Protein 9MMI (pdb70)

Foldseek 3Di:
DCPVVQVLLAVLFVQLLVLLVVCQPPDDPVQWDDDPDDDTDGPSQVVSLVSSVVSVCVVVVQEWEAEDPPGIDHDDALKYKQKRSKFQVVCRNVNNQPIWIKIWIGRNNRTFWIWIARNVVRWIWIAGVPGAIDIPPHGAAAADDQQQLAFEEEEEEDDVHPDPVVLVVQLCVVSCVRHNYYHYSRGQLVRLVCRLRHNGAKYKYFFDALSRPRRSVRSHVRNQKDWDWADDNRGTIIIIIGHPNRSVVSVVSSVVRDPD/DCPVVQVLLQVLQVQLLVLLVVCQPPQDPVFWDDDPDRDTDGPSQVVSLVSSVVSVCVVVVQEWEAEDPPGIDHDDDQKYKFWRSKFQVVCRNVNNQPIWIKIWIGRNNRTFWIWIARNVVRWIWIAGVPGAIDIVPHGAAAADDQQQLAFEEEEEEDPVHPDDVVLVVQLVVVSCVRHNYYHYSRGQLVRLVCRLRHNGFKYKYFFDALNSPRRSVRSNVSNQKDWAWADDNRGGIIIIIGHPNRSVVSVVSSVVRDPRD/DVVVQVLLQVLFVQLLVLLVVCQPPDVPDVSQVVSLVSSVVSVCVVVVQAWEQEDPPGIPLKYKYKRSKFQVVCRNVRNQPIWIWIWIHRNNRTFWIWIARNVVRWIWIAGVPPAIAIVHGGAAAAPDAQQLAFEEEEDEPVVLVVQLVVQSVVRHNYYHYSRGQLVRLVCRLRHNGFKYKYFFDALNSPRRSVRNNVRNQKDKDWADDNHGTTIIIIGHPNRSVVSVVSNVD/DVVVQVLLQVLFVQLLVLLVVCQVPDDPVADVPGVSQVVSLVSSVVSVCVVVVQAWEAEDPPGIDNDPAQKYKYKRSKFQVVCRNVNNQPIWIWIWIARNNRTAWIWIARNVVRWIWIAGVPPAIAIPHGGAAAAPDQQQQAFEEEEEEVVVVVVLCVVSCVRHNYYHYSRGQLVRLVCRLRHNGAKYKYFFDALNSPRRSVRNNVSRQKDWDWADDNNGTTIIIIGHPNRSVVSVVD

Nearest PDB structures (foldseek):
  2pcr-assembly1_B  TM=9.916E-01  e=2.763E-46  Aquifex aeolicus VF5
  2pcr-assembly1_A  TM=9.976E-01  e=6.824E-46  Aquifex aeolicus VF5
  5zhh-assembly1_A  TM=9.074E-01  e=2.806E-27  Nostoc sp. PCC 7120 = FACHB-418
  6ib8-assembly1_B  TM=9.094E-01  e=6.931E-27  Escherichia coli
  6ib8-assembly1_A  TM=8.981E-01  e=2.611E-26  Escherichia coli

Structure (mmCIF, N/CA/C/O backbone):
data_9MMI
#
_entry.id   9MMI
#
_cell.length_a   65.190
_cell.length_b   72.914
_cell.length_c   119.245
_cell.angle_alpha   90.000
_cell.angle_beta   90.030
_cell.angle_gamma   90.000
#
_symmetry.space_group_name_H-M   'P 1 21 1'
#
loop_
_entity.id
_entity.type
_entity.pdbx_description
1 polymer Fructose-1,6-bisphosphatase/inositol-1-monophosphatase
2 non-polymer (4S)-2-METHYL-2,4-PENTANEDIOL
3 non-polymer 'MAGNESIUM ION'
4 non-polymer 'PHOSPHATE ION'
5 water water
#
loop_
_atom_site.group_PDB
_atom_site.id
_atom_site.type_symbol
_atom_site.label_atom_id
_atom_site.label_alt_id
_atom_site.label_comp_id
_atom_site.label_asym_id
_atom_site.label_entity_id
_atom_site.label_seq_id
_atom_site.pdbx_PDB_ins_code
_atom_site.Cartn_x
_atom_site.Cartn_y
_atom_site.Cartn_z
_atom_site.occupancy
_atom_site.B_iso_or_equiv
_atom_site.auth_seq_id
_atom_site.auth_comp_id
_atom_site.auth_asym_id
_atom_site.auth_atom_id
_atom_site.pdbx_PDB_model_num
ATOM 1 N N . ASN A 1 3 ? 23.16100 -26.64500 25.16500 1.000 66.92381 3 ASN A N 1
ATOM 2 C CA . ASN A 1 3 ? 24.53900 -26.57800 24.68100 1.000 66.40796 3 ASN A CA 1
ATOM 3 C C . ASN A 1 3 ? 24.87500 -25.14800 24.22800 1.000 53.33797 3 ASN A C 1
ATOM 4 O O . ASN A 1 3 ? 26.03000 -24.75100 24.21000 1.000 54.63550 3 ASN A O 1
ATOM 14 N N . LEU A 1 4 ? 23.86500 -24.34900 23.91200 1.000 49.29802 4 LEU A N 1
ATOM 15 C CA . LEU A 1 4 ? 24.13300 -23.00200 23.43600 1.000 34.77785 4 LEU A CA 1
ATOM 16 C C . LEU A 1 4 ? 24.16000 -21.95100 24.53700 1.000 32.10911 4 LEU A C 1
ATOM 17 O O . LEU A 1 4 ? 24.56000 -20.80300 24.26300 1.000 28.87188 4 LEU A O 1
ATOM 33 N N . LYS A 1 5 ? 23.71500 -22.28900 25.75900 1.000 29.36405 5 LYS A N 1
ATOM 34 C CA . LYS A 1 5 ? 23.50100 -21.24200 26.74900 1.000 32.09332 5 LYS A CA 1
ATOM 35 C C . LYS A 1 5 ? 24.80100 -20.54500 27.11800 1.000 26.99271 5 LYS A C 1
ATOM 36 O O . LYS A 1 5 ? 24.82100 -19.31700 27.32800 1.000 27.07167 5 LYS A O 1
ATOM 55 N N . LYS A 1 6 ? 25.89400 -21.30600 27.21600 1.000 30.16414 6 LYS A N 1
ATOM 56 C CA . LYS A 1 6 ? 27.15800 -20.67100 27.57600 1.000 28.28760 6 LYS A CA 1
ATOM 57 C C . LYS A 1 6 ? 27.65000 -19.75300 26.46000 1.000 25.86626 6 LYS A C 1
ATOM 58 O O . LYS A 1 6 ? 28.10000 -18.62600 26.73400 1.000 24.87930 6 LYS A O 1
ATOM 77 N N . TYR A 1 7 ? 27.53900 -20.18800 25.20300 1.000 24.69507 7 TYR A N 1
ATOM 78 C CA . TYR A 1 7 ? 27.88800 -19.28800 24.10200 1.000 24.05552 7 TYR A CA 1
ATOM 79 C C . TYR A 1 7 ? 27.05300 -18.00400 24.15100 1.000 22.73430 7 TYR A C 1
ATOM 80 O O . TYR A 1 7 ? 27.56200 -16.90500 23.95200 1.000 21.98948 7 TYR A O 1
ATOM 98 N N . LEU A 1 8 ? 25.76000 -18.13200 24.44900 1.000 24.12395 8 LEU A N 1
ATOM 99 C CA . LEU A 1 8 ? 24.87200 -16.98600 24.44700 1.000 23.00539 8 LEU A CA 1
ATOM 100 C C . LEU A 1 8 ? 25.23100 -15.99300 25.55500 1.000 23.43965 8 LEU A C 1
ATOM 101 O O . LEU A 1 8 ? 25.28400 -14.78500 25.29900 1.000 23.00276 8 LEU A O 1
ATOM 117 N N . GLU A 1 9 ? 25.51300 -16.47900 26.77100 1.000 25.55570 9 GLU A N 1
ATOM 118 C CA . GLU A 1 9 ? 25.82600 -15.55700 27.87300 1.000 25.10827 9 GLU A CA 1
ATOM 119 C C . GLU A 1 9 ? 27.16100 -14.85900 27.62200 1.000 25.21618 9 GLU A C 1
ATOM 120 O O . GLU A 1 9 ? 27.28400 -13.66800 27.92600 1.000 23.35017 9 GLU A O 1
ATOM 132 N N . VAL A 1 10 ? 28.12400 -15.55700 27.00900 1.000 23.35806 10 VAL A N 1
ATOM 133 C CA . VAL A 1 10 ? 29.38900 -14.92000 26.64600 1.000 23.12646 10 VAL A CA 1
ATOM 134 C C . VAL A 1 10 ? 29.19100 -13.88800 25.54300 1.000 22.94486 10 VAL A C 1
ATOM 135 O O . VAL A 1 10 ? 29.77900 -12.80300 25.58800 1.000 23.47387 10 VAL A O 1
ATOM 148 N N . ALA A 1 11 ? 28.36800 -14.20300 24.53700 1.000 21.26571 11 ALA A N 1
ATOM 149 C CA . ALA A 1 11 ? 28.07700 -13.22900 23.50100 1.000 22.21845 11 ALA A CA 1
ATOM 150 C C . ALA A 1 11 ? 27.60200 -11.92200 24.11500 1.000 20.15768 11 ALA A C 1
ATOM 151 O O . ALA A 1 11 ? 27.96300 -10.83000 23.66700 1.000 19.19704 11 ALA A O 1
ATOM 158 N N . LYS A 1 12 ? 26.66400 -12.03800 25.05300 1.000 21.08674 12 LYS A N 1
ATOM 159 C CA . LYS A 1 12 ? 26.08900 -10.85400 25.70000 1.000 19.13914 12 LYS A CA 1
ATOM 160 C C . LYS A 1 12 ? 27.13700 -10.07500 26.48900 1.000 19.46286 12 LYS A C 1
ATOM 161 O O . LYS A 1 12 ? 27.19900 -8.84700 26.38100 1.000 21.48152 12 LYS A O 1
ATOM 180 N N . ILE A 1 13 ? 27.94400 -10.77200 27.30000 1.000 20.68406 13 ILE A N 1
ATOM 181 C CA . ILE A 1 13 ? 29.02000 -10.11800 28.05200 1.000 21.75261 13 ILE A CA 1
ATOM 182 C C . ILE A 1 13 ? 29.97900 -9.41600 27.09700 1.000 22.00527 13 ILE A C 1
ATOM 183 O O . ILE A 1 13 ? 30.37100 -8.26900 27.32600 1.000 22.16845 13 ILE A O 1
ATOM 199 N N . ALA A 1 14 ? 30.33800 -10.08800 25.98000 1.000 21.14464 14 ALA A N 1
ATOM 200 C CA . ALA A 1 14 ? 31.27400 -9.47100 25.02200 1.000 22.33689 14 ALA A CA 1
ATOM 201 C C . ALA A 1 14 ? 30.68600 -8.22800 24.37000 1.000 21.64470 14 ALA A C 1
ATOM 202 O O . ALA A 1 14 ? 31.35500 -7.19200 24.25700 1.000 21.34993 14 ALA A O 1
ATOM 209 N N . ALA A 1 15 ? 29.40600 -8.27900 24.00700 1.000 20.10504 15 ALA A N 1
ATOM 210 C CA . ALA A 1 15 ? 28.74300 -7.11200 23.45200 1.000 20.77354 15 ALA A CA 1
ATOM 211 C C . ALA A 1 15 ? 28.70400 -5.95800 24.45500 1.000 21.38941 15 ALA A C 1
ATOM 212 O O . ALA A 1 15 ? 28.93500 -4.80300 24.08800 1.000 19.86554 15 ALA A O 1
ATOM 219 N N . LEU A 1 16 ? 28.44900 -6.25300 25.72200 1.000 19.68920 16 LEU A N 1
ATOM 220 C CA . LEU A 1 16 ? 28.46800 -5.20600 26.75200 1.000 18.94701 16 LEU A CA 1
ATOM 221 C C . LEU A 1 16 ? 29.87100 -4.60600 26.91700 1.000 20.58405 16 LEU A C 1
ATOM 222 O O . LEU A 1 16 ? 30.01600 -3.39000 27.11600 1.000 22.53165 16 LEU A O 1
ATOM 238 N N . ALA A 1 17 ? 30.90400 -5.45800 26.84900 1.000 20.18663 17 ALA A N 1
ATOM 239 C CA . ALA A 1 17 ? 32.28000 -5.00400 27.02600 1.000 22.22372 17 ALA A CA 1
ATOM 240 C C . ALA A 1 17 ? 32.64500 -3.98500 25.94400 1.000 22.47112 17 ALA A C 1
ATOM 241 O O . ALA A 1 17 ? 33.18100 -2.90700 26.23400 1.000 23.04487 17 ALA A O 1
ATOM 248 N N . GLY A 1 18 ? 32.33500 -4.29100 24.69100 1.000 21.08674 18 GLY A N 1
ATOM 249 C CA . GLY A 1 18 ? 32.55100 -3.31000 23.63300 1.000 20.62879 18 GLY A CA 1
ATOM 250 C C . GLY A 1 18 ? 31.63900 -2.10900 23.78700 1.000 19.74447 18 GLY A C 1
ATOM 251 O O . GLY A 1 18 ? 32.06100 -0.96600 23.60500 1.000 21.06305 18 GLY A O 1
ATOM 255 N N . GLY A 1 19 ? 30.40000 -2.34800 24.18600 1.000 20.19453 19 GLY A N 1
ATOM 256 C CA . GLY A 1 19 ? 29.46300 -1.25200 24.33700 1.000 21.69734 19 GLY A CA 1
ATOM 257 C C . GLY A 1 19 ? 29.93800 -0.21200 25.33800 1.000 21.73418 19 GLY A C 1
ATOM 258 O O . GLY A 1 19 ? 29.67100 0.99000 25.16000 1.000 21.54206 19 GLY A O 1
ATOM 262 N N . GLN A 1 20 ? 30.64900 -0.64200 26.36800 1.000 22.84748 20 GLN A N 1
ATOM 263 C CA . GLN A 1 20 ? 31.13100 0.29100 27.39200 1.000 22.47638 20 GLN A CA 1
ATOM 264 C C . GLN A 1 20 ? 32.16000 1.25800 26.81700 1.000 24.90299 20 GLN A C 1
ATOM 265 O O . GLN A 1 20 ? 32.17200 2.44500 27.17000 1.000 23.72916 20 GLN A O 1
ATOM 279 N N . VAL A 1 21 ? 33.02400 0.77000 25.91300 1.000 22.88169 21 VAL A N 1
ATOM 280 C CA . VAL A 1 21 ? 33.94400 1.65000 25.18700 1.000 23.67126 21 VAL A CA 1
ATOM 281 C C . VAL A 1 21 ? 33.17300 2.70700 24.40700 1.000 21.38677 21 VAL A C 1
ATOM 282 O O . VAL A 1 21 ? 33.54900 3.90100 24.39900 1.000 23.00802 21 VAL A O 1
ATOM 295 N N . LEU A 1 22 ? 32.09100 2.27800 23.73200 1.000 20.79986 22 LEU A N 1
ATOM 296 C CA . LEU A 1 22 ? 31.26600 3.17700 22.94400 1.000 21.14727 22 LEU A CA 1
ATOM 297 C C . LEU A 1 22 ? 30.63100 4.24700 23.84300 1.000 22.89222 22 LEU A C 1
ATOM 298 O O . LEU A 1 22 ? 30.68000 5.44500 23.53700 1.000 20.23400 22 LEU A O 1
ATOM 314 N N . LYS A 1 23 ? 30.12800 3.82000 24.99900 1.000 22.30531 23 LYS A N 1
ATOM 315 C CA . LYS A 1 23 ? 29.52400 4.74600 25.95500 1.000 23.87655 23 LYS A CA 1
ATOM 316 C C . LYS A 1 23 ? 30.51500 5.80400 26.41600 1.000 24.94246 23 LYS A C 1
ATOM 317 O O . LYS A 1 23 ? 30.19500 7.00300 26.44600 1.000 25.96364 23 LYS A O 1
ATOM 336 N N . GLU A 1 24 ? 31.72000 5.38500 26.78800 1.000 22.69219 24 GLU A N 1
ATOM 337 C CA . GLU A 1 24 ? 32.68700 6.30000 27.39000 1.000 25.56359 24 GLU A CA 1
ATOM 338 C C . GLU A 1 24 ? 33.15900 7.34700 26.39700 1.000 29.17718 24 GLU A C 1
ATOM 339 O O . GLU A 1 24 ? 33.61400 8.43100 26.80000 1.000 29.47459 24 GLU A O 1
ATOM 351 N N . ASN A 1 25 ? 33.06100 7.06900 25.10400 1.000 23.29753 25 ASN A N 1
ATOM 352 C CA . ASN A 1 25 ? 33.63900 7.96900 24.12600 1.000 26.04260 25 ASN A CA 1
ATOM 353 C C . ASN A 1 25 ? 32.60900 8.69100 23.28600 1.000 23.34490 25 ASN A C 1
ATOM 354 O O . ASN A 1 25 ? 32.98700 9.50700 22.45100 1.000 26.52423 25 ASN A O 1
ATOM 365 N N . PHE A 1 26 ? 31.32000 8.46300 23.51100 1.000 23.54493 26 PHE A N 1
ATOM 366 C CA . PHE A 1 26 ? 30.29000 9.03500 22.66800 1.000 23.35543 26 PHE A CA 1
ATOM 367 C C . PHE A 1 26 ? 30.29900 10.55300 22.76900 1.000 27.54804 26 PHE A C 1
ATOM 368 O O . PHE A 1 26 ? 30.19800 11.10100 23.87000 1.000 28.16390 26 PHE A O 1
ATOM 385 N N . GLY A 1 27 ? 30.46400 11.21800 21.63600 1.000 26.06628 27 GLY A N 1
ATOM 386 C CA . GLY A 1 27 ? 30.58500 12.66400 21.58700 1.000 28.15864 27 GLY A CA 1
ATOM 387 C C . GLY A 1 27 ? 32.00000 13.18800 21.66700 1.000 34.27779 27 GLY A C 1
ATOM 388 O O . GLY A 1 27 ? 32.19200 14.41000 21.66600 1.000 37.17814 27 GLY A O 1
ATOM 392 N N . LYS A 1 28 ? 33.00200 12.31100 21.74700 1.000 29.98781 28 LYS A N 1
ATOM 393 C CA . LYS A 1 28 ? 34.38500 12.73000 21.90500 1.000 32.55390 28 LYS A CA 1
ATOM 394 C C . LYS A 1 28 ? 35.22400 12.57700 20.64500 1.000 34.88839 28 LYS A C 1
ATOM 395 O O . LYS A 1 28 ? 36.35400 13.06400 20.61500 1.000 37.49397 28 LYS A O 1
ATOM 414 N N . VAL A 1 29 ? 34.70900 11.95300 19.59600 1.000 31.84066 29 VAL A N 1
ATOM 415 C CA . VAL A 1 29 ? 35.53500 11.65200 18.43400 1.000 31.95120 29 VAL A CA 1
ATOM 416 C C . VAL A 1 29 ? 35.56800 12.88600 17.53800 1.000 34.06198 29 VAL A C 1
ATOM 417 O O . VAL A 1 29 ? 34.54900 13.26700 16.95000 1.000 34.40676 29 VAL A O 1
ATOM 430 N N . LYS A 1 30 ? 36.75000 13.46600 17.39200 1.000 34.75680 30 LYS A N 1
ATOM 431 C CA . LYS A 1 30 ? 36.97300 14.64300 16.56600 1.000 39.01784 30 LYS A CA 1
ATOM 432 C C . LYS A 1 30 ? 37.57700 14.24700 15.22300 1.000 37.26236 30 LYS A C 1
ATOM 433 O O . LYS A 1 30 ? 38.09200 13.14500 15.03400 1.000 34.94103 30 LYS A O 1
ATOM 452 N N . LYS A 1 31 ? 37.55300 15.19500 14.28600 1.000 34.26727 31 LYS A N 1
ATOM 453 C CA . LYS A 1 31 ? 38.10700 14.90800 12.97300 1.000 37.87296 31 LYS A CA 1
ATOM 454 C C . LYS A 1 31 ? 39.52500 14.40400 13.06600 1.000 38.05456 31 LYS A C 1
ATOM 455 O O . LYS A 1 31 ? 39.93300 13.57300 12.24800 1.000 37.44133 31 LYS A O 1
ATOM 474 N N . GLU A 1 32 ? 40.29700 14.90200 14.04800 1.000 38.37039 32 GLU A N 1
ATOM 475 C CA . GLU A 1 32 ? 41.68300 14.47800 14.21200 1.000 40.51538 32 GLU A CA 1
ATOM 476 C C . GLU A 1 32 ? 41.80300 12.97600 14.44800 1.000 40.17061 32 GLU A C 1
ATOM 477 O O . GLU A 1 32 ? 42.85800 12.37700 14.16600 1.000 43.27098 32 GLU A O 1
ATOM 489 N N . ASN A 1 33 ? 40.77600 12.36800 15.02100 1.000 38.93625 33 ASN A N 1
ATOM 490 C CA . ASN A 1 33 ? 40.79800 10.95000 15.38100 1.000 39.30998 33 ASN A CA 1
ATOM 491 C C . ASN A 1 33 ? 40.24500 10.02700 14.30100 1.000 38.34407 33 ASN A C 1
ATOM 492 O O . ASN A 1 33 ? 40.24900 8.79800 14.49000 1.000 37.39133 33 ASN A O 1
ATOM 503 N N . ILE A 1 34 ? 39.75600 10.57000 13.19200 1.000 34.80680 34 ILE A N 1
ATOM 504 C CA . ILE A 1 34 ? 39.07200 9.76400 12.17800 1.000 34.95945 34 ILE A CA 1
ATOM 505 C C . ILE A 1 34 ? 40.08600 9.34500 11.12600 1.000 37.34921 34 ILE A C 1
ATOM 506 O O . ILE A 1 34 ? 40.74400 10.20300 10.51800 1.000 40.06796 34 ILE A O 1
ATOM 522 N N . GLU A 1 35 ? 40.20700 8.04000 10.89900 1.000 35.03578 35 GLU A N 1
ATOM 523 C CA . GLU A 1 35 ? 40.94800 7.52200 9.75600 1.000 39.96532 35 GLU A CA 1
ATOM 524 C C . GLU A 1 35 ? 39.97200 7.22100 8.62600 1.000 37.43344 35 GLU A C 1
ATOM 525 O O . GLU A 1 35 ? 38.88200 6.70600 8.87100 1.000 32.87236 35 GLU A O 1
ATOM 537 N N . GLU A 1 36 ? 40.37500 7.51700 7.39500 1.000 39.47315 36 GLU A N 1
ATOM 538 C CA . GLU A 1 36 ? 39.60700 7.11600 6.22800 1.000 42.08136 36 GLU A CA 1
ATOM 539 C C . GLU A 1 36 ? 39.90600 5.66900 5.86200 1.000 39.82056 36 GLU A C 1
ATOM 540 O O . GLU A 1 36 ? 41.06700 5.24600 5.84600 1.000 48.09261 36 GLU A O 1
ATOM 552 N N . LYS A 1 37 ? 38.85600 4.92500 5.55600 1.000 40.91806 37 LYS A N 1
ATOM 553 C CA . LYS A 1 37 ? 38.94700 3.58400 4.99400 1.000 52.35891 37 LYS A CA 1
ATOM 554 C C . LYS A 1 37 ? 38.28400 3.63600 3.62500 1.000 54.36441 37 LYS A C 1
ATOM 555 O O . LYS A 1 37 ? 37.10300 3.99000 3.51900 1.000 53.36956 37 LYS A O 1
ATOM 574 N N . GLY A 1 38 ? 39.02600 3.29200 2.59100 1.000 50.85873 38 GLY A N 1
ATOM 575 C CA . GLY A 1 38 ? 38.35100 3.32400 1.31000 1.000 53.16953 38 GLY A CA 1
ATOM 576 C C . GLY A 1 38 ? 37.85900 4.72900 1.02700 1.000 57.49110 38 GLY A C 1
ATOM 577 O O . GLY A 1 38 ? 38.29300 5.71100 1.63600 1.000 57.53058 38 GLY A O 1
ATOM 581 N N . GLU A 1 39 ? 36.91000 4.82600 0.09900 1.000 63.77607 39 GLU A N 1
ATOM 582 C CA . GLU A 1 39 ? 36.51800 6.15000 -0.36200 1.000 65.31573 39 GLU A CA 1
ATOM 583 C C . GLU A 1 39 ? 35.67400 6.88600 0.67200 1.000 67.37650 39 GLU A C 1
ATOM 584 O O . GLU A 1 39 ? 35.88400 8.08400 0.90300 1.000 73.81938 39 GLU A O 1
ATOM 596 N N . LYS A 1 40 ? 34.70300 6.20500 1.29700 1.000 53.18532 40 LYS A N 1
ATOM 597 C CA . LYS A 1 40 ? 33.77100 6.90400 2.16300 1.000 54.56181 40 LYS A CA 1
ATOM 598 C C . LYS A 1 40 ? 33.73500 6.42600 3.60800 1.000 49.13484 40 LYS A C 1
ATOM 599 O O . LYS A 1 40 ? 33.04000 7.05700 4.41300 1.000 38.04404 40 LYS A O 1
ATOM 618 N N . ASP A 1 41 ? 34.42800 5.34500 3.95900 1.000 42.55773 41 ASP A N 1
ATOM 619 C CA . ASP A 1 41 ? 34.28000 4.77200 5.28700 1.000 38.20721 41 ASP A CA 1
ATOM 620 C C . ASP A 1 41 ? 35.22300 5.43900 6.28300 1.000 38.26511 41 ASP A C 1
ATOM 621 O O . ASP A 1 41 ? 36.32700 5.85100 5.93700 1.000 38.64148 41 ASP A O 1
ATOM 630 N N . PHE A 1 42 ? 34.77300 5.50700 7.53000 1.000 28.47973 42 PHE A N 1
ATOM 631 C CA . PHE A 1 42 ? 35.53800 6.07700 8.63700 1.000 29.64829 42 PHE A CA 1
ATOM 632 C C . PHE A 1 42 ? 35.74300 5.00400 9.70600 1.000 25.38199 42 PHE A C 1
ATOM 633 O O . PHE A 1 42 ? 34.91300 4.10700 9.86100 1.000 26.54529 42 PHE A O 1
ATOM 650 N N . VAL A 1 43 ? 36.85300 5.12000 10.43400 1.000 28.54026 43 VAL A N 1
ATOM 651 C CA . VAL A 1 43 ? 37.09300 4.31100 11.63100 1.000 26.24262 43 VAL A CA 1
ATOM 652 C C . VAL A 1 43 ? 37.88400 5.17500 12.59400 1.000 28.69028 43 VAL A C 1
ATOM 653 O O . VAL A 1 43 ? 38.59600 6.08800 12.17900 1.000 29.44037 43 VAL A O 1
ATOM 666 N N . SER A 1 44 ? 37.73600 4.91000 13.89900 1.000 28.14811 44 SER A N 1
ATOM 667 C CA . SER A 1 44 ? 38.52700 5.61000 14.89800 1.000 26.67162 44 SER A CA 1
ATOM 668 C C . SER A 1 44 ? 39.00900 4.62400 15.94000 1.000 27.74017 44 SER A C 1
ATOM 669 O O . SER A 1 44 ? 38.65700 3.43400 15.91900 1.000 26.74005 44 SER A O 1
ATOM 677 N N . TYR A 1 45 ? 39.82200 5.14500 16.86000 1.000 28.67975 45 TYR A N 1
ATOM 678 C CA . TYR A 1 45 ? 40.25300 4.37400 18.02100 1.000 26.52423 45 TYR A CA 1
ATOM 679 C C . TYR A 1 45 ? 39.07800 3.75900 18.77200 1.000 24.92930 45 TYR A C 1
ATOM 680 O O . TYR A 1 45 ? 39.26600 2.74800 19.46700 1.000 29.11665 45 TYR A O 1
ATOM 698 N N . VAL A 1 46 ? 37.87300 4.30100 18.63500 1.000 24.33976 46 VAL A N 1
ATOM 699 C CA . VAL A 1 46 ? 36.74600 3.73700 19.37300 1.000 22.76326 46 VAL A CA 1
ATOM 700 C C . VAL A 1 46 ? 36.36600 2.36200 18.81700 1.000 24.21343 46 VAL A C 1
ATOM 701 O O . VAL A 1 46 ? 36.25400 1.38200 19.57100 1.000 24.49767 46 VAL A O 1
ATOM 714 N N . ASP A 1 47 ? 36.15700 2.27900 17.49700 1.000 25.10564 47 ASP A N 1
ATOM 715 C CA . ASP A 1 47 ? 35.85600 0.99900 16.85200 1.000 23.65810 47 ASP A CA 1
ATOM 716 C C . ASP A 1 47 ? 36.92100 -0.03800 17.21800 1.000 21.72103 47 ASP A C 1
ATOM 717 O O . ASP A 1 47 ? 36.63000 -1.19400 17.55800 1.000 23.47124 47 ASP A O 1
ATOM 726 N N . LYS A 1 48 ? 38.18700 0.34600 17.14000 1.000 22.15002 48 LYS A N 1
ATOM 727 C CA . LYS A 1 48 ? 39.24500 -0.63800 17.29900 1.000 23.86339 48 LYS A CA 1
ATOM 728 C C . LYS A 1 48 ? 39.36000 -1.10700 18.74700 1.000 24.10026 48 LYS A C 1
ATOM 729 O O . LYS A 1 48 ? 39.61000 -2.28000 19.00900 1.000 24.82929 48 LYS A O 1
ATOM 748 N N . THR A 1 49 ? 39.16600 -0.18800 19.69500 1.000 24.92141 49 THR A N 1
ATOM 749 C CA . THR A 1 49 ? 39.24600 -0.56500 21.10400 1.000 24.82403 49 THR A CA 1
ATOM 750 C C . THR A 1 49 ? 38.08000 -1.46900 21.48900 1.000 21.67365 49 THR A C 1
ATOM 751 O O . THR A 1 49 ? 38.27500 -2.44300 22.23900 1.000 23.36070 49 THR A O 1
ATOM 762 N N . SER A 1 50 ? 36.87000 -1.13500 21.03300 1.000 20.65248 50 SER A N 1
ATOM 763 C CA . SER A 1 50 ? 35.70800 -1.98700 21.24900 1.000 21.14727 50 SER A CA 1
ATOM 764 C C . SER A 1 50 ? 35.98000 -3.38500 20.71500 1.000 23.43965 50 SER A C 1
ATOM 765 O O . SER A 1 50 ? 35.74600 -4.38400 21.39800 1.000 20.23400 50 SER A O 1
ATOM 773 N N . GLU A 1 51 ? 36.51300 -3.47100 19.48000 1.000 21.08148 51 GLU A N 1
ATOM 774 C CA . GLU A 1 51 ? 36.78900 -4.79900 18.91900 1.000 22.12897 51 GLU A CA 1
ATOM 775 C C . GLU A 1 51 ? 37.80000 -5.58000 19.76400 1.000 23.73179 51 GLU A C 1
ATOM 776 O O . GLU A 1 51 ? 37.63000 -6.78600 19.98900 1.000 22.52902 51 GLU A O 1
ATOM 788 N N . GLU A 1 52 ? 38.87100 -4.92700 20.22100 1.000 23.10803 52 GLU A N 1
ATOM 789 C CA . GLU A 1 52 ? 39.84000 -5.61000 21.05800 1.000 25.97680 52 GLU A CA 1
ATOM 790 C C . GLU A 1 52 ? 39.17100 -6.22300 22.28700 1.000 26.73215 52 GLU A C 1
ATOM 791 O O . GLU A 1 52 ? 39.44100 -7.37400 22.64900 1.000 27.07167 52 GLU A O 1
ATOM 803 N N . ARG A 1 53 ? 38.30100 -5.44900 22.94800 1.000 25.45832 53 ARG A N 1
ATOM 804 C CA . ARG A 1 53 ? 37.65900 -5.92200 24.17100 1.000 28.46394 53 ARG A CA 1
ATOM 805 C C . ARG A 1 53 ? 36.73100 -7.09900 23.89800 1.000 23.18173 53 ARG A C 1
ATOM 806 O O . ARG A 1 53 ? 36.71800 -8.07400 24.65300 1.000 23.10014 53 ARG A O 1
ATOM 827 N N . ILE A 1 54 ? 35.93500 -7.01800 22.84300 1.000 22.07633 54 ILE A N 1
ATOM 828 C CA . ILE A 1 54 ? 35.02400 -8.09800 22.49300 1.000 22.11055 54 ILE A CA 1
ATOM 829 C C . ILE A 1 54 ? 35.80700 -9.36600 22.23600 1.000 22.68167 54 ILE A C 1
ATOM 830 O O . ILE A 1 54 ? 35.45200 -10.45400 22.70700 1.000 22.18950 54 ILE A O 1
ATOM 846 N N . LYS A 1 55 ? 36.86200 -9.25500 21.42700 1.000 22.00001 55 LYS A N 1
ATOM 847 C CA . LYS A 1 55 ? 37.64800 -10.44300 21.09200 1.000 24.29765 55 LYS A CA 1
ATOM 848 C C . LYS A 1 55 ? 38.27800 -11.04700 22.32500 1.000 25.35567 55 LYS A C 1
ATOM 849 O O . LYS A 1 55 ? 38.37000 -12.27000 22.45000 1.000 26.62424 55 LYS A O 1
ATOM 868 N N . GLU A 1 56 ? 38.80400 -10.20200 23.19900 1.000 25.37936 56 GLU A N 1
ATOM 869 C CA . GLU A 1 56 ? 39.44200 -10.70300 24.40200 1.000 29.53512 56 GLU A CA 1
ATOM 870 C C . GLU A 1 56 ? 38.46500 -11.50200 25.23900 1.000 26.68215 56 GLU A C 1
ATOM 871 O O . GLU A 1 56 ? 38.80200 -12.56500 25.75700 1.000 29.31667 56 GLU A O 1
ATOM 883 N N . VAL A 1 57 ? 37.25900 -10.95900 25.43200 1.000 25.17144 57 VAL A N 1
ATOM 884 C CA . VAL A 1 57 ? 36.25000 -11.67400 26.20400 1.000 25.88731 57 VAL A CA 1
ATOM 885 C C . VAL A 1 57 ? 35.98400 -13.03900 25.58900 1.000 24.42135 57 VAL A C 1
ATOM 886 O O . VAL A 1 57 ? 35.97500 -14.05300 26.28500 1.000 26.41633 57 VAL A O 1
ATOM 899 N N . ILE A 1 58 ? 35.70300 -13.07700 24.28900 1.000 23.55546 58 ILE A N 1
ATOM 900 C CA . ILE A 1 58 ? 35.32500 -14.33800 23.65700 1.000 24.17658 58 ILE A CA 1
ATOM 901 C C . ILE A 1 58 ? 36.44500 -15.34600 23.78600 1.000 27.12694 58 ILE A C 1
ATOM 902 O O . ILE A 1 58 ? 36.21900 -16.52000 24.10800 1.000 25.90047 58 ILE A O 1
ATOM 918 N N . LEU A 1 59 ? 37.67100 -14.92200 23.52000 1.000 27.16642 59 LEU A N 1
ATOM 919 C CA . LEU A 1 59 ? 38.75400 -15.90600 23.50000 1.000 28.39025 59 LEU A CA 1
ATOM 920 C C . LEU A 1 59 ? 39.18500 -16.34000 24.88400 1.000 30.02465 59 LEU A C 1
ATOM 921 O O . LEU A 1 59 ? 39.79700 -17.40500 25.00400 1.000 31.98015 59 LEU A O 1
ATOM 937 N N . LYS A 1 60 ? 38.92000 -15.53100 25.91900 1.000 31.20374 60 LYS A N 1
ATOM 938 C CA . LYS A 1 60 ? 39.18500 -16.00000 27.26800 1.000 30.98529 60 LYS A CA 1
ATOM 939 C C . LYS A 1 60 ? 38.28200 -17.17300 27.61900 1.000 28.72713 60 LYS A C 1
ATOM 940 O O . LYS A 1 60 ? 38.71200 -18.11700 28.30500 1.000 32.84604 60 LYS A O 1
ATOM 959 N N . PHE A 1 61 ? 37.01900 -17.10900 27.20300 1.000 29.53512 61 PHE A N 1
ATOM 960 C CA . PHE A 1 61 ? 36.07200 -18.17600 27.47300 1.000 27.50067 61 PHE A CA 1
ATOM 961 C C . PHE A 1 61 ? 36.24500 -19.34500 26.50500 1.000 29.39563 61 PHE A C 1
ATOM 962 O O . PHE A 1 61 ? 36.13600 -20.51200 26.90700 1.000 28.26128 61 PHE A O 1
ATOM 979 N N . PHE A 1 62 ? 36.55900 -19.06800 25.24100 1.000 29.27193 62 PHE A N 1
ATOM 980 C CA . PHE A 1 62 ? 36.61900 -20.09300 24.18900 1.000 29.05875 62 PHE A CA 1
ATOM 981 C C . PHE A 1 62 ? 37.92500 -19.93000 23.41900 1.000 30.86159 62 PHE A C 1
ATOM 982 O O . PHE A 1 62 ? 37.94200 -19.44100 22.28300 1.000 28.55342 62 PHE A O 1
ATOM 999 N N . PRO A 1 63 ? 39.07400 -20.31300 24.01500 1.000 29.33773 63 PRO A N 1
ATOM 1000 C CA . PRO A 1 63 ? 40.36900 -20.02500 23.40000 1.000 33.45927 63 PRO A CA 1
ATOM 1001 C C . PRO A 1 63 ? 40.61300 -20.63000 22.02200 1.000 33.99092 63 PRO A C 1
ATOM 1002 O O . PRO A 1 63 ? 41.47700 -20.13400 21.37500 1.000 33.91196 63 PRO A O 1
ATOM 1013 N N . ASP A 1 64 ? 39.87500 -21.66600 21.64700 1.000 29.54038 64 ASP A N 1
ATOM 1014 C CA . ASP A 1 64 ? 40.09600 -22.38400 20.37100 1.000 34.04092 64 ASP A CA 1
ATOM 1015 C C . ASP A 1 64 ? 39.19500 -21.83200 19.26700 1.000 34.34096 64 ASP A C 1
ATOM 1016 O O . ASP A 1 64 ? 39.35600 -22.24900 18.13000 1.000 27.62436 64 ASP A O 1
ATOM 1025 N N . HIS A 1 65 ? 38.29900 -20.91400 19.61500 1.000 27.36118 65 HIS A N 1
ATOM 1026 C CA . HIS A 1 65 ? 37.35100 -20.34100 18.63700 1.000 26.33737 65 HIS A CA 1
ATOM 1027 C C . HIS A 1 65 ? 38.02800 -19.33400 17.72100 1.000 28.23760 65 HIS A C 1
ATOM 1028 O O . HIS A 1 65 ? 39.08900 -18.82300 18.06500 1.000 28.15338 65 HIS A O 1
ATOM 1042 N N . GLU A 1 66 ? 37.43500 -19.11500 16.55900 1.000 25.68729 66 GLU A N 1
ATOM 1043 C CA . GLU A 1 66 ? 37.85300 -18.08100 15.63500 1.000 24.17921 66 GLU A CA 1
ATOM 1044 C C . GLU A 1 66 ? 37.04000 -16.82200 15.86000 1.000 23.16067 66 GLU A C 1
ATOM 1045 O O . GLU A 1 66 ? 35.81500 -16.88700 16.03200 1.000 24.28975 66 GLU A O 1
ATOM 1057 N N . VAL A 1 67 ? 37.70500 -15.67400 15.84700 1.000 23.84496 67 VAL A N 1
ATOM 1058 C CA . VAL A 1 67 ? 37.00500 -14.39700 15.96200 1.000 23.51598 67 VAL A CA 1
ATOM 1059 C C . VAL A 1 67 ? 37.33800 -13.54100 14.75000 1.000 22.31847 67 VAL A C 1
ATOM 1060 O O . VAL A 1 67 ? 38.51700 -13.36600 14.41500 1.000 26.85848 67 VAL A O 1
ATOM 1073 N N . VAL A 1 68 ? 36.30900 -12.98100 14.12200 1.000 20.72880 68 VAL A N 1
ATOM 1074 C CA . VAL A 1 68 ? 36.46500 -12.17400 12.91900 1.000 20.45772 68 VAL A CA 1
ATOM 1075 C C . VAL A 1 68 ? 35.82100 -10.81300 13.16600 1.000 20.31033 68 VAL A C 1
ATOM 1076 O O . VAL A 1 68 ? 34.59500 -10.72900 13.27100 1.000 21.01041 68 VAL A O 1
ATOM 1089 N N . GLY A 1 69 ? 36.62200 -9.76200 13.24900 1.000 21.58153 69 GLY A N 1
ATOM 1090 C CA . GLY A 1 69 ? 36.11700 -8.41700 13.45300 1.000 20.00240 69 GLY A CA 1
ATOM 1091 C C . GLY A 1 69 ? 36.31000 -7.53900 12.22900 1.000 22.74746 69 GLY A C 1
ATOM 1092 O O . GLY A 1 69 ? 37.26700 -7.70700 11.47300 1.000 22.06844 69 GLY A O 1
ATOM 1096 N N . GLU A 1 70 ? 35.44600 -6.56300 12.09300 1.000 21.21044 70 GLU A N 1
ATOM 1097 C CA . GLU A 1 70 ? 35.50100 -5.65100 10.95400 1.000 22.08949 70 GLU A CA 1
ATOM 1098 C C . GLU A 1 70 ? 36.83400 -4.94600 10.84100 1.000 24.68717 70 GLU A C 1
ATOM 1099 O O . GLU A 1 70 ? 37.37600 -4.80300 9.73400 1.000 23.37122 70 GLU A O 1
ATOM 1111 N N . GLU A 1 71 ? 37.38500 -4.45700 11.96500 1.000 23.27384 71 GLU A N 1
ATOM 1112 C CA . GLU A 1 71 ? 38.47700 -3.48700 11.86400 1.000 24.92667 71 GLU A CA 1
ATOM 1113 C C . GLU A 1 71 ? 39.86900 -4.11500 11.86800 1.000 27.58489 71 GLU A C 1
ATOM 1114 O O . GLU A 1 71 ? 40.77800 -3.56600 11.23100 1.000 30.05097 71 GLU A O 1
ATOM 1126 N N . MET A 1 72 ? 40.06400 -5.23900 12.54600 1.000 24.53189 72 MET A N 1
ATOM 1127 C CA . MET A 1 72 ? 41.38100 -5.84200 12.65600 1.000 27.03745 72 MET A CA 1
ATOM 1128 C C . MET A 1 72 ? 41.39900 -7.28300 12.15100 1.000 27.39276 72 MET A C 1
ATOM 1129 O O . MET A 1 72 ? 42.43500 -7.94700 12.25000 1.000 29.79041 72 MET A O 1
ATOM 1143 N N . GLY A 1 73 ? 40.30700 -7.76400 11.58100 1.000 28.12706 73 GLY A N 1
ATOM 1144 C CA . GLY A 1 73 ? 40.35100 -9.05900 10.92500 1.000 27.57699 73 GLY A CA 1
ATOM 1145 C C . GLY A 1 73 ? 40.17800 -10.23200 11.86700 1.000 27.22958 73 GLY A C 1
ATOM 1146 O O . GLY A 1 73 ? 39.54200 -10.13800 12.91600 1.000 23.32122 73 GLY A O 1
ATOM 1150 N N . ALA A 1 74 ? 40.71400 -11.36200 11.44400 1.000 23.79496 74 ALA A N 1
ATOM 1151 C CA . ALA A 1 74 ? 40.47000 -12.63700 12.07400 1.000 25.68729 74 ALA A CA 1
ATOM 1152 C C . ALA A 1 74 ? 41.61700 -13.01500 13.00400 1.000 26.72162 74 ALA A C 1
ATOM 1153 O O . ALA A 1 74 ? 42.78900 -12.74300 12.73300 1.000 26.05049 74 ALA A O 1
ATOM 1160 N N . GLU A 1 75 ? 41.26700 -13.72700 14.06800 1.000 27.78228 75 GLU A N 1
ATOM 1161 C CA . GLU A 1 75 ? 42.21700 -14.39800 14.93600 1.000 32.95132 75 GLU A CA 1
ATOM 1162 C C . GLU A 1 75 ? 41.70600 -15.79700 15.20300 1.000 30.72210 75 GLU A C 1
ATOM 1163 O O . GLU A 1 75 ? 40.49900 -15.97900 15.39700 1.000 31.20374 75 GLU A O 1
ATOM 1175 N N . GLY A 1 76 ? 42.59600 -16.77000 15.21400 1.000 30.44576 76 GLY A N 1
ATOM 1176 C CA . GLY A 1 76 ? 42.25800 -18.14800 15.48000 1.000 27.94809 76 GLY A CA 1
ATOM 1177 C C . GLY A 1 76 ? 43.07100 -19.06700 14.64100 1.000 32.69339 76 GLY A C 1
ATOM 1178 O O . GLY A 1 76 ? 44.00500 -18.64900 13.95500 1.000 37.13340 76 GLY A O 1
ATOM 1182 N N . SER A 1 77 ? 42.73300 -20.34800 14.69600 1.000 29.38510 77 SER A N 1
ATOM 1183 C CA . SER A 1 77 ? 43.51200 -21.40200 14.06800 1.000 32.55127 77 SER A CA 1
ATOM 1184 C C . SER A 1 77 ? 42.61700 -22.40200 13.33100 1.000 32.50653 77 SER A C 1
ATOM 1185 O O . SER A 1 77 ? 43.02300 -23.56900 13.12600 1.000 36.46227 77 SER A O 1
ATOM 1193 N N . GLY A 1 78 ? 41.44100 -21.95400 12.90000 1.000 32.55390 78 GLY A N 1
ATOM 1194 C CA . GLY A 1 78 ? 40.61400 -22.69100 11.94600 1.000 39.26260 78 GLY A CA 1
ATOM 1195 C C . GLY A 1 78 ? 39.39900 -23.43100 12.48600 1.000 42.77355 78 GLY A C 1
ATOM 1196 O O . GLY A 1 78 ? 39.04000 -24.50800 11.99700 1.000 47.04511 78 GLY A O 1
ATOM 1200 N N . SER A 1 79 ? 38.74500 -22.85800 13.47000 1.000 36.30962 79 SER A N 1
ATOM 1201 C CA . SER A 1 79 ? 37.68500 -23.54700 14.19100 1.000 34.86997 79 SER A CA 1
ATOM 1202 C C . SER A 1 79 ? 36.38600 -23.57800 13.40500 1.000 33.61982 79 SER A C 1
ATOM 1203 O O . SER A 1 79 ? 36.08500 -22.67700 12.61700 1.000 34.42518 79 SER A O 1
ATOM 1211 N N . GLU A 1 80 ? 35.56200 -24.57700 13.69500 1.000 27.83228 80 GLU A N 1
ATOM 1212 C CA . GLU A 1 80 ? 34.21500 -24.50400 13.15100 1.000 34.74890 80 GLU A CA 1
ATOM 1213 C C . GLU A 1 80 ? 33.33900 -23.49600 13.87800 1.000 32.34335 80 GLU A C 1
ATOM 1214 O O . GLU A 1 80 ? 32.27700 -23.14900 13.35700 1.000 31.28270 80 GLU A O 1
ATOM 1226 N N . TYR A 1 81 ? 33.74400 -23.03500 15.06000 1.000 27.36381 81 TYR A N 1
ATOM 1227 C CA . TYR A 1 81 ? 33.04800 -21.94500 15.74400 1.000 26.44001 81 TYR A CA 1
ATOM 1228 C C . TYR A 1 81 ? 33.71000 -20.64500 15.33300 1.000 26.92691 81 TYR A C 1
ATOM 1229 O O . TYR A 1 81 ? 34.88600 -20.41400 15.63900 1.000 26.38737 81 TYR A O 1
ATOM 1247 N N . ARG A 1 82 ? 32.96500 -19.81100 14.61900 1.000 21.90263 82 ARG A N 1
ATOM 1248 C CA . ARG A 1 82 ? 33.45500 -18.53000 14.14600 1.000 24.38713 82 ARG A CA 1
ATOM 1249 C C . ARG A 1 82 ? 32.54200 -17.42400 14.64300 1.000 23.42912 82 ARG A C 1
ATOM 1250 O O . ARG A 1 82 ? 31.35800 -17.38000 14.29100 1.000 23.31595 82 ARG A O 1
ATOM 1271 N N . TRP A 1 83 ? 33.12300 -16.47200 15.34200 1.000 22.16582 83 TRP A N 1
ATOM 1272 C CA . TRP A 1 83 ? 32.40800 -15.26900 15.75300 1.000 20.26296 83 TRP A CA 1
ATOM 1273 C C . TRP A 1 83 ? 32.62200 -14.15800 14.74300 1.000 21.75787 83 TRP A C 1
ATOM 1274 O O . TRP A 1 83 ? 33.75400 -13.92400 14.29200 1.000 22.29741 83 TRP A O 1
ATOM 1295 N N . PHE A 1 84 ? 31.54300 -13.45300 14.41000 1.000 18.32062 84 PHE A N 1
ATOM 1296 C CA . PHE A 1 84 ? 31.58300 -12.29100 13.53000 1.000 18.66540 84 PHE A CA 1
ATOM 1297 C C . PHE A 1 84 ? 31.13300 -11.06200 14.31800 1.000 19.23652 84 PHE A C 1
ATOM 1298 O O . PHE A 1 84 ? 30.02400 -11.03300 14.86100 1.000 20.45245 84 PHE A O 1
ATOM 1315 N N . ILE A 1 85 ? 32.02200 -10.09300 14.42000 1.000 18.13375 85 ILE A N 1
ATOM 1316 C CA . ILE A 1 85 ? 31.92100 -8.98100 15.37100 1.000 17.05731 85 ILE A CA 1
ATOM 1317 C C . ILE A 1 85 ? 31.95400 -7.68100 14.59900 1.000 16.63621 85 ILE A C 1
ATOM 1318 O O . ILE A 1 85 ? 32.92700 -7.39600 13.88600 1.000 18.28377 85 ILE A O 1
ATOM 1334 N N . ASP A 1 86 ? 30.92700 -6.86300 14.78300 1.000 15.93875 86 ASP A N 1
ATOM 1335 C CA . ASP A 1 86 ? 31.00300 -5.47300 14.38900 1.000 15.63345 86 ASP A CA 1
ATOM 1336 C C . ASP A 1 86 ? 31.14500 -4.67600 15.67000 1.000 17.37050 86 ASP A C 1
ATOM 1337 O O . ASP A 1 86 ? 30.17300 -4.58900 16.43300 1.000 18.57065 86 ASP A O 1
ATOM 1346 N N . PRO A 1 87 ? 32.31600 -4.10500 15.93900 1.000 17.21785 87 PRO A N 1
ATOM 1347 C CA . PRO A 1 87 ? 32.53500 -3.40600 17.22800 1.000 17.73634 87 PRO A CA 1
ATOM 1348 C C . PRO A 1 87 ? 31.80800 -2.08800 17.32700 1.000 18.35483 87 PRO A C 1
ATOM 1349 O O . PRO A 1 87 ? 31.78200 -1.50500 18.43300 1.000 21.01831 87 PRO A O 1
ATOM 1360 N N . LEU A 1 88 ? 31.31700 -1.57900 16.20100 1.000 15.50712 88 LEU A N 1
ATOM 1361 C CA . LEU A 1 88 ? 30.57200 -0.30100 16.15900 1.000 15.30447 88 LEU A CA 1
ATOM 1362 C C . LEU A 1 88 ? 29.77900 -0.26500 14.85600 1.000 19.94186 88 LEU A C 1
ATOM 1363 O O . LEU A 1 88 ? 30.32200 0.17500 13.87300 1.000 17.75739 88 LEU A O 1
ATOM 1379 N N . ASP A 1 89 ? 28.52800 -0.70100 14.89500 1.000 16.19931 89 ASP A N 1
ATOM 1380 C CA . ASP A 1 89 ? 27.65000 -0.66600 13.75100 1.000 17.88109 89 ASP A CA 1
ATOM 1381 C C . ASP A 1 89 ? 26.93500 0.67100 13.84200 1.000 19.07071 89 ASP A C 1
ATOM 1382 O O . ASP A 1 89 ? 26.30200 0.96300 14.86500 1.000 19.60761 89 ASP A O 1
ATOM 1391 N N . GLY A 1 90 ? 27.09500 1.48900 12.83100 1.000 17.31260 90 GLY A N 1
ATOM 1392 C CA . GLY A 1 90 ? 26.66200 2.86300 12.87900 1.000 18.60486 90 GLY A CA 1
ATOM 1393 C C . GLY A 1 90 ? 27.76400 3.84500 13.21900 1.000 19.16019 90 GLY A C 1
ATOM 1394 O O . GLY A 1 90 ? 27.48700 4.81500 13.91900 1.000 17.62053 90 GLY A O 1
ATOM 1398 N N . THR A 1 91 ? 28.97500 3.67500 12.65200 1.000 17.00467 91 THR A N 1
ATOM 1399 C CA . THR A 1 91 ? 30.07800 4.57400 12.92700 1.000 17.87583 91 THR A CA 1
ATOM 1400 C C . THR A 1 91 ? 29.75800 6.01900 12.54500 1.000 19.18125 91 THR A C 1
ATOM 1401 O O . THR A 1 91 ? 30.06100 6.95900 13.30000 1.000 17.51263 91 THR A O 1
ATOM 1412 N N . LYS A 1 92 ? 29.18500 6.23900 11.35000 1.000 15.25972 92 LYS A N 1
ATOM 1413 C CA . LYS A 1 92 ? 28.91100 7.63300 10.96600 1.000 20.15768 92 LYS A CA 1
ATOM 1414 C C . LYS A 1 92 ? 27.90600 8.29300 11.90700 1.000 17.35734 92 LYS A C 1
ATOM 1415 O O . LYS A 1 92 ? 28.11100 9.45400 12.31800 1.000 19.32863 92 LYS A O 1
ATOM 1434 N N . ASN A 1 93 ? 26.87300 7.54500 12.31100 1.000 15.98350 93 ASN A N 1
ATOM 1435 C CA . ASN A 1 93 ? 25.89800 8.04200 13.28200 1.000 14.56227 93 ASN A CA 1
ATOM 1436 C C . ASN A 1 93 ? 26.58900 8.38200 14.60100 1.000 16.44408 93 ASN A C 1
ATOM 1437 O O . ASN A 1 93 ? 26.40000 9.47100 15.17400 1.000 16.49145 93 ASN A O 1
ATOM 1448 N N . TYR A 1 94 ? 27.45100 7.47700 15.05800 1.000 15.80453 94 TYR A N 1
ATOM 1449 C CA . TYR A 1 94 ? 28.17100 7.66100 16.32500 1.000 16.93624 94 TYR A CA 1
ATOM 1450 C C . TYR A 1 94 ? 29.00700 8.93300 16.32800 1.000 19.24441 94 TYR A C 1
ATOM 1451 O O . TYR A 1 94 ? 28.96200 9.73300 17.28700 1.000 18.68382 94 TYR A O 1
ATOM 1469 N N . ILE A 1 95 ? 29.77200 9.15000 15.25300 1.000 18.48643 95 ILE A N 1
ATOM 1470 C CA . ILE A 1 95 ? 30.62300 10.32900 15.15500 1.000 20.75775 95 ILE A CA 1
ATOM 1471 C C . ILE A 1 95 ? 29.78300 11.60600 15.11900 1.000 21.21833 95 ILE A C 1
ATOM 1472 O O . ILE A 1 95 ? 30.17600 12.62500 15.69700 1.000 22.89222 95 ILE A O 1
ATOM 1488 N N . ASN A 1 96 ? 28.62900 11.56900 14.45900 1.000 19.21020 96 ASN A N 1
ATOM 1489 C CA . ASN A 1 96 ? 27.75300 12.73500 14.36000 1.000 18.94701 96 ASN A CA 1
ATOM 1490 C C . ASN A 1 96 ? 26.95900 12.98500 15.64500 1.000 22.58165 96 ASN A C 1
ATOM 1491 O O . ASN A 1 96 ? 26.43600 14.08600 15.83200 1.000 22.50533 96 ASN A O 1
ATOM 1502 N N . GLY A 1 97 ? 26.89400 12.02200 16.54200 1.000 21.76577 97 GLY A N 1
ATOM 1503 C CA . GLY A 1 97 ? 26.06900 12.14700 17.73900 1.000 21.83156 97 GLY A CA 1
ATOM 1504 C C . GLY A 1 97 ? 24.64100 11.69800 17.57500 1.000 21.30255 97 GLY A C 1
ATOM 1505 O O . GLY A 1 97 ? 23.81800 11.98300 18.45900 1.000 22.89485 97 GLY A O 1
ATOM 1509 N N . PHE A 1 98 ? 24.33000 10.93000 16.51400 1.000 17.49157 98 PHE A N 1
ATOM 1510 C CA . PHE A 1 98 ? 23.01000 10.36300 16.28800 1.000 17.70739 98 PHE A CA 1
ATOM 1511 C C . PHE A 1 98 ? 23.00700 8.98500 16.94000 1.000 23.59493 98 PHE A C 1
ATOM 1512 O O . PHE A 1 98 ? 23.81800 8.12400 16.55500 1.000 22.27899 98 PHE A O 1
ATOM 1529 N N . PRO A 1 99 ? 22.20500 8.74800 17.94100 1.000 18.04690 99 PRO A N 1
ATOM 1530 C CA . PRO A 1 99 ? 22.52300 7.60800 18.83300 1.000 20.10504 99 PRO A CA 1
ATOM 1531 C C . PRO A 1 99 ? 22.04400 6.24900 18.37100 1.000 20.80513 99 PRO A C 1
ATOM 1532 O O . PRO A 1 99 ? 22.03200 5.31700 19.19400 1.000 21.96053 99 PRO A O 1
ATOM 1543 N N . ILE A 1 100 ? 21.71200 6.08100 17.09200 1.000 20.50246 100 ILE A N 1
ATOM 1544 C CA . ILE A 1 100 ? 21.39000 4.77000 16.52700 1.000 17.50736 100 ILE A CA 1
ATOM 1545 C C . ILE A 1 100 ? 22.71300 4.11400 16.10300 1.000 18.95227 100 ILE A C 1
ATOM 1546 O O . ILE A 1 100 ? 23.22100 4.32300 14.98300 1.000 17.95742 100 ILE A O 1
ATOM 1562 N N . PHE A 1 101 ? 23.26300 3.31000 17.00000 1.000 16.69937 101 PHE A N 1
ATOM 1563 C CA . PHE A 1 101 ? 24.51200 2.58300 16.77200 1.000 16.74938 101 PHE A CA 1
ATOM 1564 C C . PHE A 1 101 ? 24.52900 1.41300 17.75400 1.000 19.30495 101 PHE A C 1
ATOM 1565 O O . PHE A 1 101 ? 23.80900 1.42000 18.75800 1.000 16.71516 101 PHE A O 1
ATOM 1582 N N . ALA A 1 102 ? 25.32300 0.39700 17.43200 1.000 15.92033 102 ALA A N 1
ATOM 1583 C CA . ALA A 1 102 ? 25.28700 -0.84400 18.18500 1.000 14.14117 102 ALA A CA 1
ATOM 1584 C C . ALA A 1 102 ? 26.62300 -1.57000 18.09800 1.000 17.47841 102 ALA A C 1
ATOM 1585 O O . ALA A 1 102 ? 27.49600 -1.26100 17.26900 1.000 19.97345 102 ALA A O 1
ATOM 1592 N N . VAL A 1 103 ? 26.74300 -2.56000 18.97700 1.000 15.65977 103 VAL A N 1
ATOM 1593 C CA . VAL A 1 103 ? 27.75500 -3.58800 18.93000 1.000 16.41249 103 VAL A CA 1
ATOM 1594 C C . VAL A 1 103 ? 27.06500 -4.87800 18.52600 1.000 19.81817 103 VAL A C 1
ATOM 1595 O O . VAL A 1 103 ? 26.04800 -5.24900 19.11600 1.000 17.17574 103 VAL A O 1
ATOM 1608 N N . SER A 1 104 ? 27.60800 -5.56600 17.53200 1.000 17.19417 104 SER A N 1
ATOM 1609 C CA . SER A 1 104 ? 27.02400 -6.82000 17.05100 1.000 18.51275 104 SER A CA 1
ATOM 1610 C C . SER A 1 104 ? 28.01600 -7.96600 17.24700 1.000 18.37062 104 SER A C 1
ATOM 1611 O O . SER A 1 104 ? 29.15300 -7.90100 16.75200 1.000 17.09679 104 SER A O 1
ATOM 1619 N N . VAL A 1 105 ? 27.57100 -9.00400 17.94800 1.000 15.65977 105 VAL A N 1
ATOM 1620 C CA . VAL A 1 105 ? 28.37200 -10.19200 18.28300 1.000 17.49947 105 VAL A CA 1
ATOM 1621 C C . VAL A 1 105 ? 27.57600 -11.43900 17.90600 1.000 20.07083 105 VAL A C 1
ATOM 1622 O O . VAL A 1 105 ? 26.61500 -11.81500 18.60000 1.000 19.22862 105 VAL A O 1
ATOM 1635 N N . GLY A 1 106 ? 27.99000 -12.10200 16.84400 1.000 18.49695 106 GLY A N 1
ATOM 1636 C CA . GLY A 1 106 ? 27.29400 -13.29200 16.36800 1.000 17.79950 106 GLY A CA 1
ATOM 1637 C C . GLY A 1 106 ? 28.21900 -14.47400 16.24500 1.000 20.98936 106 GLY A C 1
ATOM 1638 O O . GLY A 1 106 ? 29.38800 -14.31600 15.92200 1.000 22.47901 106 GLY A O 1
ATOM 1642 N N . LEU A 1 107 ? 27.68400 -15.66100 16.50000 1.000 21.00778 107 LEU A N 1
ATOM 1643 C CA . LEU A 1 107 ? 28.45000 -16.90800 16.39300 1.000 20.22874 107 LEU A CA 1
ATOM 1644 C C . LEU A 1 107 ? 27.82700 -17.78800 15.31600 1.000 24.37924 107 LEU A C 1
ATOM 1645 O O . LEU A 1 107 ? 26.61300 -18.01700 15.33700 1.000 21.63417 107 LEU A O 1
ATOM 1661 N N . VAL A 1 108 ? 28.66700 -18.33900 14.44400 1.000 21.07358 108 VAL A N 1
ATOM 1662 C CA . VAL A 1 108 ? 28.25500 -19.36100 13.49800 1.000 22.94222 108 VAL A CA 1
ATOM 1663 C C . VAL A 1 108 ? 28.97600 -20.65600 13.84200 1.000 26.30315 108 VAL A C 1
ATOM 1664 O O . VAL A 1 108 ? 30.15800 -20.64300 14.22300 1.000 25.41884 108 VAL A O 1
ATOM 1677 N N . LYS A 1 109 ? 28.29600 -21.76400 13.64600 1.000 27.07693 109 LYS A N 1
ATOM 1678 C CA . LYS A 1 109 ? 28.86900 -23.10100 13.75900 1.000 30.83001 109 LYS A CA 1
ATOM 1679 C C . LYS A 1 109 ? 28.86700 -23.67200 12.34600 1.000 36.74914 109 LYS A C 1
ATOM 1680 O O . LYS A 1 109 ? 27.79900 -23.94800 11.78300 1.000 34.49887 109 LYS A O 1
ATOM 1699 N N . GLY A 1 110 ? 30.05400 -23.79400 11.76000 1.000 36.77020 110 GLY A N 1
ATOM 1700 C CA . GLY A 1 110 ? 30.16600 -24.09600 10.33600 1.000 33.76194 110 GLY A CA 1
ATOM 1701 C C . GLY A 1 110 ? 29.64200 -22.96700 9.48500 1.000 36.70703 110 GLY A C 1
ATOM 1702 O O . GLY A 1 110 ? 30.30100 -21.93200 9.31000 1.000 39.44947 110 GLY A O 1
ATOM 1706 N N . GLU A 1 111 ? 28.43500 -23.14100 8.94900 1.000 36.59913 111 GLU A N 1
ATOM 1707 C CA . GLU A 1 111 ? 27.78500 -22.08700 8.20400 1.000 36.68071 111 GLU A CA 1
ATOM 1708 C C . GLU A 1 111 ? 26.46600 -21.65500 8.83300 1.000 33.60666 111 GLU A C 1
ATOM 1709 O O . GLU A 1 111 ? 25.81000 -20.75800 8.29000 1.000 38.46514 111 GLU A O 1
ATOM 1721 N N . GLU A 1 112 ? 26.09300 -22.21200 9.97200 1.000 32.35914 112 GLU A N 1
ATOM 1722 C CA . GLU A 1 112 ? 24.80100 -21.90400 10.55200 1.000 34.03566 112 GLU A CA 1
ATOM 1723 C C . GLU A 1 112 ? 24.96600 -20.85500 11.63200 1.000 27.19273 112 GLU A C 1
ATOM 1724 O O . GLU A 1 112 ? 25.65600 -21.12100 12.61800 1.000 28.89820 112 GLU A O 1
ATOM 1736 N N . PRO A 1 113 ? 24.30800 -19.71200 11.54100 1.000 27.21905 113 PRO A N 1
ATOM 1737 C CA . PRO A 1 113 ? 24.30800 -18.77900 12.68200 1.000 24.65296 113 PRO A CA 1
ATOM 1738 C C . PRO A 1 113 ? 23.54000 -19.38300 13.84900 1.000 27.86650 113 PRO A C 1
ATOM 1739 O O . PRO A 1 113 ? 22.39900 -19.82900 13.67800 1.000 26.94007 113 PRO A O 1
ATOM 1750 N N . ILE A 1 114 ? 24.13800 -19.36700 15.04100 1.000 23.39491 114 ILE A N 1
ATOM 1751 C CA . ILE A 1 114 ? 23.50400 -20.02400 16.18100 1.000 22.88695 114 ILE A CA 1
ATOM 1752 C C . ILE A 1 114 ? 23.31100 -19.14100 17.39900 1.000 23.52387 114 ILE A C 1
ATOM 1753 O O . ILE A 1 114 ? 22.44400 -19.44800 18.22800 1.000 23.57651 114 ILE A O 1
ATOM 1769 N N . VAL A 1 115 ? 24.04400 -18.05400 17.55600 1.000 22.53691 115 VAL A N 1
ATOM 1770 C CA . VAL A 1 115 ? 23.95600 -17.18000 18.72600 1.000 20.45508 115 VAL A CA 1
ATOM 1771 C C . VAL A 1 115 ? 24.13500 -15.75600 18.26400 1.000 19.53655 115 VAL A C 1
ATOM 1772 O O . VAL A 1 115 ? 24.99500 -15.47200 17.42200 1.000 19.85501 115 VAL A O 1
ATOM 1785 N N . GLY A 1 116 ? 23.33600 -14.84700 18.81400 1.000 18.19429 116 GLY A N 1
ATOM 1786 C CA . GLY A 1 116 ? 23.50700 -13.45600 18.50200 1.000 18.47590 116 GLY A CA 1
ATOM 1787 C C . GLY A 1 116 ? 23.21200 -12.54700 19.69900 1.000 20.17347 116 GLY A C 1
ATOM 1788 O O . GLY A 1 116 ? 22.27800 -12.80400 20.47400 1.000 19.61551 116 GLY A O 1
ATOM 1792 N N . ALA A 1 117 ? 24.01200 -11.48400 19.82900 1.000 18.51801 117 ALA A N 1
ATOM 1793 C CA . ALA A 1 117 ? 23.75900 -10.37900 20.73800 1.000 16.92835 117 ALA A CA 1
ATOM 1794 C C . ALA A 1 117 ? 24.06000 -9.08200 20.01700 1.000 18.56538 117 ALA A C 1
ATOM 1795 O O . ALA A 1 117 ? 25.12100 -8.93300 19.40000 1.000 19.52339 117 ALA A O 1
ATOM 1802 N N . VAL A 1 118 ? 23.12100 -8.13600 20.09300 1.000 17.13100 118 VAL A N 1
ATOM 1803 C CA . VAL A 1 118 ? 23.25000 -6.79600 19.52200 1.000 16.46776 118 VAL A CA 1
ATOM 1804 C C . VAL A 1 118 ? 22.89000 -5.78700 20.61500 1.000 18.45748 118 VAL A C 1
ATOM 1805 O O . VAL A 1 118 ? 21.77400 -5.82000 21.16500 1.000 17.21522 118 VAL A O 1
ATOM 1818 N N . TYR A 1 119 ? 23.85900 -4.96600 21.00500 1.000 17.60211 119 TYR A N 1
ATOM 1819 C CA . TYR A 1 119 ? 23.71700 -4.03300 22.10600 1.000 17.42841 119 TYR A CA 1
ATOM 1820 C C . TYR A 1 119 ? 23.67000 -2.61500 21.56600 1.000 19.60761 119 TYR A C 1
ATOM 1821 O O . TYR A 1 119 ? 24.57600 -2.19400 20.85600 1.000 17.92583 119 TYR A O 1
ATOM 1839 N N . LEU A 1 120 ? 22.65300 -1.85800 21.96300 1.000 16.17562 120 LEU A N 1
ATOM 1840 C CA . LEU A 1 120 ? 22.56300 -0.43800 21.65300 1.000 16.26248 120 LEU A CA 1
ATOM 1841 C C . LEU A 1 120 ? 22.96500 0.33400 22.90400 1.000 20.66827 120 LEU A C 1
ATOM 1842 O O . LEU A 1 120 ? 22.14400 0.48400 23.83700 1.000 22.50007 120 LEU A O 1
ATOM 1858 N N . PRO A 1 121 ? 24.19300 0.84700 22.99100 1.000 19.75500 121 PRO A N 1
ATOM 1859 C CA . PRO A 1 121 ? 24.66100 1.35700 24.28100 1.000 21.40257 121 PRO A CA 1
ATOM 1860 C C . PRO A 1 121 ? 23.94000 2.61100 24.72900 1.000 23.73706 121 PRO A C 1
ATOM 1861 O O . PRO A 1 121 ? 23.79500 2.83100 25.94800 1.000 23.92655 121 PRO A O 1
ATOM 1872 N N . TYR A 1 122 ? 23.48900 3.46100 23.82600 1.000 21.51047 122 TYR A N 1
ATOM 1873 C CA . TYR A 1 122 ? 22.87800 4.75000 24.23500 1.000 25.79520 122 TYR A CA 1
ATOM 1874 C C . TYR A 1 122 ? 21.54300 4.48100 24.92300 1.000 25.96627 122 TYR A C 1
ATOM 1875 O O . TYR A 1 122 ? 21.20500 5.22600 25.83700 1.000 29.56933 122 TYR A O 1
ATOM 1893 N N . PHE A 1 123 ? 20.81700 3.46300 24.48700 1.000 21.24465 123 PHE A N 1
ATOM 1894 C CA . PHE A 1 123 ? 19.51100 3.12000 25.00400 1.000 25.91627 123 PHE A CA 1
ATOM 1895 C C . PHE A 1 123 ? 19.55100 1.97300 26.00800 1.000 25.13459 123 PHE A C 1
ATOM 1896 O O . PHE A 1 123 ? 18.49100 1.58900 26.52900 1.000 23.82391 123 PHE A O 1
ATOM 1913 N N . ASP A 1 124 ? 20.73400 1.43800 26.28600 1.000 22.67903 124 ASP A N 1
ATOM 1914 C CA . ASP A 1 124 ? 20.93300 0.24900 27.09600 1.000 25.28461 124 ASP A CA 1
ATOM 1915 C C . ASP A 1 124 ? 19.90100 -0.82500 26.76200 1.000 25.23460 124 ASP A C 1
ATOM 1916 O O . ASP A 1 124 ? 19.19600 -1.35400 27.61400 1.000 23.58704 124 ASP A O 1
ATOM 1925 N N . LYS A 1 125 ? 19.86100 -1.17900 25.48700 1.000 19.07860 125 LYS A N 1
ATOM 1926 C CA . LYS A 1 125 ? 18.96100 -2.21700 25.00200 1.000 20.02082 125 LYS A CA 1
ATOM 1927 C C . LYS A 1 125 ? 19.77900 -3.33400 24.40100 1.000 21.26571 125 LYS A C 1
ATOM 1928 O O . LYS A 1 125 ? 20.52600 -3.09600 23.44400 1.000 20.10767 125 LYS A O 1
ATOM 1947 N N . LEU A 1 126 ? 19.65100 -4.52300 24.95800 1.000 18.05743 126 LEU A N 1
ATOM 1948 C CA . LEU A 1 126 ? 20.39100 -5.69600 24.50700 1.000 18.56012 126 LEU A CA 1
ATOM 1949 C C . LEU A 1 126 ? 19.42200 -6.67800 23.87600 1.000 20.57089 126 LEU A C 1
ATOM 1950 O O . LEU A 1 126 ? 18.57400 -7.26700 24.56400 1.000 20.22348 126 LEU A O 1
ATOM 1966 N N . TYR A 1 127 ? 19.54200 -6.85000 22.57200 1.000 18.60486 127 TYR A N 1
ATOM 1967 C CA . TYR A 1 127 ? 18.82800 -7.89400 21.85400 1.000 18.36010 127 TYR A CA 1
ATOM 1968 C C . TYR A 1 127 ? 19.67500 -9.15700 21.87000 1.000 18.35483 127 TYR A C 1
ATOM 1969 O O . TYR A 1 127 ? 20.90500 -9.09200 21.68300 1.000 17.56263 127 TYR A O 1
ATOM 1987 N N . TRP A 1 128 ? 19.03500 -10.29100 22.07900 1.000 17.45999 128 TRP A N 1
ATOM 1988 C CA . TRP A 1 128 ? 19.79300 -11.53100 22.11000 1.000 18.43116 128 TRP A CA 1
ATOM 1989 C C . TRP A 1 128 ? 18.93600 -12.70800 21.71800 1.000 21.91315 128 TRP A C 1
ATOM 1990 O O . TRP A 1 128 ? 17.70800 -12.69500 21.85000 1.000 23.04224 128 TRP A O 1
ATOM 2011 N N . GLY A 1 129 ? 19.60100 -13.76700 21.29500 1.000 19.20493 129 GLY A N 1
ATOM 2012 C CA . GLY A 1 129 ? 18.87800 -14.94800 20.87100 1.000 22.33162 129 GLY A CA 1
ATOM 2013 C C . GLY A 1 129 ? 19.83000 -16.05900 20.50700 1.000 20.26296 129 GLY A C 1
ATOM 2014 O O . GLY A 1 129 ? 21.02300 -15.83500 20.29000 1.000 20.39718 129 GLY A O 1
ATOM 2018 N N . ALA A 1 130 ? 19.29200 -17.26500 20.50100 1.000 20.75249 130 ALA A N 1
ATOM 2019 C CA . ALA A 1 130 ? 20.07200 -18.43100 20.08400 1.000 23.52914 130 ALA A CA 1
ATOM 2020 C C . ALA A 1 130 ? 19.12300 -19.47100 19.52900 1.000 23.61599 130 ALA A C 1
ATOM 2021 O O . ALA A 1 130 ? 17.95000 -19.51100 19.88900 1.000 24.17395 130 ALA A O 1
ATOM 2028 N N . LYS A 1 131 ? 19.65100 -20.29500 18.63200 1.000 24.41872 131 LYS A N 1
ATOM 2029 C CA . LYS A 1 131 ? 18.87100 -21.32200 17.95600 1.000 27.55067 131 LYS A CA 1
ATOM 2030 C C . LYS A 1 131 ? 18.08700 -22.17600 18.94500 1.000 28.87188 131 LYS A C 1
ATOM 2031 O O . LYS A 1 131 ? 18.65500 -22.83100 19.82900 1.000 30.26679 131 LYS A O 1
ATOM 2050 N N . GLY A 1 132 ? 16.76800 -22.19800 18.77700 1.000 29.01137 132 GLY A N 1
ATOM 2051 C CA . GLY A 1 132 ? 15.91000 -22.98000 19.65000 1.000 31.72222 132 GLY A CA 1
ATOM 2052 C C . GLY A 1 132 ? 15.57000 -22.36900 20.98900 1.000 33.53823 132 GLY A C 1
ATOM 2053 O O . GLY A 1 132 ? 14.79400 -22.96700 21.74100 1.000 32.50390 132 GLY A O 1
ATOM 2057 N N . LEU A 1 133 ? 16.12400 -21.20400 21.32000 1.000 27.49803 133 LEU A N 1
ATOM 2058 C CA . LEU A 1 133 ? 15.93700 -20.63900 22.63900 1.000 28.24023 133 LEU A CA 1
ATOM 2059 C C . LEU A 1 133 ? 15.10400 -19.37600 22.61600 1.000 30.55366 133 LEU A C 1
ATOM 2060 O O . LEU A 1 133 ? 14.74200 -18.87500 23.67800 1.000 31.40640 133 LEU A O 1
ATOM 2076 N N . GLY A 1 134 ? 14.79400 -18.84200 21.44100 1.000 27.43224 134 GLY A N 1
ATOM 2077 C CA . GLY A 1 134 ? 13.99700 -17.63300 21.36600 1.000 28.10074 134 GLY A CA 1
ATOM 2078 C C . GLY A 1 134 ? 14.85400 -16.39400 21.19900 1.000 22.33689 134 GLY A C 1
ATOM 2079 O O . GLY A 1 134 ? 16.08600 -16.43300 21.25600 1.000 23.73179 134 GLY A O 1
ATOM 2083 N N . ALA A 1 135 ? 14.16400 -15.27300 20.95100 1.000 22.65798 135 ALA A N 1
ATOM 2084 C CA . ALA A 1 135 ? 14.74800 -13.94200 20.82800 1.000 23.34754 135 ALA A CA 1
ATOM 2085 C C . ALA A 1 135 ? 14.16700 -13.00700 21.87700 1.000 20.29717 135 ALA A C 1
ATOM 2086 O O . ALA A 1 135 ? 12.96800 -13.08100 22.20000 1.000 21.64470 135 ALA A O 1
ATOM 2093 N N . TYR A 1 136 ? 15.01700 -12.11400 22.38600 1.000 19.24704 136 TYR A N 1
ATOM 2094 C CA . TYR A 1 136 ? 14.69300 -11.29400 23.54100 1.000 23.59493 136 TYR A CA 1
ATOM 2095 C C . TYR A 1 136 ? 15.24000 -9.89500 23.35600 1.000 20.73406 136 TYR A C 1
ATOM 2096 O O . TYR A 1 136 ? 16.25300 -9.68600 22.67100 1.000 20.73933 136 TYR A O 1
ATOM 2114 N N . VAL A 1 137 ? 14.60100 -8.93100 23.99400 1.000 19.24968 137 VAL A N 1
ATOM 2115 C CA . VAL A 1 137 ? 15.24900 -7.63800 24.22800 1.000 20.50772 137 VAL A CA 1
ATOM 2116 C C . VAL A 1 137 ? 15.17800 -7.39500 25.72100 1.000 29.33773 137 VAL A C 1
ATOM 2117 O O . VAL A 1 137 ? 14.08100 -7.33900 26.28900 1.000 28.13232 137 VAL A O 1
ATOM 2130 N N . ASN A 1 138 ? 16.35100 -7.23800 26.35400 1.000 27.47435 138 ASN A N 1
ATOM 2131 C CA . ASN A 1 138 ? 16.43900 -7.05400 27.80100 1.000 29.24824 138 ASN A CA 1
ATOM 2132 C C . ASN A 1 138 ? 15.57300 -8.08200 28.52100 1.000 31.50378 138 ASN A C 1
ATOM 2133 O O . ASN A 1 138 ? 14.78300 -7.75500 29.39600 1.000 35.97273 138 ASN A O 1
ATOM 2144 N N . GLY A 1 139 ? 15.64400 -9.32900 28.11700 1.000 29.19824 139 GLY A N 1
ATOM 2145 C CA . GLY A 1 139 ? 14.77400 -10.24400 28.89100 1.000 43.38415 139 GLY A CA 1
ATOM 2146 C C . GLY A 1 139 ? 13.24100 -10.09600 28.78800 1.000 42.06820 139 GLY A C 1
ATOM 2147 O O . GLY A 1 139 ? 12.50400 -10.56800 29.67700 1.000 39.00204 139 GLY A O 1
ATOM 2151 N N . LYS A 1 140 ? 12.73900 -9.47500 27.72900 1.000 33.58297 140 LYS A N 1
ATOM 2152 C CA . LYS A 1 140 ? 11.38200 -9.64200 27.21700 1.000 31.58010 140 LYS A CA 1
ATOM 2153 C C . LYS A 1 140 ? 11.44200 -10.40500 25.89500 1.000 28.80872 140 LYS A C 1
ATOM 2154 O O . LYS A 1 140 ? 12.21900 -10.03700 25.02400 1.000 28.07179 140 LYS A O 1
ATOM 2173 N N . ARG A 1 141 ? 10.58300 -11.40500 25.71600 1.000 25.53727 141 ARG A N 1
ATOM 2174 C CA . ARG A 1 141 ? 10.51800 -12.14300 24.46500 1.000 25.08722 141 ARG A CA 1
ATOM 2175 C C . ARG A 1 141 ? 9.99000 -11.24200 23.35600 1.000 25.47937 141 ARG A C 1
ATOM 2176 O O . ARG A 1 141 ? 9.09100 -10.43100 23.58000 1.000 26.21893 141 ARG A O 1
ATOM 2197 N N . ILE A 1 142 ? 10.54100 -11.39400 22.15800 1.000 23.85023 142 ILE A N 1
ATOM 2198 C CA . ILE A 1 142 ? 10.13000 -10.57400 21.01000 1.000 21.68418 142 ILE A CA 1
ATOM 2199 C C . ILE A 1 142 ? 9.72100 -11.48300 19.84700 1.000 22.24740 142 ILE A C 1
ATOM 2200 O O . ILE A 1 142 ? 10.14700 -12.62600 19.74100 1.000 20.87356 142 ILE A O 1
ATOM 2216 N N . LYS A 1 143 ? 8.89500 -10.93600 18.94400 1.000 23.05013 143 LYS A N 1
ATOM 2217 C CA . LYS A 1 143 ? 8.45900 -11.65000 17.75500 1.000 23.11067 143 LYS A CA 1
ATOM 2218 C C . LYS A 1 143 ? 8.14500 -10.64700 16.64000 1.000 22.26846 143 LYS A C 1
ATOM 2219 O O . LYS A 1 143 ? 7.78200 -9.49000 16.89500 1.000 20.59984 143 LYS A O 1
ATOM 2238 N N . VAL A 1 144 ? 8.29500 -11.10700 15.39700 1.000 19.90239 144 VAL A N 1
ATOM 2239 C CA . VAL A 1 144 ? 7.99900 -10.22800 14.25700 1.000 22.56850 144 VAL A CA 1
ATOM 2240 C C . VAL A 1 144 ? 6.50000 -9.92800 14.21400 1.000 24.44504 144 VAL A C 1
ATOM 2241 O O . VAL A 1 144 ? 5.66100 -10.68100 14.73100 1.000 21.56048 144 VAL A O 1
ATOM 2254 N N . LYS A 1 145 ? 6.15300 -8.80300 13.58700 1.000 21.93947 145 LYS A N 1
ATOM 2255 C CA . LYS A 1 145 ? 4.72900 -8.38100 13.50500 1.000 24.30818 145 LYS A CA 1
ATOM 2256 C C . LYS A 1 145 ? 3.99400 -9.25600 12.49300 1.000 23.25805 145 LYS A C 1
ATOM 2257 O O . LYS A 1 145 ? 4.65200 -9.79800 11.62800 1.000 25.48990 145 LYS A O 1
ATOM 2276 N N . ASP A 1 146 ? 2.67300 -9.37600 12.62900 1.000 27.34012 146 ASP A N 1
ATOM 2277 C CA . ASP A 1 146 ? 1.87900 -10.25000 11.76400 1.000 33.08818 146 ASP A CA 1
ATOM 2278 C C . ASP A 1 146 ? 1.39400 -9.59400 10.47000 1.000 34.04092 146 ASP A C 1
ATOM 2279 O O . ASP A 1 146 ? 0.92400 -10.29000 9.56000 1.000 40.86543 146 ASP A O 1
ATOM 2288 N N . ASN A 1 147 ? 1.50000 -8.30000 10.36000 1.000 29.96938 147 ASN A N 1
ATOM 2289 C CA . ASN A 1 147 ? 0.82900 -7.57100 9.30100 1.000 24.98984 147 ASN A CA 1
ATOM 2290 C C . ASN A 1 147 ? 1.19700 -8.06400 7.90500 1.000 22.99223 147 ASN A C 1
ATOM 2291 O O . ASN A 1 147 ? 2.35900 -8.34500 7.60700 1.000 27.62436 147 ASN A O 1
ATOM 2302 N N . GLU A 1 148 ? 0.18300 -8.15200 7.04600 1.000 24.15553 148 GLU A N 1
ATOM 2303 C CA . GLU A 1 148 ? 0.40500 -8.43200 5.62900 1.000 24.43977 148 GLU A CA 1
ATOM 2304 C C . GLU A 1 148 ? -0.03500 -7.29200 4.73000 1.000 27.48224 148 GLU A C 1
ATOM 2305 O O . GLU A 1 148 ? 0.14300 -7.37800 3.50300 1.000 25.25303 148 GLU A O 1
ATOM 2317 N N . SER A 1 149 ? -0.60400 -6.23800 5.29800 1.000 24.05025 149 SER A N 1
ATOM 2318 C CA . SER A 1 149 ? -1.08800 -5.10600 4.53100 1.000 26.03733 149 SER A CA 1
ATOM 2319 C C . SER A 1 149 ? 0.07500 -4.21600 4.14300 1.000 21.78682 149 SER A C 1
ATOM 2320 O O . SER A 1 149 ? 0.72700 -3.62300 5.01600 1.000 21.54469 149 SER A O 1
ATOM 2328 N N . LEU A 1 150 ? 0.30400 -4.04400 2.84400 1.000 21.50784 150 LEU A N 1
ATOM 2329 C CA . LEU A 1 150 ? 1.46700 -3.25700 2.44000 1.000 22.02369 150 LEU A CA 1
ATOM 2330 C C . LEU A 1 150 ? 1.33500 -1.81100 2.92600 1.000 19.99187 150 LEU A C 1
ATOM 2331 O O . LEU A 1 150 ? 2.31600 -1.20700 3.35800 1.000 19.56024 150 LEU A O 1
ATOM 2347 N N . LYS A 1 151 ? 0.13100 -1.21900 2.79800 1.000 21.01568 151 LYS A N 1
ATOM 2348 C CA . LYS A 1 151 ? -0.03400 0.18500 3.17700 1.000 20.89724 151 LYS A CA 1
ATOM 2349 C C . LYS A 1 151 ? 0.23000 0.42000 4.64800 1.000 22.44216 151 LYS A C 1
ATOM 2350 O O . LYS A 1 151 ? 0.52800 1.54300 5.04000 1.000 21.76840 151 LYS A O 1
ATOM 2369 N N . HIS A 1 152 ? 0.11300 -0.61400 5.47800 1.000 19.35232 152 HIS A N 1
ATOM 2370 C CA . HIS A 1 152 ? 0.41000 -0.48500 6.90100 1.000 19.62604 152 HIS A CA 1
ATOM 2371 C C . HIS A 1 152 ? 1.84500 -0.84600 7.23300 1.000 24.06078 152 HIS A C 1
ATOM 2372 O O . HIS A 1 152 ? 2.29100 -0.56600 8.33400 1.000 22.18687 152 HIS A O 1
ATOM 2386 N N . ALA A 1 153 ? 2.57200 -1.43100 6.30700 1.000 21.67365 153 ALA A N 1
ATOM 2387 C CA . ALA A 1 153 ? 3.92500 -1.89400 6.57800 1.000 22.06844 153 ALA A CA 1
ATOM 2388 C C . ALA A 1 153 ? 4.92000 -0.74800 6.68800 1.000 21.81314 153 ALA A C 1
ATOM 2389 O O . ALA A 1 153 ? 4.81500 0.27400 5.99000 1.000 18.53380 153 ALA A O 1
ATOM 2396 N N . GLY A 1 154 ? 5.92300 -0.95000 7.55300 1.000 18.28903 154 GLY A N 1
ATOM 2397 C CA . GLY A 1 154 ? 7.11500 -0.12800 7.59600 1.000 17.42841 154 GLY A CA 1
ATOM 2398 C C . GLY A 1 154 ? 8.31200 -0.96400 7.18700 1.000 17.92320 154 GLY A C 1
ATOM 2399 O O . GLY A 1 154 ? 8.41900 -2.12500 7.61300 1.000 18.47590 154 GLY A O 1
ATOM 2403 N N . VAL A 1 155 ? 9.19000 -0.38100 6.35400 1.000 14.39383 155 VAL A N 1
ATOM 2404 C CA . VAL A 1 155 ? 10.37700 -1.06000 5.84800 1.000 15.45448 155 VAL A CA 1
ATOM 2405 C C . VAL A 1 155 ? 11.61600 -0.22800 6.15300 1.000 19.88659 155 VAL A C 1
ATOM 2406 O O . VAL A 1 155 ? 11.64800 0.99500 5.90700 1.000 18.55486 155 VAL A O 1
ATOM 2419 N N . VAL A 1 156 ? 12.64200 -0.88000 6.74100 1.000 16.22563 156 VAL A N 1
ATOM 2420 C CA . VAL A 1 156 ? 13.92900 -0.22900 6.93600 1.000 14.88336 156 VAL A CA 1
ATOM 2421 C C . VAL A 1 156 ? 14.85400 -0.62500 5.79200 1.000 17.35734 156 VAL A C 1
ATOM 2422 O O . VAL A 1 156 ? 14.80900 -1.74900 5.27300 1.000 18.15744 156 VAL A O 1
ATOM 2435 N N . TYR A 1 157 ? 15.68500 0.30800 5.37100 1.000 17.97321 157 TYR A N 1
ATOM 2436 C CA . TYR A 1 157 ? 16.55000 0.05800 4.22600 1.000 20.14189 157 TYR A CA 1
ATOM 2437 C C . TYR A 1 157 ? 17.90000 0.71000 4.42900 1.000 18.07322 157 TYR A C 1
ATOM 2438 O O . TYR A 1 157 ? 18.06600 1.64500 5.22700 1.000 17.23101 157 TYR A O 1
ATOM 2456 N N . GLY A 1 158 ? 18.86100 0.18600 3.69500 1.000 18.87595 158 GLY A N 1
ATOM 2457 C CA . GLY A 1 158 ? 20.15400 0.83200 3.56500 1.000 18.14954 158 GLY A CA 1
ATOM 2458 C C . GLY A 1 158 ? 20.91400 0.35100 2.34800 1.000 23.15014 158 GLY A C 1
ATOM 2459 O O . GLY A 1 158 ? 20.76700 -0.78800 1.89500 1.000 21.26044 158 GLY A O 1
ATOM 2463 N N . PHE A 1 159 ? 21.73700 1.22700 1.82200 1.000 21.03410 159 PHE A N 1
ATOM 2464 C CA . PHE A 1 159 ? 22.68100 0.82800 0.78200 1.000 21.52363 159 PHE A CA 1
ATOM 2465 C C . PHE A 1 159 ? 23.78100 1.87300 0.74900 1.000 24.85035 159 PHE A C 1
ATOM 2466 O O . PHE A 1 159 ? 23.56200 3.01400 1.21000 1.000 23.88971 159 PHE A O 1
ATOM 2483 N N . PRO A 1 160 ? 24.98100 1.50200 0.30800 1.000 24.07131 160 PRO A N 1
ATOM 2484 C CA . PRO A 1 160 ? 26.13200 2.39100 0.45400 1.000 24.95036 160 PRO A CA 1
ATOM 2485 C C . PRO A 1 160 ? 26.19800 3.39500 -0.67700 1.000 26.59529 160 PRO A C 1
ATOM 2486 O O . PRO A 1 160 ? 25.65000 3.20000 -1.75500 1.000 24.24238 160 PRO A O 1
ATOM 2497 N N . SER A 1 161 ? 26.83300 4.52200 -0.39500 1.000 29.20613 161 SER A N 1
ATOM 2498 C CA . SER A 1 161 ? 27.20200 5.43800 -1.46400 1.000 28.18759 161 SER A CA 1
ATOM 2499 C C . SER A 1 161 ? 28.52000 4.93000 -2.04600 1.000 31.15374 161 SER A C 1
ATOM 2500 O O . SER A 1 161 ? 29.26700 4.22400 -1.38400 1.000 40.54960 161 SER A O 1
ATOM 2508 N N . ARG A 1 162 ? 28.78400 5.18600 -3.30800 1.000 37.17025 162 ARG A N 1
ATOM 2509 C CA . ARG A 1 162 ? 29.97000 4.55700 -3.94100 1.000 48.16893 162 ARG A CA 1
ATOM 2510 C C . ARG A 1 162 ? 29.80700 3.04300 -3.74300 1.000 46.80561 162 ARG A C 1
ATOM 2511 O O . ARG A 1 162 ? 30.56700 2.46500 -2.96600 1.000 51.61935 162 ARG A O 1
ATOM 2532 N N . SER A 1 163 ? 28.84000 2.42900 -4.41600 1.000 40.28641 163 SER A N 1
ATOM 2533 C CA . SER A 1 163 ? 28.50100 0.99400 -4.26800 1.000 33.43032 163 SER A CA 1
ATOM 2534 C C . SER A 1 163 ? 29.06500 0.13300 -5.39500 1.000 33.98302 163 SER A C 1
ATOM 2535 O O . SER A 1 163 ? 29.41200 0.69900 -6.43100 1.000 35.87535 163 SER A O 1
ATOM 2543 N N . ARG A 1 164 ? 29.13200 -1.18400 -5.20400 1.000 30.12466 164 ARG A N 1
ATOM 2544 C CA . ARG A 1 164 ? 29.56200 -2.09400 -6.25400 1.000 33.00396 164 ARG A CA 1
ATOM 2545 C C . ARG A 1 164 ? 28.54000 -2.17700 -7.38300 1.000 32.65655 164 ARG A C 1
ATOM 2546 O O . ARG A 1 164 ? 28.90800 -2.26100 -8.56400 1.000 31.16689 164 ARG A O 1
ATOM 2567 N N . ARG A 1 165 ? 27.26300 -2.18100 -7.04300 1.000 26.55845 165 ARG A N 1
ATOM 2568 C CA . ARG A 1 165 ? 26.20400 -2.11200 -8.03900 1.000 30.19573 165 ARG A CA 1
ATOM 2569 C C . ARG A 1 165 ? 25.94100 -0.67300 -8.44200 1.000 29.60092 165 ARG A C 1
ATOM 2570 O O . ARG A 1 165 ? 26.13000 0.25800 -7.64400 1.000 29.56144 165 ARG A O 1
ATOM 2591 N N . ASP A 1 166 ? 25.46000 -0.48000 -9.67400 1.000 27.78754 166 ASP A N 1
ATOM 2592 C CA . ASP A 1 166 ? 25.03600 0.87100 -10.01200 1.000 30.47734 166 ASP A CA 1
ATOM 2593 C C . ASP A 1 166 ? 23.93300 1.34600 -9.06800 1.000 30.89055 166 ASP A C 1
ATOM 2594 O O . ASP A 1 166 ? 23.02000 0.58500 -8.69600 1.000 27.20326 166 ASP A O 1
ATOM 2603 N N . ILE A 1 167 ? 24.00900 2.63100 -8.68300 1.000 27.97441 167 ILE A N 1
ATOM 2604 C CA . ILE A 1 167 ? 23.01300 3.20600 -7.76700 1.000 26.06102 167 ILE A CA 1
ATOM 2605 C C . ILE A 1 167 ? 21.60400 3.05800 -8.32000 1.000 25.74782 167 ILE A C 1
ATOM 2606 O O . ILE A 1 167 ? 20.63200 2.94200 -7.53900 1.000 27.17431 167 ILE A O 1
ATOM 2622 N N . SER A 1 168 ? 21.46600 3.05600 -9.65800 1.000 29.99833 168 SER A N 1
ATOM 2623 C CA . SER A 1 168 ? 20.13200 2.97800 -10.25200 1.000 29.03243 168 SER A CA 1
ATOM 2624 C C . SER A 1 168 ? 19.39400 1.72100 -9.79800 1.000 29.27193 168 SER A C 1
ATOM 2625 O O . SER A 1 168 ? 18.16300 1.74200 -9.67500 1.000 26.43738 168 SER A O 1
ATOM 2633 N N . ILE A 1 169 ? 20.09900 0.62600 -9.55000 1.000 25.79783 169 ILE A N 1
ATOM 2634 C CA . ILE A 1 169 ? 19.44700 -0.64700 -9.14000 1.000 25.75835 169 ILE A CA 1
ATOM 2635 C C . ILE A 1 169 ? 18.78400 -0.40600 -7.78400 1.000 27.34538 169 ILE A C 1
ATOM 2636 O O . ILE A 1 169 ? 17.65100 -0.80000 -7.63300 1.000 25.51622 169 ILE A O 1
ATOM 2652 N N . TYR A 1 170 ? 19.48600 0.22900 -6.85200 1.000 22.78957 170 TYR A N 1
ATOM 2653 C CA . TYR A 1 170 ? 18.97500 0.46600 -5.48600 1.000 21.51047 170 TYR A CA 1
ATOM 2654 C C . TYR A 1 170 ? 17.87100 1.51200 -5.51100 1.000 21.41573 170 TYR A C 1
ATOM 2655 O O . TYR A 1 170 ? 16.97600 1.39800 -4.72300 1.000 20.83145 170 TYR A O 1
ATOM 2673 N N . LEU A 1 171 ? 17.99100 2.52400 -6.35000 1.000 21.92895 171 LEU A N 1
ATOM 2674 C CA . LEU A 1 171 ? 16.94400 3.56300 -6.46100 1.000 22.95012 171 LEU A CA 1
ATOM 2675 C C . LEU A 1 171 ? 15.68300 2.92000 -7.05200 1.000 23.32648 171 LEU A C 1
ATOM 2676 O O . LEU A 1 171 ? 14.62100 3.33400 -6.66600 1.000 22.09212 171 LEU A O 1
ATOM 2692 N N . ASN A 1 172 ? 15.82600 1.98700 -7.99100 1.000 23.49229 172 ASN A N 1
ATOM 2693 C CA . ASN A 1 172 ? 14.65800 1.35100 -8.59300 1.000 23.64757 172 ASN A CA 1
ATOM 2694 C C . ASN A 1 172 ? 13.95400 0.42700 -7.60000 1.000 22.69219 172 ASN A C 1
ATOM 2695 O O . ASN A 1 172 ? 12.71700 0.40200 -7.53200 1.000 20.55246 172 ASN A O 1
ATOM 2706 N N . ILE A 1 173 ? 14.71700 -0.39700 -6.88000 1.000 21.71050 173 ILE A N 1
ATOM 2707 C CA . ILE A 1 173 ? 14.12500 -1.24500 -5.83200 1.000 21.27887 173 ILE A CA 1
ATOM 2708 C C . ILE A 1 173 ? 13.45000 -0.38300 -4.76700 1.000 22.47375 173 ILE A C 1
ATOM 2709 O O . ILE A 1 173 ? 12.30000 -0.61900 -4.37600 1.000 21.48679 173 ILE A O 1
ATOM 2725 N N . PHE A 1 174 ? 14.14300 0.66400 -4.30900 1.000 17.97584 174 PHE A N 1
ATOM 2726 C CA . PHE A 1 174 ? 13.56000 1.58400 -3.35000 1.000 21.34993 174 PHE A CA 1
ATOM 2727 C C . PHE A 1 174 ? 12.23600 2.16000 -3.84100 1.000 19.37338 174 PHE A C 1
ATOM 2728 O O . PHE A 1 174 ? 11.23500 2.16600 -3.12100 1.000 20.04451 174 PHE A O 1
ATOM 2745 N N . LYS A 1 175 ? 12.21500 2.70100 -5.05300 1.000 18.46011 175 LYS A N 1
ATOM 2746 C CA . LYS A 1 175 ? 11.02000 3.43400 -5.54300 1.000 19.83396 175 LYS A CA 1
ATOM 2747 C C . LYS A 1 175 ? 9.82200 2.49000 -5.62000 1.000 20.57615 175 LYS A C 1
ATOM 2748 O O . LYS A 1 175 ? 8.73300 2.92700 -5.29800 1.000 20.13662 175 LYS A O 1
ATOM 2767 N N . ASP A 1 176 ? 10.03400 1.24500 -6.02600 1.000 19.71026 176 ASP A N 1
ATOM 2768 C CA . ASP A 1 176 ? 8.89900 0.34700 -6.20000 1.000 19.31021 176 ASP A CA 1
ATOM 2769 C C . ASP A 1 176 ? 8.33500 -0.07100 -4.83800 1.000 20.69195 176 ASP A C 1
ATOM 2770 O O . ASP A 1 176 ? 7.11600 -0.15600 -4.67500 1.000 20.54720 176 ASP A O 1
ATOM 2779 N N . VAL A 1 177 ? 9.21200 -0.33200 -3.86500 1.000 18.58644 177 VAL A N 1
ATOM 2780 C CA . VAL A 1 177 ? 8.74600 -0.68000 -2.51600 1.000 18.77067 177 VAL A CA 1
ATOM 2781 C C . VAL A 1 177 ? 8.08100 0.53100 -1.86800 1.000 16.86518 177 VAL A C 1
ATOM 2782 O O . VAL A 1 177 ? 6.97800 0.45000 -1.30300 1.000 19.05228 177 VAL A O 1
ATOM 2795 N N . PHE A 1 178 ? 8.71700 1.69500 -2.02500 1.000 16.28353 178 PHE A N 1
ATOM 2796 C CA . PHE A 1 178 ? 8.22600 2.96500 -1.48200 1.000 20.13136 178 PHE A CA 1
ATOM 2797 C C . PHE A 1 178 ? 6.82000 3.29400 -1.94300 1.000 20.87356 178 PHE A C 1
ATOM 2798 O O . PHE A 1 178 ? 6.00300 3.79500 -1.15500 1.000 20.48667 178 PHE A O 1
ATOM 2815 N N . TYR A 1 179 ? 6.51300 3.03200 -3.20500 1.000 20.02345 179 TYR A N 1
ATOM 2816 C CA . TYR A 1 179 ? 5.19800 3.35400 -3.73300 1.000 21.81841 179 TYR A CA 1
ATOM 2817 C C . TYR A 1 179 ? 4.10500 2.57900 -3.01400 1.000 25.44252 179 TYR A C 1
ATOM 2818 O O . TYR A 1 179 ? 3.00700 3.10600 -2.83400 1.000 26.22420 179 TYR A O 1
ATOM 2836 N N . GLU A 1 180 ? 4.39300 1.33900 -2.59400 1.000 22.81853 180 GLU A N 1
ATOM 2837 C CA . GLU A 1 180 ? 3.35800 0.49300 -2.02000 1.000 22.65008 180 GLU A CA 1
ATOM 2838 C C . GLU A 1 180 ? 3.27200 0.51100 -0.50000 1.000 22.50007 180 GLU A C 1
ATOM 2839 O O . GLU A 1 180 ? 2.18500 0.28500 0.04600 1.000 23.82391 180 GLU A O 1
ATOM 2851 N N . VAL A 1 181 ? 4.38000 0.67400 0.21500 1.000 17.17311 181 VAL A N 1
ATOM 2852 C CA . VAL A 1 181 ? 4.36900 0.48700 1.67700 1.000 18.24429 181 VAL A CA 1
ATOM 2853 C C . VAL A 1 181 ? 4.03500 1.78400 2.38900 1.000 22.10791 181 VAL A C 1
ATOM 2854 O O . VAL A 1 181 ? 4.15300 2.89100 1.85200 1.000 20.86303 181 VAL A O 1
ATOM 2867 N N . GLY A 1 182 ? 3.60000 1.64300 3.63900 1.000 18.52854 182 GLY A N 1
ATOM 2868 C CA . GLY A 1 182 ? 3.26800 2.82200 4.42300 1.000 18.18902 182 GLY A CA 1
ATOM 2869 C C . GLY A 1 182 ? 4.44000 3.74200 4.70300 1.000 20.13662 182 GLY A C 1
ATOM 2870 O O . GLY A 1 182 ? 4.29100 4.97100 4.66600 1.000 23.34227 182 GLY A O 1
ATOM 2874 N N . SER A 1 183 ? 5.59700 3.18300 5.07500 1.000 15.99139 183 SER A N 1
ATOM 2875 C CA . SER A 1 183 ? 6.75600 4.02600 5.32700 1.000 17.61790 183 SER A CA 1
ATOM 2876 C C . SER A 1 183 ? 8.04300 3.26300 5.04500 1.000 16.72569 183 SER A C 1
ATOM 2877 O O . SER A 1 183 ? 8.10000 2.02500 5.14000 1.000 18.08901 183 SER A O 1
ATOM 2885 N N . MET A 1 184 ? 9.07200 4.01400 4.71300 1.000 16.89939 184 MET A N 1
ATOM 2886 C CA . MET A 1 184 ? 10.44500 3.52700 4.57400 1.000 14.61491 184 MET A CA 1
ATOM 2887 C C . MET A 1 184 ? 11.35100 4.40500 5.40100 1.000 16.14667 184 MET A C 1
ATOM 2888 O O . MET A 1 184 ? 11.24600 5.65200 5.37900 1.000 15.94928 184 MET A O 1
ATOM 2902 N N . ARG A 1 185 ? 12.27300 3.76200 6.13400 1.000 15.33079 185 ARG A N 1
ATOM 2903 C CA . ARG A 1 185 ? 13.14500 4.48400 7.03300 1.000 14.45436 185 ARG A CA 1
ATOM 2904 C C . ARG A 1 185 ? 14.57300 4.00000 6.86700 1.000 16.86255 185 ARG A C 1
ATOM 2905 O O . ARG A 1 185 ? 14.82900 2.82000 6.61000 1.000 16.39670 185 ARG A O 1
ATOM 2926 N N . ARG A 1 186 ? 15.51800 4.93400 7.01700 1.000 14.40962 186 ARG A N 1
ATOM 2927 C CA . ARG A 1 186 ? 16.93900 4.66400 6.80300 1.000 14.60438 186 ARG A CA 1
ATOM 2928 C C . ARG A 1 186 ? 17.66400 5.14500 8.05500 1.000 16.25458 186 ARG A C 1
ATOM 2929 O O . ARG A 1 186 ? 18.11700 6.29400 8.12600 1.000 16.71779 186 ARG A O 1
ATOM 2950 N N . PRO A 1 187 ? 17.81300 4.28100 9.06600 1.000 20.01293 187 PRO A N 1
ATOM 2951 C CA . PRO A 1 187 ? 18.41800 4.76300 10.32000 1.000 18.78646 187 PRO A CA 1
ATOM 2952 C C . PRO A 1 187 ? 19.92300 4.67700 10.35300 1.000 18.41010 187 PRO A C 1
ATOM 2953 O O . PRO A 1 187 ? 20.50400 5.33900 11.24000 1.000 19.07860 187 PRO A O 1
ATOM 2964 N N . GLY A 1 188 ? 20.53900 3.87200 9.47200 1.000 19.53918 188 GLY A N 1
ATOM 2965 C CA . GLY A 1 188 ? 21.98000 3.86100 9.36700 1.000 20.82092 188 GLY A CA 1
ATOM 2966 C C . GLY A 1 188 ? 22.74900 2.86300 10.21400 1.000 18.34694 188 GLY A C 1
ATOM 2967 O O . GLY A 1 188 ? 23.95700 3.03700 10.38400 1.000 20.08136 188 GLY A O 1
ATOM 2971 N N . ALA A 1 189 ? 22.10900 1.80300 10.70700 1.000 18.14165 189 ALA A N 1
ATOM 2972 C CA . ALA A 1 189 ? 22.85200 0.73400 11.38600 1.000 20.73670 189 ALA A CA 1
ATOM 2973 C C . ALA A 1 189 ? 22.10400 -0.56200 11.10200 1.000 21.72366 189 ALA A C 1
ATOM 2974 O O . ALA A 1 189 ? 21.03200 -0.80900 11.68500 1.000 19.47339 189 ALA A O 1
ATOM 2981 N N . ALA A 1 190 ? 22.69200 -1.38500 10.22000 1.000 18.14428 190 ALA A N 1
ATOM 2982 C CA . ALA A 1 190 ? 22.04400 -2.60000 9.73000 1.000 20.06293 190 ALA A CA 1
ATOM 2983 C C . ALA A 1 190 ? 21.71900 -3.58900 10.84200 1.000 20.58142 190 ALA A C 1
ATOM 2984 O O . ALA A 1 190 ? 20.67500 -4.24500 10.81800 1.000 17.83372 190 ALA A O 1
ATOM 2991 N N . ALA A 1 191 ? 22.62600 -3.75300 11.82300 1.000 18.93648 191 ALA A N 1
ATOM 2992 C CA . ALA A 1 191 ? 22.32000 -4.69100 12.90700 1.000 19.17862 191 ALA A CA 1
ATOM 2993 C C . ALA A 1 191 ? 21.11600 -4.22700 13.70000 1.000 20.60247 191 ALA A C 1
ATOM 2994 O O . ALA A 1 191 ? 20.31700 -5.04700 14.14600 1.000 19.64972 191 ALA A O 1
ATOM 3001 N N . VAL A 1 192 ? 20.95300 -2.92100 13.86700 1.000 18.84436 192 VAL A N 1
ATOM 3002 C CA . VAL A 1 192 ? 19.78300 -2.40300 14.56700 1.000 18.34167 192 VAL A CA 1
ATOM 3003 C C . VAL A 1 192 ? 18.51900 -2.60900 13.73300 1.000 18.66276 192 VAL A C 1
ATOM 3004 O O . VAL A 1 192 ? 17.46900 -2.96700 14.27500 1.000 18.72067 192 VAL A O 1
ATOM 3017 N N . ASP A 1 193 ? 18.59000 -2.38400 12.41700 1.000 21.02094 193 ASP A N 1
ATOM 3018 C CA . ASP A 1 193 ? 17.46700 -2.69900 11.52200 1.000 16.51514 193 ASP A CA 1
ATOM 3019 C C . ASP A 1 193 ? 16.97100 -4.13100 11.68200 1.000 19.31021 193 ASP A C 1
ATOM 3020 O O . ASP A 1 193 ? 15.76800 -4.35300 11.84100 1.000 18.45484 193 ASP A O 1
ATOM 3029 N N . LEU A 1 194 ? 17.88800 -5.12700 11.71900 1.000 19.49707 194 LEU A N 1
ATOM 3030 C CA . LEU A 1 194 ? 17.45600 -6.51700 11.89800 1.000 20.92356 194 LEU A CA 1
ATOM 3031 C C . LEU A 1 194 ? 16.73200 -6.70700 13.22500 1.000 20.66037 194 LEU A C 1
ATOM 3032 O O . LEU A 1 194 ? 15.71500 -7.40200 13.30500 1.000 18.75751 194 LEU A O 1
ATOM 3048 N N . CYS A 1 195 ? 17.27000 -6.12800 14.29900 1.000 17.83372 195 CYS A N 1
ATOM 3049 C CA . CYS A 1 195 ? 16.61600 -6.20700 15.58500 1.000 20.81565 195 CYS A CA 1
ATOM 3050 C C . CYS A 1 195 ? 15.26800 -5.54800 15.62000 1.000 18.30483 195 CYS A C 1
ATOM 3051 O O . CYS A 1 195 ? 14.36300 -6.04200 16.29300 1.000 17.59948 195 CYS A O 1
ATOM 3059 N N . MET A 1 196 ? 15.10800 -4.40800 14.92000 1.000 17.71265 196 MET A N 1
ATOM 3060 C CA . MET A 1 196 ? 13.79200 -3.78100 14.89800 1.000 18.07322 196 MET A CA 1
ATOM 3061 C C . MET A 1 196 ? 12.75900 -4.54400 14.11000 1.000 16.51251 196 MET A C 1
ATOM 3062 O O . MET A 1 196 ? 11.57500 -4.45400 14.42700 1.000 18.21534 196 MET A O 1
ATOM 3076 N N . VAL A 1 197 ? 13.17400 -5.31400 13.10400 1.000 16.40986 197 VAL A N 1
ATOM 3077 C CA . VAL A 1 197 ? 12.24100 -6.24500 12.50400 1.000 16.53356 197 VAL A CA 1
ATOM 3078 C C . VAL A 1 197 ? 11.90500 -7.36700 13.48900 1.000 19.21546 197 VAL A C 1
ATOM 3079 O O . VAL A 1 197 ? 10.73900 -7.73100 13.67500 1.000 18.64960 197 VAL A O 1
ATOM 3092 N N . ALA A 1 198 ? 12.92800 -7.91800 14.12800 1.000 19.28915 198 ALA A N 1
ATOM 3093 C CA . ALA A 1 198 ? 12.74000 -8.98600 15.11100 1.000 18.30219 198 ALA A CA 1
ATOM 3094 C C . ALA A 1 198 ? 11.80700 -8.56900 16.23200 1.000 22.30004 198 ALA A C 1
ATOM 3095 O O . ALA A 1 198 ? 11.02800 -9.38900 16.73400 1.000 22.66588 198 ALA A O 1
ATOM 3102 N N . GLU A 1 199 ? 11.84900 -7.29800 16.62500 1.000 19.50760 199 GLU A N 1
ATOM 3103 C CA . GLU A 1 199 ? 11.03500 -6.79400 17.73400 1.000 22.09475 199 GLU A CA 1
ATOM 3104 C C . GLU A 1 199 ? 9.60600 -6.50400 17.30300 1.000 23.20278 199 GLU A C 1
ATOM 3105 O O . GLU A 1 199 ? 8.74400 -6.28100 18.14200 1.000 25.01089 199 GLU A O 1
ATOM 3117 N N . GLY A 1 200 ? 9.34100 -6.47800 16.01700 1.000 20.50246 200 GLY A N 1
ATOM 3118 C CA . GLY A 1 200 ? 7.97800 -6.20300 15.57500 1.000 26.82953 200 GLY A CA 1
ATOM 3119 C C . GLY A 1 200 ? 7.67900 -4.73700 15.30300 1.000 24.79771 200 GLY A C 1
ATOM 3120 O O . GLY A 1 200 ? 6.49600 -4.37300 15.24300 1.000 24.58716 200 GLY A O 1
ATOM 3124 N N . ILE A 1 201 ? 8.70500 -3.91200 15.14800 1.000 18.33378 201 ILE A N 1
ATOM 3125 C CA . ILE A 1 201 ? 8.54000 -2.49800 14.82000 1.000 19.23652 201 ILE A CA 1
ATOM 3126 C C . ILE A 1 201 ? 8.37000 -2.32400 13.30800 1.000 19.10492 201 ILE A C 1
ATOM 3127 O O . ILE A 1 201 ? 7.37900 -1.74900 12.82200 1.000 20.60510 201 ILE A O 1
ATOM 3143 N N . PHE A 1 202 ? 9.28000 -2.89100 12.55300 1.000 18.16007 202 PHE A N 1
ATOM 3144 C CA . PHE A 1 202 ? 9.23000 -2.83700 11.09300 1.000 17.22575 202 PHE A CA 1
ATOM 3145 C C . PHE A 1 202 ? 8.89900 -4.20300 10.55400 1.000 19.29705 202 PHE A C 1
ATOM 3146 O O . PHE A 1 202 ? 9.30900 -5.21300 11.12200 1.000 20.73406 202 PHE A O 1
ATOM 3163 N N . ASP A 1 203 ? 8.08200 -4.21800 9.49800 1.000 18.64960 203 ASP A N 1
ATOM 3164 C CA . ASP A 1 203 ? 7.64900 -5.44900 8.86300 1.000 19.59182 203 ASP A CA 1
ATOM 3165 C C . ASP A 1 203 ? 8.72100 -6.04700 7.94300 1.000 20.77618 203 ASP A C 1
ATOM 3166 O O . ASP A 1 203 ? 8.69300 -7.25000 7.66100 1.000 19.86817 203 ASP A O 1
ATOM 3175 N N . GLY A 1 204 ? 9.59300 -5.21900 7.38300 1.000 19.19967 204 GLY A N 1
ATOM 3176 C CA . GLY A 1 204 ? 10.54000 -5.69900 6.38900 1.000 20.83934 204 GLY A CA 1
ATOM 3177 C C . GLY A 1 204 ? 11.79800 -4.86200 6.37500 1.000 18.33641 204 GLY A C 1
ATOM 3178 O O . GLY A 1 204 ? 11.85000 -3.75200 6.92100 1.000 17.57842 204 GLY A O 1
ATOM 3182 N N . MET A 1 205 ? 12.80400 -5.42800 5.72700 1.000 18.18902 205 MET A N 1
ATOM 3183 C CA . MET A 1 205 ? 14.08000 -4.71100 5.60200 1.000 18.73646 205 MET A CA 1
ATOM 3184 C C . MET A 1 205 ? 14.81600 -5.14600 4.34100 1.000 19.62604 205 MET A C 1
ATOM 3185 O O . MET A 1 205 ? 14.58900 -6.23400 3.86100 1.000 19.38390 205 MET A O 1
ATOM 3199 N N . MET A 1 206 ? 15.58200 -4.23200 3.78400 1.000 19.15493 206 MET A N 1
ATOM 3200 C CA . MET A 1 206 ? 16.42600 -4.52400 2.63600 1.000 18.96017 206 MET A CA 1
ATOM 3201 C C . MET A 1 206 ? 17.72900 -3.77100 2.81800 1.000 24.70823 206 MET A C 1
ATOM 3202 O O . MET A 1 206 ? 17.72600 -2.54300 2.90400 1.000 25.05564 206 MET A O 1
ATOM 3216 N N . GLU A 1 207 ? 18.83800 -4.48500 2.89500 1.000 20.70775 207 GLU A N 1
ATOM 3217 C CA . GLU A 1 207 ? 20.14100 -3.84700 3.12200 1.000 19.98924 207 GLU A CA 1
ATOM 3218 C C . GLU A 1 207 ? 21.10500 -4.48300 2.14100 1.000 21.93421 207 GLU A C 1
ATOM 3219 O O . GLU A 1 207 ? 21.16200 -5.70500 2.03200 1.000 20.48930 207 GLU A O 1
ATOM 3231 N N . PHE A 1 208 ? 21.83800 -3.65500 1.42200 1.000 20.47351 208 PHE A N 1
ATOM 3232 C CA . PHE A 1 208 ? 22.68300 -4.09200 0.33300 1.000 20.47614 208 PHE A CA 1
ATOM 3233 C C . PHE A 1 208 ? 24.14700 -3.87800 0.68600 1.000 22.42637 208 PHE A C 1
ATOM 3234 O O . PHE A 1 208 ? 24.51900 -2.91300 1.36100 1.000 20.82618 208 PHE A O 1
ATOM 3251 N N . GLU A 1 209 ? 24.97700 -4.80700 0.20100 1.000 20.67090 209 GLU A N 1
ATOM 3252 C CA . GLU A 1 209 ? 26.45400 -4.73300 0.34600 1.000 23.19752 209 GLU A CA 1
ATOM 3253 C C . GLU A 1 209 ? 26.81600 -4.84100 1.82200 1.000 24.84508 209 GLU A C 1
ATOM 3254 O O . GLU A 1 209 ? 27.56800 -4.00300 2.31500 1.000 24.92930 209 GLU A O 1
ATOM 3266 N N . MET A 1 210 ? 26.32700 -5.88700 2.45700 1.000 19.76290 210 MET A N 1
ATOM 3267 C CA . MET A 1 210 ? 26.60900 -6.19300 3.86800 1.000 20.77618 210 MET A CA 1
ATOM 3268 C C . MET A 1 210 ? 27.87200 -7.04500 3.98600 1.000 21.03673 210 MET A C 1
ATOM 3269 O O . MET A 1 210 ? 28.21800 -7.67800 3.02400 1.000 20.06293 210 MET A O 1
ATOM 3283 N N . LYS A 1 211 ? 28.50900 -7.02400 5.13900 1.000 20.34981 211 LYS A N 1
ATOM 3284 C CA . LYS A 1 211 ? 29.66500 -7.89000 5.44700 1.000 19.79185 211 LYS A CA 1
ATOM 3285 C C . LYS A 1 211 ? 29.15200 -8.83700 6.52800 1.000 19.12335 211 LYS A C 1
ATOM 3286 O O . LYS A 1 211 ? 28.10100 -8.57000 7.08400 1.000 20.94988 211 LYS A O 1
ATOM 3305 N N . PRO A 1 212 ? 29.80100 -9.97900 6.78500 1.000 21.31835 212 PRO A N 1
ATOM 3306 C CA . PRO A 1 212 ? 29.21100 -10.95800 7.72000 1.000 20.34191 212 PRO A CA 1
ATOM 3307 C C . PRO A 1 212 ? 29.07100 -10.44400 9.14100 1.000 18.37852 212 PRO A C 1
ATOM 3308 O O . PRO A 1 212 ? 28.14200 -10.84100 9.84900 1.000 20.92356 212 PRO A O 1
ATOM 3319 N N . TRP A 1 213 ? 29.93800 -9.54000 9.57000 1.000 19.93134 213 TRP A N 1
ATOM 3320 C CA . TRP A 1 213 ? 29.77800 -8.96400 10.90300 1.000 19.57340 213 TRP A CA 1
ATOM 3321 C C . TRP A 1 213 ? 28.56100 -8.05000 10.98400 1.000 20.69459 213 TRP A C 1
ATOM 3322 O O . TRP A 1 213 ? 28.05000 -7.81900 12.07700 1.000 20.32612 213 TRP A O 1
ATOM 3343 N N . ASP A 1 214 ? 28.09600 -7.50000 9.85300 1.000 18.16270 214 ASP A N 1
ATOM 3344 C CA . ASP A 1 214 ? 26.91500 -6.64700 9.89000 1.000 20.20242 214 ASP A CA 1
ATOM 3345 C C . ASP A 1 214 ? 25.67700 -7.41300 10.30000 1.000 20.71827 214 ASP A C 1
ATOM 3346 O O . ASP A 1 214 ? 24.77800 -6.85300 10.93700 1.000 22.16845 214 ASP A O 1
ATOM 3355 N N . ILE A 1 215 ? 25.58300 -8.68200 9.91900 1.000 18.96017 215 ILE A N 1
ATOM 3356 C CA . ILE A 1 215 ? 24.29800 -9.35400 9.92600 1.000 21.35782 215 ILE A CA 1
ATOM 3357 C C . ILE A 1 215 ? 24.24200 -10.61000 10.76800 1.000 19.59445 215 ILE A C 1
ATOM 3358 O O . ILE A 1 215 ? 23.12200 -11.05300 11.05400 1.000 21.38677 215 ILE A O 1
ATOM 3374 N N . THR A 1 216 ? 25.36000 -11.23100 11.14400 1.000 19.63130 216 THR A N 1
ATOM 3375 C CA . THR A 1 216 ? 25.26800 -12.56600 11.74400 1.000 18.32325 216 THR A CA 1
ATOM 3376 C C . THR A 1 216 ? 24.39800 -12.57700 13.00300 1.000 19.10229 216 THR A C 1
ATOM 3377 O O . THR A 1 216 ? 23.49800 -13.41500 13.14300 1.000 19.72342 216 THR A O 1
ATOM 3388 N N . ALA A 1 217 ? 24.67400 -11.68200 13.96100 1.000 17.46525 217 ALA A N 1
ATOM 3389 C CA . ALA A 1 217 ? 23.89400 -11.71100 15.20600 1.000 18.82331 217 ALA A CA 1
ATOM 3390 C C . ALA A 1 217 ? 22.41800 -11.41800 14.94300 1.000 17.02046 217 ALA A C 1
ATOM 3391 O O . ALA A 1 217 ? 21.53800 -12.11200 15.45700 1.000 18.55749 217 ALA A O 1
ATOM 3398 N N . GLY A 1 218 ? 22.13900 -10.38300 14.14400 1.000 18.37062 218 GLY A N 1
ATOM 3399 C CA . GLY A 1 218 ? 20.77500 -10.02900 13.82400 1.000 18.71014 218 GLY A CA 1
ATOM 3400 C C . GLY A 1 218 ? 19.99200 -11.13200 13.14400 1.000 18.85226 218 GLY A C 1
ATOM 3401 O O . GLY A 1 218 ? 18.79000 -11.26000 13.35400 1.000 19.31547 218 GLY A O 1
ATOM 3405 N N . LEU A 1 219 ? 20.65800 -11.93900 12.29900 1.000 17.95742 219 LEU A N 1
ATOM 3406 C CA . LEU A 1 219 ? 19.97900 -13.05100 11.63000 1.000 20.11031 219 LEU A CA 1
ATOM 3407 C C . LEU A 1 219 ? 19.50100 -14.11200 12.62200 1.000 21.36309 219 LEU A C 1
ATOM 3408 O O . LEU A 1 219 ? 18.43000 -14.71200 12.43600 1.000 19.99187 219 LEU A O 1
ATOM 3424 N N . VAL A 1 220 ? 20.31300 -14.42100 13.64400 1.000 19.36811 220 VAL A N 1
ATOM 3425 C CA . VAL A 1 220 ? 19.91700 -15.36000 14.67700 1.000 18.21008 220 VAL A CA 1
ATOM 3426 C C . VAL A 1 220 ? 18.68100 -14.84600 15.38900 1.000 20.53930 220 VAL A C 1
ATOM 3427 O O . VAL A 1 220 ? 17.69900 -15.56300 15.56700 1.000 21.28413 220 VAL A O 1
ATOM 3440 N N . ILE A 1 221 ? 18.73600 -13.58000 15.80800 1.000 17.77055 221 ILE A N 1
ATOM 3441 C CA . ILE A 1 221 ? 17.65100 -12.92700 16.53000 1.000 20.23400 221 ILE A CA 1
ATOM 3442 C C . ILE A 1 221 ? 16.39300 -12.87200 15.66300 1.000 19.82080 221 ILE A C 1
ATOM 3443 O O . ILE A 1 221 ? 15.30700 -13.25500 16.11400 1.000 20.14978 221 ILE A O 1
ATOM 3459 N N . LEU A 1 222 ? 16.53900 -12.50200 14.39200 1.000 18.97596 222 LEU A N 1
ATOM 3460 C CA . LEU A 1 222 ? 15.38800 -12.46000 13.49200 1.000 19.51550 222 LEU A CA 1
ATOM 3461 C C . LEU A 1 222 ? 14.75400 -13.83600 13.32400 1.000 21.61575 222 LEU A C 1
ATOM 3462 O O . LEU A 1 222 ? 13.53000 -13.98700 13.38000 1.000 20.76038 222 LEU A O 1
ATOM 3478 N N . LYS A 1 223 ? 15.56400 -14.86600 13.12700 1.000 21.56574 223 LYS A N 1
ATOM 3479 C CA . LYS A 1 223 ? 14.97500 -16.18200 12.92100 1.000 22.67114 223 LYS A CA 1
ATOM 3480 C C . LYS A 1 223 ? 14.26700 -16.65500 14.18200 1.000 22.00790 223 LYS A C 1
ATOM 3481 O O . LYS A 1 223 ? 13.18000 -17.23600 14.11000 1.000 21.36835 223 LYS A O 1
ATOM 3500 N N . GLU A 1 224 ? 14.85600 -16.40700 15.35700 1.000 21.19201 224 GLU A N 1
ATOM 3501 C CA . GLU A 1 224 ? 14.21200 -16.80700 16.61100 1.000 21.33150 224 GLU A CA 1
ATOM 3502 C C . GLU A 1 224 ? 12.94100 -16.00600 16.88500 1.000 23.52914 224 GLU A C 1
ATOM 3503 O O . GLU A 1 224 ? 12.05100 -16.47200 17.61100 1.000 23.23173 224 GLU A O 1
ATOM 3515 N N . ALA A 1 225 ? 12.80900 -14.84400 16.26600 1.000 19.82080 225 ALA A N 1
ATOM 3516 C CA . ALA A 1 225 ? 11.61700 -14.01100 16.38900 1.000 23.11593 225 ALA A CA 1
ATOM 3517 C C . ALA A 1 225 ? 10.54900 -14.39400 15.37400 1.000 22.71851 225 ALA A C 1
ATOM 3518 O O . ALA A 1 225 ? 9.46700 -13.79800 15.37300 1.000 23.27121 225 ALA A O 1
ATOM 3525 N N . GLY A 1 226 ? 10.80600 -15.39400 14.55100 1.000 22.94222 226 GLY A N 1
ATOM 3526 C CA . GLY A 1 226 ? 9.82400 -15.82600 13.58900 1.000 22.02896 226 GLY A CA 1
ATOM 3527 C C . GLY A 1 226 ? 9.94800 -15.18200 12.22600 1.000 24.06078 226 GLY A C 1
ATOM 3528 O O . GLY A 1 226 ? 9.07000 -15.37100 11.39900 1.000 24.47925 226 GLY A O 1
ATOM 3532 N N . GLY A 1 227 ? 11.00800 -14.39900 11.98300 1.000 20.60247 227 GLY A N 1
ATOM 3533 C CA . GLY A 1 227 ? 11.21100 -13.75800 10.70700 1.000 22.92380 227 GLY A CA 1
ATOM 3534 C C . GLY A 1 227 ? 11.83800 -14.68700 9.70000 1.000 23.83707 227 GLY A C 1
ATOM 3535 O O . GLY A 1 227 ? 12.26100 -15.80300 9.96300 1.000 22.16582 227 GLY A O 1
ATOM 3539 N N . VAL A 1 228 ? 11.86700 -14.23100 8.46400 1.000 21.89736 228 VAL A N 1
ATOM 3540 C CA . VAL A 1 228 ? 12.47800 -14.98400 7.38300 1.000 21.35782 228 VAL A CA 1
ATOM 3541 C C . VAL A 1 228 ? 13.37000 -14.03100 6.60700 1.000 20.73670 228 VAL A C 1
ATOM 3542 O O . VAL A 1 228 ? 13.21500 -12.79800 6.64300 1.000 19.66025 228 VAL A O 1
ATOM 3555 N N . TYR A 1 229 ? 14.36100 -14.62000 5.94100 1.000 19.38653 229 TYR A N 1
ATOM 3556 C CA . TYR A 1 229 ? 15.30200 -13.79700 5.18500 1.000 18.47327 229 TYR A CA 1
ATOM 3557 C C . TYR A 1 229 ? 15.88200 -14.54500 4.00100 1.000 22.33426 229 TYR A C 1
ATOM 3558 O O . TYR A 1 229 ? 15.87700 -15.78400 3.94500 1.000 21.78419 229 TYR A O 1
ATOM 3576 N N . THR A 1 230 ? 16.37900 -13.75700 3.05000 1.000 19.83396 230 THR A N 1
ATOM 3577 C CA . THR A 1 230 ? 17.10200 -14.24500 1.87000 1.000 22.38953 230 THR A CA 1
ATOM 3578 C C . THR A 1 230 ? 18.43000 -13.49500 1.84700 1.000 21.21570 230 THR A C 1
ATOM 3579 O O . THR A 1 230 ? 18.46600 -12.27700 1.99100 1.000 20.03398 230 THR A O 1
ATOM 3590 N N . LEU A 1 231 ? 19.51100 -14.23200 1.72000 1.000 22.12634 231 LEU A N 1
ATOM 3591 C CA . LEU A 1 231 ? 20.85100 -13.69300 1.59600 1.000 22.43690 231 LEU A CA 1
ATOM 3592 C C . LEU A 1 231 ? 21.28600 -13.86000 0.16000 1.000 24.43714 231 LEU A C 1
ATOM 3593 O O . LEU A 1 231 ? 21.27600 -14.97200 -0.38000 1.000 24.98984 231 LEU A O 1
ATOM 3609 N N . VAL A 1 232 ? 21.61500 -12.76000 -0.47900 1.000 22.17371 232 VAL A N 1
ATOM 3610 C CA . VAL A 1 232 ? 22.05900 -12.76600 -1.87600 1.000 24.10815 232 VAL A CA 1
ATOM 3611 C C . VAL A 1 232 ? 23.57200 -12.61100 -1.91300 1.000 26.66372 232 VAL A C 1
ATOM 3612 O O . VAL A 1 232 ? 24.11000 -11.66800 -1.34700 1.000 27.92440 232 VAL A O 1
ATOM 3625 N N . GLY A 1 233 ? 24.25900 -13.51600 -2.58300 1.000 25.47674 233 GLY A N 1
ATOM 3626 C CA . GLY A 1 233 ? 25.69600 -13.39500 -2.72600 1.000 26.95060 233 GLY A CA 1
ATOM 3627 C C . GLY A 1 233 ? 26.43300 -14.33000 -1.78400 1.000 29.10086 233 GLY A C 1
ATOM 3628 O O . GLY A 1 233 ? 25.90000 -15.32500 -1.31000 1.000 28.76134 233 GLY A O 1
ATOM 3632 N N . GLU A 1 234 ? 27.68400 -13.97300 -1.47100 1.000 27.75070 234 GLU A N 1
ATOM 3633 C CA . GLU A 1 234 ? 28.54000 -14.88800 -0.71400 1.000 25.83204 234 GLU A CA 1
ATOM 3634 C C . GLU A 1 234 ? 28.41900 -14.60000 0.76700 1.000 26.21893 234 GLU A C 1
ATOM 3635 O O . GLU A 1 234 ? 28.69000 -13.46700 1.18900 1.000 25.74782 234 GLU A O 1
ATOM 3647 N N . PRO A 1 235 ? 27.96300 -15.56800 1.56800 1.000 27.43224 235 PRO A N 1
ATOM 3648 C CA . PRO A 1 235 ? 27.80600 -15.34000 3.01500 1.000 28.73502 235 PRO A CA 1
ATOM 3649 C C . PRO A 1 235 ? 29.04800 -14.81900 3.71400 1.000 25.39252 235 PRO A C 1
ATOM 3650 O O . PRO A 1 235 ? 28.94800 -13.98100 4.61800 1.000 28.19549 235 PRO A O 1
ATOM 3661 N N . PHE A 1 236 ? 30.21700 -15.32300 3.35400 1.000 26.85585 236 PHE A N 1
ATOM 3662 C CA . PHE A 1 236 ? 31.44900 -14.87500 3.97000 1.000 25.58991 236 PHE A CA 1
ATOM 3663 C C . PHE A 1 236 ? 32.08500 -13.75500 3.18200 1.000 29.31930 236 PHE A C 1
ATOM 3664 O O . PHE A 1 236 ? 33.28300 -13.52300 3.32000 1.000 30.93792 236 PHE A O 1
ATOM 3681 N N . GLY A 1 237 ? 31.31900 -13.09600 2.29800 1.000 24.29765 237 GLY A N 1
ATOM 3682 C CA . GLY A 1 237 ? 31.84700 -12.00600 1.49800 1.000 24.76613 237 GLY A CA 1
ATOM 3683 C C . GLY A 1 237 ? 30.89400 -10.83800 1.59200 1.000 24.80297 237 GLY A C 1
ATOM 3684 O O . GLY A 1 237 ? 30.40400 -10.50300 2.66200 1.000 24.38187 237 GLY A O 1
ATOM 3688 N N . VAL A 1 238 ? 30.62200 -10.21100 0.44600 1.000 21.96842 238 VAL A N 1
ATOM 3689 C CA . VAL A 1 238 ? 29.68700 -9.09500 0.41400 1.000 22.59745 238 VAL A CA 1
ATOM 3690 C C . VAL A 1 238 ? 28.34200 -9.63700 -0.03300 1.000 26.13734 238 VAL A C 1
ATOM 3691 O O . VAL A 1 238 ? 28.22600 -10.20300 -1.12400 1.000 27.32433 238 VAL A O 1
ATOM 3704 N N . SER A 1 239 ? 27.33600 -9.44800 0.78700 1.000 18.65750 239 SER A N 1
ATOM 3705 C CA . SER A 1 239 ? 26.02300 -10.04300 0.57800 1.000 22.21056 239 SER A CA 1
ATOM 3706 C C . SER A 1 239 ? 24.96700 -8.94800 0.63000 1.000 25.96890 239 SER A C 1
ATOM 3707 O O . SER A 1 239 ? 25.23100 -7.81200 1.01100 1.000 24.47399 239 SER A O 1
ATOM 3715 N N . ASP A 1 240 ? 23.75700 -9.30400 0.23000 1.000 21.51047 240 ASP A N 1
ATOM 3716 C CA . ASP A 1 240 ? 22.58400 -8.47400 0.42400 1.000 21.58680 240 ASP A CA 1
ATOM 3717 C C . ASP A 1 240 ? 21.56600 -9.25400 1.22800 1.000 22.27109 240 ASP A C 1
ATOM 3718 O O . ASP A 1 240 ? 21.44000 -10.47600 1.07400 1.000 23.19225 240 ASP A O 1
ATOM 3727 N N A ILE A 1 241 ? 20.83200 -8.55300 2.08200 0.690 19.47076 241 ILE A N 1
ATOM 3728 N N B ILE A 1 241 ? 20.83200 -8.55800 2.09300 0.310 19.52339 241 ILE A N 1
ATOM 3729 C CA A ILE A 1 241 ? 19.82800 -9.19500 2.90800 0.690 19.48392 241 ILE A CA 1
ATOM 3730 C CA B ILE A 1 241 ? 19.83200 -9.19600 2.93700 0.310 19.53655 241 ILE A CA 1
ATOM 3731 C C A ILE A 1 241 ? 18.48000 -8.56800 2.62500 0.690 18.76278 241 ILE A C 1
ATOM 3732 C C B ILE A 1 241 ? 18.48200 -8.56700 2.65100 0.310 18.72330 241 ILE A C 1
ATOM 3733 O O A ILE A 1 241 ? 18.33300 -7.34500 2.65800 0.690 20.20505 241 ILE A O 1
ATOM 3734 O O B ILE A 1 241 ? 18.33400 -7.34100 2.68900 0.310 20.24453 241 ILE A O 1
ATOM 3765 N N . ILE A 1 242 ? 17.49900 -9.41500 2.40600 1.000 18.80489 242 ILE A N 1
ATOM 3766 C CA . ILE A 1 242 ? 16.09400 -9.03800 2.35000 1.000 18.46800 242 ILE A CA 1
ATOM 3767 C C . ILE A 1 242 ? 15.42000 -9.86300 3.44100 1.000 19.48128 242 ILE A C 1
ATOM 3768 O O . ILE A 1 242 ? 15.55100 -11.09900 3.46400 1.000 19.60498 242 ILE A O 1
ATOM 3784 N N . ALA A 1 243 ? 14.72200 -9.19400 4.36200 1.000 19.00491 243 ALA A N 1
ATOM 3785 C CA . ALA A 1 243 ? 14.22400 -9.88000 5.55200 1.000 19.14440 243 ALA A CA 1
ATOM 3786 C C . ALA A 1 243 ? 12.87800 -9.29800 5.95400 1.000 21.91579 243 ALA A C 1
ATOM 3787 O O . ALA A 1 243 ? 12.51600 -8.20400 5.52900 1.000 22.45006 243 ALA A O 1
ATOM 3794 N N . GLY A 1 244 ? 12.13000 -10.02700 6.77600 1.000 19.34442 244 GLY A N 1
ATOM 3795 C CA . GLY A 1 244 ? 10.88100 -9.49400 7.26900 1.000 20.04188 244 GLY A CA 1
ATOM 3796 C C . GLY A 1 244 ? 10.03800 -10.56700 7.91500 1.000 20.02345 244 GLY A C 1
ATOM 3797 O O . GLY A 1 244 ? 10.48300 -11.71100 8.12800 1.000 21.50521 244 GLY A O 1
ATOM 3801 N N . ASN A 1 245 ? 8.77800 -10.21100 8.14700 1.000 18.05480 245 ASN A N 1
ATOM 3802 C CA . ASN A 1 245 ? 7.77600 -11.24800 8.23200 1.000 20.67090 245 ASN A CA 1
ATOM 3803 C C . ASN A 1 245 ? 7.57500 -11.83200 6.83700 1.000 23.05540 245 ASN A C 1
ATOM 3804 O O . ASN A 1 245 ? 8.19700 -11.39800 5.84500 1.000 22.15529 245 ASN A O 1
ATOM 3815 N N . LYS A 1 246 ? 6.76500 -12.88100 6.75400 1.000 22.81063 246 LYS A N 1
ATOM 3816 C CA . LYS A 1 246 ? 6.72700 -13.64500 5.51800 1.000 24.43188 246 LYS A CA 1
ATOM 3817 C C . LYS A 1 246 ? 6.20900 -12.79200 4.36600 1.000 24.41609 246 LYS A C 1
ATOM 3818 O O . LYS A 1 246 ? 6.72000 -12.88000 3.23500 1.000 22.92643 246 LYS A O 1
ATOM 3837 N N . ALA A 1 247 ? 5.18400 -11.98900 4.64300 1.000 21.83946 247 ALA A N 1
ATOM 3838 C CA . ALA A 1 247 ? 4.52300 -11.20700 3.60100 1.000 24.54505 247 ALA A CA 1
ATOM 3839 C C . ALA A 1 247 ? 5.47100 -10.14900 3.04100 1.000 22.69483 247 ALA A C 1
ATOM 3840 O O . ALA A 1 247 ? 5.56900 -9.97200 1.81000 1.000 21.80525 247 ALA A O 1
ATOM 3847 N N . LEU A 1 248 ? 6.12300 -9.40000 3.92300 1.000 21.65260 248 LEU A N 1
ATOM 3848 C CA . LEU A 1 248 ? 7.00200 -8.32600 3.44600 1.000 19.39180 248 LEU A CA 1
ATOM 3849 C C . LEU A 1 248 ? 8.30800 -8.85400 2.89600 1.000 21.70787 248 LEU A C 1
ATOM 3850 O O . LEU A 1 248 ? 8.82300 -8.28400 1.92600 1.000 19.74974 248 LEU A O 1
ATOM 3866 N N . HIS A 1 249 ? 8.86000 -9.94000 3.44900 1.000 19.47865 249 HIS A N 1
ATOM 3867 C CA . HIS A 1 249 ? 9.99700 -10.58900 2.79400 1.000 20.38139 249 HIS A CA 1
ATOM 3868 C C . HIS A 1 249 ? 9.65400 -10.96100 1.36100 1.000 20.46824 249 HIS A C 1
ATOM 3869 O O . HIS A 1 249 ? 10.43600 -10.71000 0.43500 1.000 19.62867 249 HIS A O 1
ATOM 3883 N N . ASP A 1 250 ? 8.48900 -11.57700 1.14800 1.000 19.09439 250 ASP A N 1
ATOM 3884 C CA . ASP A 1 250 ? 8.17600 -12.05600 -0.17800 1.000 22.35531 250 ASP A CA 1
ATOM 3885 C C . ASP A 1 250 ? 7.98800 -10.87600 -1.13400 1.000 23.16857 250 ASP A C 1
ATOM 3886 O O . ASP A 1 250 ? 8.43100 -10.92500 -2.28100 1.000 23.16067 250 ASP A O 1
ATOM 3895 N N . PHE A 1 251 ? 7.33400 -9.81800 -0.67000 1.000 19.83922 251 PHE A N 1
ATOM 3896 C CA . PHE A 1 251 ? 7.07900 -8.65400 -1.51600 1.000 20.88671 251 PHE A CA 1
ATOM 3897 C C . PHE A 1 251 ? 8.38600 -7.96700 -1.92700 1.000 17.66001 251 PHE A C 1
ATOM 3898 O O . PHE A 1 251 ? 8.61200 -7.73300 -3.11300 1.000 20.54194 251 PHE A O 1
ATOM 3915 N N . ILE A 1 252 ? 9.26200 -7.69800 -0.96700 1.000 18.88911 252 ILE A N 1
ATOM 3916 C CA . ILE A 1 252 ? 10.53300 -7.03800 -1.26000 1.000 18.89174 252 ILE A CA 1
ATOM 3917 C C . ILE A 1 252 ? 11.38300 -7.89700 -2.17600 1.000 19.47865 252 ILE A C 1
ATOM 3918 O O . ILE A 1 252 ? 11.99000 -7.39600 -3.14800 1.000 19.72079 252 ILE A O 1
ATOM 3934 N N . LEU A 1 253 ? 11.39400 -9.21100 -1.94200 1.000 16.73885 253 LEU A N 1
ATOM 3935 C CA . LEU A 1 253 ? 12.15400 -10.09700 -2.81000 1.000 19.99450 253 LEU A CA 1
ATOM 3936 C C . LEU A 1 253 ? 11.61400 -10.06900 -4.23500 1.000 21.45257 253 LEU A C 1
ATOM 3937 O O . LEU A 1 253 ? 12.38400 -10.05300 -5.20500 1.000 22.37374 253 LEU A O 1
ATOM 3953 N N . GLN A 1 254 ? 10.28500 -10.07200 -4.39600 1.000 19.84975 254 GLN A N 1
ATOM 3954 C CA . GLN A 1 254 ? 9.76300 -10.02700 -5.75600 1.000 21.29203 254 GLN A CA 1
ATOM 3955 C C . GLN A 1 254 ? 10.08800 -8.72900 -6.47200 1.000 19.52339 254 GLN A C 1
ATOM 3956 O O . GLN A 1 254 ? 10.29800 -8.75300 -7.69400 1.000 22.89748 254 GLN A O 1
ATOM 3970 N N . VAL A 1 255 ? 10.14400 -7.62300 -5.74800 1.000 21.09463 255 VAL A N 1
ATOM 3971 C CA . VAL A 1 255 ? 10.58800 -6.35500 -6.34900 1.000 23.73969 255 VAL A CA 1
ATOM 3972 C C . VAL A 1 255 ? 12.04600 -6.44400 -6.76200 1.000 21.81314 255 VAL A C 1
ATOM 3973 O O . VAL A 1 255 ? 12.41300 -6.11300 -7.89700 1.000 21.49205 255 VAL A O 1
ATOM 3986 N N . ALA A 1 256 ? 12.88800 -6.89300 -5.85200 1.000 21.16043 256 ALA A N 1
ATOM 3987 C CA . ALA A 1 256 ? 14.32800 -6.92900 -6.12100 1.000 24.54242 256 ALA A CA 1
ATOM 3988 C C . ALA A 1 256 ? 14.64500 -7.78800 -7.32200 1.000 26.96639 256 ALA A C 1
ATOM 3989 O O . ALA A 1 256 ? 15.56200 -7.46600 -8.08600 1.000 22.48427 256 ALA A O 1
ATOM 3996 N N . LYS A 1 257 ? 13.88400 -8.87500 -7.52700 1.000 23.64757 257 LYS A N 1
ATOM 3997 C CA . LYS A 1 257 ? 14.14600 -9.78600 -8.62800 1.000 27.09799 257 LYS A CA 1
ATOM 3998 C C . LYS A 1 257 ? 13.96100 -9.15400 -9.99100 1.000 27.32170 257 LYS A C 1
ATOM 3999 O O . LYS A 1 257 ? 14.46800 -9.68300 -10.98000 1.000 25.86100 257 LYS A O 1
ATOM 4018 N N . LYS A 1 258 ? 13.24500 -8.04300 -10.08000 1.000 23.62915 258 LYS A N 1
ATOM 4019 C CA . LYS A 1 258 ? 13.11200 -7.38500 -11.37100 1.000 25.58728 258 LYS A CA 1
ATOM 4020 C C . LYS A 1 258 ? 14.40100 -6.69700 -11.80300 1.000 27.13483 258 LYS A C 1
ATOM 4021 O O . LYS A 1 258 ? 14.55100 -6.38200 -12.98900 1.000 27.21379 258 LYS A O 1
ATOM 4040 N N . TYR A 1 259 ? 15.26100 -6.38200 -10.84500 1.000 25.66624 259 TYR A N 1
ATOM 4041 C CA . TYR A 1 259 ? 16.40300 -5.50300 -11.06800 1.000 28.71660 259 TYR A CA 1
ATOM 4042 C C . TYR A 1 259 ? 17.73900 -6.16800 -10.81100 1.000 34.59625 259 TYR A C 1
ATOM 4043 O O . TYR A 1 259 ? 18.74700 -5.68800 -11.32900 1.000 32.24071 259 TYR A O 1
ATOM 4061 N N . MET A 1 260 ? 17.78200 -7.24400 -10.03100 1.000 27.46908 260 MET A N 1
ATOM 4062 C CA . MET A 1 260 ? 19.02400 -7.96300 -9.76200 1.000 30.46944 260 MET A CA 1
ATOM 4063 C C . MET A 1 260 ? 18.68600 -9.43800 -9.64200 1.000 34.12251 260 MET A C 1
ATOM 4064 O O . MET A 1 260 ? 17.56100 -9.80500 -9.31500 1.000 34.60678 260 MET A O 1
ATOM 4078 N N . GLU A 1 261 ? 19.67400 -10.29100 -9.90600 1.000 31.65643 261 GLU A N 1
ATOM 4079 C CA . GLU A 1 261 ? 19.52500 -11.72600 -9.66600 1.000 34.89629 261 GLU A CA 1
ATOM 4080 C C . GLU A 1 261 ? 19.60700 -11.99400 -8.16900 1.000 41.88397 261 GLU A C 1
ATOM 4081 O O . GLU A 1 261 ? 20.43100 -11.39400 -7.46800 1.000 38.48093 261 GLU A O 1
ATOM 4093 N N . VAL A 1 262 ? 18.72000 -12.86200 -7.66700 1.000 43.72630 262 VAL A N 1
ATOM 4094 C CA . VAL A 1 262 ? 18.73000 -13.18200 -6.23600 1.000 39.93900 262 VAL A CA 1
ATOM 4095 C C . VAL A 1 262 ? 18.85600 -14.68500 -5.98700 1.000 47.78204 262 VAL A C 1
ATOM 4096 O O . VAL A 1 262 ? 19.10100 -15.47000 -6.91400 1.000 48.92166 262 VAL A O 1
ATOM 4109 N N . ASN B 1 3 ? 8.35000 40.97800 23.44000 1.000 57.39109 3 ASN B N 1
ATOM 4110 C CA . ASN B 1 3 ? 7.52700 40.27500 24.42200 1.000 68.14238 3 ASN B CA 1
ATOM 4111 C C . ASN B 1 3 ? 7.48500 38.75600 24.25200 1.000 54.64603 3 ASN B C 1
ATOM 4112 O O . ASN B 1 3 ? 6.47900 38.08000 24.52500 1.000 53.27744 3 ASN B O 1
ATOM 4122 N N . LEU B 1 4 ? 8.59200 38.18100 23.83200 1.000 49.30591 4 LEU B N 1
ATOM 4123 C CA . LEU B 1 4 ? 8.48300 36.81500 23.36900 1.000 34.90682 4 LEU B CA 1
ATOM 4124 C C . LEU B 1 4 ? 8.42900 35.79700 24.50700 1.000 28.66923 4 LEU B C 1
ATOM 4125 O O . LEU B 1 4 ? 7.99800 34.65500 24.25100 1.000 29.37457 4 LEU B O 1
ATOM 4141 N N . LYS B 1 5 ? 8.83800 36.16100 25.73500 1.000 28.44552 5 LYS B N 1
ATOM 4142 C CA . LYS B 1 5 ? 9.05800 35.12800 26.73700 1.000 32.94606 5 LYS B CA 1
ATOM 4143 C C . LYS B 1 5 ? 7.75700 34.44500 27.12400 1.000 28.14548 5 LYS B C 1
ATOM 4144 O O . LYS B 1 5 ? 7.73300 33.21700 27.35000 1.000 26.75058 5 LYS B O 1
ATOM 4163 N N . LYS B 1 6 ? 6.66200 35.20500 27.21200 1.000 29.84832 6 LYS B N 1
ATOM 4164 C CA . LYS B 1 6 ? 5.40900 34.55900 27.58500 1.000 28.46394 6 LYS B CA 1
ATOM 4165 C C . LYS B 1 6 ? 4.92000 33.63000 26.46900 1.000 25.53464 6 LYS B C 1
ATOM 4166 O O . LYS B 1 6 ? 4.48000 32.49700 26.76100 1.000 25.49779 6 LYS B O 1
ATOM 4185 N N . TYR B 1 7 ? 5.02100 34.05900 25.19500 1.000 25.67150 7 TYR B N 1
ATOM 4186 C CA . TYR B 1 7 ? 4.67800 33.15000 24.09700 1.000 24.39503 7 TYR B CA 1
ATOM 4187 C C . TYR B 1 7 ? 5.51500 31.87700 24.15500 1.000 24.21869 7 TYR B C 1
ATOM 4188 O O . TYR B 1 7 ? 5.00800 30.77600 23.95500 1.000 22.18687 7 TYR B O 1
ATOM 4206 N N . LEU B 1 8 ? 6.80700 32.01000 24.45900 1.000 23.68968 8 LEU B N 1
ATOM 4207 C CA . LEU B 1 8 ? 7.69600 30.86000 24.44300 1.000 23.41333 8 LEU B CA 1
ATOM 4208 C C . LEU B 1 8 ? 7.33200 29.86800 25.54800 1.000 23.80812 8 LEU B C 1
ATOM 4209 O O . LEU B 1 8 ? 7.27200 28.65800 25.30400 1.000 24.22396 8 LEU B O 1
ATOM 4225 N N . GLU B 1 9 ? 7.07800 30.36100 26.77000 1.000 24.65032 9 GLU B N 1
ATOM 4226 C CA . GLU B 1 9 ? 6.75400 29.43100 27.87300 1.000 25.92416 9 GLU B CA 1
ATOM 4227 C C . GLU B 1 9 ? 5.41500 28.73200 27.61000 1.000 24.47925 9 GLU B C 1
ATOM 4228 O O . GLU B 1 9 ? 5.29000 27.53500 27.90600 1.000 23.81865 9 GLU B O 1
ATOM 4240 N N . VAL B 1 10 ? 4.45600 29.42500 26.97900 1.000 23.65810 10 VAL B N 1
ATOM 4241 C CA . VAL B 1 10 ? 3.18500 28.78800 26.64000 1.000 22.73957 10 VAL B CA 1
ATOM 4242 C C . VAL B 1 10 ? 3.37500 27.74000 25.54400 1.000 22.88959 10 VAL B C 1
ATOM 4243 O O . VAL B 1 10 ? 2.79000 26.65600 25.59400 1.000 23.38438 10 VAL B O 1
ATOM 4256 N N . ALA B 1 11 ? 4.20000 28.04100 24.54200 1.000 22.53954 11 ALA B N 1
ATOM 4257 C CA . ALA B 1 11 ? 4.48500 27.07300 23.49100 1.000 22.50796 11 ALA B CA 1
ATOM 4258 C C . ALA B 1 11 ? 4.99300 25.77800 24.08900 1.000 20.11557 11 ALA B C 1
ATOM 4259 O O . ALA B 1 11 ? 4.61800 24.68300 23.66300 1.000 18.66540 11 ALA B O 1
ATOM 4266 N N . LYS B 1 12 ? 5.91100 25.89400 25.04900 1.000 20.23927 12 LYS B N 1
ATOM 4267 C CA . LYS B 1 12 ? 6.48100 24.71200 25.69800 1.000 20.76565 12 LYS B CA 1
ATOM 4268 C C . LYS B 1 12 ? 5.42700 23.94400 26.48200 1.000 19.51813 12 LYS B C 1
ATOM 4269 O O . LYS B 1 12 ? 5.36000 22.71300 26.38700 1.000 21.82630 12 LYS B O 1
ATOM 4288 N N . ILE B 1 13 ? 4.61700 24.65100 27.27800 1.000 20.82092 13 ILE B N 1
ATOM 4289 C CA . ILE B 1 13 ? 3.55000 23.99700 28.04000 1.000 22.81589 13 ILE B CA 1
ATOM 4290 C C . ILE B 1 13 ? 2.58700 23.29300 27.09100 1.000 21.81314 13 ILE B C 1
ATOM 4291 O O . ILE B 1 13 ? 2.20100 22.14200 27.32100 1.000 21.72892 13 ILE B O 1
ATOM 4307 N N . ALA B 1 14 ? 2.21200 23.96200 25.98700 1.000 22.58692 14 ALA B N 1
ATOM 4308 C CA . ALA B 1 14 ? 1.28700 23.33100 25.02100 1.000 22.00790 14 ALA B CA 1
ATOM 4309 C C . ALA B 1 14 ? 1.88200 22.08500 24.37400 1.000 22.42637 14 ALA B C 1
ATOM 4310 O O . ALA B 1 14 ? 1.20500 21.05300 24.24500 1.000 21.43152 14 ALA B O 1
ATOM 4317 N N . ALA B 1 15 ? 3.15600 22.14500 23.99700 1.000 19.64183 15 ALA B N 1
ATOM 4318 C CA . ALA B 1 15 ? 3.83400 20.98100 23.45900 1.000 20.06820 15 ALA B CA 1
ATOM 4319 C C . ALA B 1 15 ? 3.86100 19.83300 24.46600 1.000 21.03673 15 ALA B C 1
ATOM 4320 O O . ALA B 1 15 ? 3.61500 18.67500 24.09500 1.000 20.26032 15 ALA B O 1
ATOM 4327 N N . LEU B 1 16 ? 4.09500 20.14200 25.74100 1.000 20.27348 16 LEU B N 1
ATOM 4328 C CA . LEU B 1 16 ? 4.09800 19.09000 26.76600 1.000 19.79448 16 LEU B CA 1
ATOM 4329 C C . LEU B 1 16 ? 2.69900 18.47900 26.92900 1.000 19.98661 16 LEU B C 1
ATOM 4330 O O . LEU B 1 16 ? 2.55500 17.26400 27.12900 1.000 22.80537 16 LEU B O 1
ATOM 4346 N N . ALA B 1 17 ? 1.67000 19.32300 26.84800 1.000 20.59984 17 ALA B N 1
ATOM 4347 C CA . ALA B 1 17 ? 0.29900 18.87900 27.03500 1.000 21.14727 17 ALA B CA 1
ATOM 4348 C C . ALA B 1 17 ? -0.06800 17.86800 25.95300 1.000 20.88145 17 ALA B C 1
ATOM 4349 O O . ALA B 1 17 ? -0.59700 16.79100 26.24100 1.000 23.65284 17 ALA B O 1
ATOM 4356 N N . GLY B 1 18 ? 0.24700 18.17700 24.69100 1.000 19.99713 18 GLY B N 1
ATOM 4357 C CA . GLY B 1 18 ? 0.00900 17.20100 23.64300 1.000 20.71564 18 GLY B CA 1
ATOM 4358 C C . GLY B 1 18 ? 0.92100 15.99900 23.78400 1.000 20.03661 18 GLY B C 1
ATOM 4359 O O . GLY B 1 18 ? 0.50200 14.86300 23.59700 1.000 21.62891 18 GLY B O 1
ATOM 4363 N N . GLY B 1 19 ? 2.16500 16.23400 24.16900 1.000 20.71564 19 GLY B N 1
ATOM 4364 C CA . GLY B 1 19 ? 3.10000 15.12600 24.30400 1.000 21.66049 19 GLY B CA 1
ATOM 4365 C C . GLY B 1 19 ? 2.63200 14.09200 25.32000 1.000 21.15254 19 GLY B C 1
ATOM 4366 O O . GLY B 1 19 ? 2.89100 12.89700 25.15200 1.000 21.79998 19 GLY B O 1
ATOM 4370 N N . GLN B 1 20 ? 1.92600 14.53000 26.36100 1.000 23.20278 20 GLN B N 1
ATOM 4371 C CA . GLN B 1 20 ? 1.42700 13.60600 27.39200 1.000 22.24740 20 GLN B CA 1
ATOM 4372 C C . GLN B 1 20 ? 0.39700 12.63100 26.81200 1.000 25.03195 20 GLN B C 1
ATOM 4373 O O . GLN B 1 20 ? 0.39500 11.44500 27.16700 1.000 24.18974 20 GLN B O 1
ATOM 4387 N N . VAL B 1 21 ? -0.46800 13.10600 25.90200 1.000 23.27648 21 VAL B N 1
ATOM 4388 C CA . VAL B 1 21 ? -1.38300 12.21700 25.17800 1.000 25.85047 21 VAL B CA 1
ATOM 4389 C C . VAL B 1 21 ? -0.59500 11.15900 24.40400 1.000 21.45784 21 VAL B C 1
ATOM 4390 O O . VAL B 1 21 ? -0.96100 9.96500 24.39900 1.000 22.97118 21 VAL B O 1
ATOM 4403 N N . LEU B 1 22 ? 0.48600 11.56200 23.74100 1.000 20.77091 22 LEU B N 1
ATOM 4404 C CA . LEU B 1 22 ? 1.33300 10.61600 22.96700 1.000 21.94474 22 LEU B CA 1
ATOM 4405 C C . LEU B 1 22 ? 1.97800 9.60800 23.93300 1.000 21.23149 22 LEU B C 1
ATOM 4406 O O . LEU B 1 22 ? 2.07000 8.45500 23.65500 1.000 20.58931 22 LEU B O 1
ATOM 4422 N N . LYS B 1 23 ? 2.47000 10.05600 25.06300 1.000 21.34466 23 LYS B N 1
ATOM 4423 C CA . LYS B 1 23 ? 3.15500 9.13600 25.99000 1.000 21.87631 23 LYS B CA 1
ATOM 4424 C C . LYS B 1 23 ? 2.15100 8.07700 26.44900 1.000 25.61360 23 LYS B C 1
ATOM 4425 O O . LYS B 1 23 ? 2.49900 6.89300 26.46000 1.000 26.49528 23 LYS B O 1
ATOM 4444 N N . GLU B 1 24 ? 0.94100 8.49500 26.80500 1.000 24.60032 24 GLU B N 1
ATOM 4445 C CA . GLU B 1 24 ? -0.06400 7.57400 27.38800 1.000 25.60570 24 GLU B CA 1
ATOM 4446 C C . GLU B 1 24 ? -0.53600 6.52800 26.38700 1.000 29.26404 24 GLU B C 1
ATOM 4447 O O . GLU B 1 24 ? -0.92600 5.46200 26.84300 1.000 29.42458 24 GLU B O 1
ATOM 4459 N N . ASN B 1 25 ? -0.48900 6.80300 25.08600 1.000 25.09248 25 ASN B N 1
ATOM 4460 C CA . ASN B 1 25 ? -1.07500 5.90900 24.11200 1.000 25.81362 25 ASN B CA 1
ATOM 4461 C C . ASN B 1 25 ? -0.04700 5.17900 23.27300 1.000 23.68705 25 ASN B C 1
ATOM 4462 O O . ASN B 1 25 ? -0.43200 4.36900 22.43900 1.000 26.06628 25 ASN B O 1
ATOM 4473 N N . PHE B 1 26 ? 1.24300 5.39300 23.50500 1.000 23.73969 26 PHE B N 1
ATOM 4474 C CA . PHE B 1 26 ? 2.27600 4.83200 22.65700 1.000 23.23700 26 PHE B CA 1
ATOM 4475 C C . PHE B 1 26 ? 2.26500 3.31800 22.77600 1.000 27.25327 26 PHE B C 1
ATOM 4476 O O . PHE B 1 26 ? 2.32800 2.76800 23.88200 1.000 29.78515 26 PHE B O 1
A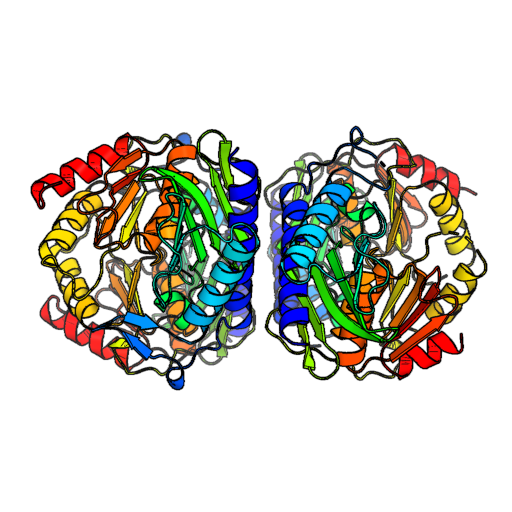TOM 4493 N N . GLY B 1 27 ? 2.11700 2.65100 21.65700 1.000 25.16354 27 GLY B N 1
ATOM 4494 C CA . GLY B 1 27 ? 1.98700 1.20000 21.61600 1.000 28.55606 27 GLY B CA 1
ATOM 4495 C C . GLY B 1 27 ? 0.56600 0.68100 21.67700 1.000 33.99092 27 GLY B C 1
ATOM 4496 O O . GLY B 1 27 ? 0.36600 -0.54100 21.65900 1.000 37.48081 27 GLY B O 1
ATOM 4500 N N . LYS B 1 28 ? -0.43700 1.55900 21.74900 1.000 30.70895 28 LYS B N 1
ATOM 4501 C CA . LYS B 1 28 ? -1.82100 1.14200 21.92000 1.000 32.69603 28 LYS B CA 1
ATOM 4502 C C . LYS B 1 28 ? -2.67700 1.30000 20.66900 1.000 34.88313 28 LYS B C 1
ATOM 4503 O O . LYS B 1 28 ? -3.82200 0.84800 20.66700 1.000 38.62042 28 LYS B O 1
ATOM 4522 N N . VAL B 1 29 ? -2.16300 1.89200 19.59900 1.000 29.15876 29 VAL B N 1
ATOM 4523 C CA . VAL B 1 29 ? -2.98800 2.21800 18.44300 1.000 33.06975 29 VAL B CA 1
ATOM 4524 C C . VAL B 1 29 ? -3.02100 0.98700 17.54000 1.000 34.25937 29 VAL B C 1
ATOM 4525 O O . VAL B 1 29 ? -2.00200 0.61500 16.95200 1.000 35.96484 29 VAL B O 1
ATOM 4538 N N . LYS B 1 30 ? -4.19500 0.38900 17.40400 1.000 35.35687 30 LYS B N 1
ATOM 4539 C CA . LYS B 1 30 ? -4.42200 -0.79200 16.58600 1.000 35.68059 30 LYS B CA 1
ATOM 4540 C C . LYS B 1 30 ? -4.99900 -0.40100 15.22800 1.000 37.15709 30 LYS B C 1
ATOM 4541 O O . LYS B 1 30 ? -5.50800 0.70400 15.02700 1.000 34.61204 30 LYS B O 1
ATOM 4560 N N . LYS B 1 31 ? -4.95000 -1.34700 14.29100 1.000 34.65152 31 LYS B N 1
ATOM 4561 C CA . LYS B 1 31 ? -5.52400 -1.08500 12.97700 1.000 34.74890 31 LYS B CA 1
ATOM 4562 C C . LYS B 1 31 ? -6.93000 -0.55400 13.07900 1.000 35.13316 31 LYS B C 1
ATOM 4563 O O . LYS B 1 31 ? -7.32600 0.31000 12.28600 1.000 34.78575 31 LYS B O 1
ATOM 4582 N N . GLU B 1 32 ? -7.70400 -1.06900 14.05400 1.000 37.40712 32 GLU B N 1
ATOM 4583 C CA . GLU B 1 32 ? -9.06800 -0.61500 14.30200 1.000 42.91567 32 GLU B CA 1
ATOM 4584 C C . GLU B 1 32 ? -9.16200 0.89500 14.43800 1.000 42.57616 32 GLU B C 1
ATOM 4585 O O . GLU B 1 32 ? -10.17600 1.50700 14.06600 1.000 45.24490 32 GLU B O 1
ATOM 4597 N N . ASN B 1 33 ? -8.16000 1.49700 15.05400 1.000 38.47830 33 ASN B N 1
ATOM 4598 C CA . ASN B 1 33 ? -8.18700 2.91100 15.42000 1.000 39.53895 33 ASN B CA 1
ATOM 4599 C C . ASN B 1 33 ? -7.70000 3.83600 14.31100 1.000 36.78073 33 ASN B C 1
ATOM 4600 O O . ASN B 1 33 ? -7.76500 5.06700 14.47500 1.000 35.80166 33 ASN B O 1
ATOM 4611 N N . ILE B 1 34 ? -7.19800 3.29100 13.20400 1.000 32.23281 34 ILE B N 1
ATOM 4612 C CA . ILE B 1 34 ? -6.50000 4.11400 12.21400 1.000 32.30124 34 ILE B CA 1
ATOM 4613 C C . ILE B 1 34 ? -7.49700 4.53700 11.14600 1.000 37.22552 34 ILE B C 1
ATOM 4614 O O . ILE B 1 34 ? -8.15700 3.68200 10.54000 1.000 41.20494 34 ILE B O 1
ATOM 4630 N N . GLU B 1 35 ? -7.61200 5.84400 10.90900 1.000 34.81207 35 GLU B N 1
ATOM 4631 C CA . GLU B 1 35 ? -8.32500 6.33900 9.73700 1.000 39.52316 35 GLU B CA 1
ATOM 4632 C C . GLU B 1 35 ? -7.33600 6.63700 8.62500 1.000 37.30447 35 GLU B C 1
ATOM 4633 O O . GLU B 1 35 ? -6.25200 7.15900 8.88000 1.000 32.86183 35 GLU B O 1
ATOM 4645 N N . GLU B 1 36 ? -7.75600 6.39200 7.39100 1.000 39.79951 36 GLU B N 1
ATOM 4646 C CA . GLU B 1 36 ? -6.96000 6.73600 6.19900 1.000 41.54709 36 GLU B CA 1
ATOM 4647 C C . GLU B 1 36 ? -7.37500 8.14400 5.79900 1.000 43.14201 36 GLU B C 1
ATOM 4648 O O . GLU B 1 36 ? -8.58200 8.37300 5.70700 1.000 50.11390 36 GLU B O 1
ATOM 4660 N N . LYS B 1 37 ? -6.43100 9.04300 5.57900 1.000 44.28163 37 LYS B N 1
ATOM 4661 C CA . LYS B 1 37 ? -6.75000 10.45300 5.25500 1.000 55.48297 37 LYS B CA 1
ATOM 4662 C C . LYS B 1 37 ? -6.80600 10.58200 3.73500 1.000 60.10457 37 LYS B C 1
ATOM 4663 O O . LYS B 1 37 ? -7.90200 10.84900 3.22200 1.000 64.95252 37 LYS B O 1
ATOM 4682 N N . GLY B 1 38 ? -5.68500 10.39800 3.05400 1.000 62.85227 38 GLY B N 1
ATOM 4683 C CA . GLY B 1 38 ? -5.62300 10.46000 1.58600 1.000 65.19729 38 GLY B CA 1
ATOM 4684 C C . GLY B 1 38 ? -5.19500 9.12500 1.02900 1.000 64.95779 38 GLY B C 1
ATOM 4685 O O . GLY B 1 38 ? -5.75800 8.10700 1.46000 1.000 61.22050 38 GLY B O 1
ATOM 4689 N N . GLU B 1 39 ? -4.20200 9.11700 0.14900 1.000 65.92106 39 GLU B N 1
ATOM 4690 C CA . GLU B 1 39 ? -3.74100 7.87200 -0.50700 1.000 66.89749 39 GLU B CA 1
ATOM 4691 C C . GLU B 1 39 ? -2.92900 7.02900 0.47500 1.000 67.36597 39 GLU B C 1
ATOM 4692 O O . GLU B 1 39 ? -3.12700 5.81100 0.44900 1.000 67.67917 39 GLU B O 1
ATOM 4704 N N . LYS B 1 40 ? -2.04200 7.62900 1.28000 1.000 54.25387 40 LYS B N 1
ATOM 4705 C CA . LYS B 1 40 ? -1.18600 6.86000 2.16800 1.000 57.23055 40 LYS B CA 1
ATOM 4706 C C . LYS B 1 40 ? -1.16900 7.34500 3.61300 1.000 50.45605 40 LYS B C 1
ATOM 4707 O O . LYS B 1 40 ? -0.49600 6.71700 4.43400 1.000 37.76505 40 LYS B O 1
ATOM 4726 N N . ASP B 1 41 ? -1.87100 8.42900 3.94800 1.000 40.78647 41 ASP B N 1
ATOM 4727 C CA . ASP B 1 41 ? -1.73400 9.04100 5.26300 1.000 38.17563 41 ASP B CA 1
ATOM 4728 C C . ASP B 1 41 ? -2.67500 8.39500 6.27400 1.000 37.89402 41 ASP B C 1
ATOM 4729 O O . ASP B 1 41 ? -3.80900 8.05200 5.95000 1.000 40.82858 41 ASP B O 1
ATOM 4738 N N . PHE B 1 42 ? -2.20400 8.30700 7.51100 1.000 28.16654 42 PHE B N 1
ATOM 4739 C CA . PHE B 1 42 ? -2.95100 7.76800 8.64700 1.000 28.37972 42 PHE B CA 1
ATOM 4740 C C . PHE B 1 42 ? -3.15000 8.85800 9.69900 1.000 26.52423 42 PHE B C 1
ATOM 4741 O O . PHE B 1 42 ? -2.31700 9.75200 9.84100 1.000 26.92165 42 PHE B O 1
ATOM 4758 N N . VAL B 1 43 ? -4.26400 8.75400 10.42600 1.000 29.55091 43 VAL B N 1
ATOM 4759 C CA . VAL B 1 43 ? -4.52200 9.57600 11.60900 1.000 27.59015 43 VAL B CA 1
ATOM 4760 C C . VAL B 1 43 ? -5.30900 8.701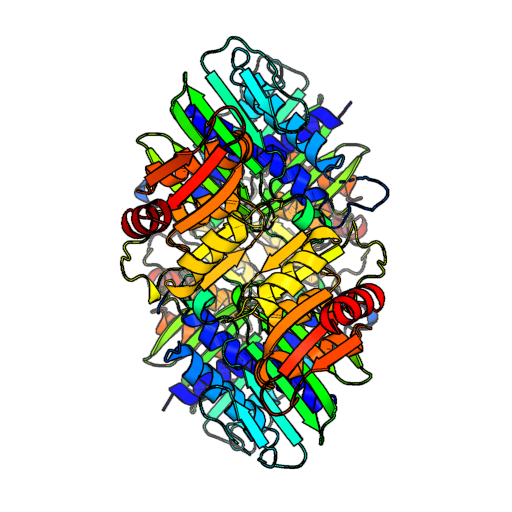00 12.57500 1.000 28.01915 43 VAL B C 1
ATOM 4761 O O . VAL B 1 43 ? -6.02800 7.78300 12.16000 1.000 28.19549 43 VAL B O 1
ATOM 4774 N N . SER B 1 44 ? -5.15200 8.96200 13.88200 1.000 28.42183 44 SER B N 1
ATOM 4775 C CA . SER B 1 44 ? -5.92600 8.23600 14.88300 1.000 29.06138 44 SER B CA 1
ATOM 4776 C C . SER B 1 44 ? -6.43400 9.21800 15.92000 1.000 28.12179 44 SER B C 1
ATOM 4777 O O . SER B 1 44 ? -6.11200 10.41700 15.88800 1.000 26.74794 44 SER B O 1
ATOM 4785 N N . TYR B 1 45 ? -7.24200 8.70100 16.85600 1.000 28.08758 45 TYR B N 1
ATOM 4786 C CA . TYR B 1 45 ? -7.67500 9.51400 17.98700 1.000 26.21630 45 TYR B CA 1
ATOM 4787 C C . TYR B 1 45 ? -6.49900 10.13800 18.73300 1.000 24.97668 45 TYR B C 1
ATOM 4788 O O . TYR B 1 45 ? -6.68700 11.13800 19.43500 1.000 28.59290 45 TYR B O 1
ATOM 4806 N N . VAL B 1 46 ? -5.29700 9.58500 18.63100 1.000 24.59505 46 VAL B N 1
ATOM 4807 C CA . VAL B 1 46 ? -4.18300 10.15000 19.37700 1.000 23.22121 46 VAL B CA 1
ATOM 4808 C C . VAL B 1 46 ? -3.79000 11.51900 18.82300 1.000 24.98457 46 VAL B C 1
ATOM 4809 O O . VAL B 1 46 ? -3.63100 12.48800 19.58000 1.000 24.35029 46 VAL B O 1
ATOM 4822 N N . ASP B 1 47 ? -3.60000 11.60100 17.50800 1.000 24.49241 47 ASP B N 1
ATOM 4823 C CA . ASP B 1 47 ? -3.29000 12.86500 16.84000 1.000 23.96077 47 ASP B CA 1
ATOM 4824 C C . ASP B 1 47 ? -4.33400 13.91200 17.20900 1.000 22.20266 47 ASP B C 1
ATOM 4825 O O . ASP B 1 47 ? -4.01900 15.05800 17.55700 1.000 24.03972 47 ASP B O 1
ATOM 4834 N N . LYS B 1 48 ? -5.61000 13.53900 17.13400 1.000 21.78945 48 LYS B N 1
ATOM 4835 C CA . LYS B 1 48 ? -6.65000 14.53600 17.30900 1.000 25.48727 48 LYS B CA 1
ATOM 4836 C C . LYS B 1 48 ? -6.77200 14.99100 18.76300 1.000 24.51083 48 LYS B C 1
ATOM 4837 O O . LYS B 1 48 ? -7.00500 16.15900 19.02100 1.000 24.25554 48 LYS B O 1
ATOM 4856 N N . THR B 1 49 ? -6.58900 14.08100 19.71100 1.000 24.14763 49 THR B N 1
ATOM 4857 C CA . THR B 1 49 ? -6.66800 14.46300 21.12000 1.000 24.12131 49 THR B CA 1
ATOM 4858 C C . THR B 1 49 ? -5.49800 15.36800 21.48900 1.000 22.60008 49 THR B C 1
ATOM 4859 O O . THR B 1 49 ? -5.69000 16.36400 22.21900 1.000 24.13974 49 THR B O 1
ATOM 4870 N N . SER B 1 50 ? -4.29300 15.01600 21.04400 1.000 20.81829 50 SER B N 1
ATOM 4871 C CA . SER B 1 50 ? -3.12400 15.86400 21.24200 1.000 20.38665 50 SER B CA 1
ATOM 4872 C C . SER B 1 50 ? -3.41300 17.25900 20.70800 1.000 22.73957 50 SER B C 1
ATOM 4873 O O . SER B 1 50 ? -3.20400 18.25100 21.39500 1.000 20.47088 50 SER B O 1
ATOM 4881 N N . GLU B 1 51 ? -3.94600 17.33700 19.48100 1.000 20.80249 51 GLU B N 1
ATOM 4882 C CA . GLU B 1 51 ? -4.22200 18.66500 18.91300 1.000 20.93672 51 GLU B CA 1
ATOM 4883 C C . GLU B 1 51 ? -5.22000 19.44300 19.76200 1.000 22.98433 51 GLU B C 1
ATOM 4884 O O . GLU B 1 51 ? -5.05100 20.65200 19.97100 1.000 22.39742 51 GLU B O 1
ATOM 4896 N N . GLU B 1 52 ? -6.29300 18.79000 20.22600 1.000 23.57125 52 GLU B N 1
ATOM 4897 C CA . GLU B 1 52 ? -7.26600 19.48300 21.06000 1.000 24.01867 52 GLU B CA 1
ATOM 4898 C C . GLU B 1 52 ? -6.60000 20.07600 22.29900 1.000 26.74794 52 GLU B C 1
ATOM 4899 O O . GLU B 1 52 ? -6.85600 21.22200 22.65400 1.000 26.82164 52 GLU B O 1
ATOM 4911 N N . ARG B 1 53 ? -5.72100 19.30400 22.95900 1.000 25.10038 53 ARG B N 1
ATOM 4912 C CA . ARG B 1 53 ? -5.07100 19.78400 24.18100 1.000 25.31356 53 ARG B CA 1
ATOM 4913 C C . ARG B 1 53 ? -4.15200 20.96100 23.90400 1.000 23.89234 53 ARG B C 1
ATOM 4914 O O . ARG B 1 53 ? -4.15000 21.94800 24.65100 1.000 23.45281 53 ARG B O 1
ATOM 4935 N N . ILE B 1 54 ? -3.35600 20.86700 22.84500 1.000 23.53966 54 ILE B N 1
ATOM 4936 C CA . ILE B 1 54 ? -2.44900 21.94800 22.48500 1.000 22.50007 54 ILE B CA 1
ATOM 4937 C C . ILE B 1 54 ? -3.23300 23.21400 22.24000 1.000 22.21319 54 ILE B C 1
ATOM 4938 O O . ILE B 1 54 ? -2.86300 24.29400 22.70600 1.000 22.01317 54 ILE B O 1
ATOM 4954 N N . LYS B 1 55 ? -4.29200 23.11100 21.42600 1.000 22.19740 55 LYS B N 1
ATOM 4955 C CA . LYS B 1 55 ? -5.08600 24.29400 21.10500 1.000 22.96065 55 LYS B CA 1
ATOM 4956 C C . LYS B 1 55 ? -5.70600 24.90700 22.34200 1.000 25.59254 55 LYS B C 1
ATOM 4957 O O . LYS B 1 55 ? -5.77100 26.13200 22.47100 1.000 26.65846 55 LYS B O 1
ATOM 4976 N N . GLU B 1 56 ? -6.23200 24.06800 23.23000 1.000 24.73718 56 GLU B N 1
ATOM 4977 C CA . GLU B 1 56 ? -6.86700 24.57800 24.43100 1.000 29.48248 56 GLU B CA 1
ATOM 4978 C C . GLU B 1 56 ? -5.89300 25.38400 25.25300 1.000 26.73742 56 GLU B C 1
ATOM 4979 O O . GLU B 1 56 ? -6.22600 26.45400 25.74500 1.000 29.26667 56 GLU B O 1
ATOM 4991 N N . VAL B 1 57 ? -4.68800 24.85400 25.44900 1.000 24.86088 57 VAL B N 1
ATOM 4992 C CA . VAL B 1 57 ? -3.68800 25.57400 26.22800 1.000 26.58740 57 VAL B CA 1
ATOM 4993 C C . VAL B 1 57 ? -3.42200 26.93500 25.60400 1.000 24.62664 57 VAL B C 1
ATOM 4994 O O . VAL B 1 57 ? -3.46900 27.96500 26.28200 1.000 26.43212 57 VAL B O 1
ATOM 5007 N N . ILE B 1 58 ? -3.14700 26.95300 24.30000 1.000 23.95814 58 ILE B N 1
ATOM 5008 C CA . ILE B 1 58 ? -2.75900 28.20200 23.64500 1.000 25.31883 58 ILE B CA 1
ATOM 5009 C C . ILE B 1 58 ? -3.86800 29.22600 23.77600 1.000 27.67700 58 ILE B C 1
ATOM 5010 O O . ILE B 1 58 ? -3.63400 30.39100 24.10100 1.000 26.71110 58 ILE B O 1
ATOM 5026 N N . LEU B 1 59 ? -5.09500 28.81700 23.51200 1.000 29.03506 59 LEU B N 1
ATOM 5027 C CA . LEU B 1 59 ? -6.17900 29.79700 23.50400 1.000 30.19836 59 LEU B CA 1
ATOM 5028 C C . LEU B 1 59 ? -6.60200 30.22900 24.89600 1.000 29.32720 59 LEU B C 1
ATOM 5029 O O . LEU B 1 59 ? -7.17300 31.31500 25.02600 1.000 31.76433 59 LEU B O 1
ATOM 5045 N N . LYS B 1 60 ? -6.35600 29.40700 25.92600 1.000 30.84054 60 LYS B N 1
ATOM 5046 C CA . LYS B 1 60 ? -6.61900 29.87000 27.28000 1.000 31.22743 60 LYS B CA 1
ATOM 5047 C C . LYS B 1 60 ? -5.71000 31.03500 27.63600 1.000 28.94558 60 LYS B C 1
ATOM 5048 O O . LYS B 1 60 ? -6.13800 31.97800 28.32000 1.000 30.91423 60 LYS B O 1
ATOM 5067 N N . PHE B 1 61 ? -4.45300 30.97800 27.20700 1.000 28.47710 61 PHE B N 1
ATOM 5068 C CA . PHE B 1 61 ? -3.49900 32.04000 27.49700 1.000 28.35603 61 PHE B CA 1
ATOM 5069 C C . PHE B 1 61 ? -3.65400 33.22000 26.53800 1.000 30.44049 61 PHE B C 1
ATOM 5070 O O . PHE B 1 61 ? -3.51300 34.38100 26.94700 1.000 29.71409 61 PHE B O 1
ATOM 5087 N N . PHE B 1 62 ? -3.99100 32.94900 25.27700 1.000 28.78240 62 PHE B N 1
ATOM 5088 C CA . PHE B 1 62 ? -4.04000 33.97000 24.21700 1.000 29.81147 62 PHE B CA 1
ATOM 5089 C C . PHE B 1 62 ? -5.34400 33.80600 23.45400 1.000 29.65356 62 PHE B C 1
ATOM 5090 O O . PHE B 1 62 ? -5.35600 33.29000 22.33300 1.000 29.15086 62 PHE B O 1
ATOM 5107 N N . PRO B 1 63 ? -6.46300 34.24100 24.02900 1.000 30.11677 63 PRO B N 1
ATOM 5108 C CA . PRO B 1 63 ? -7.76100 33.85700 23.45000 1.000 35.70954 63 PRO B CA 1
ATOM 5109 C C . PRO B 1 63 ? -8.03200 34.47700 22.10000 1.000 34.56993 63 PRO B C 1
ATOM 5110 O O . PRO B 1 63 ? -8.91500 33.98600 21.38900 1.000 34.10146 63 PRO B O 1
ATOM 5121 N N . ASP B 1 64 ? -7.29500 35.52500 21.71700 1.000 28.97716 64 ASP B N 1
ATOM 5122 C CA . ASP B 1 64 ? -7.49100 36.20400 20.44600 1.000 34.35412 64 ASP B CA 1
ATOM 5123 C C . ASP B 1 64 ? -6.55900 35.71200 19.34800 1.000 33.40664 64 ASP B C 1
ATOM 5124 O O . ASP B 1 64 ? -6.64800 36.20700 18.22200 1.000 29.49301 64 ASP B O 1
ATOM 5133 N N . HIS B 1 65 ? -5.67100 34.76600 19.63600 1.000 28.60869 65 HIS B N 1
ATOM 5134 C CA . HIS B 1 65 ? -4.76900 34.24800 18.62300 1.000 27.37433 65 HIS B CA 1
ATOM 5135 C C . HIS B 1 65 ? -5.48100 33.26500 17.69300 1.000 28.31918 65 HIS B C 1
ATOM 5136 O O . HIS B 1 65 ? -6.60400 32.84600 17.91300 1.000 28.20865 65 HIS B O 1
ATOM 5150 N N . GLU B 1 66 ? -4.82400 32.97700 16.58500 1.000 27.45592 66 GLU B N 1
ATOM 5151 C CA . GLU B 1 66 ? -5.26700 31.97400 15.63300 1.000 26.29263 66 GLU B CA 1
ATOM 5152 C C . GLU B 1 66 ? -4.47400 30.70400 15.88100 1.000 23.66863 66 GLU B C 1
ATOM 5153 O O . GLU B 1 66 ? -3.25100 30.76300 16.06200 1.000 24.36608 66 GLU B O 1
ATOM 5165 N N . VAL B 1 67 ? -5.13800 29.55100 15.83200 1.000 24.60558 67 VAL B N 1
ATOM 5166 C CA . VAL B 1 67 ? -4.42800 28.27900 15.95300 1.000 22.08423 67 VAL B CA 1
ATOM 5167 C C . VAL B 1 67 ? -4.76100 27.39800 14.74800 1.000 22.72378 67 VAL B C 1
ATOM 5168 O O . VAL B 1 67 ? -5.93700 27.22100 14.40800 1.000 27.15062 67 VAL B O 1
ATOM 5181 N N . VAL B 1 68 ? -3.74200 26.83600 14.12800 1.000 20.81565 68 VAL B N 1
ATOM 5182 C CA . VAL B 1 68 ? -3.88900 26.03600 12.90500 1.000 20.54194 68 VAL B CA 1
ATOM 5183 C C . VAL B 1 68 ? -3.24200 24.68200 13.17100 1.000 20.42613 68 VAL B C 1
ATOM 5184 O O . VAL B 1 68 ? -2.02200 24.60000 13.31200 1.000 21.44731 68 VAL B O 1
ATOM 5197 N N . GLY B 1 69 ? -4.04200 23.63000 13.23300 1.000 20.04451 69 GLY B N 1
ATOM 5198 C CA . GLY B 1 69 ? -3.54600 22.28600 13.43600 1.000 20.53141 69 GLY B CA 1
ATOM 5199 C C . GLY B 1 69 ? -3.73800 21.41200 12.20800 1.000 22.70799 69 GLY B C 1
ATOM 5200 O O . GLY B 1 69 ? -4.70400 21.57400 11.45400 1.000 21.85788 69 GLY B O 1
ATOM 5204 N N . GLU B 1 70 ? -2.87900 20.42400 12.08300 1.000 21.92895 70 GLU B N 1
ATOM 5205 C CA . GLU B 1 70 ? -2.91700 19.52100 10.94200 1.000 21.58680 70 GLU B CA 1
ATOM 5206 C C . GLU B 1 70 ? -4.25100 18.80900 10.82500 1.000 24.43188 70 GLU B C 1
ATOM 5207 O O . GLU B 1 70 ? -4.79300 18.65800 9.71900 1.000 23.58441 70 GLU B O 1
ATOM 5219 N N . GLU B 1 71 ? -4.80000 18.32600 11.94900 1.000 23.09751 71 GLU B N 1
ATOM 5220 C CA . GLU B 1 71 ? -5.90000 17.36600 11.87000 1.000 23.92129 71 GLU B CA 1
ATOM 5221 C C . GLU B 1 71 ? -7.28300 18.00500 11.90200 1.000 26.32421 71 GLU B C 1
ATOM 5222 O O . GLU B 1 71 ? -8.20000 17.46700 11.28100 1.000 29.70619 71 GLU B O 1
ATOM 5234 N N . MET B 1 72 ? -7.47000 19.15100 12.56600 1.000 23.00013 72 MET B N 1
ATOM 5235 C CA . MET B 1 72 ? -8.79400 19.75000 12.65600 1.000 25.34514 72 MET B CA 1
ATOM 5236 C C . MET B 1 72 ? -8.79800 21.19000 12.14800 1.000 25.64781 72 MET B C 1
ATOM 5237 O O . MET B 1 72 ? -9.82400 21.86400 12.25800 1.000 31.10899 72 MET B O 1
ATOM 5251 N N . GLY B 1 73 ? -7.69800 21.65200 11.58200 1.000 26.62424 73 GLY B N 1
ATOM 5252 C CA . GLY B 1 73 ? -7.70700 22.93600 10.92200 1.000 28.26392 73 GLY B CA 1
ATOM 5253 C C . GLY B 1 73 ? -7.57000 24.10700 11.86900 1.000 25.06353 73 GLY B C 1
ATOM 5254 O O . GLY B 1 73 ? -6.96600 24.01700 12.94200 1.000 23.21331 73 GLY B O 1
ATOM 5258 N N . ALA B 1 74 ? -8.12300 25.23000 11.43700 1.000 23.62125 74 ALA B N 1
ATOM 5259 C CA . ALA B 1 74 ? -7.88200 26.51000 12.06700 1.000 25.33988 74 ALA B CA 1
ATOM 5260 C C . ALA B 1 74 ? -9.02900 26.88500 12.99600 1.000 25.99785 74 ALA B C 1
ATOM 5261 O O . ALA B 1 74 ? -10.20600 26.62700 12.72200 1.000 26.00575 74 ALA B O 1
ATOM 5268 N N . GLU B 1 75 ? -8.67000 27.60700 14.05200 1.000 28.12706 75 GLU B N 1
ATOM 5269 C CA . GLU B 1 75 ? -9.60300 28.24200 14.96600 1.000 33.24609 75 GLU B CA 1
ATOM 5270 C C . GLU B 1 75 ? -9.11200 29.66100 15.21300 1.000 30.84580 75 GLU B C 1
ATOM 5271 O O . GLU B 1 75 ? -7.89600 29.86800 15.34900 1.000 30.66683 75 GLU B O 1
ATOM 5283 N N . GLY B 1 76 ? -10.03800 30.62400 15.26800 1.000 31.14058 76 GLY B N 1
ATOM 5284 C CA . GLY B 1 76 ? -9.73300 32.01100 15.54100 1.000 27.73227 76 GLY B CA 1
ATOM 5285 C C . GLY B 1 76 ? -10.54100 32.91500 14.65700 1.000 34.08567 76 GLY B C 1
ATOM 5286 O O . GLY B 1 76 ? -11.47500 32.49800 13.97400 1.000 36.49911 76 GLY B O 1
ATOM 5290 N N . SER B 1 77 ? -10.22800 34.19600 14.70700 1.000 28.92978 77 SER B N 1
ATOM 5291 C CA . SER B 1 77 ? -11.03900 35.21800 14.05700 1.000 34.46992 77 SER B CA 1
ATOM 5292 C C . SER B 1 77 ? -10.13000 36.19700 13.32800 1.000 34.75417 77 SER B C 1
ATOM 5293 O O . SER B 1 77 ? -10.48300 37.38300 13.16000 1.000 38.23616 77 SER B O 1
ATOM 5301 N N . GLY B 1 78 ? -9.01800 35.69800 12.85100 1.000 33.07765 78 GLY B N 1
ATOM 5302 C CA . GLY B 1 78 ? -8.04100 36.54400 12.21700 1.000 41.38917 78 GLY B CA 1
ATOM 5303 C C . GLY B 1 78 ? -7.22400 37.11300 13.35200 1.000 45.03698 78 GLY B C 1
ATOM 5304 O O . GLY B 1 78 ? -7.74600 37.64100 14.34200 1.000 49.90072 78 GLY B O 1
ATOM 5308 N N . SER B 1 79 ? -5.93500 36.93400 13.24300 1.000 35.45162 79 SER B N 1
ATOM 5309 C CA . SER B 1 79 ? -5.00000 37.54700 14.15400 1.000 33.04607 79 SER B CA 1
ATOM 5310 C C . SER B 1 79 ? -3.67000 37.57300 13.43400 1.000 33.59087 79 SER B C 1
ATOM 5311 O O . SER B 1 79 ? -3.39100 36.70600 12.59500 1.000 32.92763 79 SER B O 1
ATOM 5319 N N . GLU B 1 80 ? -2.86000 38.56100 13.79700 1.000 29.24298 80 GLU B N 1
ATOM 5320 C CA . GLU B 1 80 ? -1.47400 38.59300 13.37000 1.000 34.31464 80 GLU B CA 1
ATOM 5321 C C . GLU B 1 80 ? -0.69700 37.41200 13.90900 1.000 32.96711 80 GLU B C 1
ATOM 5322 O O . GLU B 1 80 ? 0.31900 37.02600 13.33000 1.000 32.86447 80 GLU B O 1
ATOM 5334 N N . TYR B 1 81 ? -1.13600 36.86300 15.03700 1.000 29.06927 81 TYR B N 1
ATOM 5335 C CA . TYR B 1 81 ? -0.44100 35.78700 15.73700 1.000 27.94546 81 TYR B CA 1
ATOM 5336 C C . TYR B 1 81 ? -1.11700 34.49600 15.33300 1.000 25.06880 81 TYR B C 1
ATOM 5337 O O . TYR B 1 81 ? -2.30500 34.28600 15.62700 1.000 24.50031 81 TYR B O 1
ATOM 5355 N N . ARG B 1 82 ? -0.37800 33.65700 14.62300 1.000 22.49217 82 ARG B N 1
ATOM 5356 C CA . ARG B 1 82 ? -0.87800 32.38700 14.13700 1.000 23.87655 82 ARG B CA 1
ATOM 5357 C C . ARG B 1 82 ? 0.03300 31.28000 14.61900 1.000 22.87116 82 ARG B C 1
ATOM 5358 O O . ARG B 1 82 ? 1.22200 31.25100 14.27000 1.000 23.32911 82 ARG B O 1
ATOM 5379 N N . TRP B 1 83 ? -0.54600 30.32000 15.33100 1.000 23.06856 83 TRP B N 1
ATOM 5380 C CA . TRP B 1 83 ? 0.18900 29.13500 15.76600 1.000 20.61826 83 TRP B CA 1
ATOM 5381 C C . TRP B 1 83 ? -0.02700 28.01500 14.76400 1.000 21.82893 83 TRP B C 1
ATOM 5382 O O . TRP B 1 83 ? -1.16300 27.77600 14.32300 1.000 23.49492 83 TRP B O 1
ATOM 5403 N N . PHE B 1 84 ? 1.05100 27.32700 14.40100 1.000 18.66540 84 PHE B N 1
ATOM 5404 C CA . PHE B 1 84 ? 0.99300 26.16800 13.53600 1.000 18.41800 84 PHE B CA 1
ATOM 5405 C C . PHE B 1 84 ? 1.44600 24.94700 14.33600 1.000 18.79699 84 PHE B C 1
ATOM 5406 O O . PHE B 1 84 ? 2.55400 24.92600 14.89100 1.000 19.49971 84 PHE B O 1
ATOM 5423 N N . ILE B 1 85 ? 0.51200 24.01100 14.43800 1.000 18.77330 85 ILE B N 1
ATOM 5424 C CA . ILE B 1 85 ? 0.67100 22.85600 15.34100 1.000 17.89688 85 ILE B CA 1
ATOM 5425 C C . ILE B 1 85 ? 0.60900 21.53200 14.60700 1.000 16.72569 85 ILE B C 1
ATOM 5426 O O . ILE B 1 85 ? -0.34100 21.32300 13.86300 1.000 18.98122 85 ILE B O 1
ATOM 5442 N N . ASP B 1 86 ? 1.62800 20.71700 14.78000 1.000 16.02297 86 ASP B N 1
ATOM 5443 C CA . ASP B 1 86 ? 1.58100 19.32700 14.37100 1.000 16.62568 86 ASP B CA 1
ATOM 5444 C C . ASP B 1 86 ? 1.43400 18.53000 15.66200 1.000 19.02597 86 ASP B C 1
ATOM 5445 O O . ASP B 1 86 ? 2.39700 18.46200 16.43500 1.000 19.01544 86 ASP B O 1
ATOM 5454 N N . PRO B 1 87 ? 0.25900 17.97500 15.93300 1.000 17.74423 87 PRO B N 1
ATOM 5455 C CA . PRO B 1 87 ? 0.03500 17.28300 17.22900 1.000 16.83097 87 PRO B CA 1
ATOM 5456 C C . PRO B 1 87 ? 0.76900 15.95700 17.32700 1.000 18.27061 87 PRO B C 1
ATOM 5457 O O . PRO B 1 87 ? 0.76300 15.34200 18.42000 1.000 20.20505 87 PRO B O 1
ATOM 5468 N N . LEU B 1 88 ? 1.27100 15.43100 16.19800 1.000 15.85453 88 LEU B N 1
ATOM 5469 C CA . LEU B 1 88 ? 2.03900 14.18100 16.19100 1.000 16.47566 88 LEU B CA 1
ATOM 5470 C C . LEU B 1 88 ? 2.81100 14.17500 14.86800 1.000 19.32074 88 LEU B C 1
ATOM 5471 O O . LEU B 1 88 ? 2.24100 13.85500 13.82800 1.000 18.49695 88 LEU B O 1
ATOM 5487 N N . ASP B 1 89 ? 4.06200 14.60700 14.91100 1.000 16.67042 89 ASP B N 1
ATOM 5488 C CA . ASP B 1 89 ? 4.95100 14.55800 13.76800 1.000 18.46274 89 ASP B CA 1
ATOM 5489 C C . ASP B 1 89 ? 5.65500 13.21300 13.84300 1.000 19.45496 89 ASP B C 1
ATOM 5490 O O . ASP B 1 89 ? 6.32500 12.92500 14.84000 1.000 19.93923 89 ASP B O 1
ATOM 5499 N N . GLY B 1 90 ? 5.46100 12.38000 12.82300 1.000 17.22575 90 GLY B N 1
ATOM 5500 C CA . GLY B 1 90 ? 5.92400 11.00400 12.86500 1.000 19.81817 90 GLY B CA 1
ATOM 5501 C C . GLY B 1 90 ? 4.82600 10.02200 13.22000 1.000 18.70224 90 GLY B C 1
ATOM 5502 O O . GLY B 1 90 ? 5.09700 9.05200 13.92000 1.000 17.22049 90 GLY B O 1
ATOM 5506 N N . THR B 1 91 ? 3.60900 10.21100 12.67800 1.000 16.16510 91 THR B N 1
ATOM 5507 C CA . THR B 1 91 ? 2.50300 9.31000 12.93500 1.000 17.57579 91 THR B CA 1
ATOM 5508 C C . THR B 1 91 ? 2.82400 7.86700 12.55700 1.000 19.38917 91 THR B C 1
ATOM 5509 O O . THR B 1 91 ? 2.52400 6.94500 13.32100 1.000 17.99689 91 THR B O 1
ATOM 5520 N N . LYS B 1 92 ? 3.40600 7.63600 11.36300 1.000 15.47817 92 LYS B N 1
ATOM 5521 C CA . LYS B 1 92 ? 3.67800 6.24300 10.97900 1.000 18.63908 92 LYS B CA 1
ATOM 5522 C C . LYS B 1 92 ? 4.68100 5.58700 11.92000 1.000 17.39419 92 LYS B C 1
ATOM 5523 O O . LYS B 1 92 ? 4.48000 4.42200 12.32600 1.000 18.92332 92 LYS B O 1
ATOM 5542 N N . ASN B 1 93 ? 5.71700 6.33000 12.30400 1.000 16.83360 93 ASN B N 1
ATOM 5543 C CA . ASN B 1 93 ? 6.68700 5.84600 13.29300 1.000 14.84915 93 ASN B CA 1
ATOM 5544 C C . ASN B 1 93 ? 5.98500 5.49900 14.59800 1.000 16.73885 93 ASN B C 1
ATOM 5545 O O . ASN B 1 93 ? 6.16300 4.39500 15.15600 1.000 15.96507 93 ASN B O 1
ATOM 5556 N N . TYR B 1 94 ? 5.10500 6.39900 15.05000 1.000 15.08339 94 TYR B N 1
ATOM 5557 C CA . TYR B 1 94 ? 4.39000 6.20500 16.31400 1.000 16.93361 94 TYR B CA 1
ATOM 5558 C C . TYR B 1 94 ? 3.55700 4.93200 16.32200 1.000 19.44970 94 TYR B C 1
ATOM 5559 O O . TYR B 1 94 ? 3.61800 4.13400 17.27700 1.000 18.37852 94 TYR B O 1
ATOM 5577 N N . ILE B 1 95 ? 2.78800 4.71600 15.25600 1.000 18.12849 95 ILE B N 1
ATOM 5578 C CA . ILE B 1 95 ? 1.94500 3.53900 15.14300 1.000 21.09727 95 ILE B CA 1
ATOM 5579 C C . ILE B 1 95 ? 2.78600 2.27000 15.10900 1.000 21.37888 95 ILE B C 1
ATOM 5580 O O . ILE B 1 95 ? 2.39600 1.25000 15.69400 1.000 22.80537 95 ILE B O 1
ATOM 5596 N N . ASN B 1 96 ? 3.95000 2.31400 14.46300 1.000 18.54959 96 ASN B N 1
ATOM 5597 C CA . ASN B 1 96 ? 4.81600 1.15100 14.36200 1.000 19.64972 96 ASN B CA 1
ATOM 5598 C C . ASN B 1 96 ? 5.62000 0.89300 15.64800 1.000 21.18412 96 ASN B C 1
ATOM 5599 O O . ASN B 1 96 ? 6.17300 -0.20500 15.80300 1.000 22.19740 96 ASN B O 1
ATOM 5610 N N . GLY B 1 97 ? 5.68200 1.84700 16.56900 1.000 21.98948 97 GLY B N 1
ATOM 5611 C CA . GLY B 1 97 ? 6.51800 1.72300 17.75300 1.000 21.19201 97 GLY B CA 1
ATOM 5612 C C . GLY B 1 97 ? 7.94600 2.17900 17.57500 1.000 21.33677 97 GLY B C 1
ATOM 5613 O O . GLY B 1 97 ? 8.77200 1.90200 18.46100 1.000 23.44492 97 GLY B O 1
ATOM 5617 N N . PHE B 1 98 ? 8.25200 2.94300 16.51000 1.000 18.62329 98 PHE B N 1
ATOM 5618 C CA . PHE B 1 98 ? 9.57500 3.52000 16.28400 1.000 18.44168 98 PHE B CA 1
ATOM 5619 C C . PHE B 1 98 ? 9.58200 4.89600 16.94100 1.000 23.27648 98 PHE B C 1
ATOM 5620 O O . PHE B 1 98 ? 8.74800 5.75100 16.59100 1.000 20.46035 98 PHE B O 1
ATOM 5637 N N . PRO B 1 99 ? 10.40500 5.13300 17.93700 1.000 19.24704 99 PRO B N 1
ATOM 5638 C CA . PRO B 1 99 ? 10.08800 6.26400 18.83200 1.000 21.09200 99 PRO B CA 1
ATOM 5639 C C . PRO B 1 99 ? 10.55700 7.63200 18.37200 1.000 21.96053 99 PRO B C 1
ATOM 5640 O O . PRO B 1 99 ? 10.56600 8.56900 19.19000 1.000 22.95802 99 PRO B O 1
ATOM 5651 N N . ILE B 1 100 ? 10.86600 7.80600 17.08700 1.000 20.41561 100 ILE B N 1
ATOM 5652 C CA . ILE B 1 100 ? 11.18100 9.11900 16.54100 1.000 18.49959 100 ILE B CA 1
ATOM 5653 C C . ILE B 1 100 ? 9.85000 9.76200 16.13100 1.000 18.41800 100 ILE B C 1
ATOM 5654 O O . ILE B 1 100 ? 9.33300 9.53600 15.02200 1.000 17.89425 100 ILE B O 1
ATOM 5670 N N . PHE B 1 101 ? 9.28700 10.55100 17.03500 1.000 16.52303 101 PHE B N 1
ATOM 5671 C CA . PHE B 1 101 ? 8.05000 11.28900 16.79600 1.000 15.97823 101 PHE B CA 1
ATOM 5672 C C . PHE B 1 101 ? 8.05200 12.47900 17.74800 1.000 19.59182 101 PHE B C 1
ATOM 5673 O O . PHE B 1 101 ? 8.77300 12.48100 18.74800 1.000 16.64673 101 PHE B O 1
ATOM 5690 N N . ALA B 1 102 ? 7.25900 13.49400 17.41600 1.000 16.06508 102 ALA B N 1
ATOM 5691 C CA . ALA B 1 102 ? 7.30500 14.72600 18.17600 1.000 14.36488 102 ALA B CA 1
ATOM 5692 C C . ALA B 1 102 ? 5.96900 15.45600 18.10100 1.000 18.11270 102 ALA B C 1
ATOM 5693 O O . ALA B 1 102 ? 5.08800 15.13900 17.29400 1.000 18.87068 102 ALA B O 1
ATOM 5700 N N . VAL B 1 103 ? 5.84800 16.44300 18.97100 1.000 15.58871 103 VAL B N 1
ATOM 5701 C CA . VAL B 1 103 ? 4.81000 17.45900 18.93100 1.000 15.38869 103 VAL B CA 1
ATOM 5702 C C . VAL B 1 103 ? 5.49300 18.75100 18.53200 1.000 20.37613 103 VAL B C 1
ATOM 5703 O O . VAL B 1 103 ? 6.51300 19.10700 19.12200 1.000 17.95478 103 VAL B O 1
ATOM 5716 N N . SER B 1 104 ? 4.96500 19.44300 17.53300 1.000 17.01783 104 SER B N 1
ATOM 5717 C CA . SER B 1 104 ? 5.55900 20.69900 17.05200 1.000 18.69171 104 SER B CA 1
ATOM 5718 C C . SER B 1 104 ? 4.56800 21.84900 17.23700 1.000 19.09176 104 SER B C 1
ATOM 5719 O O . SER B 1 104 ? 3.42600 21.78300 16.77000 1.000 17.40472 104 SER B O 1
ATOM 5727 N N . VAL B 1 105 ? 5.00000 22.88100 17.93500 1.000 15.82821 105 VAL B N 1
ATOM 5728 C CA . VAL B 1 105 ? 4.19400 24.06500 18.26600 1.000 17.69686 105 VAL B CA 1
ATOM 5729 C C . VAL B 1 105 ? 4.98700 25.31000 17.89500 1.000 19.91818 105 VAL B C 1
ATOM 5730 O O . VAL B 1 105 ? 5.93700 25.68200 18.59400 1.000 19.64709 105 VAL B O 1
ATOM 5743 N N . GLY B 1 106 ? 4.58500 25.97900 16.82700 1.000 18.08638 106 GLY B N 1
ATOM 5744 C CA . GLY B 1 106 ? 5.27700 27.17100 16.38200 1.000 17.81003 106 GLY B CA 1
ATOM 5745 C C . GLY B 1 106 ? 4.33900 28.34800 16.24900 1.000 22.00527 106 GLY B C 1
ATOM 5746 O O . GLY B 1 106 ? 3.17300 28.19700 15.90200 1.000 23.48176 106 GLY B O 1
ATOM 5750 N N . LEU B 1 107 ? 4.87400 29.54100 16.51000 1.000 20.49983 107 LEU B N 1
ATOM 5751 C CA . LEU B 1 107 ? 4.11600 30.79500 16.40600 1.000 20.22874 107 LEU B CA 1
ATOM 5752 C C . LEU B 1 107 ? 4.73700 31.66600 15.32300 1.000 24.35029 107 LEU B C 1
ATOM 5753 O O . LEU B 1 107 ? 5.95900 31.86600 15.32800 1.000 21.48152 107 LEU B O 1
ATOM 5769 N N . VAL B 1 108 ? 3.89200 32.21600 14.44900 1.000 21.57627 108 VAL B N 1
ATOM 5770 C CA . VAL B 1 108 ? 4.29700 33.22500 13.48900 1.000 23.51598 108 VAL B CA 1
ATOM 5771 C C . VAL B 1 108 ? 3.57900 34.51700 13.81900 1.000 27.59541 108 VAL B C 1
ATOM 5772 O O . VAL B 1 108 ? 2.40800 34.52400 14.22800 1.000 26.26894 108 VAL B O 1
ATOM 5785 N N . LYS B 1 109 ? 4.27200 35.62100 13.59900 1.000 28.64291 109 LYS B N 1
ATOM 5786 C CA . LYS B 1 109 ? 3.70700 36.97000 13.72100 1.000 30.69842 109 LYS B CA 1
ATOM 5787 C C . LYS B 1 109 ? 3.72600 37.54100 12.31500 1.000 37.15182 109 LYS B C 1
ATOM 5788 O O . LYS B 1 109 ? 4.80400 37.80600 11.76500 1.000 32.55917 109 LYS B O 1
ATOM 5807 N N . GLY B 1 110 ? 2.54800 37.65900 11.71100 1.000 37.25183 110 GLY B N 1
ATOM 5808 C CA . GLY B 1 110 ? 2.46300 37.95500 10.28900 1.000 37.52555 110 GLY B CA 1
ATOM 5809 C C . GLY B 1 110 ? 2.98800 36.81400 9.44700 1.000 36.58860 110 GLY B C 1
ATOM 5810 O O . GLY B 1 110 ? 2.32700 35.77800 9.30400 1.000 40.40221 110 GLY B O 1
ATOM 5814 N N . GLU B 1 111 ? 4.19000 36.97500 8.88600 1.000 34.22516 111 GLU B N 1
ATOM 5815 C CA . GLU B 1 111 ? 4.83100 35.90300 8.14800 1.000 40.45222 111 GLU B CA 1
ATOM 5816 C C . GLU B 1 111 ? 6.13900 35.46600 8.79000 1.000 36.09907 111 GLU B C 1
ATOM 5817 O O . GLU B 1 111 ? 6.83600 34.61000 8.22100 1.000 39.53106 111 GLU B O 1
ATOM 5829 N N . GLU B 1 112 ? 6.47100 35.99700 9.95400 1.000 32.53548 112 GLU B N 1
ATOM 5830 C CA . GLU B 1 112 ? 7.77100 35.74500 10.53100 1.000 32.24071 112 GLU B CA 1
ATOM 5831 C C . GLU B 1 112 ? 7.63100 34.70800 11.63400 1.000 28.20075 112 GLU B C 1
ATOM 5832 O O . GLU B 1 112 ? 6.93500 34.97300 12.63100 1.000 27.55594 112 GLU B O 1
ATOM 5844 N N . PRO B 1 113 ? 8.29300 33.57100 11.54500 1.000 28.23760 113 PRO B N 1
ATOM 5845 C CA . PRO B 1 113 ? 8.27600 32.64800 12.68700 1.000 26.27420 113 PRO B CA 1
ATOM 5846 C C . PRO B 1 113 ? 9.04900 33.26500 13.83900 1.000 27.81386 113 PRO B C 1
ATOM 5847 O O . PRO B 1 113 ? 10.18800 33.70200 13.65300 1.000 27.13483 113 PRO B O 1
ATOM 5858 N N . ILE B 1 114 ? 8.45300 33.27700 15.03400 1.000 24.17658 114 ILE B N 1
ATOM 5859 C CA . ILE B 1 114 ? 9.09100 33.92300 16.17800 1.000 22.86064 114 ILE B CA 1
ATOM 5860 C C . ILE B 1 114 ? 9.28300 33.02800 17.39900 1.000 23.88181 114 ILE B C 1
ATOM 5861 O O . ILE B 1 114 ? 10.14800 33.33400 18.24100 1.000 23.10803 114 ILE B O 1
ATOM 5877 N N . VAL B 1 115 ? 8.54100 31.93800 17.57300 1.000 21.13411 115 VAL B N 1
ATOM 5878 C CA . VAL B 1 115 ? 8.63100 31.06500 18.74500 1.000 21.99211 115 VAL B CA 1
ATOM 5879 C C . VAL B 1 115 ? 8.44600 29.63900 18.26800 1.000 19.88659 115 VAL B C 1
ATOM 5880 O O . VAL B 1 115 ? 7.59900 29.36800 17.40800 1.000 20.70775 115 VAL B O 1
ATOM 5893 N N . GLY B 1 116 ? 9.22600 28.72300 18.83000 1.000 18.14691 116 GLY B N 1
ATOM 5894 C CA . GLY B 1 116 ? 9.06300 27.31400 18.51800 1.000 17.86004 116 GLY B CA 1
ATOM 5895 C C . GLY B 1 116 ? 9.34500 26.40200 19.70700 1.000 19.15756 116 GLY B C 1
ATOM 5896 O O . GLY B 1 116 ? 10.27500 26.64700 20.49500 1.000 19.98924 116 GLY B O 1
ATOM 5900 N N . ALA B 1 117 ? 8.54800 25.33100 19.82200 1.000 18.42326 117 ALA B N 1
ATOM 5901 C CA . ALA B 1 117 ? 8.81600 24.23000 20.73000 1.000 17.01257 117 ALA B CA 1
ATOM 5902 C C . ALA B 1 117 ? 8.49300 22.93700 20.00800 1.000 18.29693 117 ALA B C 1
ATOM 5903 O O . ALA B 1 117 ? 7.42800 22.80300 19.39100 1.000 19.29179 117 ALA B O 1
ATOM 5910 N N . VAL B 1 118 ? 9.42000 21.98000 20.08800 1.000 15.77294 118 VAL B N 1
ATOM 5911 C CA . VAL B 1 118 ? 9.30200 20.64100 19.52000 1.000 15.86506 118 VAL B CA 1
ATOM 5912 C C . VAL B 1 118 ? 9.65600 19.65100 20.62800 1.000 17.40998 118 VAL B C 1
ATOM 5913 O O . VAL B 1 118 ? 10.78100 19.67200 21.15400 1.000 16.90466 118 VAL B O 1
ATOM 5926 N N . TYR B 1 119 ? 8.70100 18.82400 21.00200 1.000 17.60474 119 TYR B N 1
ATOM 5927 C CA . TYR B 1 119 ? 8.84300 17.89500 22.11800 1.000 16.76780 119 TYR B CA 1
ATOM 5928 C C . TYR B 1 119 ? 8.89400 16.47700 21.58900 1.000 19.74184 119 TYR B C 1
ATOM 5929 O O . TYR B 1 119 ? 7.99900 16.04500 20.84800 1.000 18.09164 119 TYR B O 1
ATOM 5947 N N . LEU B 1 120 ? 9.93100 15.73400 21.98400 1.000 17.00993 120 LEU B N 1
ATOM 5948 C CA . LEU B 1 120 ? 10.02400 14.31500 21.65400 1.000 16.65726 120 LEU B CA 1
ATOM 5949 C C . LEU B 1 120 ? 9.61900 13.53500 22.89800 1.000 21.26044 120 LEU B C 1
ATOM 5950 O O . LEU B 1 120 ? 10.43500 13.39400 23.83200 1.000 21.49995 120 LEU B O 1
ATOM 5966 N N . PRO B 1 121 ? 8.38400 13.02300 22.99200 1.000 20.08925 121 PRO B N 1
ATOM 5967 C CA . PRO B 1 121 ? 7.92700 12.51200 24.29800 1.000 21.30782 121 PRO B CA 1
ATOM 5968 C C . PRO B 1 121 ? 8.65700 11.26000 24.75800 1.000 23.19225 121 PRO B C 1
ATOM 5969 O O . PRO B 1 121 ? 8.83500 11.05000 25.98400 1.000 22.32110 121 PRO B O 1
ATOM 5980 N N . TYR B 1 122 ? 9.06500 10.41700 23.83100 1.000 20.37350 122 TYR B N 1
ATOM 5981 C CA . TYR B 1 122 ? 9.67500 9.16000 24.23800 1.000 26.06365 122 TYR B CA 1
ATOM 5982 C C . TYR B 1 122 ? 11.00000 9.40900 24.95000 1.000 27.17168 122 TYR B C 1
ATOM 5983 O O . TYR B 1 122 ? 11.34400 8.69500 25.89700 1.000 29.75357 122 TYR B O 1
ATOM 6001 N N . PHE B 1 123 ? 11.76200 10.38900 24.46900 1.000 21.07358 123 PHE B N 1
ATOM 6002 C CA . PHE B 1 123 ? 13.05600 10.74500 25.00600 1.000 26.02944 123 PHE B CA 1
ATOM 6003 C C . PHE B 1 123 ? 13.00900 11.90400 25.99900 1.000 24.40293 123 PHE B C 1
ATOM 6004 O O . PHE B 1 123 ? 14.06800 12.30000 26.50900 1.000 23.78706 123 PHE B O 1
ATOM 6021 N N . ASP B 1 124 ? 11.82500 12.45100 26.27200 1.000 23.02118 124 ASP B N 1
ATOM 6022 C CA . ASP B 1 124 ? 11.64200 13.63600 27.10200 1.000 25.33462 124 ASP B CA 1
ATOM 6023 C C . ASP B 1 124 ? 12.66600 14.71300 26.75800 1.000 25.62676 124 ASP B C 1
ATOM 6024 O O . ASP B 1 124 ? 13.37300 15.26000 27.61800 1.000 22.78168 124 ASP B O 1
ATOM 6033 N N . LYS B 1 125 ? 12.70200 15.06700 25.48600 1.000 20.08399 125 LYS B N 1
ATOM 6034 C CA . LYS B 1 125 ? 13.61000 16.08800 24.99300 1.000 18.99438 125 LYS B CA 1
ATOM 6035 C C . LYS B 1 125 ? 12.79600 17.20800 24.39600 1.000 20.58405 125 LYS B C 1
ATOM 6036 O O . LYS B 1 125 ? 12.02600 16.97500 23.45300 1.000 20.22085 125 LYS B O 1
ATOM 6055 N N . LEU B 1 126 ? 12.91800 18.38600 24.97000 1.000 18.56802 126 LEU B N 1
ATOM 6056 C CA . LEU B 1 126 ? 12.16500 19.55700 24.52400 1.000 19.69183 126 LEU B CA 1
ATOM 6057 C C . LEU B 1 126 ? 13.12200 20.54900 23.87600 1.000 21.17096 126 LEU B C 1
ATOM 6058 O O . LEU B 1 126 ? 13.97700 21.13100 24.55000 1.000 19.57603 126 LEU B O 1
ATOM 6074 N N . TYR B 1 127 ? 13.00600 20.71600 22.56900 1.000 19.82869 127 TYR B N 1
ATOM 6075 C CA . TYR B 1 127 ? 13.73600 21.75800 21.85200 1.000 19.95502 127 TYR B CA 1
ATOM 6076 C C . TYR B 1 127 ? 12.88700 23.02300 21.86000 1.000 18.04953 127 TYR B C 1
ATOM 6077 O O . TYR B 1 127 ? 11.65100 22.95300 21.68000 1.000 18.01005 127 TYR B O 1
ATOM 6095 N N . TRP B 1 128 ? 13.51500 24.15600 22.07400 1.000 17.15995 128 TRP B N 1
ATOM 6096 C CA . TRP B 1 128 ? 12.74200 25.40500 22.13200 1.000 18.50485 128 TRP B CA 1
ATOM 6097 C C . TRP B 1 128 ? 13.60900 26.58700 21.74000 1.000 20.82092 128 TRP B C 1
ATOM 6098 O O . TRP B 1 128 ? 14.78900 26.53500 21.91800 1.000 22.77378 128 TRP B O 1
ATOM 6119 N N . GLY B 1 129 ? 12.97900 27.63100 21.24900 1.000 19.43128 129 GLY B N 1
ATOM 6120 C CA . GLY B 1 129 ? 13.70200 28.82300 20.84700 1.000 21.83683 129 GLY B CA 1
ATOM 6121 C C . GLY B 1 129 ? 12.74300 29.93100 20.51300 1.000 18.96543 129 GLY B C 1
ATOM 6122 O O . GLY B 1 129 ? 11.55500 29.69800 20.26200 1.000 20.57615 129 GLY B O 1
ATOM 6126 N N . ALA B 1 130 ? 13.27100 31.14000 20.53200 1.000 20.69722 130 ALA B N 1
ATOM 6127 C CA . ALA B 1 130 ? 12.49500 32.31300 20.12500 1.000 23.92655 130 ALA B CA 1
ATOM 6128 C C . ALA B 1 130 ? 13.43600 33.35900 19.54500 1.000 23.35280 130 ALA B C 1
ATOM 6129 O O . ALA B 1 130 ? 14.61500 33.39800 19.88300 1.000 24.26607 130 ALA B O 1
ATOM 6136 N N . LYS B 1 131 ? 12.89800 34.16700 18.64100 1.000 26.25315 131 LYS B N 1
ATOM 6137 C CA . LYS B 1 131 ? 13.68100 35.16900 17.93500 1.000 25.95048 131 LYS B CA 1
ATOM 6138 C C . LYS B 1 131 ? 14.48900 36.02900 18.90300 1.000 28.61922 131 LYS B C 1
ATOM 6139 O O . LYS B 1 131 ? 13.94100 36.67700 19.80400 1.000 29.73251 131 LYS B O 1
ATOM 6158 N N . GLY B 1 132 ? 15.80700 36.00600 18.73700 1.000 29.40616 132 GLY B N 1
ATOM 6159 C CA . GLY B 1 132 ? 16.69700 36.78100 19.57300 1.000 31.06162 132 GLY B CA 1
ATOM 6160 C C . GLY B 1 132 ? 17.03100 36.21100 20.93300 1.000 32.12227 132 GLY B C 1
ATOM 6161 O O . GLY B 1 132 ? 17.83300 36.81200 21.65100 1.000 33.15398 132 GLY B O 1
ATOM 6165 N N . LEU B 1 133 ? 16.45200 35.08000 21.31600 1.000 27.90861 133 LEU B N 1
ATOM 6166 C CA . LEU B 1 133 ? 16.65400 34.52100 22.63100 1.000 27.55857 133 LEU B CA 1
ATOM 6167 C C . LEU B 1 133 ? 17.47600 33.24100 22.61600 1.000 28.61659 133 LEU B C 1
ATOM 6168 O O . LEU B 1 133 ? 17.81300 32.73300 23.68500 1.000 30.37469 133 LEU B O 1
ATOM 6184 N N . GLY B 1 134 ? 17.79800 32.70200 21.44500 1.000 27.17168 134 GLY B N 1
ATOM 6185 C CA . GLY B 1 134 ? 18.58300 31.48300 21.38100 1.000 26.46633 134 GLY B CA 1
ATOM 6186 C C . GLY B 1 134 ? 17.71700 30.24900 21.19400 1.000 22.76326 134 GLY B C 1
ATOM 6187 O O . GLY B 1 134 ? 16.48400 30.29600 21.23500 1.000 23.25542 134 GLY B O 1
ATOM 6191 N N . ALA B 1 135 ? 18.40600 29.13300 20.93500 1.000 22.05001 135 ALA B N 1
ATOM 6192 C CA . ALA B 1 135 ? 17.83800 27.80200 20.81900 1.000 22.96328 135 ALA B CA 1
ATOM 6193 C C . ALA B 1 135 ? 18.41800 26.88200 21.87600 1.000 21.19991 135 ALA B C 1
ATOM 6194 O O . ALA B 1 135 ? 19.61300 26.95600 22.18500 1.000 22.05528 135 ALA B O 1
ATOM 6201 N N . TYR B 1 136 ? 17.57300 25.97800 22.39000 1.000 19.06281 136 TYR B N 1
ATOM 6202 C CA . TYR B 1 136 ? 17.90500 25.16700 23.54600 1.000 22.50796 136 TYR B CA 1
ATOM 6203 C C . TYR B 1 136 ? 17.34200 23.76800 23.36900 1.000 20.63405 136 TYR B C 1
ATOM 6204 O O . TYR B 1 136 ? 16.34900 23.55800 22.67300 1.000 20.35507 136 TYR B O 1
ATOM 6222 N N . VAL B 1 137 ? 17.95400 22.81000 24.04000 1.000 19.54182 137 VAL B N 1
ATOM 6223 C CA . VAL B 1 137 ? 17.32700 21.50800 24.23500 1.000 20.76302 137 VAL B CA 1
ATOM 6224 C C . VAL B 1 137 ? 17.38200 21.23600 25.72600 1.000 28.90610 137 VAL B C 1
ATOM 6225 O O . VAL B 1 137 ? 18.47200 21.17900 26.30600 1.000 28.29550 137 VAL B O 1
ATOM 6238 N N . ASN B 1 138 ? 16.19900 21.10500 26.35200 1.000 28.89557 138 ASN B N 1
ATOM 6239 C CA . ASN B 1 138 ? 16.11200 20.94100 27.80500 1.000 31.11689 138 ASN B CA 1
ATOM 6240 C C . ASN B 1 138 ? 16.94600 21.99900 28.51200 1.000 30.05360 138 ASN B C 1
ATOM 6241 O O . ASN B 1 138 ? 17.72700 21.70700 29.40400 1.000 36.19118 138 ASN B O 1
ATOM 6252 N N . GLY B 1 139 ? 16.88500 23.23200 28.06300 1.000 27.82965 139 GLY B N 1
ATOM 6253 C CA . GLY B 1 139 ? 17.75700 24.19800 28.78200 1.000 44.73694 139 GLY B CA 1
ATOM 6254 C C . GLY B 1 139 ? 19.28100 23.98100 28.75200 1.000 41.83923 139 GLY B C 1
ATOM 6255 O O . GLY B 1 139 ? 19.99200 24.40000 29.68400 1.000 39.03100 139 GLY B O 1
ATOM 6259 N N . LYS B 1 140 ? 19.80200 23.36900 27.69400 1.000 32.71971 140 LYS B N 1
ATOM 6260 C CA . LYS B 1 140 ? 21.18500 23.50700 27.22800 1.000 29.56670 140 LYS B CA 1
ATOM 6261 C C . LYS B 1 140 ? 21.16800 24.26300 25.89700 1.000 28.61396 140 LYS B C 1
ATOM 6262 O O . LYS B 1 140 ? 20.39400 23.90900 25.01900 1.000 29.54302 140 LYS B O 1
ATOM 6281 N N . ARG B 1 141 ? 22.02200 25.27900 25.74100 1.000 24.91351 141 ARG B N 1
ATOM 6282 C CA . ARG B 1 141 ? 22.04300 26.02400 24.48500 1.000 23.88971 141 ARG B CA 1
ATOM 6283 C C . ARG B 1 141 ? 22.57200 25.12000 23.37600 1.000 25.37673 141 ARG B C 1
ATOM 6284 O O . ARG B 1 141 ? 23.42400 24.26600 23.62400 1.000 25.45832 141 ARG B O 1
ATOM 6305 N N . ILE B 1 142 ? 22.04500 25.29000 22.15600 1.000 23.17383 142 ILE B N 1
ATOM 6306 C CA . ILE B 1 142 ? 22.44500 24.46200 21.01100 1.000 22.03422 142 ILE B CA 1
ATOM 6307 C C . ILE B 1 142 ? 22.84900 25.35500 19.83400 1.000 23.53177 142 ILE B C 1
ATOM 6308 O O . ILE B 1 142 ? 22.42600 26.51000 19.71400 1.000 20.94198 142 ILE B O 1
ATOM 6324 N N . LYS B 1 143 ? 23.68900 24.79700 18.94600 1.000 22.69219 143 LYS B N 1
ATOM 6325 C CA . LYS B 1 143 ? 24.14100 25.51500 17.76600 1.000 23.05013 143 LYS B CA 1
ATOM 6326 C C . LYS B 1 143 ? 24.45500 24.51400 16.65100 1.000 21.87631 143 LYS B C 1
ATOM 6327 O O . LYS B 1 143 ? 24.82700 23.36000 16.91400 1.000 20.25506 143 LYS B O 1
ATOM 6346 N N . VAL B 1 144 ? 24.29500 24.96900 15.40600 1.000 20.15242 144 VAL B N 1
ATOM 6347 C CA . VAL B 1 144 ? 24.58000 24.10800 14.26200 1.000 22.61587 144 VAL B CA 1
ATOM 6348 C C . VAL B 1 144 ? 26.07100 23.79000 14.21300 1.000 23.47387 144 VAL B C 1
ATOM 6349 O O . VAL B 1 144 ? 26.90300 24.55400 14.71500 1.000 22.36584 144 VAL B O 1
ATOM 6362 N N . LYS B 1 145 ? 26.42800 22.67300 13.57900 1.000 20.94198 145 LYS B N 1
ATOM 6363 C CA . LYS B 1 145 ? 27.85300 22.24600 13.48900 1.000 24.54242 145 LYS B CA 1
ATOM 6364 C C . LYS B 1 145 ? 28.60400 23.12300 12.48500 1.000 23.46071 145 LYS B C 1
ATOM 6365 O O . LYS B 1 145 ? 27.96300 23.67400 11.61000 1.000 25.24776 145 LYS B O 1
ATOM 6384 N N . ASP B 1 146 ? 29.92700 23.23900 12.63400 1.000 27.06904 146 ASP B N 1
ATOM 6385 C CA . ASP B 1 146 ? 30.73300 24.10400 11.76300 1.000 31.26954 146 ASP B CA 1
ATOM 6386 C C . ASP B 1 146 ? 31.21500 23.45200 10.46600 1.000 32.83288 146 ASP B C 1
ATOM 6387 O O . ASP B 1 146 ? 31.71600 24.15100 9.56700 1.000 38.66779 146 ASP B O 1
ATOM 6396 N N . ASN B 1 147 ? 31.10600 22.15800 10.35400 1.000 28.99295 147 ASN B N 1
ATOM 6397 C CA . ASN B 1 147 ? 31.76700 21.42900 9.28900 1.000 25.32935 147 ASN B CA 1
ATOM 6398 C C . ASN B 1 147 ? 31.40400 21.92800 7.88900 1.000 22.65272 147 ASN B C 1
ATOM 6399 O O . ASN B 1 147 ? 30.23800 22.17100 7.57100 1.000 25.95574 147 ASN B O 1
ATOM 6410 N N . GLU B 1 148 ? 32.41600 22.00200 7.04500 1.000 24.38450 148 GLU B N 1
ATOM 6411 C CA . GLU B 1 148 ? 32.24600 22.31800 5.63000 1.000 22.20793 148 GLU B CA 1
ATOM 6412 C C . GLU B 1 148 ? 32.65300 21.16600 4.73000 1.000 27.00587 148 GLU B C 1
ATOM 6413 O O . GLU B 1 148 ? 32.47400 21.25900 3.50800 1.000 25.21355 148 GLU B O 1
ATOM 6425 N N . SER B 1 149 ? 33.21500 20.10100 5.30000 1.000 23.54493 149 SER B N 1
ATOM 6426 C CA . SER B 1 149 ? 33.69300 18.96000 4.54100 1.000 25.45042 149 SER B CA 1
ATOM 6427 C C . SER B 1 149 ? 32.53100 18.06200 4.16100 1.000 22.76589 149 SER B C 1
ATOM 6428 O O . SER B 1 149 ? 31.86000 17.49900 5.04000 1.000 22.87906 149 SER B O 1
ATOM 6436 N N . LEU B 1 150 ? 32.27100 17.92100 2.85800 1.000 22.16845 150 LEU B N 1
ATOM 6437 C CA . LEU B 1 150 ? 31.11100 17.13300 2.45700 1.000 22.10791 150 LEU B CA 1
ATOM 6438 C C . LEU B 1 150 ? 31.23400 15.68800 2.93600 1.000 19.99977 150 LEU B C 1
ATOM 6439 O O . LEU B 1 150 ? 30.24300 15.09900 3.35500 1.000 19.72605 150 LEU B O 1
ATOM 6455 N N . LYS B 1 151 ? 32.43300 15.09600 2.84100 1.000 21.13148 151 LYS B N 1
ATOM 6456 C CA . LYS B 1 151 ? 32.56500 13.68500 3.17800 1.000 21.05252 151 LYS B CA 1
ATOM 6457 C C . LYS B 1 151 ? 32.35200 13.42900 4.65500 1.000 22.10791 151 LYS B C 1
ATOM 6458 O O . LYS B 1 151 ? 32.04100 12.30100 5.04600 1.000 20.94988 151 LYS B O 1
ATOM 6477 N N . HIS B 1 152 ? 32.49300 14.45700 5.49000 1.000 20.22611 152 HIS B N 1
ATOM 6478 C CA . HIS B 1 152 ? 32.17000 14.33200 6.89700 1.000 19.76026 152 HIS B CA 1
ATOM 6479 C C . HIS B 1 152 ? 30.73200 14.69100 7.23200 1.000 23.21594 152 HIS B C 1
ATOM 6480 O O . HIS B 1 152 ? 30.27500 14.37900 8.33200 1.000 22.13950 152 HIS B O 1
ATOM 6494 N N . ALA B 1 153 ? 30.00600 15.27900 6.30000 1.000 20.87356 153 ALA B N 1
ATOM 6495 C CA . ALA B 1 153 ? 28.65500 15.74200 6.57800 1.000 19.73658 153 ALA B CA 1
ATOM 6496 C C . ALA B 1 153 ? 27.66500 14.59600 6.66400 1.000 20.50509 153 ALA B C 1
ATOM 6497 O O . ALA B 1 153 ? 27.79100 13.57500 5.98000 1.000 19.14440 153 ALA B O 1
ATOM 6504 N N . GLY B 1 154 ? 26.66900 14.78300 7.53100 1.000 18.18902 154 GLY B N 1
ATOM 6505 C CA . GLY B 1 154 ? 25.45800 13.98900 7.57100 1.000 17.34682 154 GLY B CA 1
ATOM 6506 C C . GLY B 1 154 ? 24.27000 14.84500 7.16900 1.000 17.42051 154 GLY B C 1
ATOM 6507 O O . GLY B 1 154 ? 24.14900 15.99600 7.63200 1.000 19.08913 154 GLY B O 1
ATOM 6511 N N . VAL B 1 155 ? 23.38100 14.26900 6.35300 1.000 15.32552 155 VAL B N 1
ATOM 6512 C CA . VAL B 1 155 ? 22.20600 14.95600 5.83600 1.000 15.97823 155 VAL B CA 1
ATOM 6513 C C . VAL B 1 155 ? 20.96400 14.12900 6.13100 1.000 19.82869 155 VAL B C 1
ATOM 6514 O O . VAL B 1 155 ? 20.93900 12.90200 5.90000 1.000 19.09966 155 VAL B O 1
ATOM 6527 N N . VAL B 1 156 ? 19.93400 14.78500 6.71500 1.000 15.59661 156 VAL B N 1
ATOM 6528 C CA . VAL B 1 156 ? 18.66100 14.11200 6.93200 1.000 15.18077 156 VAL B CA 1
ATOM 6529 C C . VAL B 1 156 ? 17.73200 14.49500 5.79600 1.000 18.08375 156 VAL B C 1
ATOM 6530 O O . VAL B 1 156 ? 17.77200 15.62500 5.27600 1.000 18.49959 156 VAL B O 1
ATOM 6543 N N . TYR B 1 157 ? 16.91300 13.55700 5.36500 1.000 18.04427 157 TYR B N 1
ATOM 6544 C CA . TYR B 1 157 ? 16.05000 13.82200 4.22400 1.000 20.99462 157 TYR B CA 1
ATOM 6545 C C . TYR B 1 157 ? 14.68800 13.17900 4.42600 1.000 19.09966 157 TYR B C 1
ATOM 6546 O O . TYR B 1 157 ? 14.51200 12.23600 5.22200 1.000 17.13363 157 TYR B O 1
ATOM 6564 N N . GLY B 1 158 ? 13.73000 13.68400 3.67300 1.000 19.75237 158 GLY B N 1
ATOM 6565 C CA . GLY B 1 158 ? 12.44200 13.02900 3.54700 1.000 19.85764 158 GLY B CA 1
ATOM 6566 C C . GLY B 1 158 ? 11.69600 13.50200 2.32000 1.000 21.41309 158 GLY B C 1
ATOM 6567 O O . GLY B 1 158 ? 11.83300 14.64600 1.88400 1.000 20.63668 158 GLY B O 1
ATOM 6571 N N . PHE B 1 159 ? 10.86500 12.63700 1.79200 1.000 20.86040 159 PHE B N 1
ATOM 6572 C CA . PHE B 1 159 ? 9.89200 13.03000 0.78100 1.000 22.15002 159 PHE B CA 1
ATOM 6573 C C . PHE B 1 159 ? 8.79900 11.97900 0.76700 1.000 24.13710 159 PHE B C 1
ATOM 6574 O O . PHE B 1 159 ? 9.02700 10.84000 1.20600 1.000 24.51347 159 PHE B O 1
ATOM 6591 N N . PRO B 1 160 ? 7.59600 12.34000 0.32200 1.000 24.10289 160 PRO B N 1
ATOM 6592 C CA . PRO B 1 160 ? 6.44300 11.45400 0.46200 1.000 25.25040 160 PRO B CA 1
ATOM 6593 C C . PRO B 1 160 ? 6.36100 10.45500 -0.67700 1.000 28.33498 160 PRO B C 1
ATOM 6594 O O . PRO B 1 160 ? 6.93100 10.63600 -1.75100 1.000 24.89772 160 PRO B O 1
ATOM 6605 N N . SER B 1 161 ? 5.65700 9.35500 -0.39500 1.000 29.40879 161 SER B N 1
ATOM 6606 C CA . SER B 1 161 ? 5.57100 8.26500 -1.37900 1.000 29.58513 161 SER B CA 1
ATOM 6607 C C . SER B 1 161 ? 4.47400 8.44900 -2.40700 1.000 38.74675 161 SER B C 1
ATOM 6608 O O . SER B 1 161 ? 4.46400 7.75000 -3.42700 1.000 40.65751 161 SER B O 1
ATOM 6616 N N . ARG B 1 162 ? 3.53700 9.33100 -2.19100 1.000 37.25447 162 ARG B N 1
ATOM 6617 C CA . ARG B 1 162 ? 2.60000 9.67300 -3.27400 1.000 47.62939 162 ARG B CA 1
ATOM 6618 C C . ARG B 1 162 ? 2.78000 11.17000 -3.41100 1.000 47.23724 162 ARG B C 1
ATOM 6619 O O . ARG B 1 162 ? 2.24500 11.94000 -2.60300 1.000 53.45378 162 ARG B O 1
ATOM 6640 N N . SER B 1 163 ? 3.64200 11.57400 -4.33000 1.000 40.84700 163 SER B N 1
ATOM 6641 C CA . SER B 1 163 ? 4.13900 12.93500 -4.32000 1.000 35.07789 163 SER B CA 1
ATOM 6642 C C . SER B 1 163 ? 3.55500 13.73200 -5.46400 1.000 35.55163 163 SER B C 1
ATOM 6643 O O . SER B 1 163 ? 3.17700 13.19400 -6.50700 1.000 36.82284 163 SER B O 1
ATOM 6651 N N . ARG B 1 164 ? 3.43800 15.03300 -5.22000 1.000 31.31428 164 ARG B N 1
ATOM 6652 C CA . ARG B 1 164 ? 3.03200 15.95000 -6.26600 1.000 34.89103 164 ARG B CA 1
ATOM 6653 C C . ARG B 1 164 ? 4.05900 16.01200 -7.38700 1.000 32.26703 164 ARG B C 1
ATOM 6654 O O . ARG B 1 164 ? 3.69300 16.06400 -8.56200 1.000 32.86973 164 ARG B O 1
ATOM 6675 N N . ARG B 1 165 ? 5.33200 16.05800 -7.04400 1.000 28.25076 165 ARG B N 1
ATOM 6676 C CA . ARG B 1 165 ? 6.40500 15.97900 -8.02000 1.000 30.05624 165 ARG B CA 1
ATOM 6677 C C . ARG B 1 165 ? 6.66500 14.53500 -8.41500 1.000 30.29311 165 ARG B C 1
ATOM 6678 O O . ARG B 1 165 ? 6.48300 13.60800 -7.61700 1.000 30.17730 165 ARG B O 1
ATOM 6699 N N . ASP B 1 166 ? 7.15300 14.34900 -9.63700 1.000 27.72438 166 ASP B N 1
ATOM 6700 C CA . ASP B 1 166 ? 7.58200 13.00900 -10.03700 1.000 28.29813 166 ASP B CA 1
ATOM 6701 C C . ASP B 1 166 ? 8.68600 12.51200 -9.11100 1.000 31.62484 166 ASP B C 1
ATOM 6702 O O . ASP B 1 166 ? 9.58900 13.26500 -8.72300 1.000 29.95359 166 ASP B O 1
ATOM 6711 N N . ILE B 1 167 ? 8.60100 11.22600 -8.73000 1.000 29.44300 167 ILE B N 1
ATOM 6712 C CA . ILE B 1 167 ? 9.58400 10.64500 -7.82400 1.000 27.06640 167 ILE B CA 1
ATOM 6713 C C . ILE B 1 167 ? 11.00000 10.79300 -8.36700 1.000 24.24501 167 ILE B C 1
ATOM 6714 O O . ILE B 1 167 ? 11.96300 10.92500 -7.57400 1.000 25.97417 167 ILE B O 1
ATOM 6730 N N . SER B 1 168 ? 11.15000 10.82700 -9.69100 1.000 28.11916 168 SER B N 1
ATOM 6731 C CA . SER B 1 168 ? 12.48600 10.91000 -10.27300 1.000 29.16139 168 SER B CA 1
ATOM 6732 C C . SER B 1 168 ? 13.20300 12.18000 -9.83600 1.000 29.12718 168 SER B C 1
ATOM 6733 O O . SER B 1 168 ? 14.42700 12.17600 -9.71000 1.000 27.25590 168 SER B O 1
ATOM 6741 N N . ILE B 1 169 ? 12.47400 13.26600 -9.57600 1.000 25.76625 169 ILE B N 1
ATOM 6742 C CA . ILE B 1 169 ? 13.13600 14.48900 -9.10800 1.000 26.08997 169 ILE B CA 1
ATOM 6743 C C . ILE B 1 169 ? 13.81500 14.24000 -7.77000 1.000 26.97692 169 ILE B C 1
ATOM 6744 O O . ILE B 1 169 ? 14.98300 14.59400 -7.56100 1.000 24.22659 169 ILE B O 1
ATOM 6760 N N . TYR B 1 170 ? 13.09400 13.63200 -6.83900 1.000 21.91579 170 TYR B N 1
ATOM 6761 C CA . TYR B 1 170 ? 13.61500 13.39100 -5.48000 1.000 21.80525 170 TYR B CA 1
ATOM 6762 C C . TYR B 1 170 ? 14.71100 12.33600 -5.51900 1.000 20.48140 170 TYR B C 1
ATOM 6763 O O . TYR B 1 170 ? 15.61000 12.42800 -4.72900 1.000 21.35519 170 TYR B O 1
ATOM 6781 N N . LEU B 1 171 ? 14.59300 11.34400 -6.37900 1.000 21.00252 171 LEU B N 1
ATOM 6782 C CA . LEU B 1 171 ? 15.64700 10.31100 -6.49200 1.000 23.50545 171 LEU B CA 1
ATOM 6783 C C . LEU B 1 171 ? 16.92300 10.94700 -7.06300 1.000 22.44480 171 LEU B C 1
ATOM 6784 O O . LEU B 1 171 ? 17.97900 10.51200 -6.66500 1.000 22.30531 171 LEU B O 1
ATOM 6800 N N . ASN B 1 172 ? 16.80200 11.87900 -8.00800 1.000 20.97620 172 ASN B N 1
ATOM 6801 C CA . ASN B 1 172 ? 17.96500 12.52300 -8.60700 1.000 22.75010 172 ASN B CA 1
ATOM 6802 C C . ASN B 1 172 ? 18.65700 13.45400 -7.61800 1.000 22.76062 172 ASN B C 1
ATOM 6803 O O . ASN B 1 172 ? 19.89300 13.48300 -7.54000 1.000 20.07083 172 ASN B O 1
ATOM 6814 N N . ILE B 1 173 ? 17.88200 14.25200 -6.87700 1.000 21.42362 173 ILE B N 1
ATOM 6815 C CA . ILE B 1 173 ? 18.47300 15.11100 -5.84500 1.000 20.18663 173 ILE B CA 1
ATOM 6816 C C . ILE B 1 173 ? 19.14900 14.26500 -4.78300 1.000 20.54194 173 ILE B C 1
ATOM 6817 O O . ILE B 1 173 ? 20.29700 14.50500 -4.41700 1.000 20.62616 173 ILE B O 1
ATOM 6833 N N . PHE B 1 174 ? 18.44700 13.23700 -4.29500 1.000 18.37062 174 PHE B N 1
ATOM 6834 C CA . PHE B 1 174 ? 19.02400 12.29600 -3.35100 1.000 20.81302 174 PHE B CA 1
ATOM 6835 C C . PHE B 1 174 ? 20.34600 11.72300 -3.84400 1.000 19.48918 174 PHE B C 1
ATOM 6836 O O . PHE B 1 174 ? 21.34300 11.71800 -3.11600 1.000 19.72342 174 PHE B O 1
ATOM 6853 N N . LYS B 1 175 ? 20.37800 11.21700 -5.08900 1.000 17.72581 175 LYS B N 1
ATOM 6854 C CA . LYS B 1 175 ? 21.55400 10.46200 -5.49200 1.000 20.77354 175 LYS B CA 1
ATOM 6855 C C . LYS B 1 175 ? 22.77700 11.36500 -5.59100 1.000 20.23400 175 LYS B C 1
ATOM 6856 O O . LYS B 1 175 ? 23.90000 10.94400 -5.27800 1.000 20.57615 175 LYS B O 1
ATOM 6875 N N . ASP B 1 176 ? 22.57000 12.61700 -6.02200 1.000 18.13112 176 ASP B N 1
ATOM 6876 C CA . ASP B 1 176 ? 23.71300 13.52100 -6.19200 1.000 19.68131 176 ASP B CA 1
ATOM 6877 C C . ASP B 1 176 ? 24.26800 13.96600 -4.83400 1.000 22.30794 176 ASP B C 1
ATOM 6878 O O . ASP B 1 176 ? 25.48300 14.05400 -4.65300 1.000 21.83946 176 ASP B O 1
ATOM 6887 N N . VAL B 1 177 ? 23.38700 14.23200 -3.86800 1.000 18.32588 177 VAL B N 1
ATOM 6888 C CA . VAL B 1 177 ? 23.85700 14.57100 -2.52000 1.000 19.29705 177 VAL B CA 1
ATOM 6889 C C . VAL B 1 177 ? 24.51200 13.34900 -1.88300 1.000 17.56526 177 VAL B C 1
ATOM 6890 O O . VAL B 1 177 ? 25.60400 13.41700 -1.31000 1.000 18.71277 177 VAL B O 1
ATOM 6903 N N . PHE B 1 178 ? 23.87500 12.19500 -2.04700 1.000 16.93361 178 PHE B N 1
ATOM 6904 C CA . PHE B 1 178 ? 24.36400 10.92600 -1.48200 1.000 20.84197 178 PHE B CA 1
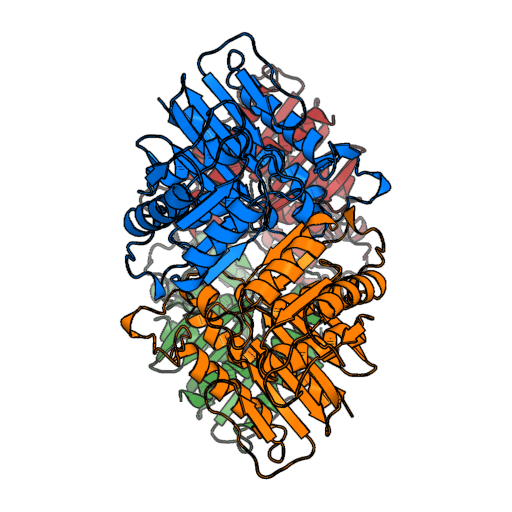ATOM 6905 C C . PHE B 1 178 ? 25.77100 10.59100 -1.94400 1.000 21.13674 178 PHE B C 1
ATOM 6906 O O . PHE B 1 178 ? 26.59200 10.10100 -1.15700 1.000 20.34454 178 PHE B O 1
ATOM 6923 N N . TYR B 1 179 ? 26.07200 10.83800 -3.19800 1.000 19.13914 179 TYR B N 1
ATOM 6924 C CA . TYR B 1 179 ? 27.38900 10.51900 -3.72800 1.000 21.42099 179 TYR B CA 1
ATOM 6925 C C . TYR B 1 179 ? 28.49100 11.27000 -2.98500 1.000 25.75309 179 TYR B C 1
ATOM 6926 O O . TYR B 1 179 ? 29.59100 10.74800 -2.81900 1.000 25.03458 179 TYR B O 1
ATOM 6944 N N . GLU B 1 180 ? 28.22800 12.51100 -2.57600 1.000 22.31583 180 GLU B N 1
ATOM 6945 C CA . GLU B 1 180 ? 29.24100 13.37200 -2.00200 1.000 20.36823 180 GLU B CA 1
ATOM 6946 C C . GLU B 1 180 ? 29.32900 13.36100 -0.47600 1.000 21.11043 180 GLU B C 1
ATOM 6947 O O . GLU B 1 180 ? 30.42200 13.57700 0.07900 1.000 22.60271 180 GLU B O 1
ATOM 6959 N N . VAL B 1 181 ? 28.21900 13.19600 0.23100 1.000 18.41273 181 VAL B N 1
ATOM 6960 C CA . VAL B 1 181 ? 28.22600 13.39700 1.68600 1.000 18.67066 181 VAL B CA 1
ATOM 6961 C C . VAL B 1 181 ? 28.55300 12.10000 2.39800 1.000 22.67640 181 VAL B C 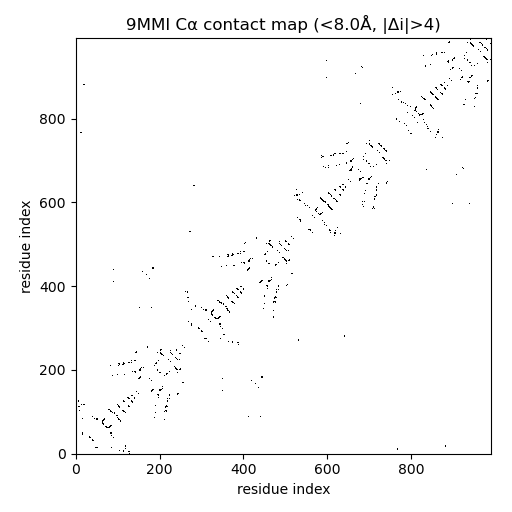1
ATOM 6962 O O . VAL B 1 181 ? 28.45800 10.99500 1.85900 1.000 20.86303 181 VAL B O 1
ATOM 6975 N N . GLY B 1 182 ? 28.96200 12.24500 3.65500 1.000 18.46274 182 GLY B N 1
ATOM 6976 C CA . GLY B 1 182 ? 29.29900 11.07700 4.44100 1.000 20.17610 182 GLY B CA 1
ATOM 6977 C C . GLY B 1 182 ? 28.13600 10.15400 4.72000 1.000 19.86554 182 GLY B C 1
ATOM 6978 O O . GLY B 1 182 ? 28.29300 8.93100 4.68400 1.000 23.98182 182 GLY B O 1
ATOM 6982 N N . SER B 1 183 ? 26.97100 10.70200 5.07200 1.000 16.85728 183 SER B N 1
ATOM 6983 C CA . SER B 1 183 ? 25.81700 9.84900 5.32900 1.000 17.50473 183 SER B CA 1
ATOM 6984 C C . SER B 1 183 ? 24.53300 10.61600 5.06200 1.000 16.83360 183 SER B C 1
ATOM 6985 O O . SER B 1 183 ? 24.47400 11.86000 5.15100 1.000 16.67832 183 SER B O 1
ATOM 6993 N N . MET B 1 184 ? 23.52600 9.86500 4.68900 1.000 17.17838 184 MET B N 1
ATOM 6994 C CA . MET B 1 184 ? 22.15000 10.34500 4.57900 1.000 15.09918 184 MET B CA 1
ATOM 6995 C C . MET B 1 184 ? 21.24100 9.47300 5.39800 1.000 17.11258 184 MET B C 1
ATOM 6996 O O . MET B 1 184 ? 21.33100 8.23600 5.34200 1.000 15.81769 184 MET B O 1
ATOM 7010 N N . ARG B 1 185 ? 20.33700 10.11400 6.13000 1.000 15.98086 185 ARG B N 1
ATOM 7011 C CA . ARG B 1 185 ? 19.45500 9.39500 7.03300 1.000 14.86231 185 ARG B CA 1
ATOM 7012 C C . ARG B 1 185 ? 18.02800 9.86900 6.85300 1.000 16.84149 185 ARG B C 1
ATOM 7013 O O . ARG B 1 185 ? 17.76600 11.05400 6.62200 1.000 17.24417 185 ARG B O 1
ATOM 7034 N N . ARG B 1 186 ? 17.08100 8.93300 7.01000 1.000 14.32014 186 ARG B N 1
ATOM 7035 C CA . ARG B 1 186 ? 15.65400 9.18700 6.82900 1.000 15.89138 186 ARG B CA 1
ATOM 7036 C C . ARG B 1 186 ? 14.92400 8.69700 8.07100 1.000 16.46250 186 ARG B C 1
ATOM 7037 O O . ARG B 1 186 ? 14.48300 7.53800 8.13700 1.000 15.94665 186 ARG B O 1
ATOM 7058 N N . PRO B 1 187 ? 14.78700 9.55800 9.09500 1.000 18.79436 187 PRO B N 1
ATOM 7059 C CA . PRO B 1 187 ? 14.19500 9.08700 10.35400 1.000 19.63920 187 PRO B CA 1
ATOM 7060 C C . PRO B 1 187 ? 12.68000 9.19000 10.38100 1.000 19.11282 187 PRO B C 1
ATOM 7061 O O . PRO B 1 187 ? 12.08500 8.54200 11.25200 1.000 18.85489 187 PRO B O 1
ATOM 7072 N N . GLY B 1 188 ? 12.06600 9.99700 9.49700 1.000 18.03374 188 GLY B N 1
ATOM 7073 C CA . GLY B 1 188 ? 10.62600 10.00500 9.39700 1.000 19.72079 188 GLY B CA 1
ATOM 7074 C C . GLY B 1 188 ? 9.84200 11.02500 10.19800 1.000 19.02597 188 GLY B C 1
ATOM 7075 O O . GLY B 1 188 ? 8.62900 10.84800 10.36200 1.000 20.24190 188 GLY B O 1
ATOM 7079 N N . ALA B 1 189 ? 10.47000 12.09700 10.66700 1.000 17.99426 189 ALA B N 1
ATOM 7080 C CA . ALA B 1 189 ? 9.73800 13.13600 11.40500 1.000 19.84448 189 ALA B CA 1
ATOM 7081 C C . ALA B 1 189 ? 10.48200 14.44200 11.11300 1.000 21.10779 189 ALA B C 1
ATOM 7082 O O . ALA B 1 189 ? 11.55900 14.70300 11.68200 1.000 20.45508 189 ALA B O 1
ATOM 7089 N N . ALA B 1 190 ? 9.88400 15.25800 10.24700 1.000 18.59697 190 ALA B N 1
ATOM 7090 C CA . ALA B 1 190 ? 10.52600 16.46500 9.73300 1.000 18.84963 190 ALA B CA 1
ATOM 7091 C C . ALA B 1 190 ? 10.85300 17.46200 10.84500 1.000 20.76302 190 ALA B C 1
ATOM 7092 O O . ALA B 1 190 ? 11.90800 18.10600 10.81800 1.000 18.97333 190 ALA B O 1
ATOM 7099 N N . ALA B 1 191 ? 9.95500 17.60900 11.83500 1.000 18.99701 191 ALA B N 1
ATOM 7100 C CA . ALA B 1 191 ? 10.25100 18.55800 12.92100 1.000 19.88396 191 ALA B CA 1
ATOM 7101 C C . ALA B 1 191 ? 11.47700 18.11400 13.70200 1.000 19.17598 191 ALA B C 1
ATOM 7102 O O . ALA B 1 191 ? 12.27400 18.93200 14.16100 1.000 18.94438 191 ALA B O 1
ATOM 7109 N N . VAL B 1 192 ? 11.64500 16.80100 13.86900 1.000 18.83384 192 VAL B N 1
ATOM 7110 C CA . VAL B 1 192 ? 12.80700 16.28700 14.58900 1.000 19.17072 192 VAL B CA 1
ATOM 7111 C C . VAL B 1 192 ? 14.07500 16.49700 13.76100 1.000 19.54445 192 VAL B C 1
ATOM 7112 O O . VAL B 1 192 ? 15.13100 16.85400 14.30600 1.000 19.10492 192 VAL B O 1
ATOM 7125 N N . ASP B 1 193 ? 13.99000 16.29200 12.43900 1.000 21.77103 193 ASP B N 1
ATOM 7126 C CA . ASP B 1 193 ? 15.11600 16.56700 11.53800 1.000 16.78359 193 ASP B CA 1
ATOM 7127 C C . ASP B 1 193 ? 15.61500 18.00000 11.67400 1.000 19.91818 193 ASP B C 1
ATOM 7128 O O . ASP B 1 193 ? 16.82400 18.23000 11.81900 1.000 19.48128 193 ASP B O 1
ATOM 7137 N N . LEU B 1 194 ? 14.69500 18.98300 11.69600 1.000 20.24190 194 LEU B N 1
ATOM 7138 C CA . LEU B 1 194 ? 15.11100 20.37700 11.87700 1.000 20.87356 194 LEU B CA 1
ATOM 7139 C C . LEU B 1 194 ? 15.83400 20.56500 13.20800 1.000 19.34969 194 LEU B C 1
ATOM 7140 O O . LEU B 1 194 ? 16.87500 21.23900 13.28200 1.000 18.48116 194 LEU B O 1
ATOM 7156 N N . CYS B 1 195 ? 15.30800 19.96500 14.28900 1.000 17.38630 195 CYS B N 1
ATOM 7157 C CA . CYS B 1 195 ? 15.94900 20.07200 15.58100 1.000 20.81565 195 CYS B CA 1
ATOM 7158 C C . CYS B 1 195 ? 17.30800 19.41300 15.60500 1.000 19.60235 195 CYS B C 1
ATOM 7159 O O . CYS B 1 195 ? 18.20400 19.89300 16.29700 1.000 17.88899 195 CYS B O 1
ATOM 7167 N N . MET B 1 196 ? 17.49800 18.32200 14.86700 1.000 17.72844 196 MET B N 1
ATOM 7168 C CA . MET B 1 196 ? 18.79500 17.59600 14.89800 1.000 16.99414 196 MET B CA 1
ATOM 7169 C C . MET B 1 196 ? 19.83000 18.41400 14.12100 1.000 16.74411 196 MET B C 1
ATOM 7170 O O . MET B 1 196 ? 20.98800 18.28700 14.45000 1.000 18.45484 196 MET B O 1
ATOM 7184 N N . VAL B 1 197 ? 19.44100 19.18800 13.10200 1.000 16.54935 197 VAL B N 1
ATOM 7185 C CA . VAL B 1 197 ? 20.37000 20.11900 12.51300 1.000 14.99390 197 VAL B CA 1
ATOM 7186 C C . VAL B 1 197 ? 20.68600 21.25500 13.49500 1.000 18.39694 197 VAL B C 1
ATOM 7187 O O . VAL B 1 197 ? 21.84800 21.64400 13.67200 1.000 18.60223 197 VAL B O 1
ATOM 7200 N N . ALA B 1 198 ? 19.65400 21.79600 14.14000 1.000 19.01544 198 ALA B N 1
ATOM 7201 C CA . ALA B 1 198 ? 19.84700 22.86000 15.12200 1.000 18.28114 198 ALA B CA 1
ATOM 7202 C C . ALA B 1 198 ? 20.77200 22.43800 16.23600 1.000 22.25267 198 ALA B C 1
ATOM 7203 O O . ALA B 1 198 ? 21.55500 23.26400 16.71500 1.000 22.15002 198 ALA B O 1
ATOM 7210 N N . GLU B 1 199 ? 20.74800 21.16000 16.62300 1.000 18.87068 199 GLU B N 1
ATOM 7211 C CA . GLU B 1 199 ? 21.54900 20.62600 17.72200 1.000 22.21845 199 GLU B CA 1
ATOM 7212 C C . GLU B 1 199 ? 22.98900 20.36600 17.31100 1.000 22.13686 199 GLU B C 1
ATOM 7213 O O . GLU B 1 199 ? 23.84000 20.16900 18.16600 1.000 26.49528 199 GLU B O 1
ATOM 7225 N N . GLY B 1 200 ? 23.26100 20.33400 16.02300 1.000 19.58919 200 GLY B N 1
ATOM 7226 C CA . GLY B 1 200 ? 24.61700 20.06400 15.56100 1.000 25.12143 200 GLY B CA 1
ATOM 7227 C C . GLY B 1 200 ? 24.90800 18.59700 15.29300 1.000 25.37409 200 GLY B C 1
ATOM 7228 O O . GLY B 1 200 ? 26.08500 18.22600 15.23600 1.000 25.30303 200 GLY B O 1
ATOM 7232 N N . ILE B 1 201 ? 23.87900 17.77700 15.14200 1.000 18.91279 201 ILE B N 1
ATOM 7233 C CA . ILE B 1 201 ? 24.05100 16.36500 14.81000 1.000 20.73933 201 ILE B CA 1
ATOM 7234 C C . ILE B 1 201 ? 24.22400 16.20100 13.29700 1.000 20.54720 201 ILE B C 1
ATOM 7235 O O . ILE B 1 201 ? 25.21600 15.63100 12.80500 1.000 20.82881 201 ILE B O 1
ATOM 7251 N N . PHE B 1 202 ? 23.30300 16.75500 12.53900 1.000 18.07585 202 PHE B N 1
ATOM 7252 C CA . PHE B 1 202 ? 23.35000 16.69800 11.08000 1.000 15.70978 202 PHE B CA 1
ATOM 7253 C C . PHE B 1 202 ? 23.69500 18.06400 10.55500 1.000 18.94438 202 PHE B C 1
ATOM 7254 O O . PHE B 1 202 ? 23.31500 19.08200 11.15000 1.000 20.35507 202 PHE B O 1
ATOM 7271 N N . ASP B 1 203 ? 24.49200 18.08300 9.48200 1.000 19.47865 203 ASP B N 1
ATOM 7272 C CA . ASP B 1 203 ? 24.90200 19.33400 8.87900 1.000 19.40759 203 ASP B CA 1
ATOM 7273 C C . ASP B 1 203 ? 23.85500 19.93600 7.93600 1.000 20.62089 203 ASP B C 1
ATOM 7274 O O . ASP B 1 203 ? 23.87200 21.14600 7.68300 1.000 20.27085 203 ASP B O 1
ATOM 7283 N N . GLY B 1 204 ? 22.96900 19.11400 7.37900 1.000 19.13914 204 GLY B N 1
ATOM 7284 C CA . GLY B 1 204 ? 22.00900 19.57700 6.40100 1.000 21.54206 204 GLY B CA 1
ATOM 7285 C C . GLY B 1 204 ? 20.76600 18.72800 6.39000 1.000 19.09439 204 GLY B C 1
ATOM 7286 O O . GLY B 1 204 ? 20.72900 17.62900 6.94400 1.000 17.09152 204 GLY B O 1
ATOM 7290 N N . MET B 1 205 ? 19.75900 19.24300 5.68500 1.000 18.12323 205 MET B N 1
ATOM 7291 C CA . MET B 1 205 ? 18.44600 18.62400 5.62400 1.000 19.02070 205 MET B CA 1
ATOM 7292 C C . MET B 1 205 ? 17.74700 19.04700 4.35600 1.000 19.58656 205 MET B C 1
ATOM 7293 O O . MET B 1 205 ? 17.91900 20.17700 3.88100 1.000 19.73131 205 MET B O 1
ATOM 7307 N N . MET B 1 206 ? 16.96500 18.11600 3.79100 1.000 18.47590 206 MET B N 1
ATOM 7308 C CA . MET B 1 206 ? 16.14000 18.42400 2.64100 1.000 19.69183 206 MET B CA 1
ATOM 7309 C C . MET B 1 206 ? 14.84300 17.67100 2.82600 1.000 24.48978 206 MET B C 1
ATOM 7310 O O . MET B 1 206 ? 14.85000 16.44900 2.94100 1.000 23.77390 206 MET B O 1
ATOM 7324 N N . GLU B 1 207 ? 13.73500 18.38000 2.90800 1.000 21.31835 207 GLU B N 1
ATOM 7325 C CA . GLU B 1 207 ? 12.44600 17.72200 3.11700 1.000 21.43678 207 GLU B CA 1
ATOM 7326 C C . GLU B 1 207 ? 11.46600 18.34600 2.15100 1.000 20.83934 207 GLU B C 1
ATOM 7327 O O . GLU B 1 207 ? 11.39700 19.57300 2.05300 1.000 20.18663 207 GLU B O 1
ATOM 7339 N N . PHE B 1 208 ? 10.73500 17.51000 1.43500 1.000 20.94725 208 PHE B N 1
ATOM 7340 C CA . PHE B 1 208 ? 9.89800 17.94700 0.32900 1.000 19.45760 208 PHE B CA 1
ATOM 7341 C C . PHE B 1 208 ? 8.42800 17.75600 0.68000 1.000 22.51849 208 PHE B C 1
ATOM 7342 O O . PHE B 1 208 ? 8.05700 16.81500 1.39000 1.000 20.57615 208 PHE B O 1
ATOM 7359 N N . GLU B 1 209 ? 7.61700 18.70300 0.22200 1.000 20.51299 209 GLU B N 1
ATOM 7360 C CA . GLU B 1 209 ? 6.15000 18.62900 0.31000 1.000 23.87655 209 GLU B CA 1
ATOM 7361 C C . GLU B 1 209 ? 5.72800 18.68200 1.77400 1.000 25.53464 209 GLU B C 1
ATOM 7362 O O . GLU B 1 209 ? 4.95500 17.87800 2.27400 1.000 23.59230 209 GLU B O 1
ATOM 7374 N N . MET B 1 210 ? 6.24900 19.72000 2.41400 1.000 19.80237 210 MET B N 1
ATOM 7375 C CA . MET B 1 210 ? 5.94300 20.02900 3.81600 1.000 20.77354 210 MET B CA 1
ATOM 7376 C C . MET B 1 210 ? 4.71600 20.92900 3.91700 1.000 21.34466 210 MET B C 1
ATOM 7377 O O . MET B 1 210 ? 4.38300 21.55100 2.95700 1.000 19.96292 210 MET B O 1
ATOM 7391 N N . LYS B 1 211 ? 4.07400 20.91500 5.08000 1.000 20.67090 211 LYS B N 1
ATOM 7392 C CA . LYS B 1 211 ? 2.92600 21.78900 5.39800 1.000 19.45760 211 LYS B CA 1
ATOM 7393 C C . LYS B 1 211 ? 3.43400 22.72900 6.49100 1.000 20.48667 211 LYS B C 1
ATOM 7394 O O . LYS B 1 211 ? 4.48300 22.45300 7.05500 1.000 21.36309 211 LYS B O 1
ATOM 7413 N N . PRO B 1 212 ? 2.76700 23.85400 6.78200 1.000 20.69985 212 PRO B N 1
ATOM 7414 C CA . PRO B 1 212 ? 3.36600 24.82900 7.71700 1.000 20.85776 212 PRO B CA 1
ATOM 7415 C C . PRO B 1 212 ? 3.52300 24.30400 9.12200 1.000 19.49444 212 PRO B C 1
ATOM 7416 O O . PRO B 1 212 ? 4.44400 24.73600 9.83400 1.000 20.44192 212 PRO B O 1
ATOM 7427 N N . TRP B 1 213 ? 2.64600 23.39600 9.55800 1.000 19.74974 213 TRP B N 1
ATOM 7428 C CA . TRP B 1 213 ? 2.82300 22.83900 10.89800 1.000 19.89186 213 TRP B CA 1
ATOM 7429 C C . TRP B 1 213 ? 4.03400 21.92500 10.97800 1.000 20.43929 213 TRP B C 1
ATOM 7430 O O . TRP B 1 213 ? 4.54400 21.69500 12.07800 1.000 21.13938 213 TRP B O 1
ATOM 7451 N N . ASP B 1 214 ? 4.50800 21.38200 9.83900 1.000 18.59170 214 ASP B N 1
ATOM 7452 C CA . ASP B 1 214 ? 5.68400 20.52100 9.88300 1.000 20.10504 214 ASP B CA 1
ATOM 7453 C C . ASP B 1 214 ? 6.91700 21.29100 10.27900 1.000 21.20781 214 ASP B C 1
ATOM 7454 O O . ASP B 1 214 ? 7.80300 20.75200 10.94800 1.000 22.33689 214 ASP B O 1
ATOM 7463 N N . ILE B 1 215 ? 7.00100 22.56200 9.88900 1.000 18.76541 215 ILE B N 1
ATOM 7464 C CA . ILE B 1 215 ? 8.28500 23.23600 9.90800 1.000 21.21570 215 ILE B CA 1
ATOM 7465 C C . ILE B 1 215 ? 8.34500 24.48300 10.75700 1.000 19.70763 215 ILE B C 1
ATOM 7466 O O . ILE B 1 215 ? 9.46900 24.91500 11.06100 1.000 20.74986 215 ILE B O 1
ATOM 7482 N N . THR B 1 216 ? 7.22800 25.10500 11.15400 1.000 19.32600 216 THR B N 1
ATOM 7483 C CA . THR B 1 216 ? 7.33100 26.44400 11.74300 1.000 18.46800 216 THR B CA 1
ATOM 7484 C C . THR B 1 216 ? 8.20600 26.46600 12.99200 1.000 17.84424 216 THR B C 1
ATOM 7485 O O . THR B 1 216 ? 9.09400 27.31500 13.13700 1.000 19.09439 216 THR B O 1
ATOM 7496 N N . ALA B 1 217 ? 7.92200 25.58000 13.96300 1.000 17.33366 217 ALA B N 1
ATOM 7497 C CA . ALA B 1 217 ? 8.70500 25.59900 15.20900 1.000 18.76541 217 ALA B CA 1
ATOM 7498 C C . ALA B 1 217 ? 10.18200 25.29600 14.96200 1.000 17.95478 217 ALA B C 1
ATOM 7499 O O . ALA B 1 217 ? 11.06400 25.97800 15.49300 1.000 17.52842 217 ALA B O 1
ATOM 7506 N N . GLY B 1 218 ? 10.45900 24.27400 14.14200 1.000 17.40209 218 GLY B N 1
ATOM 7507 C CA . GLY B 1 218 ? 11.81400 23.90900 13.83200 1.000 18.51275 218 GLY B CA 1
ATOM 7508 C C . GLY B 1 218 ? 12.59200 25.01000 13.14100 1.000 19.22336 218 GLY B C 1
ATOM 7509 O O . GLY B 1 218 ? 13.79800 25.12200 13.34000 1.000 19.49181 218 GLY B O 1
ATOM 7513 N N . LEU B 1 219 ? 11.91900 25.82600 12.30500 1.000 18.33641 219 LEU B N 1
ATOM 7514 C CA . LEU B 1 219 ? 12.61300 26.92500 11.63000 1.000 19.63656 219 LEU B CA 1
ATOM 7515 C C . LEU B 1 219 ? 13.08800 27.99300 12.62200 1.000 21.67892 219 LEU B C 1
ATOM 7516 O O . LEU B 1 219 ? 14.17500 28.56300 12.45200 1.000 19.69183 219 LEU B O 1
ATOM 7532 N N . VAL B 1 220 ? 12.26800 28.31700 13.63700 1.000 21.23676 220 VAL B N 1
ATOM 7533 C CA . VAL B 1 220 ? 12.66900 29.23600 14.68900 1.000 20.41561 220 VAL B CA 1
ATOM 7534 C C . VAL B 1 220 ? 13.89900 28.71300 15.39700 1.000 20.86566 220 VAL B C 1
ATOM 7535 O O . VAL B 1 220 ? 14.88500 29.43300 15.58100 1.000 20.12873 220 VAL B O 1
ATOM 7548 N N . ILE B 1 221 ? 13.84300 27.43500 15.80100 1.000 18.12849 221 ILE B N 1
ATOM 7549 C CA . ILE B 1 221 ? 14.92400 26.78700 16.53100 1.000 19.88923 221 ILE B CA 1
ATOM 7550 C C . ILE B 1 221 ? 16.18700 26.73700 15.67100 1.000 19.19177 221 ILE B C 1
ATOM 7551 O O . ILE B 1 221 ? 17.27400 27.10500 16.13400 1.000 18.52327 221 ILE B O 1
ATOM 7567 N N . LEU B 1 222 ? 16.04300 26.37100 14.39900 1.000 18.78383 222 LEU B N 1
ATOM 7568 C CA . LEU B 1 222 ? 17.19900 26.32500 13.50200 1.000 19.98397 222 LEU B CA 1
ATOM 7569 C C . LEU B 1 222 ? 17.84400 27.69700 13.34000 1.000 20.18400 222 LEU B C 1
ATOM 7570 O O . LEU B 1 222 ? 19.07300 27.83800 13.40100 1.000 20.24190 222 LEU B O 1
ATOM 7586 N N . LYS B 1 223 ? 17.03400 28.73600 13.13500 1.000 20.08399 223 LYS B N 1
ATOM 7587 C CA . LYS B 1 223 ? 17.62800 30.05600 12.93900 1.000 22.28951 223 LYS B CA 1
ATOM 7588 C C . LYS B 1 223 ? 18.32200 30.53400 14.20700 1.000 20.86829 223 LYS B C 1
ATOM 7589 O O . LYS B 1 223 ? 19.40200 31.13000 14.14300 1.000 21.21570 223 LYS B O 1
ATOM 7608 N N . GLU B 1 224 ? 17.72000 30.29500 15.38200 1.000 21.76050 224 GLU B N 1
ATOM 7609 C CA . GLU B 1 224 ? 18.36800 30.69700 16.63500 1.000 20.98673 224 GLU B CA 1
ATOM 7610 C C . GLU B 1 224 ? 19.64400 29.89700 16.89200 1.000 22.82116 224 GLU B C 1
ATOM 7611 O O . GLU B 1 224 ? 20.55500 30.37400 17.58700 1.000 22.39479 224 GLU B O 1
ATOM 7623 N N . ALA B 1 225 ? 19.76700 28.72900 16.27400 1.000 18.88911 225 ALA B N 1
ATOM 7624 C CA . ALA B 1 225 ? 20.96100 27.90300 16.39900 1.000 21.13938 225 ALA B CA 1
ATOM 7625 C C . ALA B 1 225 ? 22.04100 28.29800 15.39300 1.000 22.45006 225 ALA B C 1
ATOM 7626 O O . ALA B 1 225 ? 23.12100 27.68600 15.38600 1.000 23.81865 225 ALA B O 1
ATOM 7633 N N . GLY B 1 226 ? 21.77900 29.29800 14.56100 1.000 22.63429 226 GLY B N 1
ATOM 7634 C CA . GLY B 1 226 ? 22.73200 29.75100 13.56900 1.000 20.78670 226 GLY B CA 1
ATOM 7635 C C . GLY B 1 226 ? 22.64200 29.07000 12.22300 1.000 22.55270 226 GLY B C 1
ATOM 7636 O O . GLY B 1 226 ? 23.54000 29.25300 11.39700 1.000 23.71600 226 GLY B O 1
ATOM 7640 N N . GLY B 1 227 ? 21.58400 28.27400 11.98300 1.000 20.18663 227 GLY B N 1
ATOM 7641 C CA . GLY B 1 227 ? 21.38700 27.63900 10.70500 1.000 22.97118 227 GLY B CA 1
ATOM 7642 C C . GLY B 1 227 ? 20.75100 28.56100 9.68700 1.000 23.60546 227 GLY B C 1
ATOM 7643 O O . GLY B 1 227 ? 20.32500 29.67200 9.94600 1.000 21.97895 227 GLY B O 1
ATOM 7647 N N . VAL B 1 228 ? 20.72100 28.10300 8.45400 1.000 22.18161 228 VAL B N 1
ATOM 7648 C CA . VAL B 1 228 ? 20.09000 28.85500 7.38000 1.000 20.54457 228 VAL B CA 1
ATOM 7649 C C . VAL B 1 228 ? 19.20300 27.90700 6.60100 1.000 21.40257 228 VAL B C 1
ATOM 7650 O O . VAL B 1 228 ? 19.38800 26.68000 6.63100 1.000 20.39455 228 VAL B O 1
ATOM 7663 N N . TYR B 1 229 ? 18.18700 28.47600 5.95700 1.000 20.08925 229 TYR B N 1
ATOM 7664 C CA . TYR B 1 229 ? 17.26800 27.65900 5.18800 1.000 18.43642 229 TYR B CA 1
ATOM 7665 C C . TYR B 1 229 ? 16.69400 28.40400 4.00400 1.000 22.80273 229 TYR B C 1
ATOM 7666 O O . TYR B 1 229 ? 16.69700 29.63400 3.94900 1.000 21.24992 229 TYR B O 1
ATOM 7684 N N . THR B 1 230 ? 16.20700 27.62700 3.05500 1.000 18.64960 230 THR B N 1
ATOM 7685 C CA . THR B 1 230 ? 15.49000 28.12400 1.88900 1.000 22.33952 230 THR B CA 1
ATOM 7686 C C . THR B 1 230 ? 14.16500 27.36900 1.86600 1.000 21.83156 230 THR B C 1
ATOM 7687 O O . THR B 1 230 ? 14.14100 26.13800 1.97900 1.000 19.90765 230 THR B O 1
ATOM 7698 N N . LEU B 1 231 ? 13.07900 28.10800 1.75200 1.000 21.78682 231 LEU B N 1
ATOM 7699 C CA . LEU B 1 231 ? 11.73400 27.56300 1.62200 1.000 23.10803 231 LEU B CA 1
ATOM 7700 C C . LEU B 1 231 ? 11.30000 27.74500 0.18400 1.000 25.29514 231 LEU B C 1
ATOM 7701 O O . LEU B 1 231 ? 11.28800 28.86500 -0.33300 1.000 26.94534 231 LEU B O 1
ATOM 7717 N N . VAL B 1 232 ? 11.01000 26.64800 -0.48400 1.000 22.27372 232 VAL B N 1
ATOM 7718 C CA . VAL B 1 232 ? 10.57200 26.65000 -1.88400 1.000 25.64781 232 VAL B CA 1
ATOM 7719 C C . VAL B 1 232 ? 9.06000 26.48600 -1.92800 1.000 27.89545 232 VAL B C 1
ATOM 7720 O O . VAL B 1 232 ? 8.52200 25.53800 -1.36300 1.000 29.29825 232 VAL B O 1
ATOM 7733 N N . GLY B 1 233 ? 8.36800 27.36100 -2.62000 1.000 26.12155 233 GLY B N 1
ATOM 7734 C CA . GLY B 1 233 ? 6.90700 27.25400 -2.72300 1.000 27.21642 233 GLY B CA 1
ATOM 7735 C C . GLY B 1 233 ? 6.19500 28.20000 -1.77200 1.000 28.45868 233 GLY B C 1
ATOM 7736 O O . GLY B 1 233 ? 6.72200 29.19900 -1.30000 1.000 30.03781 233 GLY B O 1
ATOM 7740 N N . GLU B 1 234 ? 4.92200 27.84400 -1.48200 1.000 27.65068 234 GLU B N 1
ATOM 7741 C CA . GLU B 1 234 ? 4.06000 28.76700 -0.72200 1.000 26.34263 234 GLU B CA 1
ATOM 7742 C C . GLU B 1 234 ? 4.17900 28.46200 0.76100 1.000 24.57400 234 GLU B C 1
ATOM 7743 O O . GLU B 1 234 ? 3.89300 27.32200 1.18000 1.000 25.84784 234 GLU B O 1
ATOM 7755 N N . PRO B 1 235 ? 4.65000 29.41400 1.57300 1.000 26.30315 235 PRO B N 1
ATOM 7756 C CA . PRO B 1 235 ? 4.83700 29.12800 3.00700 1.000 29.13770 235 PRO B CA 1
ATOM 7757 C C . PRO B 1 235 ? 3.58300 28.66600 3.72100 1.000 26.34263 235 PRO B C 1
ATOM 7758 O O . PRO B 1 235 ? 3.66700 27.82100 4.62100 1.000 28.26128 235 PRO B O 1
ATOM 7769 N N . PHE B 1 236 ? 2.42300 29.19200 3.35500 1.000 26.31105 236 PHE B N 1
ATOM 7770 C CA . PHE B 1 236 ? 1.17700 28.75200 3.95400 1.000 25.73203 236 PHE B CA 1
ATOM 7771 C C . PHE B 1 236 ? 0.52800 27.64100 3.16100 1.000 29.38773 236 PHE B C 1
ATOM 7772 O O . PHE B 1 236 ? -0.67400 27.42600 3.29600 1.000 31.73538 236 PHE B O 1
ATOM 7789 N N . GLY B 1 237 ? 1.29100 26.96200 2.29500 1.000 23.39491 237 GLY B N 1
ATOM 7790 C CA . GLY B 1 237 ? 0.77400 25.87400 1.48900 1.000 25.88468 237 GLY B CA 1
ATOM 7791 C C . GLY B 1 237 ? 1.75400 24.72500 1.58900 1.000 24.86614 237 GLY B C 1
ATOM 7792 O O . GLY B 1 237 ? 2.25900 24.40900 2.65500 1.000 23.84496 237 GLY B O 1
ATOM 7796 N N . VAL B 1 238 ? 1.99200 24.06800 0.45800 1.000 22.24477 238 VAL B N 1
ATOM 7797 C CA . VAL B 1 238 ? 2.91300 22.94300 0.40500 1.000 22.77378 238 VAL B CA 1
ATOM 7798 C C . VAL B 1 238 ? 4.26000 23.49300 -0.03900 1.000 25.56359 238 VAL B C 1
ATOM 7799 O O . VAL B 1 238 ? 4.36500 24.08700 -1.11300 1.000 26.85322 238 VAL B O 1
ATOM 7812 N N . SER B 1 239 ? 5.26600 23.34500 0.79100 1.000 19.79448 239 SER B N 1
ATOM 7813 C CA . SER B 1 239 ? 6.58100 23.93500 0.55600 1.000 23.57914 239 SER B CA 1
ATOM 7814 C C . SER B 1 239 ? 7.63400 22.83300 0.59900 1.000 26.92165 239 SER B C 1
ATOM 7815 O O . SER B 1 239 ? 7.36300 21.69200 0.97400 1.000 25.55570 239 SER B O 1
ATOM 7823 N N . ASP B 1 240 ? 8.85000 23.18700 0.21000 1.000 22.55270 240 ASP B N 1
ATOM 7824 C CA . ASP B 1 240 ? 10.01400 22.34700 0.41900 1.000 22.02106 240 ASP B CA 1
ATOM 7825 C C . ASP B 1 240 ? 11.03500 23.12800 1.22500 1.000 21.60522 240 ASP B C 1
ATOM 7826 O O . ASP B 1 240 ? 11.16100 24.35600 1.07800 1.000 22.35531 240 ASP B O 1
ATOM 7835 N N A ILE B 1 241 ? 11.77500 22.42100 2.07100 0.660 18.86279 241 ILE B N 1
ATOM 7836 N N B ILE B 1 241 ? 11.77300 22.43100 2.08800 0.340 18.91279 241 ILE B N 1
ATOM 7837 C CA A ILE B 1 241 ? 12.76400 23.06200 2.90800 0.660 20.01556 241 ILE B CA 1
ATOM 7838 C CA B ILE B 1 241 ? 12.76400 23.08200 2.93000 0.340 20.03661 241 ILE B CA 1
ATOM 7839 C C A ILE B 1 241 ? 14.12600 22.44800 2.62400 0.660 21.11569 241 ILE B C 1
ATOM 7840 C C B ILE B 1 241 ? 14.12300 22.45600 2.65100 0.340 21.11306 241 ILE B C 1
ATOM 7841 O O A ILE B 1 241 ? 14.28600 21.21800 2.63300 0.660 19.70763 241 ILE B O 1
ATOM 7842 O O B ILE B 1 241 ? 14.28100 21.22800 2.70200 0.340 19.73658 241 ILE B O 1
ATOM 7873 N N . ILE B 1 242 ? 15.10300 23.31100 2.39100 1.000 19.10229 242 ILE B N 1
ATOM 7874 C CA . ILE B 1 242 ? 16.50600 22.94000 2.34000 1.000 18.73646 242 ILE B CA 1
ATOM 7875 C C . ILE B 1 242 ? 17.18000 23.74900 3.45300 1.000 19.76290 242 ILE B C 1
ATOM 7876 O O . ILE B 1 242 ? 17.04400 24.98600 3.51500 1.000 19.66815 242 ILE B O 1
ATOM 7892 N N . ALA B 1 243 ? 17.87800 23.06900 4.34900 1.000 17.69686 243 ALA B N 1
ATOM 7893 C CA . ALA B 1 243 ? 18.35600 23.73800 5.56100 1.000 20.49719 243 ALA B CA 1
ATOM 7894 C C . ALA B 1 243 ? 19.70600 23.15900 5.94800 1.000 20.81829 243 ALA B C 1
ATOM 7895 O O . ALA B 1 243 ? 20.07300 22.06100 5.52100 1.000 23.16067 243 ALA B O 1
ATOM 7902 N N . GLY B 1 244 ? 20.46900 23.90600 6.73600 1.000 18.11796 244 GLY B N 1
ATOM 7903 C CA . GLY B 1 244 ? 21.69300 23.34200 7.25900 1.000 20.60773 244 GLY B CA 1
ATOM 7904 C C . GLY B 1 244 ? 22.55600 24.40500 7.89300 1.000 21.26834 244 GLY B C 1
ATOM 7905 O O . GLY B 1 244 ? 22.11500 25.54300 8.13700 1.000 21.46310 244 GLY B O 1
ATOM 7909 N N . ASN B 1 245 ? 23.81000 24.04500 8.11300 1.000 18.94174 245 ASN B N 1
ATOM 7910 C CA . ASN B 1 245 ? 24.81300 25.09100 8.23600 1.000 21.35256 245 ASN B CA 1
ATOM 7911 C C . ASN B 1 245 ? 25.01200 25.69700 6.84700 1.000 22.73167 245 ASN B C 1
ATOM 7912 O O . ASN B 1 245 ? 24.38400 25.27600 5.84200 1.000 21.13938 245 ASN B O 1
ATOM 7923 N N . LYS B 1 246 ? 25.80900 26.76100 6.78100 1.000 22.18424 246 LYS B N 1
ATOM 7924 C CA . LYS B 1 246 ? 25.86000 27.51700 5.54000 1.000 25.72940 246 LYS B CA 1
ATOM 7925 C C . LYS B 1 246 ? 26.40200 26.66100 4.40200 1.000 25.29777 246 LYS B C 1
ATOM 7926 O O . LYS B 1 246 ? 25.90100 26.72000 3.27200 1.000 23.01329 246 LYS B O 1
ATOM 7945 N N . ALA B 1 247 ? 27.42700 25.86400 4.68400 1.000 22.11581 247 ALA B N 1
ATOM 7946 C CA . ALA B 1 247 ? 28.06900 25.05700 3.65100 1.000 23.87392 247 ALA B CA 1
ATOM 7947 C C . ALA B 1 247 ? 27.11000 24.01800 3.07900 1.000 22.51059 247 ALA B C 1
ATOM 7948 O O . ALA B 1 247 ? 27.03500 23.84300 1.84500 1.000 20.92356 247 ALA B O 1
ATOM 7955 N N . LEU B 1 248 ? 26.45500 23.24800 3.95600 1.000 20.76038 248 LEU B N 1
ATOM 7956 C CA . LEU B 1 248 ? 25.57600 22.18400 3.47500 1.000 19.91028 248 LEU B CA 1
ATOM 7957 C C . LEU B 1 248 ? 24.29000 22.74100 2.89300 1.000 21.91842 248 LEU B C 1
ATOM 7958 O O . LEU B 1 248 ? 23.78000 22.19200 1.91700 1.000 19.39443 248 LEU B O 1
ATOM 7974 N N . HIS B 1 249 ? 23.75200 23.84200 3.44300 1.000 21.38677 249 HIS B N 1
ATOM 7975 C CA . HIS B 1 249 ? 22.60400 24.48600 2.79700 1.000 20.17084 249 HIS B CA 1
ATOM 7976 C C . HIS B 1 249 ? 22.94800 24.86700 1.36800 1.000 20.67353 249 HIS B C 1
ATOM 7977 O O . HIS B 1 249 ? 22.19300 24.58900 0.42600 1.000 19.44180 249 HIS B O 1
ATOM 7992 N N . ASP B 1 250 ? 24.10300 25.48700 1.16700 1.000 18.29430 250 ASP B N 1
ATOM 7993 C CA . ASP B 1 250 ? 24.45400 25.92800 -0.17600 1.000 21.00252 250 ASP B CA 1
ATOM 7994 C C . ASP B 1 250 ? 24.63000 24.75100 -1.12800 1.000 22.63956 250 ASP B C 1
ATOM 7995 O O . ASP B 1 250 ? 24.15500 24.79600 -2.27800 1.000 22.87380 250 ASP B O 1
ATOM 8004 N N . PHE B 1 251 ? 25.29800 23.69100 -0.67000 1.000 20.10241 251 PHE B N 1
ATOM 8005 C CA . PHE B 1 251 ? 25.52800 22.51900 -1.50700 1.000 19.90239 251 PHE B CA 1
ATOM 8006 C C . PHE B 1 251 ? 24.21400 21.85700 -1.92200 1.000 17.44946 251 PHE B C 1
ATOM 8007 O O . PHE B 1 251 ? 23.98900 21.61000 -3.11200 1.000 19.24178 251 PHE B O 1
ATOM 8024 N N . ILE B 1 252 ? 23.34300 21.57900 -0.95200 1.000 18.94174 252 ILE B N 1
ATOM 8025 C CA . ILE B 1 252 ? 22.06800 20.92600 -1.25700 1.000 18.32588 252 ILE B CA 1
ATOM 8026 C C . ILE B 1 252 ? 21.22400 21.80200 -2.16400 1.000 19.41022 252 ILE B C 1
ATOM 8027 O O . ILE B 1 252 ? 20.60000 21.31200 -3.12200 1.000 20.46561 252 ILE B O 1
ATOM 8043 N N . LEU B 1 253 ? 21.21900 23.11500 -1.93000 1.000 17.07573 253 LEU B N 1
ATOM 8044 C CA . LEU B 1 253 ? 20.45000 23.99900 -2.79400 1.000 20.51562 253 LEU B CA 1
ATOM 8045 C C . LEU B 1 253 ? 20.98800 23.96100 -4.22600 1.000 21.79472 253 LEU B C 1
ATOM 8046 O O . LEU B 1 253 ? 20.21100 23.96500 -5.19000 1.000 22.21582 253 LEU B O 1
ATOM 8062 N N . GLN B 1 254 ? 22.31600 23.93100 -4.39000 1.000 21.90263 254 GLN B N 1
ATOM 8063 C CA . GLN B 1 254 ? 22.86700 23.90600 -5.73900 1.000 22.07107 254 GLN B CA 1
ATOM 8064 C C . GLN B 1 254 ? 22.52400 22.61300 -6.47900 1.000 19.77342 254 GLN B C 1
ATOM 8065 O O . GLN B 1 254 ? 22.32200 22.66600 -7.70400 1.000 22.30531 254 GLN B O 1
ATOM 8079 N N . VAL B 1 255 ? 22.45900 21.49000 -5.76200 1.000 19.44970 255 VAL B N 1
ATOM 8080 C CA . VAL B 1 255 ? 22.00100 20.22500 -6.35100 1.000 23.08171 255 VAL B CA 1
ATOM 8081 C C . VAL B 1 255 ? 20.54500 20.32000 -6.76800 1.000 21.88157 255 VAL B C 1
ATOM 8082 O O . VAL B 1 255 ? 20.17300 19.96500 -7.90100 1.000 20.66827 255 VAL B O 1
ATOM 8095 N N . ALA B 1 256 ? 19.70200 20.79700 -5.86800 1.000 21.25255 256 ALA B N 1
ATOM 8096 C CA . ALA B 1 256 ? 18.26300 20.83000 -6.15600 1.000 25.03458 256 ALA B CA 1
ATOM 8097 C C . ALA B 1 256 ? 17.94500 21.70200 -7.33700 1.000 26.47159 256 ALA B C 1
ATOM 8098 O O . ALA B 1 256 ? 17.02900 21.38900 -8.10900 1.000 23.58177 256 ALA B O 1
ATOM 8105 N N . LYS B 1 257 ? 18.70800 22.77800 -7.52500 1.000 21.90263 257 LYS B N 1
ATOM 8106 C CA . LYS B 1 257 ? 18.49500 23.68600 -8.62900 1.000 26.00312 257 LYS B CA 1
ATOM 8107 C C . LYS B 1 257 ? 18.66100 23.02600 -9.98700 1.000 27.37960 257 LYS B C 1
ATOM 8108 O O . LYS B 1 257 ? 18.13700 23.53400 -10.98000 1.000 25.50569 257 LYS B O 1
ATOM 8127 N N . LYS B 1 258 ? 19.37300 21.90400 -10.05900 1.000 23.69231 258 LYS B N 1
ATOM 8128 C CA . LYS B 1 258 ? 19.52700 21.22700 -11.34000 1.000 26.15050 258 LYS B CA 1
ATOM 8129 C C . LYS B 1 258 ? 18.23200 20.55500 -11.78400 1.000 26.63477 258 LYS B C 1
ATOM 8130 O O . LYS B 1 258 ? 18.09100 20.22100 -12.96700 1.000 27.96651 258 LYS B O 1
ATOM 8149 N N . TYR B 1 259 ? 17.34600 20.27100 -10.83200 1.000 26.13998 259 TYR B N 1
ATOM 8150 C CA . TYR B 1 259 ? 16.20700 19.38900 -11.05200 1.000 28.39551 259 TYR B CA 1
ATOM 8151 C C . TYR B 1 259 ? 14.86500 20.04600 -10.79700 1.000 34.03040 259 TYR B C 1
ATOM 8152 O O . TYR B 1 259 ? 13.85600 19.54900 -11.29800 1.000 29.70093 259 TYR B O 1
ATOM 8170 N N . MET B 1 260 ? 14.81600 21.12800 -10.02600 1.000 29.53775 260 MET B N 1
ATOM 8171 C CA . MET B 1 260 ? 13.56200 21.82900 -9.77300 1.000 29.18508 260 MET B CA 1
ATOM 8172 C C . MET B 1 260 ? 13.88200 23.31100 -9.67700 1.000 34.84102 260 MET B C 1
ATOM 8173 O O . MET B 1 260 ? 15.00300 23.70300 -9.34700 1.000 35.34634 260 MET B O 1
ATOM 8187 N N . GLU B 1 261 ? 12.88100 24.14100 -9.92300 1.000 33.96460 261 GLU B N 1
ATOM 8188 C CA . GLU B 1 261 ? 13.03000 25.57100 -9.68100 1.000 36.02537 261 GLU B CA 1
ATOM 8189 C C . GLU B 1 261 ? 12.96900 25.83800 -8.18600 1.000 41.65763 261 GLU B C 1
ATOM 8190 O O . GLU B 1 261 ? 12.05500 25.36800 -7.49000 1.000 39.12311 261 GLU B O 1
ATOM 8202 N N . VAL B 1 262 ? 13.97300 26.54500 -7.66800 1.000 42.65248 262 VAL B N 1
ATOM 8203 C CA . VAL B 1 262 ? 14.02500 26.85100 -6.24400 1.000 40.39695 262 VAL B CA 1
ATOM 8204 C C . VAL B 1 262 ? 13.81500 28.33900 -5.98700 1.000 50.20076 262 VAL B C 1
ATOM 8205 O O . VAL B 1 262 ? 13.94800 28.79400 -4.83900 1.000 49.63490 262 VAL B O 1
ATOM 8218 N N . ALA B 1 263 ? 13.51900 29.11100 -7.03400 1.000 49.86914 263 ALA B N 1
ATOM 8219 C CA . ALA B 1 263 ? 13.23600 30.53900 -6.91500 1.000 60.26249 263 ALA B CA 1
ATOM 8220 C C . ALA B 1 263 ? 14.40500 31.27400 -6.28100 1.000 65.46838 263 ALA B C 1
ATOM 8221 O O . ALA B 1 263 ? 15.46000 31.43000 -6.89800 1.000 75.55380 263 ALA B O 1
ATOM 8228 N N . LEU C 1 4 ? -14.90700 16.29300 36.24100 1.000 53.88278 4 LEU C N 1
ATOM 8229 C CA . LEU C 1 4 ? -13.74400 15.69300 36.89400 1.000 51.82990 4 LEU C CA 1
ATOM 8230 C C . LEU C 1 4 ? -12.57300 15.42900 35.93800 1.000 50.35077 4 LEU C C 1
ATOM 8231 O O . LEU C 1 4 ? -11.40600 15.60100 36.28500 1.000 45.48966 4 LEU C O 1
ATOM 8246 N N . LYS C 1 5 ? -12.91500 14.98500 34.73800 1.000 46.79772 5 LYS C N 1
ATOM 8247 C CA . LYS C 1 5 ? -11.89700 14.64900 33.74500 1.000 48.39528 5 LYS C CA 1
ATOM 8248 C C . LYS C 1 5 ? -11.12200 15.88300 33.31000 1.000 45.96077 5 LYS C C 1
ATOM 8249 O O . LYS C 1 5 ? -9.90500 15.81700 33.10000 1.000 45.10014 5 LYS C O 1
ATOM 8268 N N . LYS C 1 6 ? -11.80500 17.02800 33.18000 1.000 48.25842 6 LYS C N 1
ATOM 8269 C CA . LYS C 1 6 ? -11.09600 18.25700 32.83500 1.000 50.31656 6 LYS C CA 1
ATOM 8270 C C . LYS C 1 6 ? -10.19300 18.69400 33.98000 1.000 45.72654 6 LYS C C 1
ATOM 8271 O O . LYS C 1 6 ? -9.02600 19.05100 33.76600 1.000 43.54469 6 LYS C O 1
ATOM 8290 N N . TYR C 1 7 ? -10.71900 18.68200 35.20700 1.000 44.44217 7 TYR C N 1
ATOM 8291 C CA . TYR C 1 7 ? -9.87000 18.93800 36.36500 1.000 42.53931 7 TYR C CA 1
ATOM 8292 C C . TYR C 1 7 ? -8.61000 18.07600 36.31000 1.000 37.85191 7 TYR C C 1
ATOM 8293 O O . TYR C 1 7 ? -7.49700 18.56200 36.54000 1.000 38.60989 7 TYR C O 1
ATOM 8311 N N . LEU C 1 8 ? -8.75800 16.79700 35.95400 1.000 38.42566 8 LEU C N 1
ATOM 8312 C CA . LEU C 1 8 ? -7.61700 15.89300 36.02300 1.000 35.89904 8 LEU C CA 1
ATOM 8313 C C . LEU C 1 8 ? -6.60500 16.16900 34.91000 1.000 36.84126 8 LEU C C 1
ATOM 8314 O O . LEU C 1 8 ? -5.40000 16.10300 35.14600 1.000 35.64901 8 LEU C O 1
ATOM 8330 N N . GLU C 1 9 ? -7.07200 16.46300 33.69500 1.000 38.58357 9 GLU C N 1
ATOM 8331 C CA . GLU C 1 9 ? -6.13700 16.78000 32.62600 1.000 38.18616 9 GLU C CA 1
ATOM 8332 C C . GLU C 1 9 ? -5.45100 18.11900 32.86000 1.000 35.70954 9 GLU C C 1
ATOM 8333 O O . GLU C 1 9 ? -4.29100 18.28300 32.46100 1.000 33.38821 9 GLU C O 1
ATOM 8345 N N . VAL C 1 10 ? -6.12100 19.07900 33.49800 1.000 36.06485 10 VAL C N 1
ATOM 8346 C CA . VAL C 1 10 ? -5.45900 20.34900 33.79800 1.000 32.90395 10 VAL C CA 1
ATOM 8347 C C . VAL C 1 10 ? -4.43300 20.15900 34.91000 1.000 37.92823 10 VAL C C 1
ATOM 8348 O O . VAL C 1 10 ? -3.33900 20.73200 34.86800 1.000 33.68562 10 VAL C O 1
ATOM 8361 N N . ALA C 1 11 ? -4.75500 19.34200 35.91300 1.000 36.34383 11 ALA C N 1
ATOM 8362 C CA . ALA C 1 11 ? -3.78000 19.02600 36.95800 1.000 35.74902 11 ALA C CA 1
ATOM 8363 C C . ALA C 1 11 ? -2.48900 18.49100 36.34900 1.000 34.50940 11 ALA C C 1
ATOM 8364 O O . ALA C 1 11 ? -1.38800 18.87600 36.76100 1.000 29.87727 11 ALA C O 1
ATOM 8371 N N . LYS C 1 12 ? -2.61300 17.55900 35.39200 1.000 32.30124 12 LYS C N 1
ATOM 8372 C CA . LYS C 1 12 ? -1.43800 16.95100 34.77100 1.000 28.36393 12 LYS C CA 1
ATOM 8373 C C . LYS C 1 12 ? -0.64200 17.96900 33.99600 1.000 28.42972 12 LYS C C 1
ATOM 8374 O O . LYS C 1 12 ? 0.59800 17.98800 34.06200 1.000 31.12478 12 LYS C O 1
ATOM 8393 N N . ILE C 1 13 ? -1.33400 18.82000 33.22700 1.000 28.04020 13 ILE C N 1
ATOM 8394 C CA . ILE C 1 13 ? -0.64400 19.84000 32.45400 1.000 29.26404 13 ILE C CA 1
ATOM 8395 C C . ILE C 1 13 ? 0.06100 20.81900 33.38600 1.000 27.86387 13 ILE C C 1
ATOM 8396 O O . ILE C 1 13 ? 1.19600 21.24000 33.11300 1.000 26.72952 13 ILE C O 1
ATOM 8412 N N . ALA C 1 14 ? -0.61700 21.22800 34.45600 1.000 29.66408 14 ALA C N 1
ATOM 8413 C CA . ALA C 1 14 ? -0.01600 22.13100 35.44500 1.000 28.82451 14 ALA C CA 1
ATOM 8414 C C . ALA C 1 14 ? 1.23700 21.51700 36.06600 1.000 28.16127 14 ALA C C 1
ATOM 8415 O O . ALA C 1 14 ? 2.25500 22.21200 36.23700 1.000 31.06951 14 ALA C O 1
ATOM 8422 N N . ALA C 1 15 ? 1.18700 20.21900 36.40300 1.000 28.23760 15 ALA C N 1
ATOM 8423 C CA . ALA C 1 15 ? 2.34200 19.56100 36.99400 1.000 31.68275 15 ALA C CA 1
ATOM 8424 C C . ALA C 1 15 ? 3.49500 19.50800 36.00400 1.000 31.80381 15 ALA C C 1
ATOM 8425 O O . ALA C 1 15 ? 4.65500 19.66600 36.38500 1.000 27.52172 15 ALA C O 1
ATOM 8432 N N . LEU C 1 16 ? 3.19600 19.25700 34.72200 1.000 27.65332 16 LEU C N 1
ATOM 8433 C CA . LEU C 1 16 ? 4.25300 19.22700 33.72200 1.000 28.74555 16 LEU C CA 1
ATOM 8434 C C . LEU C 1 16 ? 4.86300 20.60600 33.53300 1.000 24.31871 16 LEU C C 1
ATOM 8435 O O . LEU C 1 16 ? 6.05800 20.72700 33.22800 1.000 27.51119 16 LEU C O 1
ATOM 8451 N N . ALA C 1 17 ? 4.05500 21.64300 33.67300 1.000 25.20565 17 ALA C N 1
ATOM 8452 C CA . ALA C 1 17 ? 4.54200 22.99600 33.45800 1.000 27.23748 17 ALA C CA 1
ATOM 8453 C C . ALA C 1 17 ? 5.51400 23.40700 34.55200 1.000 30.07466 17 ALA C C 1
ATOM 8454 O O . ALA C 1 17 ? 6.58400 23.96000 34.26600 1.000 30.42996 17 ALA C O 1
ATOM 8461 N N . GLY C 1 18 ? 5.16000 23.13000 35.80600 1.000 31.68011 18 GLY C N 1
ATOM 8462 C CA . GLY C 1 18 ? 6.10500 23.33400 36.90200 1.000 28.85346 18 GLY C CA 1
ATOM 8463 C C . GLY C 1 18 ? 7.32100 22.43900 36.75100 1.000 27.24800 18 GLY C C 1
ATOM 8464 O O . GLY C 1 18 ? 8.45800 22.87300 36.97100 1.000 32.11701 18 GLY C O 1
ATOM 8468 N N . GLY C 1 19 ? 7.10200 21.20500 36.29400 1.000 25.80046 19 GLY C N 1
ATOM 8469 C CA . GLY C 1 19 ? 8.19000 20.26500 36.13000 1.000 28.45868 19 GLY C CA 1
ATOM 8470 C C . GLY C 1 19 ? 9.22600 20.71100 35.11600 1.000 28.67449 19 GLY C C 1
ATOM 8471 O O . GLY C 1 19 ? 10.40500 20.36300 35.22500 1.000 28.88241 19 GLY C O 1
ATOM 8475 N N . GLN C 1 20 ? 8.81300 21.46200 34.11000 1.000 27.99020 20 GLN C N 1
ATOM 8476 C CA . GLN C 1 20 ? 9.79400 21.85500 33.09000 1.000 31.51167 20 GLN C CA 1
ATOM 8477 C C . GLN C 1 20 ? 10.75800 22.89600 33.66000 1.000 28.40077 20 GLN C C 1
ATOM 8478 O O . GLN C 1 20 ? 11.94500 22.87200 33.30600 1.000 33.94091 20 GLN C O 1
ATOM 8492 N N . VAL C 1 21 ? 10.27500 23.76900 34.53600 1.000 32.18281 21 VAL C N 1
ATOM 8493 C CA . VAL C 1 21 ? 11.16300 24.65800 35.28100 1.000 35.77271 21 VAL C CA 1
ATOM 8494 C C . VAL C 1 21 ? 12.19300 23.83900 36.04800 1.000 36.56228 21 VAL C C 1
ATOM 8495 O O . VAL C 1 21 ? 13.39900 24.11200 35.99200 1.000 34.83312 21 VAL C O 1
ATOM 8508 N N . LEU C 1 22 ? 11.73500 22.80500 36.76400 1.000 36.71230 22 LEU C N 1
ATOM 8509 C CA . LEU C 1 22 ? 12.67000 21.97200 37.52400 1.000 36.02800 22 LEU C CA 1
ATOM 8510 C C . LEU C 1 22 ? 13.69400 21.30900 36.60700 1.000 35.12526 22 LEU C C 1
ATOM 8511 O O . LEU C 1 22 ? 14.87700 21.24100 36.93900 1.000 37.12814 22 LEU C O 1
ATOM 8527 N N . LYS C 1 23 ? 13.25900 20.81400 35.43600 1.000 29.70619 23 LYS C N 1
ATOM 8528 C CA . LYS C 1 23 ? 14.15800 20.15300 34.51700 1.000 32.49600 23 LYS C CA 1
ATOM 8529 C C . LYS C 1 23 ? 15.24900 21.09200 34.02700 1.000 33.61192 23 LYS C C 1
ATOM 8530 O O . LYS C 1 23 ? 16.41300 20.69000 33.90800 1.000 35.78061 23 LYS C O 1
ATOM 8549 N N . GLU C 1 24 ? 14.88800 22.32100 33.68800 1.000 35.45688 24 GLU C N 1
ATOM 8550 C CA . GLU C 1 24 ? 15.83700 23.22300 33.04700 1.000 36.26751 24 GLU C CA 1
ATOM 8551 C C . GLU C 1 24 ? 16.90600 23.69800 34.01700 1.000 40.60487 24 GLU C C 1
ATOM 8552 O O . GLU C 1 24 ? 18.00100 24.05600 33.58300 1.000 42.34981 24 GLU C O 1
ATOM 8564 N N . ASN C 1 25 ? 16.61800 23.69400 35.31200 1.000 36.22013 25 ASN C N 1
ATOM 8565 C CA . ASN C 1 25 ? 17.52800 24.22500 36.30700 1.000 38.59936 25 ASN C CA 1
ATOM 8566 C C . ASN C 1 25 ? 18.20300 23.16600 37.16400 1.000 40.04691 25 ASN C C 1
ATOM 8567 O O . ASN C 1 25 ? 18.98400 23.52500 38.02900 1.000 40.58118 25 ASN C O 1
ATOM 8578 N N . PHE C 1 26 ? 17.98800 21.88700 36.89900 1.000 40.10744 26 PHE C N 1
ATOM 8579 C CA . PHE C 1 26 ? 18.58900 20.84600 37.73500 1.000 39.53369 26 PHE C CA 1
ATOM 8580 C C . PHE C 1 26 ? 20.09600 20.85200 37.54600 1.000 40.24956 26 PHE C C 1
ATOM 8581 O O . PHE C 1 26 ? 20.59400 20.78400 36.41900 1.000 39.51000 26 PHE C O 1
ATOM 8598 N N . GLY C 1 27 ? 20.82300 20.92500 38.64500 1.000 45.81076 27 GLY C N 1
ATOM 8599 C CA . GLY C 1 27 ? 22.26400 21.04500 38.61100 1.000 48.52424 27 GLY C CA 1
ATOM 8600 C C . GLY C 1 27 ? 22.77500 22.46800 38.66400 1.000 52.26416 27 GLY C C 1
ATOM 8601 O O . GLY C 1 27 ? 23.96400 22.67600 38.94300 1.000 55.99619 27 GLY C O 1
ATOM 8605 N N . LYS C 1 28 ? 21.91700 23.45300 38.44500 1.000 46.60296 28 LYS C N 1
ATOM 8606 C CA . LYS C 1 28 ? 22.34900 24.83300 38.24700 1.000 53.75381 28 LYS C CA 1
ATOM 8607 C C . LYS C 1 28 ? 22.21800 25.68800 39.49600 1.000 53.19585 28 LYS C C 1
ATOM 8608 O O . LYS C 1 28 ? 22.77100 26.79600 39.52500 1.000 54.08017 28 LYS C O 1
ATOM 8627 N N . VAL C 1 29 ? 21.52700 25.21500 40.52900 1.000 55.44086 29 VAL C N 1
ATOM 8628 C CA . VAL C 1 29 ? 21.31900 26.04300 41.71300 1.000 56.76470 29 VAL C CA 1
ATOM 8629 C C . VAL C 1 29 ? 22.60700 26.08700 42.54400 1.000 61.38368 29 VAL C C 1
ATOM 8630 O O . VAL C 1 29 ? 22.96100 25.09900 43.18800 1.000 57.05421 29 VAL C O 1
ATOM 8643 N N . PHE C 1 42 ? 14.40000 25.57900 53.36500 1.000 71.79808 42 PHE C N 1
ATOM 8644 C CA . PHE C 1 42 ? 15.15200 25.97200 52.17300 1.000 77.65668 42 PHE C CA 1
ATOM 8645 C C . PHE C 1 42 ? 14.28600 26.14900 50.92300 1.000 69.13197 42 PHE C C 1
ATOM 8646 O O . PHE C 1 42 ? 13.39200 25.34000 50.64700 1.000 63.27864 42 PHE C O 1
ATOM 8662 N N . VAL C 1 43 ? 14.56600 27.21900 50.16800 1.000 52.63789 43 VAL C N 1
ATOM 8663 C CA . VAL C 1 43 ? 13.84000 27.53000 48.93800 1.000 56.69627 43 VAL C CA 1
ATOM 8664 C C . VAL C 1 43 ? 14.75900 28.29900 47.99800 1.000 54.62760 43 VAL C C 1
ATOM 8665 O O . VAL C 1 43 ? 15.69500 28.97000 48.43000 1.000 62.02586 43 VAL C O 1
ATOM 8678 N N . SER C 1 44 ? 14.46300 28.23100 46.69600 1.000 50.97980 44 SER C N 1
ATOM 8679 C CA . SER C 1 44 ? 15.19400 29.00300 45.70600 1.000 51.71673 44 SER C CA 1
ATOM 8680 C C . SER C 1 44 ? 14.22100 29.56700 44.67000 1.000 53.94331 44 SER C C 1
ATOM 8681 O O . SER C 1 44 ? 13.00100 29.34700 44.73500 1.000 50.66923 44 SER C O 1
ATOM 8689 N N . TYR C 1 45 ? 14.78100 30.29700 43.69500 1.000 56.53836 45 TYR C N 1
ATOM 8690 C CA . TYR C 1 45 ? 13.97900 30.83000 42.60000 1.000 47.49517 45 TYR C CA 1
ATOM 8691 C C . TYR C 1 45 ? 13.28300 29.72300 41.81100 1.000 47.62150 45 TYR C C 1
ATOM 8692 O O . TYR C 1 45 ? 12.27600 29.97700 41.12800 1.000 48.23473 45 TYR C O 1
ATOM 8710 N N . VAL C 1 46 ? 13.84800 28.51400 41.80900 1.000 49.85598 46 VAL C N 1
ATOM 8711 C CA . VAL C 1 46 ? 13.23500 27.42100 41.05800 1.000 44.85275 46 VAL C CA 1
ATOM 8712 C C . VAL C 1 46 ? 11.87200 27.08300 41.65100 1.000 46.21607 46 VAL C C 1
ATOM 8713 O O . VAL C 1 46 ? 10.86600 27.01700 40.93100 1.000 43.63155 46 VAL C O 1
ATOM 8726 N N . ASP C 1 47 ? 11.82900 26.84600 42.96400 1.000 43.42363 47 ASP C N 1
ATOM 8727 C CA . ASP C 1 47 ? 10.57000 26.62000 43.66500 1.000 43.89210 47 ASP C CA 1
ATOM 8728 C C . ASP C 1 47 ? 9.54500 27.68600 43.30800 1.000 45.96341 47 ASP C C 1
ATOM 8729 O O . ASP C 1 47 ? 8.39500 27.38200 42.97400 1.000 42.41824 47 ASP C O 1
ATOM 8738 N N . LYS C 1 48 ? 9.94600 28.95900 43.40900 1.000 43.41047 48 LYS C N 1
ATOM 8739 C CA . LYS C 1 48 ? 8.99600 30.04700 43.23300 1.000 43.03674 48 LYS C CA 1
ATOM 8740 C C . LYS C 1 48 ? 8.50000 30.10700 41.78900 1.000 42.03662 48 LYS C C 1
ATOM 8741 O O . LYS C 1 48 ? 7.29600 30.24400 41.54700 1.000 43.20781 48 LYS C O 1
ATOM 8760 N N . THR C 1 49 ? 9.41400 29.98500 40.81800 1.000 39.56264 49 THR C N 1
ATOM 8761 C CA . THR C 1 49 ? 9.02700 30.04300 39.41500 1.000 44.00791 49 THR C CA 1
ATOM 8762 C C . THR C 1 49 ? 8.12300 28.86800 39.06100 1.000 42.04451 49 THR C C 1
ATOM 8763 O O . THR C 1 49 ? 7.13600 29.02300 38.32900 1.000 42.26033 49 THR C O 1
ATOM 8774 N N . SER C 1 50 ? 8.44800 27.67000 39.56300 1.000 39.52842 50 SER C N 1
ATOM 8775 C CA . SER C 1 50 ? 7.56700 26.53200 39.30600 1.000 39.31261 50 SER C CA 1
ATOM 8776 C C . SER C 1 50 ? 6.17600 26.81500 39.87800 1.000 37.33869 50 SER C C 1
ATOM 8777 O O . SER C 1 50 ? 5.15600 26.55800 39.21900 1.000 35.22528 50 SER C O 1
ATOM 8785 N N . GLU C 1 51 ? 6.10900 27.37900 41.07700 1.000 35.48583 51 GLU C N 1
ATOM 8786 C CA . GLU C 1 51 ? 4.80000 27.64600 41.65500 1.000 36.25171 51 GLU C CA 1
ATOM 8787 C C . GLU C 1 51 ? 4.00500 28.62500 40.79100 1.000 40.86543 51 GLU C C 1
ATOM 8788 O O . GLU C 1 51 ? 2.79100 28.46200 40.62000 1.000 39.45736 51 GLU C O 1
ATOM 8800 N N . GLU C 1 52 ? 4.66700 29.65100 40.24900 1.000 42.40245 52 GLU C N 1
ATOM 8801 C CA . GLU C 1 52 ? 3.97500 30.60600 39.38400 1.000 44.66588 52 GLU C CA 1
ATOM 8802 C C . GLU C 1 52 ? 3.36500 29.91100 38.16600 1.000 40.43380 52 GLU C C 1
ATOM 8803 O O . GLU C 1 52 ? 2.20300 30.16100 37.82500 1.000 40.83384 52 GLU C O 1
ATOM 8815 N N . ARG C 1 53 ? 4.14200 29.05700 37.49100 1.000 38.34670 53 ARG C N 1
ATOM 8816 C CA . ARG C 1 53 ? 3.65000 28.39700 36.28500 1.000 37.72031 53 ARG C CA 1
ATOM 8817 C C . ARG C 1 53 ? 2.44600 27.51500 36.59200 1.000 39.77319 53 ARG C C 1
ATOM 8818 O O . ARG C 1 53 ? 1.48600 27.45600 35.81100 1.000 37.90981 53 ARG C O 1
ATOM 8839 N N . ILE C 1 54 ? 2.50800 26.77400 37.69600 1.000 35.68059 54 ILE C N 1
ATOM 8840 C CA . ILE C 1 54 ? 1.41400 25.87200 38.05600 1.000 35.60953 54 ILE C CA 1
ATOM 8841 C C . ILE C 1 54 ? 0.13400 26.66600 38.27600 1.000 34.35149 54 ILE C C 1
ATOM 8842 O O . ILE C 1 54 ? -0.93500 26.30800 37.76900 1.000 36.83863 54 ILE C O 1
ATOM 8858 N N . LYS C 1 55 ? 0.22000 27.74200 39.06400 1.000 35.53584 55 LYS C N 1
ATOM 8859 C CA . LYS C 1 55 ? -0.96400 28.53600 39.37600 1.000 38.63358 55 LYS C CA 1
ATOM 8860 C C . LYS C 1 55 ? -1.55100 29.19300 38.13100 1.000 39.56264 55 LYS C C 1
ATOM 8861 O O . LYS C 1 55 ? -2.77600 29.24600 37.97100 1.000 39.29155 55 LYS C O 1
ATOM 8880 N N . GLU C 1 56 ? -0.69000 29.75600 37.28000 1.000 39.57580 56 GLU C N 1
ATOM 8881 C CA . GLU C 1 56 ? -1.14000 30.34200 36.01700 1.000 40.16797 56 GLU C CA 1
ATOM 8882 C C . GLU C 1 56 ? -1.96500 29.35800 35.20300 1.000 36.54386 56 GLU C C 1
ATOM 8883 O O . GLU C 1 56 ? -3.07100 29.67800 34.75700 1.000 39.02836 56 GLU C O 1
ATOM 8895 N N . VAL C 1 57 ? -1.42200 28.15600 34.97700 1.000 35.18053 57 VAL C N 1
ATOM 8896 C CA . VAL C 1 57 ? -2.13000 27.14400 34.19600 1.000 34.72785 57 VAL C CA 1
ATOM 8897 C C . VAL C 1 57 ? -3.50000 26.87800 34.80800 1.000 36.62544 57 VAL C C 1
ATOM 8898 O O . VAL C 1 57 ? -4.52400 26.95000 34.12400 1.000 36.16223 57 VAL C O 1
ATOM 8911 N N . ILE C 1 58 ? -3.54500 26.62100 36.11800 1.000 36.09380 58 ILE C N 1
ATOM 8912 C CA . ILE C 1 58 ? -4.81000 26.25800 36.75400 1.000 39.53632 58 ILE C CA 1
ATOM 8913 C C . ILE C 1 58 ? -5.81800 27.38700 36.62100 1.000 39.26787 58 ILE C C 1
ATOM 8914 O O . ILE C 1 58 ? -6.99000 27.16100 36.28600 1.000 39.64423 58 ILE C O 1
ATOM 8930 N N . LEU C 1 59 ? -5.37900 28.62700 36.91300 1.000 37.40448 59 LEU C N 1
ATOM 8931 C CA . LEU C 1 59 ? -6.29700 29.76300 36.95400 1.000 39.31261 59 LEU C CA 1
ATOM 8932 C C . LEU C 1 59 ? -6.73300 30.19400 35.56000 1.000 43.31572 59 LEU C C 1
ATOM 8933 O O . LEU C 1 59 ? -7.80300 30.78100 35.40000 1.000 42.43404 59 LEU C O 1
ATOM 8949 N N . LYS C 1 60 ? -5.92100 29.93400 34.53100 1.000 39.14417 60 LYS C N 1
ATOM 8950 C CA . LYS C 1 60 ? -6.38800 30.21100 33.17300 1.000 39.60212 60 LYS C CA 1
ATOM 8951 C C . LYS C 1 60 ? -7.57900 29.32300 32.81900 1.000 39.92058 60 LYS C C 1
ATOM 8952 O O . LYS C 1 60 ? -8.54000 29.78300 32.19000 1.000 45.58178 60 LYS C O 1
ATOM 8971 N N . PHE C 1 61 ? -7.55600 28.06800 33.25900 1.000 37.18867 61 PHE C N 1
ATOM 8972 C CA . PHE C 1 61 ? -8.64500 27.14100 32.97100 1.000 39.67581 61 PHE C CA 1
ATOM 8973 C C . PHE C 1 61 ? -9.82500 27.27300 33.93500 1.000 44.11845 61 PHE C C 1
ATOM 8974 O O . PHE C 1 61 ? -10.97000 27.03400 33.52500 1.000 42.21822 61 PHE C O 1
ATOM 8991 N N . PHE C 1 62 ? -9.56900 27.61900 35.20300 1.000 41.06282 62 PHE C N 1
ATOM 8992 C CA . PHE C 1 62 ? -10.59100 27.67800 36.26000 1.000 45.37123 62 PHE C CA 1
ATOM 8993 C C . PHE C 1 62 ? -10.40100 28.98300 37.01900 1.000 43.82368 62 PHE C C 1
ATOM 8994 O O . PHE C 1 62 ? -9.88100 28.98500 38.13700 1.000 43.24203 62 PHE C O 1
ATOM 9011 N N . PRO C 1 63 ? -10.78400 30.11700 36.42500 1.000 43.18939 63 PRO C N 1
ATOM 9012 C CA . PRO C 1 63 ? -10.41700 31.41100 37.01500 1.000 48.02681 63 PRO C CA 1
ATOM 9013 C C . PRO C 1 63 ? -11.04900 31.66600 38.36400 1.000 51.81937 63 PRO C C 1
ATOM 9014 O O . PRO C 1 63 ? -10.57000 32.53600 39.09500 1.000 50.96401 63 PRO C O 1
ATOM 9025 N N . ASP C 1 64 ? -12.11700 30.95500 38.71100 1.000 55.93302 64 ASP C N 1
ATOM 9026 C CA . ASP C 1 64 ? -12.82500 31.15500 39.96800 1.000 61.95743 64 ASP C CA 1
ATOM 9027 C C . ASP C 1 64 ? -12.41700 30.15900 41.04800 1.000 59.87560 64 ASP C C 1
ATOM 9028 O O . ASP C 1 64 ? -12.97200 30.21100 42.15300 1.000 55.24083 64 ASP C O 1
ATOM 9037 N N . HIS C 1 65 ? -11.42800 29.29500 40.78300 1.000 52.90634 65 HIS C N 1
ATOM 9038 C CA . HIS C 1 65 ? -10.92100 28.36300 41.78600 1.000 50.27708 65 HIS C CA 1
ATOM 9039 C C . HIS C 1 65 ? -9.89400 29.03800 42.70100 1.000 47.76889 65 HIS C C 1
ATOM 9040 O O . HIS C 1 65 ? -9.37300 30.11100 42.40900 1.000 49.25854 65 HIS C O 1
ATOM 9054 N N . GLU C 1 66 ? -9.61500 28.39600 43.83500 1.000 52.31680 66 GLU C N 1
ATOM 9055 C CA . GLU C 1 66 ? -8.57700 28.84100 44.76800 1.000 51.97465 66 GLU C CA 1
ATOM 9056 C C . GLU C 1 66 ? -7.35400 27.94800 44.57600 1.000 51.73778 66 GLU C C 1
ATOM 9057 O O . GLU C 1 66 ? -7.49100 26.72400 44.49000 1.000 49.17432 66 GLU C O 1
ATOM 9069 N N . VAL C 1 67 ? -6.17000 28.55400 44.44700 1.000 52.77475 67 VAL C N 1
ATOM 9070 C CA . VAL C 1 67 ? -4.91900 27.80900 44.36200 1.000 51.12455 67 VAL C CA 1
ATOM 9071 C C . VAL C 1 67 ? -4.02000 28.15800 45.54100 1.000 50.08758 67 VAL C C 1
ATOM 9072 O O . VAL C 1 67 ? -3.71000 29.33600 45.77300 1.000 51.78779 67 VAL C O 1
ATOM 9085 N N . VAL C 1 68 ? -3.56700 27.12200 46.24700 1.000 45.27385 68 VAL C N 1
ATOM 9086 C CA . VAL C 1 68 ? -2.78300 27.24500 47.47000 1.000 48.22420 68 VAL C CA 1
ATOM 9087 C C . VAL C 1 68 ? -1.44000 26.56400 47.25600 1.000 47.97417 68 VAL C C 1
ATOM 9088 O O . VAL C 1 68 ? -1.37700 25.34100 47.04400 1.000 45.76865 68 VAL C O 1
ATOM 9101 N N . GLY C 1 69 ? -0.37300 27.35600 47.28700 1.000 46.19238 69 GLY C N 1
ATOM 9102 C CA . GLY C 1 69 ? 0.96700 26.83200 47.10600 1.000 43.57891 69 GLY C CA 1
ATOM 9103 C C . GLY C 1 69 ? 1.86300 26.98100 48.32200 1.000 49.56910 69 GLY C C 1
ATOM 9104 O O . GLY C 1 69 ? 1.62700 27.85600 49.16400 1.000 48.37948 69 GLY C O 1
ATOM 9108 N N . GLU C 1 70 ? 2.92300 26.16100 48.38900 1.000 53.44325 70 GLU C N 1
ATOM 9109 C CA . GLU C 1 70 ? 3.80000 26.17400 49.55700 1.000 51.55355 70 GLU C CA 1
ATOM 9110 C C . GLU C 1 70 ? 4.50400 27.51600 49.73600 1.000 53.28797 70 GLU C C 1
ATOM 9111 O O . GLU C 1 70 ? 4.73700 27.94300 50.86200 1.000 49.39276 70 GLU C O 1
ATOM 9123 N N . GLU C 1 71 ? 4.89800 28.17900 48.65100 1.000 53.22217 71 GLU C N 1
ATOM 9124 C CA . GLU C 1 71 ? 5.79800 29.32300 48.81100 1.000 57.28845 71 GLU C CA 1
ATOM 9125 C C . GLU C 1 71 ? 5.11500 30.68400 48.79500 1.000 58.59387 71 GLU C C 1
ATOM 9126 O O . GLU C 1 71 ? 5.69600 31.64800 49.30800 1.000 64.71039 71 GLU C O 1
ATOM 9138 N N . MET C 1 72 ? 3.89800 30.79400 48.25600 1.000 57.28318 72 MET C N 1
ATOM 9139 C CA . MET C 1 72 ? 3.23500 32.08800 48.13500 1.000 59.14130 72 MET C CA 1
ATOM 9140 C C . MET C 1 72 ? 1.80000 32.05300 48.64600 1.000 58.94128 72 MET C C 1
ATOM 9141 O O . MET C 1 72 ? 1.07700 33.04600 48.50200 1.000 62.09429 72 MET C O 1
ATOM 9155 N N . GLY C 1 73 ? 1.37300 30.94500 49.24800 1.000 50.61133 73 GLY C N 1
ATOM 9156 C CA . GLY C 1 73 ? 0.03900 30.89500 49.81900 1.000 52.61947 73 GLY C CA 1
ATOM 9157 C C . GLY C 1 73 ? -1.05200 30.86100 48.76000 1.000 54.75657 73 GLY C C 1
ATOM 9158 O O . GLY C 1 73 ? -0.88200 30.32700 47.65400 1.000 48.02681 73 GLY C O 1
ATOM 9162 N N . ALA C 1 74 ? -2.21100 31.41000 49.14700 1.000 53.45378 74 ALA C N 1
ATOM 9163 C CA . ALA C 1 74 ? -3.34700 31.57500 48.24500 1.000 61.96269 74 ALA C CA 1
ATOM 9164 C C . ALA C 1 74 ? -3.49600 33.04600 47.84300 1.000 68.27661 74 ALA C C 1
ATOM 9165 O O . ALA C 1 74 ? -3.64600 33.34900 46.65800 1.000 76.98818 74 ALA C O 1
ATOM 9172 N N . SER C 1 79 ? -12.76500 29.44300 47.63700 1.000 54.90922 79 SER C N 1
ATOM 9173 C CA . SER C 1 79 ? -13.55500 28.70600 46.65200 1.000 57.20686 79 SER C CA 1
ATOM 9174 C C . SER C 1 79 ? -13.92000 27.34500 47.21500 1.000 54.94080 79 SER C C 1
ATOM 9175 O O . SER C 1 79 ? -13.25600 26.85400 48.13600 1.000 57.82535 79 SER C O 1
ATOM 9182 N N . GLU C 1 80 ? -14.98400 26.74100 46.66500 1.000 55.23294 80 GLU C N 1
ATOM 9183 C CA . GLU C 1 80 ? -15.26500 25.33800 46.95500 1.000 61.86794 80 GLU C CA 1
ATOM 9184 C C . GLU C 1 80 ? -14.18800 24.43200 46.35300 1.000 58.07012 80 GLU C C 1
ATOM 9185 O O . GLU C 1 80 ? -13.89200 23.35200 46.89000 1.000 54.98028 80 GLU C O 1
ATOM 9197 N N . TYR C 1 81 ? -13.59500 24.85800 45.25300 1.000 57.58848 81 TYR C N 1
ATOM 9198 C CA . TYR C 1 81 ? -12.54400 24.11000 44.57200 1.000 53.39588 81 TYR C CA 1
ATOM 9199 C C . TYR C 1 81 ? -11.20400 24.68600 45.00400 1.000 48.46107 81 TYR C C 1
ATOM 9200 O O . TYR C 1 81 ? -10.89600 25.85100 44.72900 1.000 48.09524 81 TYR C O 1
ATOM 9218 N N . ARG C 1 82 ? -10.43200 23.88500 45.72400 1.000 49.89809 82 ARG C N 1
ATOM 9219 C CA . ARG C 1 82 ? -9.15400 24.30700 46.29300 1.000 50.75345 82 ARG C CA 1
ATOM 9220 C C . ARG C 1 82 ? -8.03700 23.38500 45.80800 1.000 46.17659 82 ARG C C 1
ATOM 9221 O O . ARG C 1 82 ? -7.99900 22.20100 46.16500 1.000 46.35293 82 ARG C O 1
ATOM 9242 N N . TRP C 1 83 ? -7.10700 23.94800 45.04200 1.000 44.51060 83 TRP C N 1
ATOM 9243 C CA . TRP C 1 83 ? -5.89500 23.25000 44.63200 1.000 42.81566 83 TRP C CA 1
ATOM 9244 C C . TRP C 1 83 ? -4.81300 23.45400 45.68100 1.000 45.46861 83 TRP C C 1
ATOM 9245 O O . TRP C 1 83 ? -4.60500 24.57900 46.14100 1.000 48.45581 83 TRP C O 1
ATOM 9266 N N . PHE C 1 84 ? -4.12000 22.38200 46.03900 1.000 43.04727 84 PHE C N 1
ATOM 9267 C CA . PHE C 1 84 ? -2.95000 22.45300 46.90600 1.000 43.75788 84 PHE C CA 1
ATOM 9268 C C . PHE C 1 84 ? -1.73800 21.96200 46.13400 1.000 41.77343 84 PHE C C 1
ATOM 9269 O O . PHE C 1 84 ? -1.69900 20.80400 45.67300 1.000 40.91280 84 PHE C O 1
ATOM 9286 N N . ILE C 1 85 ? -0.75100 22.84100 45.96300 1.000 40.77068 85 ILE C N 1
ATOM 9287 C CA . ILE C 1 85 ? 0.36900 22.52200 45.08300 1.000 38.91519 85 ILE C CA 1
ATOM 9288 C C . ILE C 1 85 ? 1.68000 22.66700 45.85300 1.000 41.07071 85 ILE C C 1
ATOM 9289 O O . ILE C 1 85 ? 1.88500 23.64900 46.57600 1.000 40.30746 85 ILE C O 1
ATOM 9305 N N . ASP C 1 86 ? 2.54200 21.65700 45.72300 1.000 38.35986 86 ASP C N 1
ATOM 9306 C CA . ASP C 1 86 ? 3.94400 21.78000 46.06600 1.000 39.29682 86 ASP C CA 1
ATOM 9307 C C . ASP C 1 86 ? 4.76500 21.92400 44.79400 1.000 39.05995 86 ASP C C 1
ATOM 9308 O O . ASP C 1 86 ? 4.89000 20.95300 44.03800 1.000 38.52304 86 ASP C O 1
ATOM 9317 N N . PRO C 1 87 ? 5.36100 23.09400 44.53300 1.000 39.60738 87 PRO C N 1
ATOM 9318 C CA . PRO C 1 87 ? 6.09500 23.31300 43.27700 1.000 37.44396 87 PRO C CA 1
ATOM 9319 C C . PRO C 1 87 ? 7.40700 22.56500 43.19900 1.000 35.52531 87 PRO C C 1
ATOM 9320 O O . PRO C 1 87 ? 7.98400 22.46200 42.09700 1.000 36.66492 87 PRO C O 1
ATOM 9331 N N . LEU C 1 88 ? 7.90900 22.06200 44.33500 1.000 36.43068 88 LEU C N 1
ATOM 9332 C CA . LEU C 1 88 ? 9.13400 21.26700 44.33100 1.000 34.59362 88 LEU C CA 1
ATOM 9333 C C . LEU C 1 88 ? 9.14600 20.50800 45.66100 1.000 39.90478 88 LEU C C 1
ATOM 9334 O O . LEU C 1 88 ? 9.45700 21.07700 46.71000 1.000 40.83911 88 LEU C O 1
ATOM 9350 N N . ASP C 1 89 ? 8.75000 19.25200 45.61400 1.000 39.54948 89 ASP C N 1
ATOM 9351 C CA . ASP C 1 89 ? 8.79500 18.39300 46.78100 1.000 40.84700 89 ASP C CA 1
ATOM 9352 C C . ASP C 1 89 ? 10.11200 17.63600 46.73400 1.000 40.70751 89 ASP C C 1
ATOM 9353 O O . ASP C 1 89 ? 10.33800 16.85900 45.80900 1.000 38.93625 89 ASP C O 1
ATOM 9362 N N . GLY C 1 90 ? 10.97500 17.86700 47.72600 1.000 38.87571 90 GLY C N 1
ATOM 9363 C CA . GLY C 1 90 ? 12.32800 17.34600 47.66100 1.000 39.58106 90 GLY C CA 1
ATOM 9364 C C . GLY C 1 90 ? 13.37600 18.39400 47.33400 1.000 36.68071 90 GLY C C 1
ATOM 9365 O O . GLY C 1 90 ? 14.32000 18.12900 46.56700 1.000 37.55977 90 GLY C O 1
ATOM 9369 N N . THR C 1 91 ? 13.22800 19.59100 47.90900 1.000 41.38128 91 THR C N 1
ATOM 9370 C CA . THR C 1 91 ? 14.12200 20.68300 47.53300 1.000 40.13376 91 THR C CA 1
ATOM 9371 C C . THR C 1 91 ? 15.57400 20.36300 47.87000 1.000 38.09404 91 THR C C 1
ATOM 9372 O O . THR C 1 91 ? 16.47400 20.59400 47.05100 1.000 37.41238 91 THR C O 1
ATOM 9383 N N . LYS C 1 92 ? 15.82800 19.82000 49.07400 1.000 42.91304 92 LYS C N 1
ATOM 9384 C CA . LYS C 1 92 ? 17.20100 19.50300 49.45100 1.000 39.86004 92 LYS C CA 1
ATOM 9385 C C . LYS C 1 92 ? 17.82000 18.47800 48.52400 1.000 41.17862 92 LYS C C 1
ATOM 9386 O O . LYS C 1 92 ? 18.97300 18.64100 48.09300 1.000 42.79197 92 LYS C O 1
ATOM 9405 N N . ASN C 1 93 ? 17.06600 17.42500 48.16900 1.000 41.68921 93 ASN C N 1
ATOM 9406 C CA . ASN C 1 93 ? 17.53800 16.49800 47.16600 1.000 37.96245 93 ASN C CA 1
ATOM 9407 C C . ASN C 1 93 ? 17.87000 17.22700 45.87400 1.000 34.75943 93 ASN C C 1
ATOM 9408 O O . ASN C 1 93 ? 18.94200 17.03400 45.28700 1.000 35.23580 93 ASN C O 1
ATOM 9419 N N . TYR C 1 94 ? 16.92300 18.03500 45.39500 1.000 35.68849 94 TYR C N 1
ATOM 9420 C CA . TYR C 1 94 ? 17.08400 18.74000 44.12600 1.000 38.22564 94 TYR C CA 1
ATOM 9421 C C . TYR C 1 94 ? 18.38900 19.53500 44.09600 1.000 37.31237 94 TYR C C 1
ATOM 9422 O O . TYR C 1 94 ? 19.15600 19.44400 43.12500 1.000 38.10457 94 TYR C O 1
ATOM 9440 N N . ILE C 1 95 ? 18.67700 20.26600 45.16700 1.000 42.89988 95 ILE C N 1
ATOM 9441 C CA . ILE C 1 95 ? 19.87000 21.10600 45.21700 1.000 44.99487 95 ILE C CA 1
ATOM 9442 C C . ILE C 1 95 ? 21.14100 20.26800 45.25100 1.000 48.07945 95 ILE C C 1
ATOM 9443 O O . ILE C 1 95 ? 22.16100 20.65100 44.66300 1.000 46.38977 95 ILE C O 1
ATOM 9459 N N . ASN C 1 96 ? 21.10800 19.11200 45.91700 1.000 47.32673 96 ASN C N 1
ATOM 9460 C CA . ASN C 1 96 ? 22.28500 18.24400 45.95200 1.000 45.21595 96 ASN C CA 1
ATOM 9461 C C . ASN C 1 96 ? 22.49600 17.43800 44.67500 1.000 46.36872 96 ASN C C 1
ATOM 9462 O O . ASN C 1 96 ? 23.58400 16.88100 44.47000 1.000 43.24729 96 ASN C O 1
ATOM 9473 N N . GLY C 1 97 ? 21.52000 17.39100 43.77800 1.000 37.80190 97 GLY C N 1
ATOM 9474 C CA . GLY C 1 97 ? 21.63700 16.53300 42.64400 1.000 40.98913 97 GLY C CA 1
ATOM 9475 C C . GLY C 1 97 ? 21.11600 15.13100 42.83700 1.000 35.66480 97 GLY C C 1
ATOM 9476 O O . GLY C 1 97 ? 21.38800 14.27400 41.98400 1.000 40.87332 97 GLY C O 1
ATOM 9480 N N . PHE C 1 98 ? 20.37700 14.87200 43.91400 1.000 40.65487 98 PHE C N 1
ATOM 9481 C CA . PHE C 1 98 ? 19.74100 13.56400 44.11200 1.000 39.96005 98 PHE C CA 1
ATOM 9482 C C . PHE C 1 98 ? 18.35800 13.59700 43.47800 1.000 35.14632 98 PHE C C 1
ATOM 9483 O O . PHE C 1 98 ? 17.50300 14.36200 43.92900 1.000 37.10445 98 PHE C O 1
ATOM 9500 N N . PRO C 1 99 ? 18.08900 12.79200 42.44900 1.000 31.55642 99 PRO C N 1
ATOM 9501 C CA . PRO C 1 99 ? 16.95700 13.06900 41.55800 1.000 39.52053 99 PRO C CA 1
ATOM 9502 C C . PRO C 1 99 ? 15.58600 12.70800 42.10700 1.000 41.26284 99 PRO C C 1
ATOM 9503 O O . PRO C 1 99 ? 14.63800 12.67100 41.30900 1.000 35.00157 99 PRO C O 1
ATOM 9514 N N . ILE C 1 100 ? 15.44900 12.36000 43.37800 1.000 36.64913 100 ILE C N 1
ATOM 9515 C CA . ILE C 1 100 ? 14.13600 12.07500 43.95100 1.000 33.82248 100 ILE C CA 1
ATOM 9516 C C . ILE C 1 100 ? 13.47300 13.38300 44.36900 1.000 33.03817 100 ILE C C 1
ATOM 9517 O O . ILE C 1 100 ? 13.63800 13.86700 45.49400 1.000 34.14357 100 ILE C O 1
ATOM 9533 N N . PHE C 1 101 ? 12.72800 13.98300 43.44600 1.000 34.27253 101 PHE C N 1
ATOM 9534 C CA . PHE C 1 101 ? 11.94800 15.17900 43.69500 1.000 33.27767 101 PHE C CA 1
ATOM 9535 C C . PHE C 1 101 ? 10.77300 15.19400 42.72500 1.000 33.05923 101 PHE C C 1
ATOM 9536 O O . PHE C 1 101 ? 10.77500 14.47900 41.72400 1.000 32.71445 101 PHE C O 1
ATOM 9553 N N . ALA C 1 102 ? 9.76200 15.98800 43.04700 1.000 33.02764 102 ALA C N 1
ATOM 9554 C CA . ALA C 1 102 ? 8.52800 15.97100 42.27400 1.000 37.07550 102 ALA C CA 1
ATOM 9555 C C . ALA C 1 102 ? 7.83200 17.32100 42.33400 1.000 37.07550 102 ALA C C 1
ATOM 9556 O O . ALA C 1 102 ? 8.14400 18.17500 43.17500 1.000 35.11210 102 ALA C O 1
ATOM 9563 N N . VAL C 1 103 ? 6.84300 17.47600 41.45600 1.000 35.08579 103 VAL C N 1
ATOM 9564 C CA . VAL C 1 103 ? 5.82500 18.51800 41.53400 1.000 32.33809 103 VAL C CA 1
ATOM 9565 C C . VAL C 1 103 ? 4.52900 17.83700 41.93800 1.000 32.99606 103 VAL C C 1
ATOM 9566 O O . VAL C 1 103 ? 4.15200 16.82300 41.32700 1.000 35.44899 103 VAL C O 1
ATOM 9579 N N . SER C 1 104 ? 3.84400 18.36900 42.94500 1.000 34.56467 104 SER C N 1
ATOM 9580 C CA . SER C 1 104 ? 2.56400 17.81300 43.37700 1.000 34.64889 104 SER C CA 1
ATOM 9581 C C . SER C 1 104 ? 1.43000 18.81300 43.18600 1.000 35.17527 104 SER C C 1
ATOM 9582 O O . SER C 1 104 ? 1.50100 19.94500 43.67800 1.000 38.00456 104 SER C O 1
ATOM 9590 N N . VAL C 1 105 ? 0.36800 18.37900 42.50600 1.000 35.93062 105 VAL C N 1
ATOM 9591 C CA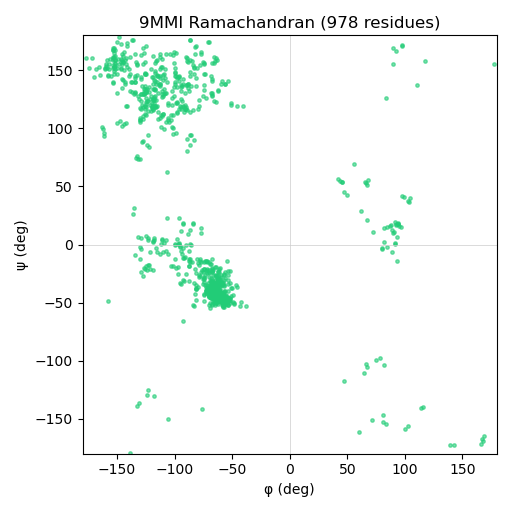 . VAL C 1 105 ? -0.79900 19.20200 42.18100 1.000 35.73586 105 VAL C CA 1
ATOM 9592 C C . VAL C 1 105 ? -2.02700 18.40800 42.59000 1.000 37.79137 105 VAL C C 1
ATOM 9593 O O . VAL C 1 105 ? -2.35300 17.39800 41.94800 1.000 38.10194 105 VAL C O 1
ATOM 9606 N N . GLY C 1 106 ? -2.70400 18.84800 43.65200 1.000 38.32038 106 GLY C N 1
ATOM 9607 C CA . GLY C 1 106 ? -3.89200 18.17700 44.14500 1.000 41.17073 106 GLY C CA 1
ATOM 9608 C C . GLY C 1 106 ? -5.06700 19.13300 44.23200 1.000 41.00228 106 GLY C C 1
ATOM 9609 O O . GLY C 1 106 ? -4.89900 20.32700 44.49900 1.000 41.24968 106 GLY C O 1
ATOM 9613 N N . LEU C 1 107 ? -6.26900 18.59500 43.99400 1.000 43.77630 107 LEU C N 1
ATOM 9614 C CA . LEU C 1 107 ? -7.51400 19.35300 44.07900 1.000 43.64997 107 LEU C CA 1
ATOM 9615 C C . LEU C 1 107 ? -8.41900 18.76200 45.15200 1.000 45.12383 107 LEU C C 1
ATOM 9616 O O . LEU C 1 107 ? -8.60600 17.54000 45.22200 1.000 47.13723 107 LEU C O 1
ATOM 9632 N N . VAL C 1 108 ? -8.98000 19.63400 45.97700 1.000 46.78719 108 VAL C N 1
ATOM 9633 C CA . VAL C 1 108 ? -9.95400 19.27100 46.99800 1.000 52.00887 108 VAL C CA 1
ATOM 9634 C C . VAL C 1 108 ? -11.25700 19.95500 46.63000 1.000 53.96173 108 VAL C C 1
ATOM 9635 O O . VAL C 1 108 ? -11.25200 21.12300 46.23300 1.000 52.87213 108 VAL C O 1
ATOM 9648 N N . LYS C 1 109 ? -12.37900 19.24000 46.76500 1.000 55.07502 109 LYS C N 1
ATOM 9649 C CA . LYS C 1 109 ? -13.70400 19.85100 46.63600 1.000 57.48584 109 LYS C CA 1
ATOM 9650 C C . LYS C 1 109 ? -14.30900 19.78800 48.03500 1.000 59.57030 109 LYS C C 1
ATOM 9651 O O . LYS C 1 109 ? -14.76700 18.72900 48.47300 1.000 58.39911 109 LYS C O 1
ATOM 9670 N N . GLY C 1 110 ? -14.26600 20.91200 48.74400 1.000 58.88601 110 GLY C N 1
ATOM 9671 C CA . GLY C 1 110 ? -14.70400 20.96700 50.12100 1.000 61.54948 110 GLY C CA 1
ATOM 9672 C C . GLY C 1 110 ? -13.61800 20.48600 51.06000 1.000 63.70237 110 GLY C C 1
ATOM 9673 O O . GLY C 1 110 ? -12.65900 21.22000 51.33800 1.000 68.92405 110 GLY C O 1
ATOM 9677 N N . GLU C 1 111 ? -13.76200 19.26300 51.55900 1.000 59.32817 111 GLU C N 1
ATOM 9678 C CA . GLU C 1 111 ? -12.70900 18.60400 52.31600 1.000 63.61289 111 GLU C CA 1
ATOM 9679 C C . GLU C 1 111 ? -12.29900 17.26600 51.70800 1.000 65.79999 111 GLU C C 1
ATOM 9680 O O . GLU C 1 111 ? -11.42500 16.59600 52.27700 1.000 66.53429 111 GLU C O 1
ATOM 9692 N N . GLU C 1 112 ? -12.86400 16.87900 50.53900 1.000 58.80705 112 GLU C N 1
ATOM 9693 C CA . GLU C 1 112 ? -12.51000 15.61900 49.89700 1.000 59.68347 112 GLU C CA 1
ATOM 9694 C C . GLU C 1 112 ? -11.47800 15.87900 48.80900 1.000 52.46945 112 GLU C C 1
ATOM 9695 O O . GLU C 1 112 ? -11.72500 16.71200 47.93200 1.000 53.73802 112 GLU C O 1
ATOM 9707 N N . PRO C 1 113 ? -10.31100 15.24800 48.86700 1.000 56.06198 113 PRO C N 1
ATOM 9708 C CA . PRO C 1 113 ? -9.41700 15.20700 47.69500 1.000 49.35855 113 PRO C CA 1
ATOM 9709 C C . PRO C 1 113 ? -10.06300 14.48300 46.51400 1.000 48.03471 113 PRO C C 1
ATOM 9710 O O . PRO C 1 113 ? -10.61300 13.39300 46.66800 1.000 51.22456 113 PRO C O 1
ATOM 9721 N N . ILE C 1 114 ? -9.98600 15.08200 45.32100 1.000 46.98458 114 ILE C N 1
ATOM 9722 C CA . ILE C 1 114 ? -10.67900 14.46100 44.19000 1.000 47.67151 114 ILE C CA 1
ATOM 9723 C C . ILE C 1 114 ? -9.80600 14.22800 42.96800 1.000 45.11067 114 ILE C C 1
ATOM 9724 O O . ILE C 1 114 ? -10.07900 13.31100 42.17300 1.000 43.54206 114 ILE C O 1
ATOM 9740 N N . VAL C 1 115 ? -8.76300 15.03900 42.80500 1.000 44.80537 115 VAL C N 1
ATOM 9741 C CA . VAL C 1 115 ? -7.85900 14.95100 41.65000 1.000 39.67055 115 VAL C CA 1
ATOM 9742 C C . VAL C 1 115 ? -6.41800 15.02700 42.14900 1.000 42.00240 115 VAL C C 1
ATOM 9743 O O . VAL C 1 115 ? -6.10300 15.81700 43.04900 1.000 41.61815 115 VAL C O 1
ATOM 9756 N N . GLY C 1 116 ? -5.52300 14.26500 41.51500 1.000 41.59183 116 GLY C N 1
ATOM 9757 C CA . GLY C 1 116 ? -4.12900 14.30200 41.92600 1.000 39.88636 116 GLY C CA 1
ATOM 9758 C C . GLY C 1 116 ? -3.14900 14.02200 40.79300 1.000 35.41477 116 GLY C C 1
ATOM 9759 O O . GLY C 1 116 ? -3.32200 13.03800 40.07600 1.000 36.53859 116 GLY C O 1
ATOM 9763 N N . ALA C 1 117 ? -2.13500 14.87200 40.64300 1.000 34.69100 117 ALA C N 1
ATOM 9764 C CA . ALA C 1 117 ? -1.02800 14.66000 39.70600 1.000 32.13280 117 ALA C CA 1
ATOM 9765 C C . ALA C 1 117 ? 0.28400 14.90300 40.43800 1.000 35.62006 117 ALA C C 1
ATOM 9766 O O . ALA C 1 117 ? 0.44600 15.93400 41.10600 1.000 37.27289 117 ALA C O 1
ATOM 9773 N N . VAL C 1 118 ? 1.19400 13.94500 40.34900 1.000 31.41956 118 VAL C N 1
ATOM 9774 C CA . VAL C 1 118 ? 2.54000 14.06100 40.91400 1.000 32.40389 118 VAL C CA 1
ATOM 9775 C C . VAL C 1 118 ? 3.53300 13.69900 39.81100 1.000 31.34060 118 VAL C C 1
ATOM 9776 O O . VAL C 1 118 ? 3.49900 12.58400 39.28700 1.000 31.99068 118 VAL C O 1
ATOM 9789 N N . TYR C 1 119 ? 4.44900 14.61400 39.51000 1.000 30.64841 119 TYR C N 1
ATOM 9790 C CA . TYR C 1 119 ? 5.36300 14.48100 38.38600 1.000 30.43786 119 TYR C CA 1
ATOM 9791 C C . TYR C 1 119 ? 6.79300 14.43300 38.89700 1.000 33.65930 119 TYR C C 1
ATOM 9792 O O . TYR C 1 119 ? 7.22700 15.34000 39.62400 1.000 32.81709 119 TYR C O 1
ATOM 9810 N N . LEU C 1 120 ? 7.51500 13.37400 38.51000 1.000 29.01664 120 LEU C N 1
ATOM 9811 C CA . LEU C 1 120 ? 8.93100 13.20900 38.80200 1.000 30.75632 120 LEU C CA 1
ATOM 9812 C C . LEU C 1 120 ? 9.71000 13.64500 37.55100 1.000 31.54852 120 LEU C C 1
ATOM 9813 O O . LEU C 1 120 ? 9.81000 12.86900 36.57200 1.000 30.72210 120 LEU C O 1
ATOM 9829 N N . PRO C 1 121 ? 10.19700 14.89000 37.48100 1.000 30.32995 121 PRO C N 1
ATOM 9830 C CA . PRO C 1 121 ? 10.76400 15.38700 36.21500 1.000 31.10373 121 PRO C CA 1
ATOM 9831 C C . PRO C 1 121 ? 11.99700 14.65400 35.76200 1.000 30.81422 121 PRO C C 1
ATOM 9832 O O . PRO C 1 121 ? 12.22400 14.51100 34.55000 1.000 29.40616 121 PRO C O 1
ATOM 9843 N N . TYR C 1 122 ? 12.83300 14.18800 36.68000 1.000 27.81649 122 TYR C N 1
ATOM 9844 C CA . TYR C 1 122 ? 14.07500 13.58100 36.25100 1.000 30.23784 122 TYR C CA 1
ATOM 9845 C C . TYR C 1 122 ? 13.80700 12.26400 35.54600 1.000 33.48823 122 TYR C C 1
ATOM 9846 O O . TYR C 1 122 ? 14.52300 11.90900 34.61400 1.000 34.11198 122 TYR C O 1
ATOM 9864 N N . PHE C 1 123 ? 12.80300 11.51900 36.00300 1.000 31.63537 123 PHE C N 1
ATOM 9865 C CA . PHE C 1 123 ? 12.46500 10.21400 35.45200 1.000 31.46693 123 PHE C CA 1
ATOM 9866 C C . PHE C 1 123 ? 11.32400 10.27800 34.43800 1.000 31.48799 123 PHE C C 1
ATOM 9867 O O . PHE C 1 123 ? 10.92000 9.23700 33.91900 1.000 30.25100 123 PHE C O 1
ATOM 9884 N N . ASP C 1 124 ? 10.80000 11.46600 34.18500 1.000 27.97967 124 ASP C N 1
ATOM 9885 C CA . ASP C 1 124 ? 9.62000 11.66600 33.34400 1.000 30.35890 124 ASP C CA 1
ATOM 9886 C C . ASP C 1 124 ? 8.53200 10.66200 33.68400 1.000 30.61157 124 ASP C C 1
ATOM 9887 O O . ASP C 1 124 ? 8.02700 9.93700 32.82400 1.000 27.99809 124 ASP C O 1
ATOM 9896 N N . LYS C 1 125 ? 8.18000 10.63100 34.96800 1.000 30.47997 125 LYS C N 1
ATOM 9897 C CA . LYS C 1 125 ? 7.15500 9.73600 35.50900 1.000 30.25363 125 LYS C CA 1
ATOM 9898 C C . LYS C 1 125 ? 6.04600 10.58800 36.09700 1.000 31.29586 125 LYS C C 1
ATOM 9899 O O . LYS C 1 125 ? 6.28700 11.35600 37.02800 1.000 30.04834 125 LYS C O 1
ATOM 9918 N N . LEU C 1 126 ? 4.85100 10.48600 35.52700 1.000 28.82977 126 LEU C N 1
ATOM 9919 C CA . LEU C 1 126 ? 3.68300 11.24200 35.94800 1.000 28.80082 126 LEU C CA 1
ATOM 9920 C C . LEU C 1 126 ? 2.68700 10.28600 36.60800 1.000 33.47243 126 LEU C C 1
ATOM 9921 O O . LEU C 1 126 ? 2.11800 9.41400 35.94400 1.000 34.98314 126 LEU C O 1
ATOM 9937 N N . TYR C 1 127 ? 2.48800 10.43900 37.90600 1.000 32.88026 127 TYR C N 1
ATOM 9938 C CA . TYR C 1 127 ? 1.44400 9.71000 38.61500 1.000 34.86471 127 TYR C CA 1
ATOM 9939 C C . TYR C 1 127 ? 0.17700 10.54600 38.58700 1.000 36.93338 127 TYR C C 1
ATOM 9940 O O . TYR C 1 127 ? 0.22100 11.76500 38.78600 1.000 35.71218 127 TYR C O 1
ATOM 9958 N N . TRP C 1 128 ? -0.96000 9.90400 38.33700 1.000 36.96759 128 TRP C N 1
ATOM 9959 C CA . TRP C 1 128 ? -2.18800 10.68400 38.27900 1.000 34.68047 128 TRP C CA 1
ATOM 9960 C C . TRP C 1 128 ? -3.39200 9.83600 38.64500 1.000 37.65188 128 TRP C C 1
ATOM 9961 O O . TRP C 1 128 ? -3.33600 8.60300 38.63700 1.000 39.41262 128 TRP C O 1
ATOM 9982 N N . GLY C 1 129 ? -4.48000 10.52900 38.99300 1.000 38.77570 129 GLY C N 1
ATOM 9983 C CA . GLY C 1 129 ? -5.64700 9.87100 39.53300 1.000 44.35005 129 GLY C CA 1
ATOM 9984 C C . GLY C 1 129 ? -6.74800 10.83400 39.91900 1.000 44.25267 129 GLY C C 1
ATOM 9985 O O . GLY C 1 129 ? -6.50200 12.01900 40.19700 1.000 40.61803 129 GLY C O 1
ATOM 9989 N N . ALA C 1 130 ? -7.98500 10.33400 39.93100 1.000 45.45282 130 ALA C N 1
ATOM 9990 C CA . ALA C 1 130 ? -9.14100 11.13800 40.29000 1.000 42.99200 130 ALA C CA 1
ATOM 9991 C C . ALA C 1 130 ? -10.20500 10.21200 40.85900 1.000 47.33462 130 ALA C C 1
ATOM 9992 O O . ALA C 1 130 ? -10.34300 9.06700 40.42900 1.000 46.75297 130 ALA C O 1
ATOM 9999 N N . LYS C 1 131 ? -10.97000 10.74000 41.81600 1.000 52.50103 131 LYS C N 1
ATOM 10000 C CA . LYS C 1 131 ? -12.01300 9.96400 42.49300 1.000 52.79844 131 LYS C CA 1
ATOM 10001 C C . LYS C 1 131 ? -12.84100 9.18200 41.48100 1.000 55.10398 131 LYS C C 1
ATOM 10002 O O . LYS C 1 131 ? -13.47600 9.77100 40.59500 1.000 56.83313 131 LYS C O 1
ATOM 10021 N N . GLY C 1 132 ? -12.82100 7.85700 41.60800 1.000 56.41992 132 GLY C N 1
ATOM 10022 C CA . GLY C 1 132 ? -13.64700 6.99200 40.79400 1.000 59.99667 132 GLY C CA 1
ATOM 10023 C C . GLY C 1 132 ? -13.10800 6.67500 39.41900 1.000 62.72068 132 GLY C C 1
ATOM 10024 O O . GLY C 1 132 ? -13.77400 5.95800 38.66000 1.000 63.97872 132 GLY C O 1
ATOM 10028 N N . LEU C 1 133 ? -11.92300 7.16900 39.07200 1.000 58.69125 133 LEU C N 1
ATOM 10029 C CA . LEU C 1 133 ? -11.39000 7.00200 37.72800 1.000 53.95910 133 LEU C CA 1
ATOM 10030 C C . LEU C 1 133 ? -10.07800 6.23300 37.69800 1.000 52.93529 133 LEU C C 1
ATOM 10031 O O . LEU C 1 133 ? -9.50700 6.06500 36.61300 1.000 53.57221 133 LEU C O 1
ATOM 10047 N N . GLY C 1 134 ? -9.57800 5.76800 38.84000 1.000 55.29610 134 GLY C N 1
ATOM 10048 C CA . GLY C 1 134 ? -8.37900 4.95900 38.88400 1.000 54.16965 134 GLY C CA 1
ATOM 10049 C C . GLY C 1 134 ? -7.11500 5.77500 39.09000 1.000 49.95336 134 GLY C C 1
ATOM 10050 O O . GLY C 1 134 ? -7.10600 7.00800 39.02500 1.000 48.87691 134 GLY C O 1
ATOM 10054 N N . ALA C 1 135 ? -6.04000 5.05000 39.41200 1.000 45.26859 135 ALA C N 1
ATOM 10055 C CA . ALA C 1 135 ? -4.69600 5.59000 39.55400 1.000 46.72402 135 ALA C CA 1
ATOM 10056 C C . ALA C 1 135 ? -3.83100 5.08700 38.41000 1.000 43.87368 135 ALA C C 1
ATOM 10057 O O . ALA C 1 135 ? -3.98700 3.94300 37.97000 1.000 43.74209 135 ALA C O 1
ATOM 10064 N N . TYR C 1 136 ? -2.89600 5.93700 37.97200 1.000 39.04679 136 TYR C N 1
ATOM 10065 C CA . TYR C 1 136 ? -2.05600 5.64000 36.81700 1.000 38.91782 136 TYR C CA 1
ATOM 10066 C C . TYR C 1 136 ? -0.65500 6.19700 37.00800 1.000 39.07047 136 TYR C C 1
ATOM 10067 O O . TYR C 1 136 ? -0.45200 7.19400 37.70500 1.000 38.05719 136 TYR C O 1
ATOM 10085 N N . VAL C 1 137 ? 0.29800 5.60200 36.29000 1.000 39.52579 137 VAL C N 1
ATOM 10086 C CA . VAL C 1 137 ? 1.62300 6.19000 36.12700 1.000 34.00934 137 VAL C CA 1
ATOM 10087 C C . VAL C 1 137 ? 1.89600 6.19800 34.63000 1.000 38.79676 137 VAL C C 1
ATOM 10088 O O . VAL C 1 137 ? 1.80500 5.15100 33.98600 1.000 38.73359 137 VAL C O 1
ATOM 10101 N N . ASN C 1 138 ? 2.11100 7.39200 34.06700 1.000 34.29359 138 ASN C N 1
ATOM 10102 C CA . ASN C 1 138 ? 2.10000 7.57700 32.61100 1.000 39.56527 138 ASN C CA 1
ATOM 10103 C C . ASN C 1 138 ? 0.88700 6.90200 31.98700 1.000 36.57281 138 ASN C C 1
ATOM 10104 O O . ASN C 1 138 ? -0.25000 7.27400 32.28800 1.000 42.55247 138 ASN C O 1
ATOM 10115 N N . GLY C 1 139 ? 1.10000 5.90300 31.12600 1.000 36.00695 139 GLY C N 1
ATOM 10116 C CA . GLY C 1 139 ? -0.05200 5.24500 30.53800 1.000 39.76266 139 GLY C CA 1
ATOM 10117 C C . GLY C 1 139 ? -0.52400 3.96600 31.21700 1.000 44.65272 139 GLY C C 1
ATOM 10118 O O . GLY C 1 139 ? -1.20700 3.15700 30.58200 1.000 45.07383 139 GLY C O 1
ATOM 10122 N N . LYS C 1 140 ? -0.21500 3.77300 32.49000 1.000 40.03375 140 LYS C N 1
ATOM 10123 C CA . LYS C 1 140 ? -0.31800 2.46100 33.12300 1.000 40.01269 140 LYS C CA 1
ATOM 10124 C C . LYS C 1 140 ? -1.10900 2.52200 34.41700 1.000 45.20279 140 LYS C C 1
ATOM 10125 O O . LYS C 1 140 ? -0.81100 3.34500 35.28600 1.000 45.35017 140 LYS C O 1
ATOM 10144 N N . ARG C 1 141 ? -2.09000 1.62200 34.54600 1.000 40.30746 141 ARG C N 1
ATOM 10145 C CA . ARG C 1 141 ? -2.86400 1.47600 35.78300 1.000 46.06342 141 ARG C CA 1
ATOM 10146 C C . ARG C 1 141 ? -1.98300 0.93600 36.90000 1.000 45.45019 141 ARG C C 1
ATOM 10147 O O . ARG C 1 141 ? -1.13200 0.07600 36.66800 1.000 45.99236 141 ARG C O 1
ATOM 10168 N N . ILE C 1 142 ? -2.17600 1.45000 38.12200 1.000 43.83420 142 ILE C N 1
ATOM 10169 C CA . ILE C 1 142 ? -1.39400 1.00600 39.26700 1.000 38.42566 142 ILE C CA 1
ATOM 10170 C C . ILE C 1 142 ? -2.34700 0.64200 40.38700 1.000 44.47639 142 ILE C C 1
ATOM 10171 O O . ILE C 1 142 ? -3.50800 1.05500 40.40700 1.000 47.06617 142 ILE C O 1
ATOM 10187 N N . LYS C 1 143 ? -1.82200 -0.10300 41.35200 1.000 46.17659 143 LYS C N 1
ATOM 10188 C CA . LYS C 1 143 ? -2.60400 -0.60100 42.47400 1.000 48.08734 143 LYS C CA 1
ATOM 10189 C C . LYS C 1 143 ? -1.62200 -0.89800 43.58900 1.000 47.61624 143 LYS C C 1
ATOM 10190 O O . LYS C 1 143 ? -0.47600 -1.27900 43.32700 1.000 43.84999 143 LYS C O 1
ATOM 10209 N N . VAL C 1 144 ? -2.06800 -0.67600 44.83100 1.000 46.30818 144 VAL C N 1
ATOM 10210 C CA . VAL C 1 144 ? -1.21400 -0.97700 45.97400 1.000 46.62401 144 VAL C CA 1
ATOM 10211 C C . VAL C 1 144 ? -0.95600 -2.47800 45.97600 1.000 51.71146 144 VAL C C 1
ATOM 10212 O O . VAL C 1 144 ? -1.70800 -3.26600 45.39100 1.000 50.57185 144 VAL C O 1
ATOM 10225 N N . LYS C 1 145 ? 0.11600 -2.88500 46.64200 1.000 49.23222 145 LYS C N 1
ATOM 10226 C CA . LYS C 1 145 ? 0.53200 -4.27300 46.53900 1.000 58.91759 145 LYS C CA 1
ATOM 10227 C C . LYS C 1 145 ? -0.28900 -5.14300 47.47600 1.000 62.33905 145 LYS C C 1
ATOM 10228 O O . LYS C 1 145 ? -0.67000 -4.72300 48.57200 1.000 59.11761 145 LYS C O 1
ATOM 10247 N N . ASP C 1 146 ? -0.58900 -6.35200 47.00000 1.000 72.10338 146 ASP C N 1
ATOM 10248 C CA . ASP C 1 146 ? -1.36800 -7.34800 47.73500 1.000 81.20447 146 ASP C CA 1
ATOM 10249 C C . ASP C 1 146 ? -0.38600 -8.17000 48.56300 1.000 74.80897 146 ASP C C 1
ATOM 10250 O O . ASP C 1 146 ? 0.03500 -9.26600 48.18500 1.000 80.88601 146 ASP C O 1
ATOM 10259 N N . ASN C 1 147 ? 0.01300 -7.60100 49.69900 1.000 59.22815 147 ASN C N 1
ATOM 10260 C CA . ASN C 1 147 ? 0.92500 -8.25900 50.62100 1.000 59.90455 147 ASN C CA 1
ATOM 10261 C C . ASN C 1 147 ? 0.47000 -8.01400 52.05000 1.000 63.11809 147 ASN C C 1
ATOM 10262 O O . ASN C 1 147 ? -0.06800 -6.94900 52.37000 1.000 62.29168 147 ASN C O 1
ATOM 10273 N N . GLU C 1 148 ? 0.70700 -9.01000 52.91800 1.000 65.05780 148 GLU C N 1
ATOM 10274 C CA . GLU C 1 148 ? 0.35800 -8.90000 54.33000 1.000 68.03447 148 GLU C CA 1
ATOM 10275 C C . GLU C 1 148 ? 1.45500 -9.36000 55.28100 1.000 64.84725 148 GLU C C 1
ATOM 10276 O O . GLU C 1 148 ? 1.31900 -9.15100 56.50200 1.000 60.64411 148 GLU C O 1
ATOM 10288 N N . SER C 1 149 ? 2.52400 -9.97900 54.77900 1.000 58.37542 149 SER C N 1
ATOM 10289 C CA . SER C 1 149 ? 3.61300 -10.41700 55.64700 1.000 64.11032 149 SER C CA 1
ATOM 10290 C C . SER C 1 149 ? 4.48400 -9.21700 55.99000 1.000 62.31537 149 SER C C 1
ATOM 10291 O O . SER C 1 149 ? 4.98700 -8.52900 55.09000 1.000 63.01545 149 SER C O 1
ATOM 10299 N N . LEU C 1 150 ? 4.66700 -8.95300 57.27800 1.000 70.04787 150 LEU C N 1
ATOM 10300 C CA . LEU C 1 150 ? 5.49200 -7.81000 57.64800 1.000 71.54279 150 LEU C CA 1
ATOM 10301 C C . LEU C 1 150 ? 6.94100 -8.04100 57.25900 1.000 71.92441 150 LEU C C 1
ATOM 10302 O O . LEU C 1 150 ? 7.64200 -7.09000 56.90200 1.000 69.55308 150 LEU C O 1
ATOM 10318 N N . LYS C 1 151 ? 7.38800 -9.29700 57.27800 1.000 61.12838 151 LYS C N 1
ATOM 10319 C CA . LYS C 1 151 ? 8.78200 -9.59800 56.97800 1.000 64.92357 151 LYS C CA 1
ATOM 10320 C C . LYS C 1 151 ? 9.14200 -9.19800 55.56000 1.000 60.93362 151 LYS C C 1
ATOM 10321 O O . LYS C 1 151 ? 10.30400 -8.88000 55.28000 1.000 60.52831 151 LYS C O 1
ATOM 10340 N N . HIS C 1 152 ? 8.17100 -9.23400 54.65200 1.000 55.49350 152 HIS C N 1
ATOM 10341 C CA . HIS C 1 152 ? 8.37300 -8.88200 53.25400 1.000 56.73575 152 HIS C CA 1
ATOM 10342 C C . HIS C 1 152 ? 8.02300 -7.42600 52.98100 1.000 57.00420 152 HIS C C 1
ATOM 10343 O O . HIS C 1 152 ? 7.91800 -7.02600 51.81600 1.000 55.07502 152 HIS C O 1
ATOM 10357 N N . ALA C 1 153 ? 7.82900 -6.62800 54.02000 1.000 56.75154 153 ALA C N 1
ATOM 10358 C CA . ALA C 1 153 ? 7.30600 -5.28200 53.84500 1.000 55.93302 153 ALA C CA 1
ATOM 10359 C C . ALA C 1 153 ? 8.43000 -4.27000 53.71500 1.000 51.15087 153 ALA C C 1
ATOM 10360 O O . ALA C 1 153 ? 9.46500 -4.36900 54.39100 1.000 48.31895 153 ALA C O 1
ATOM 10367 N N . GLY C 1 154 ? 8.20600 -3.28300 52.85300 1.000 51.84569 154 GLY C N 1
ATOM 10368 C CA . GLY C 1 154 ? 9.03100 -2.08600 52.80100 1.000 51.24825 154 GLY C CA 1
ATOM 10369 C C . GLY C 1 154 ? 8.21500 -0.88200 53.23700 1.000 48.89007 154 GLY C C 1
ATOM 10370 O O . GLY C 1 154 ? 7.06800 -0.71300 52.80600 1.000 48.52950 154 GLY C O 1
ATOM 10374 N N . VAL C 1 155 ? 8.81900 -0.03700 54.06600 1.000 47.13460 155 VAL C N 1
ATOM 10375 C CA . VAL C 1 155 ? 8.16500 1.17900 54.54200 1.000 48.34001 155 VAL C CA 1
ATOM 10376 C C . VAL C 1 155 ? 9.04300 2.39500 54.25300 1.000 47.02932 155 VAL C C 1
ATOM 10377 O O . VAL C 1 155 ? 10.24900 2.38200 54.52200 1.000 47.29251 155 VAL C O 1
ATOM 10390 N N . VAL C 1 156 ? 8.44100 3.44500 53.72700 1.000 46.26871 156 VAL C N 1
ATOM 10391 C CA . VAL C 1 156 ? 9.13300 4.71700 53.53700 1.000 45.64758 156 VAL C CA 1
ATOM 10392 C C . VAL C 1 156 ? 8.73600 5.62800 54.68500 1.000 49.10852 156 VAL C C 1
ATOM 10393 O O . VAL C 1 156 ? 7.61000 5.54500 55.19500 1.000 48.76637 156 VAL C O 1
ATOM 10406 N N . TYR C 1 157 ? 9.67600 6.45300 55.13200 1.000 47.97944 157 TYR C N 1
ATOM 10407 C CA . TYR C 1 157 ? 9.45400 7.29000 56.29800 1.000 49.95862 157 TYR C CA 1
ATOM 10408 C C . TYR C 1 157 ? 10.13900 8.63000 56.10400 1.000 49.45330 157 TYR C C 1
ATOM 10409 O O . TYR C 1 157 ? 10.94800 8.82200 55.19400 1.000 48.42423 157 TYR C O 1
ATOM 10427 N N . GLY C 1 158 ? 9.76100 9.57600 56.95800 1.000 51.01401 158 GLY C N 1
ATOM 10428 C CA . GLY C 1 158 ? 10.35200 10.89500 56.91200 1.000 50.84557 158 GLY C CA 1
ATOM 10429 C C . GLY C 1 158 ? 9.92800 11.68500 58.13800 1.000 57.85957 158 GLY C C 1
ATOM 10430 O O . GLY C 1 158 ? 8.81100 11.50100 58.64000 1.000 54.28546 158 GLY C O 1
ATOM 10434 N N . PHE C 1 159 ? 10.82500 12.52100 58.65700 1.000 58.98865 159 PHE C N 1
ATOM 10435 C CA . PHE C 1 159 ? 10.43100 13.48400 59.68000 1.000 66.81591 159 PHE C CA 1
ATOM 10436 C C . PHE C 1 159 ? 11.52100 14.52700 59.82800 1.000 74.42998 159 PHE C C 1
ATOM 10437 O O . PHE C 1 159 ? 12.68500 14.23400 59.53100 1.000 73.51408 159 PHE C O 1
ATOM 10454 N N . PRO C 1 160 ? 11.18100 15.75700 60.25500 1.000 77.75406 160 PRO C N 1
ATOM 10455 C CA . PRO C 1 160 ? 12.12200 16.88200 60.30800 1.000 76.69604 160 PRO C CA 1
ATOM 10456 C C . PRO C 1 160 ? 12.85700 16.99900 61.63800 1.000 80.23594 160 PRO C C 1
ATOM 10457 O O . PRO C 1 160 ? 14.08100 17.15200 61.63400 1.000 81.41239 160 PRO C O 1
ATOM 10468 N N . ILE C 1 167 ? 10.84600 14.41300 69.55300 1.000 75.61170 167 ILE C N 1
ATOM 10469 C CA . ILE C 1 167 ? 11.77300 13.82300 68.60000 1.000 79.78062 167 ILE C CA 1
ATOM 10470 C C . ILE C 1 167 ? 11.96600 12.36100 68.94800 1.000 77.94882 167 ILE C C 1
ATOM 10471 O O . ILE C 1 167 ? 11.94000 11.48000 68.08300 1.000 75.33798 167 ILE C O 1
ATOM 10486 N N . SER C 1 168 ? 12.22400 12.11900 70.23400 1.000 80.55703 168 SER C N 1
ATOM 10487 C CA . SER C 1 168 ? 12.32200 10.75300 70.72000 1.000 78.83050 168 SER C CA 1
ATOM 10488 C C . SER C 1 168 ? 11.06000 9.97000 70.41600 1.000 79.80957 168 SER C C 1
ATOM 10489 O O . SER C 1 168 ? 11.09400 8.73500 70.38900 1.000 83.06259 168 SER C O 1
ATOM 10497 N N . ILE C 1 169 ? 9.93500 10.66000 70.23000 1.000 76.96186 169 ILE C N 1
ATOM 10498 C CA . ILE C 1 169 ? 8.70500 9.96900 69.87600 1.000 76.48812 169 ILE C CA 1
ATOM 10499 C C . ILE C 1 169 ? 8.83700 9.37500 68.48200 1.000 73.42196 169 ILE C C 1
ATOM 10500 O O . ILE C 1 169 ? 8.60500 8.18000 68.26700 1.000 73.02191 169 ILE C O 1
ATOM 10516 N N . TYR C 1 170 ? 9.25000 10.20200 67.52900 1.000 71.31118 170 TYR C N 1
ATOM 10517 C CA . TYR C 1 170 ? 9.45100 9.72500 66.16500 1.000 68.47137 170 TYR C CA 1
ATOM 10518 C C . TYR C 1 170 ? 10.41800 8.54900 66.13100 1.000 69.15040 170 TYR C C 1
ATOM 10519 O O . TYR C 1 170 ? 10.17100 7.55200 65.43400 1.000 67.90288 170 TYR C O 1
ATOM 10537 N N . LEU C 1 171 ? 11.52600 8.64700 66.87000 1.000 73.70094 171 LEU C N 1
ATOM 10538 C CA . LEU C 1 171 ? 12.50500 7.56500 66.88700 1.000 75.62222 171 LEU C CA 1
ATOM 10539 C C . LEU C 1 171 ? 11.91500 6.28700 67.47600 1.000 74.46419 171 LEU C C 1
ATOM 10540 O O . LEU C 1 171 ? 12.26300 5.18500 67.03300 1.000 70.80586 171 LEU C O 1
ATOM 10556 N N . ASN C 1 172 ? 11.00700 6.41300 68.45400 1.000 73.34300 172 ASN C N 1
ATOM 10557 C CA . ASN C 1 172 ? 10.40200 5.23000 69.06000 1.000 74.30365 172 ASN C CA 1
ATOM 10558 C C . ASN C 1 172 ? 9.41200 4.56100 68.11700 1.000 72.59028 172 ASN C C 1
ATOM 10559 O O . ASN C 1 172 ? 9.34200 3.33000 68.05400 1.000 72.57712 172 ASN C O 1
ATOM 10570 N N . ILE C 1 173 ? 8.60200 5.35300 67.41300 1.000 71.30329 173 ILE C N 1
ATOM 10571 C CA . ILE C 1 173 ? 7.73900 4.78600 66.38100 1.000 69.48201 173 ILE C CA 1
ATOM 10572 C C . ILE C 1 173 ? 8.59000 4.13000 65.30300 1.000 67.05014 173 ILE C C 1
ATOM 10573 O O . ILE C 1 173 ? 8.29900 3.01100 64.85400 1.000 66.34480 173 ILE C O 1
ATOM 10589 N N . PHE C 1 174 ? 9.66400 4.81100 64.88500 1.000 67.98973 174 PHE C N 1
ATOM 10590 C CA . PHE C 1 174 ? 10.56900 4.25200 63.88200 1.000 67.08173 174 PHE C CA 1
ATOM 10591 C C . PHE C 1 174 ? 11.02200 2.85700 64.29400 1.000 66.18688 174 PHE C C 1
ATOM 10592 O O . PHE C 1 174 ? 10.93400 1.91200 63.50900 1.000 65.32889 174 PHE C O 1
ATOM 10609 N N . LYS C 1 175 ? 11.47300 2.70700 65.54300 1.000 68.24502 175 LYS C N 1
ATOM 10610 C CA . LYS C 1 175 ? 12.07400 1.44000 65.96200 1.000 69.19777 175 LYS C CA 1
ATOM 10611 C C . LYS C 1 175 ? 11.04600 0.31600 66.02600 1.000 68.26082 175 LYS C C 1
ATOM 10612 O O . LYS C 1 175 ? 11.35700 -0.83600 65.71000 1.000 67.72128 175 LYS C O 1
ATOM 10631 N N . ASP C 1 176 ? 9.83700 0.60800 66.50100 1.000 72.58765 176 ASP C N 1
ATOM 10632 C CA . ASP C 1 176 ? 8.82100 -0.43600 66.58900 1.000 70.16368 176 ASP C CA 1
ATOM 10633 C C . ASP C 1 176 ? 8.47500 -0.95800 65.20000 1.000 67.53441 176 ASP C C 1
ATOM 10634 O O . ASP C 1 176 ? 8.34600 -2.16900 64.99100 1.000 67.38966 176 ASP C O 1
ATOM 10643 N N . VAL C 1 177 ? 8.32900 -0.05300 64.22700 1.000 65.49206 177 VAL C N 1
ATOM 10644 C CA . VAL C 1 177 ? 8.10600 -0.48600 62.85400 1.000 62.95755 177 VAL C CA 1
ATOM 10645 C C . VAL C 1 177 ? 9.35800 -1.17000 62.32400 1.000 61.64687 177 VAL C C 1
ATOM 10646 O O . VAL C 1 177 ? 9.28500 -2.24800 61.73500 1.000 60.75992 177 VAL C O 1
ATOM 10659 N N . PHE C 1 178 ? 10.52800 -0.57400 62.57100 1.000 61.68371 178 PHE C N 1
ATOM 10660 C CA . PHE C 1 178 ? 11.80900 -1.13300 62.15400 1.000 60.68096 178 PHE C CA 1
ATOM 10661 C C . PHE C 1 178 ? 11.91100 -2.62900 62.41200 1.000 61.42315 178 PHE C C 1
ATOM 10662 O O . PHE C 1 178 ? 12.20100 -3.42200 61.50600 1.000 59.80980 178 PHE C O 1
ATOM 10679 N N . TYR C 1 179 ? 11.63500 -3.02800 63.65600 1.000 63.97083 179 TYR C N 1
ATOM 10680 C CA . TYR C 1 179 ? 11.89900 -4.39600 64.08100 1.000 65.04727 179 TYR C CA 1
ATOM 10681 C C . TYR C 1 179 ? 11.04600 -5.40500 63.35300 1.000 64.07084 179 TYR C C 1
ATOM 10682 O O . TYR C 1 179 ? 11.44400 -6.56000 63.21100 1.000 67.15279 179 TYR C O 1
ATOM 10700 N N . GLU C 1 180 ? 9.88300 -4.99500 62.87000 1.000 63.35760 180 GLU C N 1
ATOM 10701 C CA . GLU C 1 180 ? 8.90400 -5.93200 62.32600 1.000 62.87596 180 GLU C CA 1
ATOM 10702 C C . GLU C 1 180 ? 8.87800 -5.99000 60.80100 1.000 61.23103 180 GLU C C 1
ATOM 10703 O O . GLU C 1 180 ? 8.36300 -6.97300 60.25000 1.000 59.48608 180 GLU C O 1
ATOM 10715 N N . VAL C 1 181 ? 9.41000 -4.98800 60.10000 1.000 60.25986 181 VAL C N 1
ATOM 10716 C CA . VAL C 1 181 ? 9.26100 -4.92600 58.64700 1.000 60.94678 181 VAL C CA 1
ATOM 10717 C C . VAL C 1 181 ? 10.57500 -5.25700 57.94200 1.000 55.86722 181 VAL C C 1
ATOM 10718 O O . VAL C 1 181 ? 11.66300 -5.21500 58.52500 1.000 54.91185 181 VAL C O 1
ATOM 10731 N N . GLY C 1 182 ? 10.45600 -5.55900 56.64400 1.000 54.57233 182 GLY C N 1
ATOM 10732 C CA . GLY C 1 182 ? 11.61400 -5.98000 55.86800 1.000 57.02263 182 GLY C CA 1
ATOM 10733 C C . GLY C 1 182 ? 12.65400 -4.88800 55.69000 1.000 53.28534 182 GLY C C 1
ATOM 10734 O O . GLY C 1 182 ? 13.85400 -5.12900 55.85100 1.000 56.95420 182 GLY C O 1
ATOM 10738 N N . SER C 1 183 ? 12.22000 -3.67400 55.40400 1.000 51.53249 183 SER C N 1
ATOM 10739 C CA . SER C 1 183 ? 13.18200 -2.59700 55.22400 1.000 48.88481 183 SER C CA 1
ATOM 10740 C C . SER C 1 183 ? 12.49500 -1.26700 55.47300 1.000 48.68742 183 SER C C 1
ATOM 10741 O O . SER C 1 183 ? 11.28600 -1.12800 55.26300 1.000 48.57161 183 SER C O 1
ATOM 10749 N N . MET C 1 184 ? 13.29500 -0.27800 55.85200 1.000 49.02693 184 MET C N 1
ATOM 10750 C CA . MET C 1 184 ? 12.82800 1.10300 55.92500 1.000 49.02956 184 MET C CA 1
ATOM 10751 C C . MET C 1 184 ? 13.73200 2.02000 55.12400 1.000 47.46885 184 MET C C 1
ATOM 10752 O O . MET C 1 184 ? 14.96000 1.97500 55.26600 1.000 47.57939 184 MET C O 1
ATOM 10766 N N . ARG C 1 185 ? 13.10500 2.88500 54.32500 1.000 46.17133 185 ARG C N 1
ATOM 10767 C CA . ARG C 1 185 ? 13.81500 3.75900 53.40300 1.000 44.53429 185 ARG C CA 1
ATOM 10768 C C . ARG C 1 185 ? 13.33200 5.18600 53.59000 1.000 44.80800 185 ARG C C 1
ATOM 10769 O O . ARG C 1 185 ? 12.14900 5.42500 53.83700 1.000 45.37386 185 ARG C O 1
ATOM 10790 N N . ARG C 1 186 ? 14.25600 6.13300 53.45500 1.000 44.62640 186 ARG C N 1
ATOM 10791 C CA . ARG C 1 186 ? 13.98000 7.55700 53.63200 1.000 44.75010 186 ARG C CA 1
ATOM 10792 C C . ARG C 1 186 ? 14.40000 8.28400 52.35800 1.000 43.58417 186 ARG C C 1
ATOM 10793 O O . ARG C 1 186 ? 15.53600 8.77800 52.25500 1.000 43.91316 186 ARG C O 1
ATOM 10814 N N . PRO C 1 187 ? 13.51900 8.36200 51.34500 1.000 45.80549 187 PRO C N 1
ATOM 10815 C CA . PRO C 1 187 ? 13.93500 8.97100 50.06600 1.000 42.82356 187 PRO C CA 1
ATOM 10816 C C . PRO C 1 187 ? 13.95500 10.49300 50.06200 1.000 44.45533 187 PRO C C 1
ATOM 10817 O O . PRO C 1 187 ? 14.68400 11.08800 49.26500 1.000 41.16283 187 PRO C O 1
ATOM 10828 N N . GLY C 1 188 ? 13.13900 11.11500 50.92100 1.000 43.26308 188 GLY C N 1
ATOM 10829 C CA . GLY C 1 188 ? 13.18900 12.55500 51.12900 1.000 44.30005 188 GLY C CA 1
ATOM 10830 C C . GLY C 1 188 ? 12.23800 13.38200 50.29700 1.000 45.66863 188 GLY C C 1
ATOM 10831 O O . GLY C 1 188 ? 12.45600 14.59000 50.15000 1.000 44.69746 188 GLY C O 1
ATOM 10835 N N . ALA C 1 189 ? 11.19700 12.77800 49.72500 1.000 39.94163 189 ALA C N 1
ATOM 10836 C CA . ALA C 1 189 ? 10.15000 13.51600 49.02200 1.000 45.43439 189 ALA C CA 1
ATOM 10837 C C . ALA C 1 189 ? 8.82700 12.83100 49.32500 1.000 47.76889 189 ALA C C 1
ATOM 10838 O O . ALA C 1 189 ? 8.53700 11.76000 48.76100 1.000 43.27361 189 ALA C O 1
ATOM 10845 N N . ALA C 1 190 ? 8.03400 13.44800 50.19100 1.000 42.86040 190 ALA C N 1
ATOM 10846 C CA . ALA C 1 190 ? 6.83200 12.80800 50.70700 1.000 44.12634 190 ALA C CA 1
ATOM 10847 C C . ALA C 1 190 ? 5.82300 12.49400 49.61600 1.000 44.85801 190 ALA C C 1
ATOM 10848 O O . ALA C 1 190 ? 5.15200 11.45600 49.67000 1.000 41.41549 190 ALA C O 1
ATOM 10855 N N . ALA C 1 191 ? 5.68500 13.37800 48.62100 1.000 39.57053 191 ALA C N 1
ATOM 10856 C CA . ALA C 1 191 ? 4.73300 13.12000 47.54200 1.000 42.47615 191 ALA C CA 1
ATOM 10857 C C . ALA C 1 191 ? 5.17000 11.93500 46.70800 1.000 40.43380 191 ALA C C 1
ATOM 10858 O O . ALA C 1 191 ? 4.32700 11.18100 46.19900 1.000 43.85263 191 ALA C O 1
ATOM 10865 N N . VAL C 1 192 ? 6.48300 11.74600 46.56200 1.000 38.90730 192 VAL C N 1
ATOM 10866 C CA . VAL C 1 192 ? 6.97700 10.58500 45.84500 1.000 39.37841 192 VAL C CA 1
ATOM 10867 C C . VAL C 1 192 ? 6.75800 9.33000 46.67900 1.000 40.37589 192 VAL C C 1
ATOM 10868 O O . VAL C 1 192 ? 6.37700 8.27400 46.15100 1.000 41.46550 192 VAL C O 1
ATOM 10881 N N . ASP C 1 193 ? 7.01400 9.42500 47.98300 1.000 39.69423 193 ASP C N 1
ATOM 10882 C CA . ASP C 1 193 ? 6.76900 8.30700 48.89800 1.000 42.64985 193 ASP C CA 1
ATOM 10883 C C . ASP C 1 193 ? 5.34500 7.77900 48.73600 1.000 44.92644 193 ASP C C 1
ATOM 10884 O O . ASP C 1 193 ? 5.12400 6.56600 48.62500 1.000 45.86603 193 ASP C O 1
ATOM 10893 N N . LEU C 1 194 ? 4.36200 8.68800 48.69200 1.000 42.67617 194 LEU C N 1
ATOM 10894 C CA . LEU C 1 194 ? 2.96500 8.27100 48.56600 1.000 45.10804 194 LEU C CA 1
ATOM 10895 C C . LEU C 1 194 ? 2.73800 7.54000 47.24900 1.000 44.40796 194 LEU C C 1
ATOM 10896 O O . LEU C 1 194 ? 2.10700 6.47900 47.20500 1.000 47.27409 194 LEU C O 1
ATOM 10912 N N . CYS C 1 195 ? 3.24000 8.10600 46.15400 1.000 38.96520 195 CYS C N 1
ATOM 10913 C CA . CYS C 1 195 ? 3.05300 7.48700 44.85200 1.000 40.21008 195 CYS C CA 1
ATOM 10914 C C . CYS C 1 195 ? 3.67000 6.10700 44.79400 1.000 37.53345 195 CYS C C 1
ATOM 10915 O O . CYS C 1 195 ? 3.17200 5.22300 44.06600 1.000 40.96544 195 CYS C O 1
ATOM 10923 N N . MET C 1 196 ? 4.77900 5.90500 45.49500 1.000 35.96221 196 MET C N 1
ATOM 10924 C CA . MET C 1 196 ? 5.46100 4.61300 45.41200 1.000 37.63083 196 MET C CA 1
ATOM 10925 C C . MET C 1 196 ? 4.68200 3.58000 46.20700 1.000 42.41298 196 MET C C 1
ATOM 10926 O O . MET C 1 196 ? 4.68400 2.39200 45.86300 1.000 42.37877 196 MET C O 1
ATOM 10940 N N . VAL C 1 197 ? 3.98400 4.02000 47.25200 1.000 41.37338 197 VAL C N 1
ATOM 10941 C CA . VAL C 1 197 ? 3.02600 3.14500 47.89800 1.000 43.74472 197 VAL C CA 1
ATOM 10942 C C . VAL C 1 197 ? 1.88100 2.84300 46.94200 1.000 45.45808 197 VAL C C 1
ATOM 10943 O O . VAL C 1 197 ? 1.47700 1.68300 46.78800 1.000 48.77164 197 VAL C O 1
ATOM 10956 N N . ALA C 1 198 ? 1.37200 3.86400 46.25300 1.000 43.99738 198 ALA C N 1
ATOM 10957 C CA . ALA C 1 198 ? 0.26200 3.66100 45.32500 1.000 43.54206 198 ALA C CA 1
ATOM 10958 C C . ALA C 1 198 ? 0.64700 2.75400 44.16300 1.000 48.45581 198 ALA C C 1
ATOM 10959 O O . ALA C 1 198 ? -0.21500 2.07700 43.58700 1.000 48.97166 198 ALA C O 1
ATOM 10966 N N . GLU C 1 199 ? 1.91900 2.71500 43.80800 1.000 43.01832 199 GLU C N 1
ATOM 10967 C CA . GLU C 1 199 ? 2.38100 1.91600 42.67800 1.000 44.15529 199 GLU C CA 1
ATOM 10968 C C . GLU C 1 199 ? 2.70100 0.48100 43.07100 1.000 46.61875 199 GLU C C 1
ATOM 10969 O O . GLU C 1 199 ? 2.81200 -0.38300 42.18700 1.000 45.93709 199 GLU C O 1
ATOM 10981 N N . GLY C 1 200 ? 2.82500 0.20700 44.36600 1.000 46.63717 200 GLY C N 1
ATOM 10982 C CA . GLY C 1 200 ? 3.08100 -1.13200 44.85600 1.000 49.17432 200 GLY C CA 1
ATOM 10983 C C . GLY C 1 200 ? 4.52800 -1.45300 45.13600 1.000 50.81662 200 GLY C C 1
ATOM 10984 O O . GLY C 1 200 ? 4.86900 -2.63600 45.25500 1.000 49.11642 200 GLY C O 1
ATOM 10988 N N . ILE C 1 201 ? 5.39200 -0.44200 45.21900 1.000 43.11043 201 ILE C N 1
ATOM 10989 C CA . ILE C 1 201 ? 6.78900 -0.67500 45.56500 1.000 47.20829 201 ILE C CA 1
ATOM 10990 C C . ILE C 1 201 ? 6.95600 -0.79700 47.06300 1.000 48.88218 201 ILE C C 1
ATOM 10991 O O . ILE C 1 201 ? 7.70900 -1.64900 47.55700 1.000 51.03507 201 ILE C O 1
ATOM 11007 N N . PHE C 1 202 ? 6.27700 0.07200 47.82400 1.000 45.21595 202 PHE C N 1
ATOM 11008 C CA . PHE C 1 202 ? 6.34000 0.07300 49.27200 1.000 49.60332 202 PHE C CA 1
ATOM 11009 C C . PHE C 1 202 ? 4.96900 -0.26500 49.82900 1.000 49.24011 202 PHE C C 1
ATOM 11010 O O . PHE C 1 202 ? 3.93400 0.06000 49.23000 1.000 46.25555 202 PHE C O 1
ATOM 11027 N N . ASP C 1 203 ? 4.99000 -0.96900 50.96400 1.000 47.41358 203 ASP C N 1
ATOM 11028 C CA . ASP C 1 203 ? 3.76000 -1.44400 51.58100 1.000 54.78552 203 ASP C CA 1
ATOM 11029 C C . ASP C 1 203 ? 3.08700 -0.36200 52.40900 1.000 54.19334 203 ASP C C 1
ATOM 11030 O O . ASP C 1 203 ? 1.85200 -0.28300 52.44300 1.000 53.26428 203 ASP C O 1
ATOM 11039 N N . GLY C 1 204 ? 3.88200 0.45800 53.10600 1.000 55.04607 204 GLY C N 1
ATOM 11040 C CA . GLY C 1 204 ? 3.33900 1.51600 53.93100 1.000 51.56145 204 GLY C CA 1
ATOM 11041 C C . GLY C 1 204 ? 4.29400 2.69000 54.00700 1.000 52.12467 204 GLY C C 1
ATOM 11042 O O . GLY C 1 204 ? 5.42300 2.64600 53.49600 1.000 47.15565 204 GLY C O 1
ATOM 11046 N N . MET C 1 205 ? 3.81800 3.75800 54.65100 1.000 49.64543 205 MET C N 1
ATOM 11047 C CA . MET C 1 205 ? 4.64300 4.94100 54.85400 1.000 49.46646 205 MET C CA 1
ATOM 11048 C C . MET C 1 205 ? 4.21900 5.64200 56.13900 1.000 51.74305 205 MET C C 1
ATOM 11049 O O . MET C 1 205 ? 3.03500 5.65200 56.50500 1.000 54.80131 205 MET C O 1
ATOM 11063 N N . MET C 1 206 ? 5.21700 6.24500 56.79500 1.000 52.35628 206 MET C N 1
ATOM 11064 C CA . MET C 1 206 ? 5.05100 7.02000 58.01900 1.000 54.50917 206 MET C CA 1
ATOM 11065 C C . MET C 1 206 ? 5.69700 8.36900 57.81500 1.000 55.14345 206 MET C C 1
ATOM 11066 O O . MET C 1 206 ? 6.93000 8.43600 57.86000 1.000 53.86172 206 MET C O 1
ATOM 11080 N N . GLU C 1 207 ? 4.90700 9.44100 57.67200 1.000 53.93278 207 GLU C N 1
ATOM 11081 C CA . GLU C 1 207 ? 5.48200 10.76700 57.47700 1.000 53.37745 207 GLU C CA 1
ATOM 11082 C C . GLU C 1 207 ? 4.84500 11.72500 58.47400 1.000 55.43296 207 GLU C C 1
ATOM 11083 O O . GLU C 1 207 ? 3.61800 11.76600 58.61400 1.000 56.24885 207 GLU C O 1
ATOM 11095 N N . PHE C 1 208 ? 5.69000 12.45600 59.18200 1.000 56.29359 208 PHE C N 1
ATOM 11096 C CA . PHE C 1 208 ? 5.23200 13.36300 60.25700 1.000 58.56228 208 PHE C CA 1
ATOM 11097 C C . PHE C 1 208 ? 5.47700 14.82600 59.88400 1.000 58.01222 208 PHE C C 1
ATOM 11098 O O . PHE C 1 208 ? 6.43400 15.08900 59.14900 1.000 56.45940 208 PHE C O 1
ATOM 11115 N N . GLU C 1 209 ? 4.65400 15.73500 60.39300 1.000 59.31237 209 GLU C N 1
ATOM 11116 C CA . GLU C 1 209 ? 4.86400 17.19500 60.19800 1.000 59.17815 209 GLU C CA 1
ATOM 11117 C C . GLU C 1 209 ? 4.62800 17.48400 58.72200 1.000 56.66732 209 GLU C C 1
ATOM 11118 O O . GLU C 1 209 ? 5.49100 18.09900 58.09200 1.000 55.40401 209 GLU C O 1
ATOM 11130 N N . MET C 1 210 ? 3.46500 17.10000 58.23700 1.000 56.07514 210 MET C N 1
ATOM 11131 C CA . MET C 1 210 ? 3.10800 17.24900 56.81500 1.000 56.52257 210 MET C CA 1
ATOM 11132 C C . MET C 1 210 ? 2.22100 18.46700 56.62800 1.000 57.05947 210 MET C C 1
ATOM 11133 O O . MET C 1 210 ? 1.67000 18.93000 57.59800 1.000 56.24359 210 MET C O 1
ATOM 11147 N N . LYS C 1 211 ? 2.20400 19.01800 55.43600 1.000 52.33785 211 LYS C N 1
ATOM 11148 C CA . LYS C 1 211 ? 1.33900 20.09300 54.99600 1.000 55.41191 211 LYS C CA 1
ATOM 11149 C C . LYS C 1 211 ? 0.43600 19.60800 53.86300 1.000 51.00612 211 LYS C C 1
ATOM 11150 O O . LYS C 1 211 ? 0.78600 18.67400 53.13600 1.000 50.37709 211 LYS C O 1
ATOM 11169 N N . PRO C 1 212 ? -0.71600 20.25300 53.65400 1.000 51.33247 212 PRO C N 1
ATOM 11170 C CA . PRO C 1 212 ? -1.70200 19.68900 52.70800 1.000 51.00085 212 PRO C CA 1
ATOM 11171 C C . PRO C 1 212 ? -1.19500 19.59800 51.28600 1.000 49.14537 212 PRO C C 1
ATOM 11172 O O . PRO C 1 212 ? -1.65700 18.73400 50.52300 1.000 47.00564 212 PRO C O 1
ATOM 11183 N N . TRP C 1 213 ? -0.25500 20.46800 50.88800 1.000 46.83193 213 TRP C N 1
ATOM 11184 C CA . TRP C 1 213 ? 0.30600 20.34300 49.54200 1.000 44.80274 213 TRP C CA 1
ATOM 11185 C C . TRP C 1 213 ? 1.26700 19.16600 49.42900 1.000 48.00049 213 TRP C C 1
ATOM 11186 O O . TRP C 1 213 ? 1.54900 18.70500 48.30900 1.000 42.61564 213 TRP C O 1
ATOM 11207 N N . ASP C 1 214 ? 1.80600 18.69000 50.55500 1.000 44.83959 214 ASP C N 1
ATOM 11208 C CA . ASP C 1 214 ? 2.69700 17.53500 50.51900 1.000 47.65308 214 ASP C CA 1
ATOM 11209 C C . ASP C 1 214 ? 1.94800 16.27300 50.10200 1.000 47.95312 214 ASP C C 1
ATOM 11210 O O . ASP C 1 214 ? 2.51500 15.39900 49.42400 1.000 46.84509 214 ASP C O 1
ATOM 11219 N N . ILE C 1 215 ? 0.67000 16.18100 50.46400 1.000 44.96592 215 ILE C N 1
ATOM 11220 C CA . ILE C 1 215 ? -0.04000 14.90800 50.47800 1.000 45.27648 215 ILE C CA 1
ATOM 11221 C C . ILE C 1 215 ? -1.32100 14.90100 49.65000 1.000 44.88170 215 ILE C C 1
ATOM 11222 O O . ILE C 1 215 ? -1.77700 13.81100 49.27800 1.000 50.60870 215 ILE C O 1
ATOM 11238 N N . THR C 1 216 ? -1.89700 16.05000 49.31400 1.000 44.90012 216 THR C N 1
ATOM 11239 C CA . THR C 1 216 ? -3.23500 16.02900 48.72500 1.000 45.00803 216 THR C CA 1
ATOM 11240 C C . THR C 1 216 ? -3.27000 15.19500 47.45100 1.000 44.92381 216 THR C C 1
ATOM 11241 O O . THR C 1 216 ? -4.10300 14.28400 47.30400 1.000 43.54469 216 THR C O 1
ATOM 11252 N N . ALA C 1 217 ? -2.38200 15.50700 46.50300 1.000 41.30495 217 ALA C N 1
ATOM 11253 C CA . ALA C 1 217 ? -2.39500 14.78700 45.24100 1.000 39.59948 217 ALA C CA 1
ATOM 11254 C C . ALA C 1 217 ? -2.18400 13.29400 45.46600 1.000 39.63896 217 ALA C C 1
ATOM 11255 O O . ALA C 1 217 ? -2.91100 12.46300 44.91500 1.000 44.96329 217 ALA C O 1
ATOM 11262 N N . GLY C 1 218 ? -1.18500 12.94000 46.28100 1.000 39.99690 218 GLY C N 1
ATOM 11263 C CA . GLY C 1 218 ? -0.84100 11.56000 46.56000 1.000 40.08639 218 GLY C CA 1
ATOM 11264 C C . GLY C 1 218 ? -1.87500 10.78900 47.34000 1.000 47.87416 218 GLY C C 1
ATOM 11265 O O . GLY C 1 218 ? -1.89000 9.55000 47.26300 1.000 46.07921 218 GLY C O 1
ATOM 11269 N N . LEU C 1 219 ? -2.72800 11.49000 48.09800 1.000 43.47890 219 LEU C N 1
ATOM 11270 C CA . LEU C 1 219 ? -3.85400 10.83600 48.74800 1.000 45.57125 219 LEU C CA 1
ATOM 11271 C C . LEU C 1 219 ? -4.89400 10.38300 47.73100 1.000 46.12658 219 LEU C C 1
ATOM 11272 O O . LEU C 1 219 ? -5.48500 9.30200 47.87800 1.000 48.83743 219 LEU C O 1
ATOM 11288 N N . VAL C 1 220 ? -5.14600 11.20700 46.70700 1.000 46.39240 220 VAL C N 1
ATOM 11289 C CA . VAL C 1 220 ? -6.09400 10.82200 45.66600 1.000 42.88935 220 VAL C CA 1
ATOM 11290 C C . VAL C 1 220 ? -5.57300 9.59800 44.93400 1.000 47.23987 220 VAL C C 1
ATOM 11291 O O . VAL C 1 220 ? -6.27000 8.58200 44.77300 1.000 45.84497 220 VAL C O 1
ATOM 11304 N N . ILE C 1 221 ? -4.31700 9.67100 44.50200 1.000 46.28450 221 ILE C N 1
ATOM 11305 C CA . ILE C 1 221 ? -3.70700 8.56900 43.77100 1.000 47.59518 221 ILE C CA 1
ATOM 11306 C C . ILE C 1 221 ? -3.70000 7.31500 44.63200 1.000 47.65045 221 ILE C C 1
ATOM 11307 O O . ILE C 1 221 ? -4.05400 6.22300 44.16900 1.000 43.73945 221 ILE C O 1
ATOM 11323 N N . LEU C 1 222 ? -3.38400 7.46800 45.92300 1.000 46.24502 222 LEU C N 1
ATOM 11324 C CA . LEU C 1 222 ? -3.28900 6.30600 46.79600 1.000 51.23246 222 LEU C CA 1
ATOM 11325 C C . LEU C 1 222 ? -4.64800 5.64600 47.00600 1.000 50.98769 222 LEU C C 1
ATOM 11326 O O . LEU C 1 222 ? -4.74600 4.41700 46.96900 1.000 50.07706 222 LEU C O 1
ATOM 11342 N N . LYS C 1 223 ? -5.70300 6.43800 47.20700 1.000 51.48775 223 LYS C N 1
ATOM 11343 C CA . LYS C 1 223 ? -7.03400 5.86800 47.39700 1.000 59.04919 223 LYS C CA 1
ATOM 11344 C C . LYS C 1 223 ? -7.50600 5.14800 46.13800 1.000 58.74652 223 LYS C C 1
ATOM 11345 O O . LYS C 1 223 ? -8.01500 4.02200 46.20400 1.000 52.93003 223 LYS C O 1
ATOM 11364 N N . GLU C 1 224 ? -7.33600 5.78600 44.97600 1.000 50.19549 224 GLU C N 1
ATOM 11365 C CA . GLU C 1 224 ? -7.68000 5.15800 43.70200 1.000 51.54039 224 GLU C CA 1
ATOM 11366 C C . GLU C 1 224 ? -6.85000 3.91300 43.43100 1.000 50.91926 224 GLU C C 1
ATOM 11367 O O . GLU C 1 224 ? -7.27400 3.04200 42.65400 1.000 51.25878 224 GLU C O 1
ATOM 11379 N N . ALA C 1 225 ? -5.67400 3.79800 44.03700 1.000 48.58214 225 ALA C N 1
ATOM 11380 C CA . ALA C 1 225 ? -4.86300 2.60000 43.88100 1.000 47.96365 225 ALA C CA 1
ATOM 11381 C C . ALA C 1 225 ? -5.23800 1.51800 44.88200 1.000 51.42459 225 ALA C C 1
ATOM 11382 O O . ALA C 1 225 ? -4.50300 0.52900 45.02000 1.000 47.80047 225 ALA C O 1
ATOM 11389 N N . GLY C 1 226 ? -6.36600 1.68100 45.57100 1.000 49.48225 226 GLY C N 1
ATOM 11390 C CA . GLY C 1 226 ? -6.78700 0.72300 46.56900 1.000 50.41394 226 GLY C CA 1
ATOM 11391 C C . GLY C 1 226 ? -6.13500 0.88100 47.91800 1.000 53.76960 226 GLY C C 1
ATOM 11392 O O . GLY C 1 226 ? -6.22700 -0.02100 48.75200 1.000 52.66684 226 GLY C O 1
ATOM 11396 N N . GLY C 1 227 ? -5.47700 2.00300 48.17700 1.000 53.49852 227 GLY C N 1
ATOM 11397 C CA . GLY C 1 227 ? -4.81800 2.19500 49.45200 1.000 49.28749 227 GLY C CA 1
ATOM 11398 C C . GLY C 1 227 ? -5.75700 2.75800 50.50100 1.000 54.17755 227 GLY C C 1
ATOM 11399 O O . GLY C 1 227 ? -6.91200 3.09000 50.22600 1.000 51.67988 227 GLY C O 1
ATOM 11403 N N . VAL C 1 228 ? -5.22000 2.88400 51.71600 1.000 51.29299 228 VAL C N 1
ATOM 11404 C CA . VAL C 1 228 ? -5.94100 3.43200 52.85300 1.000 60.10194 228 VAL C CA 1
ATOM 11405 C C . VAL C 1 228 ? -4.99100 4.31600 53.64600 1.000 57.84378 228 VAL C C 1
ATOM 11406 O O . VAL C 1 228 ? -3.77700 4.08900 53.66900 1.000 54.56444 228 VAL C O 1
ATOM 11419 N N . TYR C 1 229 ? -5.54800 5.31900 54.31800 1.000 55.32769 229 TYR C N 1
ATOM 11420 C CA . TYR C 1 229 ? -4.69600 6.22000 55.06900 1.000 55.74616 229 TYR C CA 1
ATOM 11421 C C . TYR C 1 229 ? -5.47300 6.79800 56.23500 1.000 60.29144 229 TYR C C 1
ATOM 11422 O O . TYR C 1 229 ? -6.70100 6.89900 56.19700 1.000 59.29132 229 TYR C O 1
ATOM 11440 N N . THR C 1 230 ? -4.72000 7.20900 57.25300 1.000 59.36501 230 THR C N 1
ATOM 11441 C CA . THR C 1 230 ? -5.23100 7.97300 58.37900 1.000 61.70213 230 THR C CA 1
ATOM 11442 C C . THR C 1 230 ? -4.37600 9.21900 58.51900 1.000 61.19681 230 THR C C 1
ATOM 11443 O O . THR C 1 230 ? -3.14500 9.12500 58.52500 1.000 60.25196 230 THR C O 1
ATOM 11454 N N . LEU C 1 231 ? -5.01900 10.37700 58.63100 1.000 61.89426 231 LEU C N 1
ATOM 11455 C CA . LEU C 1 231 ? -4.32200 11.62200 58.91400 1.000 61.84163 231 LEU C CA 1
ATOM 11456 C C . LEU C 1 231 ? -4.48700 11.95400 60.39100 1.000 64.65512 231 LEU C C 1
ATOM 11457 O O . LEU C 1 231 ? -5.58600 11.82800 60.93500 1.000 66.55798 231 LEU C O 1
ATOM 11473 N N . VAL C 1 232 ? -3.39200 12.36500 61.03200 1.000 65.00516 232 VAL C N 1
ATOM 11474 C CA . VAL C 1 232 ? -3.35800 12.67700 62.46000 1.000 67.68969 232 VAL C CA 1
ATOM 11475 C C . VAL C 1 232 ? -3.04000 14.15600 62.59200 1.000 67.78707 232 VAL C C 1
ATOM 11476 O O . VAL C 1 232 ? -1.97000 14.61000 62.16400 1.000 66.24478 232 VAL C O 1
ATOM 11489 N N . GLY C 1 233 ? -3.96800 14.91500 63.17700 1.000 69.67414 233 GLY C N 1
ATOM 11490 C CA . GLY C 1 233 ? -3.83200 16.35300 63.29300 1.000 69.93470 233 GLY C CA 1
ATOM 11491 C C . GLY C 1 233 ? -4.89100 17.07400 62.46800 1.000 69.71889 233 GLY C C 1
ATOM 11492 O O . GLY C 1 233 ? -6.04900 16.66300 62.43100 1.000 70.75848 233 GLY C O 1
ATOM 11496 N N . GLU C 1 234 ? -4.47300 18.16500 61.82900 1.000 67.84761 234 GLU C N 1
ATOM 11497 C CA . GLU C 1 234 ? -5.36300 18.99900 61.02800 1.000 67.16858 234 GLU C CA 1
ATOM 11498 C C . GLU C 1 234 ? -5.03700 18.76800 59.56500 1.000 65.81842 234 GLU C C 1
ATOM 11499 O O . GLU C 1 234 ? -3.98800 19.24200 59.09400 1.000 65.65787 234 GLU C O 1
ATOM 11511 N N . PRO C 1 235 ? -5.86300 18.03600 58.81200 1.000 64.73408 235 PRO C N 1
ATOM 11512 C CA . PRO C 1 235 ? -5.55200 17.83200 57.38700 1.000 61.04679 235 PRO C CA 1
ATOM 11513 C C . PRO C 1 235 ? -5.28200 19.12200 56.63500 1.000 60.65201 235 PRO C C 1
ATOM 11514 O O . PRO C 1 235 ? -4.45900 19.12700 55.70500 1.000 57.07790 235 PRO C O 1
ATOM 11525 N N . PHE C 1 236 ? -5.94400 20.22100 57.00200 1.000 61.62318 236 PHE C N 1
ATOM 11526 C CA . PHE C 1 236 ? -5.72800 21.49800 56.33000 1.000 61.96006 236 PHE C CA 1
ATOM 11527 C C . PHE C 1 236 ? -4.63000 22.32200 56.97800 1.000 61.42052 236 PHE C C 1
ATOM 11528 O O . PHE C 1 236 ? -4.30100 23.39700 56.47100 1.000 59.10972 236 PHE C O 1
ATOM 11545 N N . GLY C 1 237 ? -4.02400 21.81200 58.04500 1.000 61.25734 237 GLY C N 1
ATOM 11546 C CA . GLY C 1 237 ? -2.85100 22.43300 58.62200 1.000 61.92848 237 GLY C CA 1
ATOM 11547 C C . GLY C 1 237 ? -1.70100 21.45100 58.66700 1.000 60.64938 237 GLY C C 1
ATOM 11548 O O . GLY C 1 237 ? -1.34400 20.85900 57.64200 1.000 62.90491 237 GLY C O 1
ATOM 11552 N N . VAL C 1 238 ? -1.11900 21.23800 59.83900 1.000 62.80753 238 VAL C N 1
ATOM 11553 C CA . VAL C 1 238 ? -0.00700 20.30500 59.97300 1.000 62.52592 238 VAL C CA 1
ATOM 11554 C C . VAL C 1 238 ? -0.56100 18.95200 60.39500 1.000 65.28941 238 VAL C C 1
ATOM 11555 O O . VAL C 1 238 ? -1.36000 18.86100 61.33800 1.000 64.80514 238 VAL C O 1
ATOM 11568 N N . SER C 1 239 ? -0.12600 17.89500 59.71900 1.000 60.89151 239 SER C N 1
ATOM 11569 C CA . SER C 1 239 ? -0.62900 16.56900 60.04400 1.000 61.60739 239 SER C CA 1
ATOM 11570 C C . SER C 1 239 ? 0.47400 15.52800 59.95100 1.000 60.64148 239 SER C C 1
ATOM 11571 O O . SER C 1 239 ? 1.60000 15.80600 59.53400 1.000 61.33367 239 SER C O 1
ATOM 11579 N N . ASP C 1 240 ? 0.15000 14.32700 60.42200 1.000 61.58896 240 ASP C N 1
ATOM 11580 C CA . ASP C 1 240 ? 0.96600 13.13800 60.21700 1.000 61.22576 240 ASP C CA 1
ATOM 11581 C C . ASP C 1 240 ? 0.14900 12.15200 59.40800 1.000 59.59662 240 ASP C C 1
ATOM 11582 O O . ASP C 1 240 ? -1.06600 12.02700 59.59400 1.000 60.70465 240 ASP C O 1
ATOM 11591 N N . ILE C 1 241 ? 0.80200 11.46000 58.48200 1.000 57.52005 241 ILE C N 1
ATOM 11592 C CA . ILE C 1 241 ? 0.10600 10.54100 57.60100 1.000 56.38044 241 ILE C CA 1
ATOM 11593 C C . ILE C 1 241 ? 0.62800 9.13300 57.85700 1.000 56.50678 241 ILE C C 1
ATOM 11594 O O . ILE C 1 241 ? 1.84200 8.91500 57.95200 1.000 55.96197 241 ILE C O 1
ATOM 11610 N N . ILE C 1 242 ? -0.29800 8.18900 57.98600 1.000 57.33582 242 ILE C N 1
ATOM 11611 C CA . ILE C 1 242 ? -0.01800 6.75800 58.02100 1.000 57.28055 242 ILE C CA 1
ATOM 11612 C C . ILE C 1 242 ? -0.77500 6.15700 56.84200 1.000 55.78564 242 ILE C C 1
ATOM 11613 O O . ILE C 1 242 ? -1.99300 6.33900 56.72000 1.000 56.41203 242 ILE C O 1
ATOM 11629 N N . ALA C 1 243 ? -0.06000 5.49400 55.93600 1.000 53.83014 243 ALA C N 1
ATOM 11630 C CA . ALA C 1 243 ? -0.72800 5.01300 54.74000 1.000 52.34312 243 ALA C CA 1
ATOM 11631 C C . ALA C 1 243 ? -0.07800 3.70900 54.30500 1.000 51.34826 243 ALA C C 1
ATOM 11632 O O . ALA C 1 243 ? 1.03900 3.37500 54.71700 1.000 51.34563 243 ALA C O 1
ATOM 11639 N N . GLY C 1 244 ? -0.81800 2.95100 53.50300 1.000 50.66660 244 GLY C N 1
ATOM 11640 C CA . GLY C 1 244 ? -0.30200 1.69400 53.00000 1.000 53.87751 244 GLY C CA 1
ATOM 11641 C C . GLY C 1 244 ? -1.41200 0.85700 52.39900 1.000 54.25914 244 GLY C C 1
ATOM 11642 O O . GLY C 1 244 ? -2.52600 1.33200 52.18500 1.000 54.00911 244 GLY C O 1
ATOM 11646 N N . ASN C 1 245 ? -1.06500 -0.38300 52.06900 1.000 54.64076 245 ASN C N 1
ATOM 11647 C CA . ASN C 1 245 ? -2.11100 -1.37800 51.93700 1.000 59.18868 245 ASN C CA 1
ATOM 11648 C C . ASN C 1 245 ? -2.73300 -1.58200 53.32200 1.000 59.20710 245 ASN C C 1
ATOM 11649 O O . ASN C 1 245 ? -2.15000 -1.22400 54.35200 1.000 60.97836 245 ASN C O 1
ATOM 11660 N N . LYS C 1 246 ? -3.93800 -2.15600 53.33500 1.000 60.92309 246 LYS C N 1
ATOM 11661 C CA . LYS C 1 246 ? -4.68100 -2.33800 54.58300 1.000 62.86543 246 LYS C CA 1
ATOM 11662 C C . LYS C 1 246 ? -3.80600 -2.90600 55.69500 1.000 59.19394 246 LYS C C 1
ATOM 11663 O O . LYS C 1 246 ? -3.94200 -2.51000 56.84800 1.000 60.80992 246 LYS C O 1
ATOM 11682 N N . ALA C 1 247 ? -2.86000 -3.78100 55.35800 1.000 62.72331 247 ALA C N 1
ATOM 11683 C CA . ALA C 1 247 ? -2.10500 -4.48700 56.39100 1.000 57.88589 247 ALA C CA 1
ATOM 11684 C C . ALA C 1 247 ? -1.08700 -3.57700 57.07200 1.000 58.40437 247 ALA C C 1
ATOM 11685 O O . ALA C 1 247 ? -0.99700 -3.54000 58.29900 1.000 60.09931 247 ALA C O 1
ATOM 11692 N N . LEU C 1 248 ? -0.29300 -2.84000 56.29400 1.000 58.54123 248 LEU C N 1
ATOM 11693 C CA . LEU C 1 248 ? 0.72600 -2.00900 56.93500 1.000 57.39899 248 LEU C CA 1
ATOM 11694 C C . LEU C 1 248 ? 0.13700 -0.73700 57.52800 1.000 57.31740 248 LEU C C 1
ATOM 11695 O O . LEU C 1 248 ? 0.70500 -0.19200 58.47600 1.000 58.49649 248 LEU C O 1
ATOM 11711 N N . HIS C 1 249 ? -0.97600 -0.23300 56.98100 1.000 57.03315 249 HIS C N 1
ATOM 11712 C CA . HIS C 1 249 ? -1.65600 0.87800 57.64000 1.000 58.44385 249 HIS C CA 1
ATOM 11713 C C . HIS C 1 249 ? -2.03100 0.50100 59.06900 1.000 62.46275 249 HIS C C 1
ATOM 11714 O O . HIS C 1 249 ? -1.78900 1.26000 60.01000 1.000 62.69436 249 HIS C O 1
ATOM 11728 N N . ASP C 1 250 ? -2.61100 -0.68900 59.24300 1.000 65.83421 250 ASP C N 1
ATOM 11729 C CA . ASP C 1 250 ? -3.07400 -1.11500 60.56200 1.000 66.59746 250 ASP C CA 1
ATOM 11730 C C . ASP C 1 250 ? -1.91000 -1.32600 61.52300 1.000 68.18186 250 ASP C C 1
ATOM 11731 O O . ASP C 1 250 ? -1.94000 -0.85700 62.66600 1.000 68.18449 250 ASP C O 1
ATOM 11740 N N . PHE C 1 251 ? -0.86800 -2.02300 61.07300 1.000 64.65249 251 PHE C N 1
ATOM 11741 C CA . PHE C 1 251 ? 0.27500 -2.25800 61.94400 1.000 65.56049 251 PHE C CA 1
ATOM 11742 C C . PHE C 1 251 ? 0.90100 -0.94300 62.38300 1.000 65.70261 251 PHE C C 1
ATOM 11743 O O . PHE C 1 251 ? 1.18800 -0.73100 63.57000 1.000 67.77655 251 PHE C O 1
ATOM 11760 N N . ILE C 1 252 ? 1.12100 -0.03900 61.42200 1.000 63.56815 252 ILE C N 1
ATOM 11761 C CA . ILE C 1 252 ? 1.74700 1.23500 61.74100 1.000 63.56815 252 ILE C CA 1
ATOM 11762 C C . ILE C 1 252 ? 0.81700 2.07100 62.60800 1.000 65.65524 252 ILE C C 1
ATOM 11763 O O . ILE C 1 252 ? 1.25100 2.71800 63.57300 1.000 67.16595 252 ILE C O 1
ATOM 11779 N N . LEU C 1 253 ? -0.47200 2.08400 62.26800 1.000 65.84474 253 LEU C N 1
ATOM 11780 C CA . LEU C 1 253 ? -1.43800 2.81200 63.08400 1.000 67.97657 253 LEU C CA 1
ATOM 11781 C C . LEU C 1 253 ? -1.43100 2.27900 64.51100 1.000 72.20339 253 LEU C C 1
ATOM 11782 O O . LEU C 1 253 ? -1.38400 3.05300 65.47300 1.000 72.63502 253 LEU C O 1
ATOM 11798 N N . GLN C 1 254 ? -1.43600 0.95100 64.66000 1.000 71.36645 254 GLN C N 1
ATOM 11799 C CA . GLN C 1 254 ? -1.36600 0.34900 65.99000 1.000 77.37770 254 GLN C CA 1
ATOM 11800 C C . GLN C 1 254 ? -0.11200 0.80000 66.73100 1.000 78.23043 254 GLN C C 1
ATOM 11801 O O . GLN C 1 254 ? -0.17100 1.17900 67.90700 1.000 77.11977 254 GLN C O 1
ATOM 11815 N N . VAL C 1 255 ? 1.03800 0.75500 66.05800 1.000 72.56660 255 VAL C N 1
ATOM 11816 C CA . VAL C 1 255 ? 2.28600 1.14000 66.70400 1.000 73.08508 255 VAL C CA 1
ATOM 11817 C C . VAL C 1 255 ? 2.19100 2.57700 67.18800 1.000 75.11427 255 VAL C C 1
ATOM 11818 O O . VAL C 1 255 ? 2.60200 2.90700 68.30700 1.000 76.14071 255 VAL C O 1
ATOM 11831 N N . ALA C 1 256 ? 1.63400 3.45600 66.35500 1.000 72.42447 256 ALA C N 1
ATOM 11832 C CA . ALA C 1 256 ? 1.65100 4.87400 66.68700 1.000 72.95348 256 ALA C CA 1
ATOM 11833 C C . ALA C 1 256 ? 0.65100 5.22100 67.78800 1.000 75.99595 256 ALA C C 1
ATOM 11834 O O . ALA C 1 256 ? 0.91700 6.13200 68.58100 1.000 77.27769 256 ALA C O 1
ATOM 11841 N N . LYS C 1 257 ? -0.48600 4.51400 67.85400 1.000 77.78301 257 LYS C N 1
ATOM 11842 C CA . LYS C 1 257 ? -1.52200 4.77600 68.85500 1.000 80.88338 257 LYS C CA 1
ATOM 11843 C C . LYS C 1 257 ? -0.93700 4.74500 70.26300 1.000 89.14490 257 LYS C C 1
ATOM 11844 O O . LYS C 1 257 ? -1.57100 5.20100 71.22700 1.000 85.95504 257 LYS C O 1
ATOM 11863 N N . LYS C 1 258 ? 0.27800 4.22400 70.38700 1.000 82.56779 258 LYS C N 1
ATOM 11864 C CA . LYS C 1 258 ? 0.94700 4.11700 71.67700 1.000 87.35784 258 LYS C CA 1
ATOM 11865 C C . LYS C 1 258 ? 1.78800 5.35000 72.01000 1.000 88.65537 258 LYS C C 1
ATOM 11866 O O . LYS C 1 258 ? 1.98900 6.23900 71.17700 1.000 82.31513 258 LYS C O 1
ATOM 11885 N N . LEU D 1 4 ? 47.46100 -2.21900 36.27600 1.000 55.25926 4 LEU D N 1
ATOM 11886 C CA . LEU D 1 4 ? 46.24900 -1.71300 36.90600 1.000 52.47208 4 LEU D CA 1
ATOM 11887 C C . LEU D 1 4 ? 45.09700 -1.53900 35.91600 1.000 49.05325 4 LEU D C 1
ATOM 11888 O O . LEU D 1 4 ? 43.92700 -1.71200 36.25600 1.000 45.42913 4 LEU D O 1
ATOM 11903 N N . LYS D 1 5 ? 45.45300 -1.15300 34.69600 1.000 48.40317 5 LYS D N 1
ATOM 11904 C CA . LYS D 1 5 ? 44.42500 -0.81400 33.71500 1.000 46.13711 5 LYS D CA 1
ATOM 11905 C C . LYS D 1 5 ? 43.66100 -2.05400 33.28100 1.000 45.17910 5 LYS D C 1
ATOM 11906 O O . LYS D 1 5 ? 42.44400 -1.99400 33.06800 1.000 45.23174 5 LYS D O 1
ATOM 11925 N N . LYS D 1 6 ? 44.35200 -3.19400 33.15800 1.000 47.35831 6 LYS D N 1
ATOM 11926 C CA . LYS D 1 6 ? 43.63500 -4.41600 32.82100 1.000 49.03746 6 LYS D CA 1
ATOM 11927 C C . LYS D 1 6 ? 42.74300 -4.85200 33.97500 1.000 45.47651 6 LYS D C 1
ATOM 11928 O O . LYS D 1 6 ? 41.58000 -5.21700 33.75800 1.000 44.62114 6 LYS D O 1
ATOM 11947 N N . TYR D 1 7 ? 43.26300 -4.82200 35.20700 1.000 44.07107 7 TYR D N 1
ATOM 11948 C CA . TYR D 1 7 ? 42.41100 -5.08800 36.36400 1.000 42.13400 7 TYR D CA 1
ATOM 11949 C C . TYR D 1 7 ? 41.14800 -4.23000 36.32600 1.000 38.13089 7 TYR D C 1
ATOM 11950 O O . TYR D 1 7 ? 40.03600 -4.72800 36.53800 1.000 37.87559 7 TYR D O 1
ATOM 11968 N N . LEU D 1 8 ? 41.29500 -2.94500 36.00000 1.000 38.62042 8 LEU D N 1
ATOM 11969 C CA . LEU D 1 8 ? 40.16000 -2.03600 36.04100 1.000 36.21750 8 LEU D CA 1
ATOM 11970 C C . LEU D 1 8 ? 39.15800 -2.32500 34.92600 1.000 37.81506 8 LEU D C 1
ATOM 11971 O O . LEU D 1 8 ? 37.94900 -2.30100 35.15800 1.000 36.14644 8 LEU D O 1
ATOM 11987 N N . GLU D 1 9 ? 39.63200 -2.58600 33.71400 1.000 37.20183 9 GLU D N 1
ATOM 11988 C CA . GLU D 1 9 ? 38.70000 -2.90000 32.63800 1.000 36.95969 9 GLU D CA 1
ATOM 11989 C C . GLU D 1 9 ? 38.00900 -4.23700 32.86000 1.000 36.47279 9 GLU D C 1
ATOM 11990 O O . GLU D 1 9 ? 36.84700 -4.39400 32.45500 1.000 34.73311 9 GLU D O 1
ATOM 12002 N N . VAL D 1 10 ? 38.68400 -5.20300 33.48800 1.000 36.56228 10 VAL D N 1
ATOM 12003 C CA . VAL D 1 10 ? 38.02600 -6.46800 33.80600 1.000 34.50151 10 VAL D CA 1
ATOM 12004 C C . VAL D 1 10 ? 36.99600 -6.26800 34.91000 1.000 38.12299 10 VAL D C 1
ATOM 12005 O O . VAL D 1 10 ? 35.89700 -6.83200 34.86100 1.000 34.98314 10 VAL D O 1
ATOM 12018 N N . ALA D 1 11 ? 37.31800 -5.44600 35.91100 1.000 37.05444 11 ALA D N 1
ATOM 12019 C CA . ALA D 1 11 ? 36.34300 -5.13300 36.95600 1.000 36.78073 11 ALA D CA 1
ATOM 12020 C C . ALA D 1 11 ? 35.04600 -4.61600 36.34500 1.000 34.85418 11 ALA D C 1
ATOM 12021 O O . ALA D 1 11 ? 33.94700 -5.02600 36.74000 1.000 30.59577 11 ALA D O 1
ATOM 12028 N N . LYS D 1 12 ? 35.16500 -3.68500 35.38300 1.000 32.50127 12 LYS D N 1
ATOM 12029 C CA . LYS D 1 12 ? 33.99300 -3.08400 34.76400 1.000 28.90347 12 LYS D CA 1
ATOM 12030 C C . LYS D 1 12 ? 33.21700 -4.10800 33.98000 1.000 27.58489 12 LYS D C 1
ATOM 12031 O O . LYS D 1 12 ? 31.98000 -4.14000 34.04600 1.000 30.15362 12 LYS D O 1
ATOM 12050 N N . ILE D 1 13 ? 33.92200 -4.97400 33.24500 1.000 27.56646 13 ILE D N 1
ATOM 12051 C CA . ILE D 1 13 ? 33.23900 -5.98800 32.46100 1.000 29.99833 13 ILE D CA 1
ATOM 12052 C C . ILE D 1 13 ? 32.52500 -6.97100 33.38300 1.000 28.51921 13 ILE D C 1
ATOM 12053 O O . ILE D 1 13 ? 31.37100 -7.35900 33.11300 1.000 26.62951 13 ILE D O 1
ATOM 12069 N N . ALA D 1 14 ? 33.19700 -7.37700 34.46500 1.000 30.87212 14 ALA D N 1
ATOM 12070 C CA . ALA D 1 14 ? 32.59700 -8.28500 35.44000 1.000 28.41130 14 ALA D CA 1
ATOM 12071 C C . ALA D 1 14 ? 31.33500 -7.67900 36.04200 1.000 28.80082 14 ALA D C 1
ATOM 12072 O O . ALA D 1 14 ? 30.31800 -8.37400 36.20800 1.000 30.61420 14 ALA D O 1
ATOM 12079 N N . ALA D 1 15 ? 31.38000 -6.38700 36.38100 1.000 27.99809 15 ALA D N 1
ATOM 12080 C CA . ALA D 1 15 ? 30.23000 -5.73400 36.98000 1.000 31.99331 15 ALA D CA 1
ATOM 12081 C C . ALA D 1 15 ? 29.07700 -5.64600 35.99200 1.000 31.19321 15 ALA D C 1
ATOM 12082 O O . ALA D 1 15 ? 27.91300 -5.80200 36.36800 1.000 27.52698 15 ALA D O 1
ATOM 12089 N N . LEU D 1 16 ? 29.37500 -5.38000 34.71900 1.000 27.06114 16 LEU D N 1
ATOM 12090 C CA . LEU D 1 16 ? 28.31400 -5.35700 33.72700 1.000 27.32959 16 LEU D CA 1
ATOM 12091 C C . LEU D 1 16 ? 27.71000 -6.74000 33.53500 1.000 24.40819 16 LEU D C 1
ATOM 12092 O O . LEU D 1 16 ? 26.51300 -6.87000 33.22600 1.000 27.89019 16 LEU D O 1
ATOM 12108 N N . ALA D 1 17 ? 28.52300 -7.77300 33.68700 1.000 25.79257 17 ALA D N 1
ATOM 12109 C CA . ALA D 1 17 ? 28.02900 -9.12300 33.46200 1.000 27.02166 17 ALA D CA 1
ATOM 12110 C C . ALA D 1 17 ? 27.05600 -9.53600 34.56500 1.000 30.19046 17 ALA D C 1
ATOM 12111 O O . ALA D 1 17 ? 25.98900 -10.10300 34.27900 1.000 30.61683 17 ALA D O 1
ATOM 12118 N N . GLY D 1 18 ? 27.40500 -9.23900 35.81400 1.000 31.98015 18 GLY D N 1
ATOM 12119 C CA . GLY D 1 18 ? 26.46200 -9.42400 36.91300 1.000 29.41932 18 GLY D CA 1
ATOM 12120 C C . GLY D 1 18 ? 25.24400 -8.53200 36.76900 1.000 27.40592 18 GLY D C 1
ATOM 12121 O O . GLY D 1 18 ? 24.11200 -8.96500 36.99600 1.000 31.33007 18 GLY D O 1
ATOM 12125 N N . GLY D 1 19 ? 25.45600 -7.29200 36.31800 1.000 26.50055 19 GLY D N 1
ATOM 12126 C CA . GLY D 1 19 ? 24.35900 -6.36400 36.13300 1.000 28.60080 19 GLY D CA 1
ATOM 12127 C C . GLY D 1 19 ? 23.33400 -6.84000 35.12300 1.000 27.19010 19 GLY D C 1
ATOM 12128 O O . GLY D 1 19 ? 22.14600 -6.51400 35.22400 1.000 28.28760 19 GLY D O 1
ATOM 12132 N N . GLN D 1 20 ? 23.76700 -7.58300 34.11400 1.000 27.35065 20 GLN D N 1
ATOM 12133 C CA . GLN D 1 20 ? 22.78300 -7.97200 33.09700 1.000 32.25124 20 GLN D CA 1
ATOM 12134 C C . GLN D 1 20 ? 21.81300 -9.01100 33.65900 1.000 28.20601 20 GLN D C 1
ATOM 12135 O O . GLN D 1 20 ? 20.63200 -9.00000 33.29500 1.000 33.37769 20 GLN D O 1
ATOM 12149 N N . VAL D 1 21 ? 22.29100 -9.87400 34.54800 1.000 28.97716 21 VAL D N 1
ATOM 12150 C CA . VAL D 1 21 ? 21.39800 -10.76100 35.28100 1.000 36.04906 21 VAL D CA 1
ATOM 12151 C C . VAL D 1 21 ? 20.36900 -9.94000 36.05000 1.000 37.54134 21 VAL D C 1
ATOM 12152 O O . VAL D 1 21 ? 19.16000 -10.20400 35.98500 1.000 34.99104 21 VAL D O 1
ATOM 12165 N N . LEU D 1 22 ? 20.82800 -8.90400 36.76000 1.000 34.07251 22 LEU D N 1
ATOM 12166 C CA . LEU D 1 22 ? 19.89100 -8.07800 37.51800 1.000 35.24633 22 LEU D CA 1
ATOM 12167 C C . LEU D 1 22 ? 18.86800 -7.42200 36.59600 1.000 36.39910 22 LEU D C 1
ATOM 12168 O O . LEU D 1 22 ? 17.68400 -7.36100 36.93100 1.000 38.36776 22 LEU D O 1
ATOM 12184 N N . LYS D 1 23 ? 19.30000 -6.93100 35.42200 1.000 29.17718 23 LYS D N 1
ATOM 12185 C CA . LYS D 1 23 ? 18.39500 -6.28000 34.496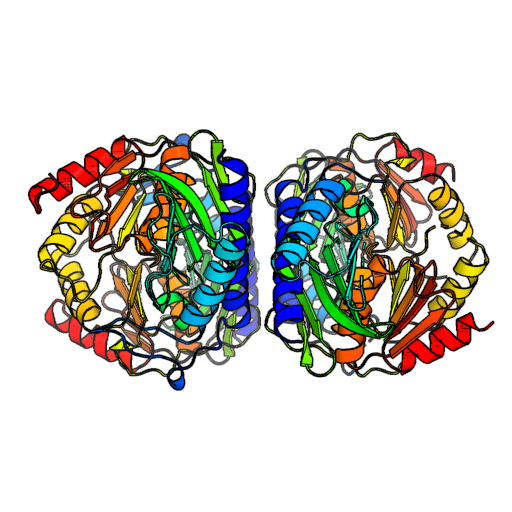00 1.000 32.31966 23 LYS D CA 1
ATOM 12186 C C . LYS D 1 23 ? 17.31000 -7.22800 34.01000 1.000 35.30423 23 LYS D C 1
ATOM 12187 O O . LYS D 1 23 ? 16.14500 -6.83100 33.88100 1.000 36.45437 23 LYS D O 1
ATOM 12206 N N . GLU D 1 24 ? 17.67800 -8.46100 33.68900 1.000 37.44133 24 GLU D N 1
ATOM 12207 C CA . GLU D 1 24 ? 16.73500 -9.36800 33.04800 1.000 38.36776 24 GLU D CA 1
ATOM 12208 C C . GLU D 1 24 ? 15.65700 -9.84300 34.01400 1.000 41.12598 24 GLU D C 1
ATOM 12209 O O . GLU D 1 24 ? 14.58300 -10.25000 33.57100 1.000 44.57377 24 GLU D O 1
ATOM 12221 N N . ASN D 1 25 ? 15.90700 -9.77300 35.31200 1.000 37.33342 25 ASN D N 1
ATOM 12222 C CA . ASN D 1 25 ? 14.99800 -10.33200 36.30200 1.000 39.52053 25 ASN D CA 1
ATOM 12223 C C . ASN D 1 25 ? 14.29500 -9.28500 37.15000 1.000 41.04176 25 ASN D C 1
ATOM 12224 O O . ASN D 1 25 ? 13.53400 -9.65600 38.04000 1.000 41.75764 25 ASN D O 1
ATOM 12235 N N . PHE D 1 26 ? 14.49600 -8.00000 36.87900 1.000 40.64435 26 PHE D N 1
ATOM 12236 C CA . PHE D 1 26 ? 13.87600 -6.95800 37.70400 1.000 38.63358 26 PHE D CA 1
ATOM 12237 C C . PHE D 1 26 ? 12.37100 -6.98300 37.49400 1.000 41.55498 26 PHE D C 1
ATOM 12238 O O . PHE D 1 26 ? 11.89400 -6.98100 36.35800 1.000 38.85729 26 PHE D O 1
ATOM 12255 N N . GLY D 1 27 ? 11.62000 -7.02600 38.59000 1.000 48.00576 27 GLY D N 1
ATOM 12256 C CA . GLY D 1 27 ? 10.18300 -7.15300 38.53700 1.000 49.55857 27 GLY D CA 1
ATOM 12257 C C . GLY D 1 27 ? 9.68600 -8.57900 38.51700 1.000 52.70632 27 GLY D C 1
ATOM 12258 O O . GLY D 1 27 ? 8.47200 -8.80000 38.62400 1.000 59.32817 27 GLY D O 1
ATOM 12262 N N . LYS D 1 28 ? 10.58600 -9.55000 38.41900 1.000 44.92118 28 LYS D N 1
ATOM 12263 C CA . LYS D 1 28 ? 10.19600 -10.94000 38.23400 1.000 53.53800 28 LYS D CA 1
ATOM 12264 C C . LYS D 1 28 ? 10.30500 -11.77900 39.49800 1.000 53.75908 28 LYS D C 1
ATOM 12265 O O . LYS D 1 28 ? 9.70900 -12.86300 39.55600 1.000 57.71745 28 LYS D O 1
ATOM 12284 N N . VAL D 1 29 ? 11.06000 -11.33000 40.50000 1.000 54.69340 29 VAL D N 1
ATOM 12285 C CA . VAL D 1 29 ? 11.32800 -12.17400 41.65700 1.000 52.87476 29 VAL D CA 1
ATOM 12286 C C . VAL D 1 29 ? 10.07800 -12.24300 42.52600 1.000 63.04177 29 VAL D C 1
ATOM 12287 O O . VAL D 1 29 ? 9.45300 -11.21900 42.82900 1.000 56.74101 29 VAL D O 1
ATOM 12300 N N . LYS D 1 30 ? 9.70600 -13.45200 42.93100 1.000 57.93853 30 LYS D N 1
ATOM 12301 C CA . LYS D 1 30 ? 8.46400 -13.70900 43.64900 1.000 64.85514 30 LYS D CA 1
ATOM 12302 C C . LYS D 1 30 ? 8.77900 -14.29700 45.01800 1.000 61.57580 30 LYS D C 1
ATOM 12303 O O . LYS D 1 30 ? 9.89300 -14.76000 45.27300 1.000 63.72343 30 LYS D O 1
ATOM 12322 N N . LYS D 1 31 ? 7.78800 -14.24900 45.92000 1.000 70.60320 31 LYS D N 1
ATOM 12323 C CA . LYS D 1 31 ? 7.99300 -14.79200 47.26000 1.000 66.81064 31 LYS D CA 1
ATOM 12324 C C . LYS D 1 31 ? 8.47500 -16.23600 47.20800 1.000 66.82117 31 LYS D C 1
ATOM 12325 O O . LYS D 1 31 ? 9.19800 -16.68400 48.10400 1.000 66.35269 31 LYS D O 1
ATOM 12344 N N . GLU D 1 32 ? 8.06500 -16.98300 46.18100 1.000 78.00935 32 GLU D N 1
ATOM 12345 C CA . GLU D 1 32 ? 8.51900 -18.35700 46.02800 1.000 80.96497 32 GLU D CA 1
ATOM 12346 C C . GLU D 1 32 ? 10.04500 -18.45600 45.96300 1.000 79.93327 32 GLU D C 1
ATOM 12347 O O . GLU D 1 32 ? 10.61100 -19.49900 46.32000 1.000 83.97059 32 GLU D O 1
ATOM 12359 N N . ASN D 1 33 ? 10.72500 -17.37800 45.54100 1.000 79.36741 33 ASN D N 1
ATOM 12360 C CA . ASN D 1 33 ? 12.17500 -17.37900 45.37200 1.000 76.21966 33 ASN D CA 1
ATOM 12361 C C . ASN D 1 33 ? 12.91500 -16.59900 46.45100 1.000 75.95648 33 ASN D C 1
ATOM 12362 O O . ASN D 1 33 ? 13.60500 -15.62100 46.15100 1.000 83.38105 33 ASN D O 1
ATOM 12373 N N . ILE D 1 34 ? 12.80100 -17.02400 47.69500 1.000 79.69640 34 ILE D N 1
ATOM 12374 C CA . ILE D 1 34 ? 13.38400 -16.29800 48.81500 1.000 78.99631 34 ILE D CA 1
ATOM 12375 C C . ILE D 1 34 ? 14.10700 -17.27200 49.73900 1.000 70.26106 34 ILE D C 1
ATOM 12376 O O . ILE D 1 34 ? 14.94600 -16.87300 50.54300 1.000 73.68515 34 ILE D O 1
ATOM 12392 N N . PHE D 1 42 ? 18.04400 -11.83100 53.35100 1.000 69.12934 42 PHE D N 1
ATOM 12393 C CA . PHE D 1 42 ? 17.30600 -12.16600 52.13400 1.000 74.36155 42 PHE D CA 1
ATOM 12394 C C . PHE D 1 42 ? 18.21000 -12.39000 50.92200 1.000 66.30005 42 PHE D C 1
ATOM 12395 O O . PHE D 1 42 ? 19.18000 -11.66200 50.70600 1.000 59.28342 42 PHE D O 1
ATOM 12411 N N . VAL D 1 43 ? 17.87100 -13.40700 50.11900 1.000 55.69878 43 VAL D N 1
ATOM 12412 C CA . VAL D 1 43 ? 18.64600 -13.76900 48.93500 1.000 58.61755 43 VAL D CA 1
ATOM 12413 C C . VAL D 1 43 ? 17.71500 -14.44600 47.93900 1.000 55.99092 43 VAL D C 1
ATOM 12414 O O . VAL D 1 43 ? 16.64700 -14.95100 48.29300 1.000 61.00468 43 VAL D O 1
ATOM 12427 N N . SER D 1 44 ? 18.13800 -14.47900 46.67600 1.000 51.90359 44 SER D N 1
ATOM 12428 C CA . SER D 1 44 ? 17.38400 -15.20500 45.66900 1.000 52.99583 44 SER D CA 1
ATOM 12429 C C . SER D 1 44 ? 18.35000 -15.76000 44.62800 1.000 55.06186 44 SER D C 1
ATOM 12430 O O . SER D 1 44 ? 19.56400 -15.53000 44.68900 1.000 52.65368 44 SER D O 1
ATOM 12438 N N . TYR D 1 45 ? 17.78500 -16.48500 43.65500 1.000 56.52783 45 TYR D N 1
ATOM 12439 C CA . TYR D 1 45 ? 18.57700 -16.99500 42.54600 1.000 48.90850 45 TYR D CA 1
ATOM 12440 C C . TYR D 1 45 ? 19.29600 -15.87500 41.80000 1.000 47.36884 45 TYR D C 1
ATOM 12441 O O . TYR D 1 45 ? 20.32100 -16.12100 41.14400 1.000 46.86878 45 TYR D O 1
ATOM 12459 N N . VAL D 1 46 ? 18.75100 -14.65400 41.83600 1.000 48.68742 46 VAL D N 1
ATOM 12460 C CA . VAL D 1 46 ? 19.34200 -13.55700 41.07700 1.000 44.68430 46 VAL D CA 1
ATOM 12461 C C . VAL D 1 46 ? 20.69800 -13.18300 41.66000 1.000 44.41585 46 VAL D C 1
ATOM 12462 O O . VAL D 1 46 ? 21.68900 -13.06000 40.92500 1.000 45.13962 46 VAL D O 1
ATOM 12475 N N . ASP D 1 47 ? 20.74700 -12.94300 42.97400 1.000 41.49182 47 ASP D N 1
ATOM 12476 C CA . ASP D 1 47 ? 22.01100 -12.73300 43.67400 1.000 43.08674 47 ASP D CA 1
ATOM 12477 C C . ASP D 1 47 ? 23.02300 -13.81400 43.31700 1.000 45.83971 47 ASP D C 1
ATOM 12478 O O . ASP D 1 47 ? 24.17300 -13.52500 42.97400 1.000 43.24466 47 ASP D O 1
ATOM 12487 N N . LYS D 1 48 ? 22.61700 -15.08300 43.42900 1.000 42.38929 48 LYS D N 1
ATOM 12488 C CA . LYS D 1 48 ? 23.56400 -16.17500 43.25100 1.000 44.83432 48 LYS D CA 1
ATOM 12489 C C . LYS D 1 48 ? 24.06500 -16.23600 41.80900 1.000 41.11282 48 LYS D C 1
ATOM 12490 O O . LYS D 1 48 ? 25.26600 -16.40400 41.57100 1.000 43.16570 48 LYS D O 1
ATOM 12509 N N . THR D 1 49 ? 23.15900 -16.09200 40.84200 1.000 39.79688 49 THR D N 1
ATOM 12510 C CA . THR D 1 49 ? 23.55300 -16.15800 39.44000 1.000 42.99463 49 THR D CA 1
ATOM 12511 C C . THR D 1 49 ? 24.44900 -14.98100 39.07000 1.000 42.09189 49 THR D C 1
ATOM 12512 O O . THR D 1 49 ? 25.44600 -15.14200 38.35100 1.000 40.55223 49 THR D O 1
ATOM 12523 N N . SER D 1 50 ? 24.10100 -13.77900 39.53500 1.000 41.40233 50 SER D N 1
ATOM 12524 C CA . SER D 1 50 ? 24.98200 -12.63600 39.30100 1.000 38.47303 50 SER D CA 1
ATOM 12525 C C . SER D 1 50 ? 26.37400 -12.93000 39.85700 1.000 36.87811 50 SER D C 1
ATOM 12526 O O . SER D 1 50 ? 27.38800 -12.68400 39.19700 1.000 35.13842 50 SER D O 1
ATOM 12534 N N . GLU D 1 51 ? 26.44900 -13.47600 41.06300 1.000 35.24107 51 GLU D N 1
ATOM 12535 C CA . GLU D 1 51 ? 27.75900 -13.73200 41.64100 1.000 38.21774 51 GLU D CA 1
ATOM 12536 C C . GLU D 1 51 ? 28.55200 -14.71200 40.78900 1.000 39.10206 51 GLU D C 1
ATOM 12537 O O . GLU D 1 51 ? 29.76200 -14.54800 40.62000 1.000 38.47567 51 GLU D O 1
ATOM 12549 N N . GLU D 1 52 ? 27.88900 -15.73600 40.23900 1.000 41.55498 52 GLU D N 1
ATOM 12550 C CA . GLU D 1 52 ? 28.60000 -16.71200 39.41500 1.000 40.41011 52 GLU D CA 1
ATOM 12551 C C . GLU D 1 52 ? 29.23200 -16.04200 38.19000 1.000 41.30758 52 GLU D C 1
ATOM 12552 O O . GLU D 1 52 ? 30.39400 -16.31100 37.86100 1.000 39.88636 52 GLU D O 1
ATOM 12564 N N . ARG D 1 53 ? 28.45700 -15.20000 37.48600 1.000 38.25195 53 ARG D N 1
ATOM 12565 C CA . ARG D 1 53 ? 28.95500 -14.53500 36.28300 1.000 37.23341 53 ARG D CA 1
ATOM 12566 C C . ARG D 1 53 ? 30.14500 -13.63900 36.59900 1.000 39.91005 53 ARG D C 1
ATOM 12567 O O . ARG D 1 53 ? 31.10500 -13.56800 35.82200 1.000 35.83324 53 ARG D O 1
ATOM 12588 N N . ILE D 1 54 ? 30.08400 -12.90900 37.71900 1.000 36.55175 54 ILE D N 1
ATOM 12589 C CA . ILE D 1 54 ? 31.17800 -12.00100 38.06900 1.000 36.09380 54 ILE D CA 1
ATOM 12590 C C . ILE D 1 54 ? 32.45700 -12.78800 38.30600 1.000 35.64375 54 ILE D C 1
ATOM 12591 O O . ILE D 1 54 ? 33.52700 -12.44900 37.79000 1.000 37.11234 54 ILE D O 1
ATOM 12607 N N . LYS D 1 55 ? 32.37000 -13.84100 39.11900 1.000 34.55677 55 LYS D N 1
ATOM 12608 C CA . LYS D 1 55 ? 33.54900 -14.64700 39.40500 1.000 38.92572 55 LYS D CA 1
ATOM 12609 C C . LYS D 1 55 ? 34.09900 -15.30600 38.14500 1.000 39.52579 55 LYS D C 1
ATOM 12610 O O . LYS D 1 55 ? 35.32300 -15.37200 37.96300 1.000 38.90203 55 LYS D O 1
ATOM 12629 N N . GLU D 1 56 ? 33.21600 -15.86100 37.30800 1.000 37.36501 56 GLU D N 1
ATOM 12630 C CA . GLU D 1 56 ? 33.64500 -16.46300 36.05100 1.000 39.91794 56 GLU D CA 1
ATOM 12631 C C . GLU D 1 56 ? 34.48200 -15.48600 35.23000 1.000 37.12814 56 GLU D C 1
ATOM 12632 O O . GLU D 1 56 ? 35.59000 -15.81300 34.79200 1.000 39.54158 56 GLU D O 1
ATOM 12644 N N . VAL D 1 57 ? 33.95600 -14.27500 35.01100 1.000 34.30411 57 VAL D N 1
ATOM 12645 C CA . VAL D 1 57 ? 34.67600 -13.28000 34.22300 1.000 33.46717 57 VAL D CA 1
ATOM 12646 C C . VAL D 1 57 ? 36.04400 -13.00600 34.84000 1.000 36.57281 57 VAL D C 1
ATOM 12647 O O . VAL D 1 57 ? 37.07300 -13.07300 34.15900 1.000 36.33067 57 VAL D O 1
ATOM 12660 N N . ILE D 1 58 ? 36.08100 -12.73200 36.14400 1.000 35.58321 58 ILE D N 1
ATOM 12661 C CA . ILE D 1 58 ? 37.34600 -12.36900 36.78200 1.000 38.12036 58 ILE D CA 1
ATOM 12662 C C . ILE D 1 58 ? 38.35900 -13.49600 36.65100 1.000 39.49158 58 ILE D C 1
ATOM 12663 O O . ILE D 1 58 ? 39.53700 -13.26100 36.34600 1.000 41.86291 58 ILE D O 1
ATOM 12679 N N . LEU D 1 59 ? 37.93000 -14.74000 36.89300 1.000 38.31775 59 LEU D N 1
ATOM 12680 C CA . LEU D 1 59 ? 38.85700 -15.86500 36.91600 1.000 39.05731 59 LEU D CA 1
ATOM 12681 C C . LEU D 1 59 ? 39.27600 -16.33400 35.52800 1.000 41.50761 59 LEU D C 1
ATOM 12682 O O . LEU D 1 59 ? 40.33800 -16.95400 35.39800 1.000 41.01808 59 LEU D O 1
ATOM 12698 N N . LYS D 1 60 ? 38.48800 -16.07200 34.48300 1.000 39.27313 60 LYS D N 1
ATOM 12699 C CA . LYS D 1 60 ? 38.99300 -16.37400 33.14300 1.000 39.99953 60 LYS D CA 1
ATOM 12700 C C . LYS D 1 60 ? 40.17600 -15.47200 32.81000 1.000 39.61528 60 LYS D C 1
ATOM 12701 O O . LYS D 1 60 ? 41.15200 -15.90800 32.19100 1.000 44.48165 60 LYS D O 1
ATOM 12720 N N . PHE D 1 61 ? 40.12200 -14.21900 33.26100 1.000 36.03064 61 PHE D N 1
ATOM 12721 C CA . PHE D 1 61 ? 41.19000 -13.26500 32.98500 1.000 40.31010 61 PHE D CA 1
ATOM 12722 C C . PHE D 1 61 ? 42.37400 -13.41600 33.94100 1.000 45.60020 61 PHE D C 1
ATOM 12723 O O . PHE D 1 61 ? 43.52400 -13.24900 33.51800 1.000 44.62640 61 PHE D O 1
ATOM 12740 N N . PHE D 1 62 ? 42.11500 -13.70200 35.22300 1.000 43.35520 62 PHE D N 1
ATOM 12741 C CA . PHE D 1 62 ? 43.14300 -13.77600 36.27200 1.000 45.55546 62 PHE D CA 1
ATOM 12742 C C . PHE D 1 62 ? 42.94300 -15.08600 37.02200 1.000 44.63956 62 PHE D C 1
ATOM 12743 O O . PHE D 1 62 ? 42.42600 -15.09400 38.14000 1.000 45.61336 62 PHE D O 1
ATOM 12760 N N . PRO D 1 63 ? 43.29200 -16.22300 36.41600 1.000 45.34228 63 PRO D N 1
ATOM 12761 C CA . PRO D 1 63 ? 42.90700 -17.50600 37.01600 1.000 48.53213 63 PRO D CA 1
ATOM 12762 C C . PRO D 1 63 ? 43.60400 -17.78700 38.32900 1.000 53.74329 63 PRO D C 1
ATOM 12763 O O . PRO D 1 63 ? 43.17800 -18.69700 39.04200 1.000 51.67988 63 PRO D O 1
ATOM 12774 N N . ASP D 1 64 ? 44.64300 -17.02500 38.67100 1.000 55.11977 64 ASP D N 1
ATOM 12775 C CA . ASP D 1 64 ? 45.39200 -17.21000 39.90500 1.000 63.07335 64 ASP D CA 1
ATOM 12776 C C . ASP D 1 64 ? 44.88600 -16.33100 41.03900 1.000 61.44158 64 ASP D C 1
ATOM 12777 O O . ASP D 1 64 ? 45.31400 -16.52100 42.18400 1.000 59.01760 64 ASP D O 1
ATOM 12786 N N . HIS D 1 65 ? 43.97700 -15.39900 40.76400 1.000 51.56671 65 HIS D N 1
ATOM 12787 C CA . HIS D 1 65 ? 43.47600 -14.48700 41.78100 1.000 50.81662 65 HIS D CA 1
ATOM 12788 C C . HIS D 1 65 ? 42.46600 -15.18600 42.69600 1.000 48.27421 65 HIS D C 1
ATOM 12789 O O . HIS D 1 65 ? 41.96900 -16.27200 42.41200 1.000 46.80298 65 HIS D O 1
ATOM 12803 N N . GLU D 1 66 ? 42.20400 -14.56400 43.83900 1.000 51.48512 66 GLU D N 1
ATOM 12804 C CA . GLU D 1 66 ? 41.17400 -15.05700 44.77900 1.000 54.40916 66 GLU D CA 1
ATOM 12805 C C . GLU D 1 66 ? 39.95700 -14.18900 44.51300 1.000 50.79820 66 GLU D C 1
ATOM 12806 O O . GLU D 1 66 ? 40.16500 -13.01800 44.27200 1.000 48.17946 66 GLU D O 1
ATOM 12818 N N . VAL D 1 67 ? 38.76800 -14.76200 44.50700 1.000 49.90598 67 VAL D N 1
ATOM 12819 C CA . VAL D 1 67 ? 37.52300 -13.99400 44.29600 1.000 50.00073 67 VAL D CA 1
ATOM 12820 C C . VAL D 1 67 ? 36.61100 -14.31800 45.47000 1.000 49.74807 67 VAL D C 1
ATOM 12821 O O . VAL D 1 67 ? 36.27200 -15.48700 45.62200 1.000 49.95862 67 VAL D O 1
ATOM 12834 N N . VAL D 1 68 ? 36.24400 -13.31000 46.25600 1.000 43.81841 68 VAL D N 1
ATOM 12835 C CA . VAL D 1 68 ? 35.42700 -13.49000 47.48700 1.000 47.86627 68 VAL D CA 1
ATOM 12836 C C . VAL D 1 68 ? 34.08300 -12.80200 47.29000 1.000 45.40281 68 VAL D C 1
ATOM 12837 O O . VAL D 1 68 ? 34.08000 -11.59300 47.22600 1.000 44.12108 68 VAL D O 1
ATOM 12850 N N . GLY D 1 69 ? 32.99800 -13.55600 47.24900 1.000 44.77116 69 GLY D N 1
ATOM 12851 C CA . GLY D 1 69 ? 31.64900 -13.00900 47.10200 1.000 42.16821 69 GLY D CA 1
ATOM 12852 C C . GLY D 1 69 ? 30.82500 -13.17200 48.36000 1.000 47.74257 69 GLY D C 1
ATOM 12853 O O . GLY D 1 69 ? 31.15800 -14.04500 49.16300 1.000 47.49254 69 GLY D O 1
ATOM 12857 N N . GLU D 1 70 ? 29.77500 -12.37600 48.51000 1.000 52.98530 70 GLU D N 1
ATOM 12858 C CA . GLU D 1 70 ? 28.89500 -12.40000 49.69800 1.000 55.20925 70 GLU D CA 1
ATOM 12859 C C . GLU D 1 70 ? 28.10200 -13.69800 49.81300 1.000 55.66194 70 GLU D C 1
ATOM 12860 O O . GLU D 1 70 ? 27.93000 -14.15500 50.94700 1.000 52.84844 70 GLU D O 1
ATOM 12872 N N . GLU D 1 71 ? 27.62100 -14.26300 48.71000 1.000 53.58537 71 GLU D N 1
ATOM 12873 C CA . GLU D 1 71 ? 26.69400 -15.42700 48.76100 1.000 54.50390 71 GLU D CA 1
ATOM 12874 C C . GLU D 1 71 ? 27.39800 -16.78600 48.81300 1.000 57.73587 71 GLU D C 1
ATOM 12875 O O . GLU D 1 71 ? 26.81700 -17.67700 49.43100 1.000 56.70680 71 GLU D O 1
ATOM 12887 N N . MET D 1 72 ? 28.57200 -16.94500 48.21500 1.000 54.45390 72 MET D N 1
ATOM 12888 C CA . MET D 1 72 ? 29.21500 -18.27800 48.09900 1.000 58.52544 72 MET D CA 1
ATOM 12889 C C . MET D 1 72 ? 30.66600 -18.25400 48.58100 1.000 61.50737 72 MET D C 1
ATOM 12890 O O . MET D 1 72 ? 31.33600 -19.27800 48.41300 1.000 64.07610 72 MET D O 1
ATOM 12904 N N . GLY D 1 73 ? 31.15900 -17.14700 49.13300 1.000 52.87213 73 GLY D N 1
ATOM 12905 C CA . GLY D 1 73 ? 32.49400 -17.10900 49.75600 1.000 49.12431 73 GLY D CA 1
ATOM 12906 C C . GLY D 1 73 ? 33.65500 -16.95600 48.80200 1.000 55.41980 73 GLY D C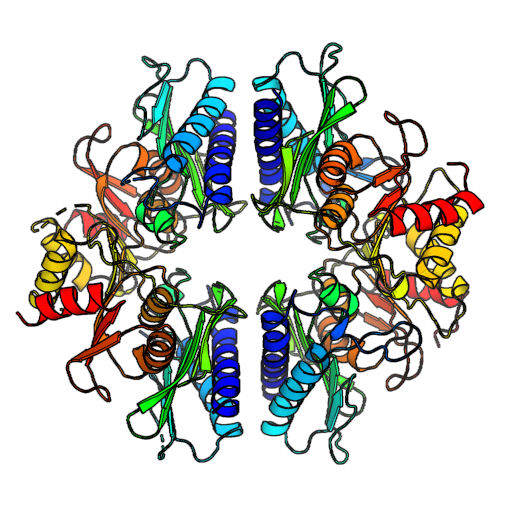 1
ATOM 12907 O O . GLY D 1 73 ? 33.49300 -16.27400 47.81100 1.000 47.68730 73 GLY D O 1
ATOM 12911 N N . ALA D 1 74 ? 34.81300 -17.54400 49.10600 1.000 54.73025 74 ALA D N 1
ATOM 12912 C CA . ALA D 1 74 ? 36.04400 -17.34500 48.31400 1.000 59.35712 74 ALA D CA 1
ATOM 12913 C C . ALA D 1 74 ? 36.32200 -18.48200 47.33800 1.000 69.26094 74 ALA D C 1
ATOM 12914 O O . ALA D 1 74 ? 35.96700 -19.62500 47.66700 1.000 67.92130 74 ALA D O 1
ATOM 12921 N N . GLU D 1 75 ? 37.01000 -18.17600 46.22700 1.000 64.27613 75 GLU D N 1
ATOM 12922 C CA . GLU D 1 75 ? 37.47400 -19.16900 45.22800 1.000 69.20830 75 GLU D CA 1
ATOM 12923 C C . GLU D 1 75 ? 38.93300 -18.80100 44.95500 1.000 69.11618 75 GLU D C 1
ATOM 12924 O O . GLU D 1 75 ? 39.28400 -17.66700 45.24200 1.000 66.78169 75 GLU D O 1
ATOM 12936 N N . GLY D 1 76 ? 39.77500 -19.71700 44.48200 1.000 74.90109 76 GLY D N 1
ATOM 12937 C CA . GLY D 1 76 ? 41.21500 -19.44500 44.31500 1.000 72.38236 76 GLY D CA 1
ATOM 12938 C C . GLY D 1 76 ? 41.86300 -19.46700 45.67500 1.000 78.15411 76 GLY D C 1
ATOM 12939 O O . GLY D 1 76 ? 42.16700 -20.57500 46.12200 1.000 81.74664 76 GLY D O 1
ATOM 12943 N N . SER D 1 77 ? 42.11300 -18.32000 46.29300 1.000 88.57115 77 SER D N 1
ATOM 12944 C CA . SER D 1 77 ? 42.58000 -18.23400 47.70200 1.000 102.77548 77 SER D CA 1
ATOM 12945 C C . SER D 1 77 ? 44.09900 -18.26900 47.81500 1.000 95.64568 77 SER D C 1
ATOM 12946 O O . SER D 1 77 ? 44.75600 -18.79700 46.90300 1.000 98.16177 77 SER D O 1
ATOM 12954 N N . GLY D 1 78 ? 44.61900 -17.70500 48.90200 1.000 88.82644 78 GLY D N 1
ATOM 12955 C CA . GLY D 1 78 ? 46.06900 -17.66400 49.15000 1.000 91.63730 78 GLY D CA 1
ATOM 12956 C C . GLY D 1 78 ? 46.71800 -16.67300 48.22000 1.000 93.55332 78 GLY D C 1
ATOM 12957 O O . GLY D 1 78 ? 47.96200 -16.64500 48.17100 1.000 96.70896 78 GLY D O 1
ATOM 12961 N N . SER D 1 79 ? 45.91200 -15.86300 47.52700 1.000 69.17935 79 SER D N 1
ATOM 12962 C CA . SER D 1 79 ? 46.45000 -14.92500 46.52400 1.000 61.39947 79 SER D CA 1
ATOM 12963 C C . SER D 1 79 ? 46.58700 -13.52800 47.10500 1.000 58.38595 79 SER D C 1
ATOM 12964 O O . SER D 1 79 ? 45.77100 -13.15500 47.96000 1.000 57.70955 79 SER D O 1
ATOM 12972 N N . GLU D 1 80 ? 47.61400 -12.82500 46.67700 1.000 60.07562 80 GLU D N 1
ATOM 12973 C CA . GLU D 1 80 ? 47.81000 -11.41700 47.00200 1.000 63.15757 80 GLU D CA 1
ATOM 12974 C C . GLU D 1 80 ? 46.74800 -10.54700 46.34600 1.000 60.08089 80 GLU D C 1
ATOM 12975 O O . GLU D 1 80 ? 46.46700 -9.43900 46.82000 1.000 55.29874 80 GLU D O 1
ATOM 12987 N N . TYR D 1 81 ? 46.14300 -11.03600 45.28500 1.000 55.19346 81 TYR D N 1
ATOM 12988 C CA . TYR D 1 81 ? 45.11700 -10.30900 44.54300 1.000 53.00109 81 TYR D CA 1
ATOM 12989 C C . TYR D 1 81 ? 43.76700 -10.87700 44.96300 1.000 50.47710 81 TYR D C 1
ATOM 12990 O O . TYR D 1 81 ? 43.46400 -12.04600 44.70100 1.000 49.15853 81 TYR D O 1
ATOM 13008 N N . ARG D 1 82 ? 42.98800 -10.07100 45.67800 1.000 51.45354 82 ARG D N 1
ATOM 13009 C CA . ARG D 1 82 ? 41.71600 -10.50300 46.24700 1.000 51.56145 82 ARG D CA 1
ATOM 13010 C C . ARG D 1 82 ? 40.59000 -9.57800 45.78800 1.000 47.22935 82 ARG D C 1
ATOM 13011 O O . ARG D 1 82 ? 40.58600 -8.38700 46.11500 1.000 45.83971 82 ARG D O 1
ATOM 13032 N N . TRP D 1 83 ? 39.61800 -10.13900 45.07800 1.000 46.04236 83 TRP D N 1
ATOM 13033 C CA . TRP D 1 83 ? 38.41600 -9.41000 44.67400 1.000 42.42351 83 TRP D CA 1
ATOM 13034 C C . TRP D 1 83 ? 37.30400 -9.59800 45.70500 1.000 44.66325 83 TRP D C 1
ATOM 13035 O O . TRP D 1 83 ? 37.10400 -10.70600 46.21500 1.000 46.18185 83 TRP D O 1
ATOM 13056 N N . PHE D 1 84 ? 36.59300 -8.51200 46.01300 1.000 42.55510 84 PHE D N 1
ATOM 13057 C CA . PHE D 1 84 ? 35.43900 -8.55000 46.90400 1.000 42.93410 84 PHE D CA 1
ATOM 13058 C C . PHE D 1 84 ? 34.19000 -8.09900 46.16800 1.000 41.93661 84 PHE D C 1
ATOM 13059 O O . PHE D 1 84 ? 34.09600 -6.93700 45.73800 1.000 43.17623 84 PHE D O 1
ATOM 13076 N N . ILE D 1 85 ? 33.22900 -9.02100 46.03000 1.000 40.49696 85 ILE D N 1
ATOM 13077 C CA . ILE D 1 85 ? 32.09300 -8.85100 45.12900 1.000 38.65463 85 ILE D CA 1
ATOM 13078 C C . ILE D 1 85 ? 30.79500 -8.86600 45.90700 1.000 39.63107 85 ILE D C 1
ATOM 13079 O O . ILE D 1 85 ? 30.52700 -9.82500 46.64500 1.000 40.07323 85 ILE D O 1
ATOM 13095 N N . ASP D 1 86 ? 29.99400 -7.81200 45.73700 1.000 38.11773 86 ASP D N 1
ATOM 13096 C CA . ASP D 1 86 ? 28.58400 -7.88800 46.05500 1.000 39.21786 86 ASP D CA 1
ATOM 13097 C C . ASP D 1 86 ? 27.76600 -8.02800 44.78400 1.000 36.41489 86 ASP D C 1
ATOM 13098 O O . ASP D 1 86 ? 27.62700 -7.04500 44.03300 1.000 37.22288 86 ASP D O 1
ATOM 13107 N N . PRO D 1 87 ? 27.20300 -9.20800 44.50500 1.000 37.67031 87 PRO D N 1
ATOM 13108 C CA . PRO D 1 87 ? 26.47400 -9.42800 43.25200 1.000 37.33869 87 PRO D CA 1
ATOM 13109 C C . PRO D 1 87 ? 25.16600 -8.68200 43.18500 1.000 35.27002 87 PRO D C 1
ATOM 13110 O O . PRO D 1 87 ? 24.56100 -8.61300 42.10300 1.000 37.60188 87 PRO D O 1
ATOM 13121 N N . LEU D 1 88 ? 24.67800 -8.17500 44.33200 1.000 35.39372 88 LEU D N 1
ATOM 13122 C CA . LEU D 1 88 ? 23.45400 -7.38600 44.32300 1.000 37.05444 88 LEU D CA 1
ATOM 13123 C C . LEU D 1 88 ? 23.41300 -6.63100 45.65400 1.000 40.38642 88 LEU D C 1
ATOM 13124 O O . LEU D 1 88 ? 23.09800 -7.20500 46.69900 1.000 41.34706 88 LEU D O 1
ATOM 13140 N N . ASP D 1 89 ? 23.77600 -5.37000 45.60500 1.000 39.59685 89 ASP D N 1
ATOM 13141 C CA . ASP D 1 89 ? 23.75200 -4.49900 46.77300 1.000 39.63107 89 ASP D CA 1
ATOM 13142 C C . ASP D 1 89 ? 22.43100 -3.74600 46.72300 1.000 41.23916 89 ASP D C 1
ATOM 13143 O O . ASP D 1 89 ? 22.19000 -2.99600 45.77800 1.000 38.44408 89 ASP D O 1
ATOM 13152 N N . GLY D 1 90 ? 21.57200 -3.97200 47.72200 1.000 38.14142 90 GLY D N 1
ATOM 13153 C CA . GLY D 1 90 ? 20.20500 -3.47400 47.65200 1.000 36.95180 90 GLY D CA 1
ATOM 13154 C C . GLY D 1 90 ? 19.17000 -4.53100 47.31000 1.000 36.61492 90 GLY D C 1
ATOM 13155 O O . GLY D 1 90 ? 18.20000 -4.25900 46.57000 1.000 37.31763 90 GLY D O 1
ATOM 13159 N N . THR D 1 91 ? 19.36300 -5.74300 47.83300 1.000 41.80764 91 THR D N 1
ATOM 13160 C CA . THR D 1 91 ? 18.46500 -6.83700 47.47400 1.000 42.55510 91 THR D CA 1
ATOM 13161 C C . THR D 1 91 ? 17.02000 -6.50800 47.82400 1.000 38.28880 91 THR D C 1
ATOM 13162 O O . THR D 1 91 ? 16.11000 -6.74500 47.01600 1.000 37.54134 91 THR D O 1
ATOM 13173 N N . LYS D 1 92 ? 16.79200 -5.93600 49.01600 1.000 43.79472 92 LYS D N 1
ATOM 13174 C CA . LYS D 1 92 ? 15.43000 -5.61300 49.43400 1.000 39.87057 92 LYS D CA 1
ATOM 13175 C C . LYS D 1 92 ? 14.78800 -4.59400 48.52000 1.000 41.69974 92 LYS D C 1
ATOM 13176 O O . LYS D 1 92 ? 13.61900 -4.75100 48.13200 1.000 41.94450 92 LYS D O 1
ATOM 13195 N N . ASN D 1 93 ? 15.53600 -3.54600 48.13600 1.000 42.47878 93 ASN D N 1
ATOM 13196 C CA . ASN D 1 93 ? 15.02400 -2.61900 47.15400 1.000 37.99666 93 ASN D CA 1
ATOM 13197 C C . ASN D 1 93 ? 14.67700 -3.34400 45.87100 1.000 37.91770 93 ASN D C 1
ATOM 13198 O O . ASN D 1 93 ? 13.59400 -3.16100 45.30700 1.000 34.80680 93 ASN D O 1
ATOM 13209 N N . TYR D 1 94 ? 15.61400 -4.16600 45.39700 1.000 36.38594 94 TYR D N 1
ATOM 13210 C CA . TYR D 1 94 ? 15.45900 -4.87400 44.12400 1.000 38.51778 94 TYR D CA 1
ATOM 13211 C C . TYR D 1 94 ? 14.16800 -5.68500 44.09700 1.000 36.27014 94 TYR D C 1
ATOM 13212 O O . TYR D 1 94 ? 13.39400 -5.60100 43.12100 1.000 39.23365 94 TYR D O 1
ATOM 13230 N N . ILE D 1 95 ? 13.92000 -6.45800 45.15000 1.000 43.43679 95 ILE D N 1
ATOM 13231 C CA . ILE D 1 95 ? 12.71600 -7.27800 45.21500 1.000 44.57113 95 ILE D CA 1
ATOM 13232 C C . ILE D 1 95 ? 11.46700 -6.41100 45.25700 1.000 48.22157 95 ILE D C 1
ATOM 13233 O O . ILE D 1 95 ? 10.46800 -6.71700 44.59500 1.000 46.60822 95 ILE D O 1
ATOM 13249 N N . ASN D 1 96 ? 11.51800 -5.28600 45.97100 1.000 44.09213 96 ASN D N 1
ATOM 13250 C CA . ASN D 1 96 ? 10.36100 -4.39000 46.00800 1.000 44.19740 96 ASN D CA 1
ATOM 13251 C C . ASN D 1 96 ? 10.13200 -3.59900 44.72800 1.000 45.41071 96 ASN D C 1
ATOM 13252 O O . ASN D 1 96 ? 9.02900 -3.06900 44.53000 1.000 43.65787 96 ASN D O 1
ATOM 13263 N N . GLY D 1 97 ? 11.09600 -3.53400 43.81500 1.000 40.24167 97 GLY D N 1
ATOM 13264 C CA . GLY D 1 97 ? 10.92600 -2.70200 42.66100 1.000 41.64710 97 GLY D CA 1
ATOM 13265 C C . GLY D 1 97 ? 11.41900 -1.28100 42.81500 1.000 37.70978 97 GLY D C 1
ATOM 13266 O O . GLY D 1 97 ? 11.12800 -0.44800 41.94700 1.000 41.49708 97 GLY D O 1
ATOM 13270 N N . PHE D 1 98 ? 12.14900 -0.98800 43.88900 1.000 40.98913 98 PHE D N 1
ATOM 13271 C CA . PHE D 1 98 ? 12.77800 0.31900 44.09400 1.000 39.58369 98 PHE D CA 1
ATOM 13272 C C . PHE D 1 98 ? 14.15900 0.28100 43.46300 1.000 36.98865 98 PHE D C 1
ATOM 13273 O O . PHE D 1 98 ? 15.01600 -0.50300 43.91800 1.000 39.02047 98 PHE D O 1
ATOM 13290 N N . PRO D 1 99 ? 14.42200 1.08600 42.43200 1.000 33.60666 99 PRO D N 1
ATOM 13291 C CA . PRO D 1 99 ? 15.56800 0.82500 41.55800 1.000 41.12072 99 PRO D CA 1
ATOM 13292 C C . PRO D 1 99 ? 16.93100 1.21400 42.11000 1.000 40.39958 99 PRO D C 1
ATOM 13293 O O . PRO D 1 99 ? 17.87200 1.29800 41.31000 1.000 34.40149 99 PRO D O 1
ATOM 13304 N N . ILE D 1 100 ? 17.08800 1.48800 43.40600 1.000 35.66217 100 ILE D N 1
ATOM 13305 C CA . ILE D 1 100 ? 18.41100 1.79800 43.96600 1.000 32.47758 100 ILE D CA 1
ATOM 13306 C C . ILE D 1 100 ? 19.06000 0.47900 44.39100 1.000 34.35938 100 ILE D C 1
ATOM 13307 O O . ILE D 1 100 ? 18.90800 0.00100 45.51500 1.000 33.46454 100 ILE D O 1
ATOM 13323 N N . PHE D 1 101 ? 19.80800 -0.12100 43.46000 1.000 35.25160 101 PHE D N 1
ATOM 13324 C CA . PHE D 1 101 ? 20.58100 -1.33100 43.70600 1.000 35.02788 101 PHE D CA 1
ATOM 13325 C C . PHE D 1 101 ? 21.77500 -1.33500 42.75500 1.000 31.32218 101 PHE D C 1
ATOM 13326 O O . PHE D 1 101 ? 21.78200 -0.61900 41.75300 1.000 32.99606 101 PHE D O 1
ATOM 13343 N N . ALA D 1 102 ? 22.78000 -2.14800 43.07000 1.000 33.24609 102 ALA D N 1
ATOM 13344 C CA . ALA D 1 102 ? 24.00900 -2.12500 42.29300 1.000 36.77283 102 ALA D CA 1
ATOM 13345 C C . ALA D 1 102 ? 24.70700 -3.47200 42.33900 1.000 37.85454 102 ALA D C 1
ATOM 13346 O O . ALA D 1 102 ? 24.37700 -4.34300 43.14900 1.000 36.59913 102 ALA D O 1
ATOM 13353 N N . VAL D 1 103 ? 25.71500 -3.60900 41.47800 1.000 36.82020 103 VAL D N 1
ATOM 13354 C CA . VAL D 1 103 ? 26.72700 -4.66500 41.54000 1.000 32.97237 103 VAL D CA 1
ATOM 13355 C C . VAL D 1 103 ? 28.03900 -4.00500 41.92400 1.000 33.34084 103 VAL D C 1
ATOM 13356 O O . VAL D 1 103 ? 28.44300 -3.03100 41.27500 1.000 35.15685 103 VAL D O 1
ATOM 13369 N N . SER D 1 104 ? 28.72500 -4.53100 42.93700 1.000 34.06461 104 SER D N 1
ATOM 13370 C CA . SER D 1 104 ? 30.00000 -3.96900 43.37500 1.000 34.40149 104 SER D CA 1
ATOM 13371 C C . SER D 1 104 ? 31.14600 -4.95300 43.17000 1.000 35.24370 104 SER D C 1
ATOM 13372 O O . SER D 1 104 ? 31.11400 -6.07300 43.70500 1.000 36.55965 104 SER D O 1
ATOM 13380 N N . VAL D 1 105 ? 32.18400 -4.51900 42.44400 1.000 36.33594 105 VAL D N 1
ATOM 13381 C CA . VAL D 1 105 ? 33.36600 -5.33500 42.15500 1.000 35.44109 105 VAL D CA 1
ATOM 13382 C C . VAL D 1 105 ? 34.60500 -4.55100 42.55800 1.000 38.73096 105 VAL D C 1
ATOM 13383 O O . VAL D 1 105 ? 34.95300 -3.56300 41.89800 1.000 37.53082 105 VAL D O 1
ATOM 13396 N N . GLY D 1 106 ? 35.28400 -4.99100 43.62200 1.000 37.93613 106 GLY D N 1
ATOM 13397 C CA . GLY D 1 106 ? 36.45500 -4.30600 44.12500 1.000 41.41549 106 GLY D CA 1
ATOM 13398 C C . GLY D 1 106 ? 37.63800 -5.25400 44.21800 1.000 41.57867 106 GLY D C 1
ATOM 13399 O O . GLY D 1 106 ? 37.48800 -6.44900 44.48500 1.000 42.06557 106 GLY D O 1
ATOM 13403 N N . LEU D 1 107 ? 38.83100 -4.70500 43.97800 1.000 44.51060 107 LEU D N 1
ATOM 13404 C CA . LEU D 1 107 ? 40.08700 -5.44400 44.04900 1.000 44.32110 107 LEU D CA 1
ATOM 13405 C C . LEU D 1 107 ? 40.98700 -4.84500 45.12400 1.000 44.55008 107 LEU D C 1
ATOM 13406 O O . LEU D 1 107 ? 41.13900 -3.62200 45.21400 1.000 44.39480 107 LEU D O 1
ATOM 13422 N N . VAL D 1 108 ? 41.64200 -5.71300 45.90400 1.000 48.24789 108 VAL D N 1
ATOM 13423 C CA . VAL D 1 108 ? 42.63100 -5.27900 46.93600 1.000 52.53261 108 VAL D CA 1
ATOM 13424 C C . VAL D 1 108 ? 43.94400 -6.00200 46.62900 1.000 53.00372 108 VAL D C 1
ATOM 13425 O O . VAL D 1 108 ? 43.86700 -7.16900 46.29400 1.000 50.61133 108 VAL D O 1
ATOM 13438 N N . LYS D 1 109 ? 45.08700 -5.32000 46.64000 1.000 51.98781 109 LYS D N 1
ATOM 13439 C CA . LYS D 1 109 ? 46.41300 -5.96800 46.46700 1.000 53.89067 109 LYS D CA 1
ATOM 13440 C C . LYS D 1 109 ? 47.03300 -5.98400 47.86100 1.000 57.34635 109 LYS D C 1
ATOM 13441 O O . LYS D 1 109 ? 47.43100 -4.91300 48.33500 1.000 57.18844 109 LYS D O 1
ATOM 13460 N N . GLY D 1 110 ? 47.05700 -7.14900 48.49800 1.000 57.13843 110 GLY D N 1
ATOM 13461 C CA . GLY D 1 110 ? 47.51000 -7.25400 49.89000 1.000 62.89175 110 GLY D CA 1
ATOM 13462 C C . GLY D 1 110 ? 46.39000 -6.79500 50.79000 1.000 66.51850 110 GLY D C 1
ATOM 13463 O O . GLY D 1 110 ? 45.47700 -7.60100 51.03400 1.000 68.23187 110 GLY D O 1
ATOM 13467 N N . GLU D 1 111 ? 46.43700 -5.54500 51.23600 1.000 65.89211 111 GLU D N 1
ATOM 13468 C CA . GLU D 1 111 ? 45.39600 -4.95500 52.11800 1.000 69.97681 111 GLU D CA 1
ATOM 13469 C C . GLU D 1 111 ? 44.91500 -3.62600 51.53700 1.000 71.60332 111 GLU D C 1
ATOM 13470 O O . GLU D 1 111 ? 43.97600 -3.06000 52.11100 1.000 68.80299 111 GLU D O 1
ATOM 13482 N N . GLU D 1 112 ? 45.51500 -3.16500 50.44100 1.000 60.37303 112 GLU D N 1
ATOM 13483 C CA . GLU D 1 112 ? 45.19200 -1.85300 49.83300 1.000 61.04942 112 GLU D CA 1
ATOM 13484 C C . GLU D 1 112 ? 44.14400 -1.99000 48.72500 1.000 51.86148 112 GLU D C 1
ATOM 13485 O O . GLU D 1 112 ? 44.41900 -2.71700 47.77300 1.000 55.21188 112 GLU D O 1
ATOM 13497 N N . PRO D 1 113 ? 42.95100 -1.37100 48.83100 1.000 54.87500 113 PRO D N 1
ATOM 13498 C CA . PRO D 1 113 ? 42.02000 -1.34400 47.68400 1.000 50.05074 113 PRO D CA 1
ATOM 13499 C C . PRO D 1 113 ? 42.63000 -0.60600 46.49600 1.000 48.27684 113 PRO D C 1
ATOM 13500 O O . PRO D 1 113 ? 43.15500 0.49400 46.65300 1.000 50.21655 113 PRO D O 1
ATOM 13511 N N . ILE D 1 114 ? 42.55600 -1.20200 45.30100 1.000 45.62389 114 ILE D N 1
ATOM 13512 C CA . ILE D 1 114 ? 43.25200 -0.58500 44.17000 1.000 46.24502 114 ILE D CA 1
ATOM 13513 C C . ILE D 1 114 ? 42.40400 -0.39000 42.92800 1.000 46.09763 114 ILE D C 1
ATOM 13514 O O . ILE D 1 114 ? 42.72000 0.46300 42.08400 1.000 45.30017 114 ILE D O 1
ATOM 13530 N N . VAL D 1 115 ? 41.35100 -1.18500 42.78400 1.000 44.49218 115 VAL D N 1
ATOM 13531 C CA . VAL D 1 115 ? 40.46200 -1.08100 41.62100 1.000 39.20207 115 VAL D CA 1
ATOM 13532 C C . VAL D 1 115 ? 39.02000 -1.18400 42.11200 1.000 42.09452 115 VAL D C 1
ATOM 13533 O O . VAL D 1 115 ? 38.70500 -2.02300 42.97200 1.000 41.24442 115 VAL D O 1
ATOM 13546 N N . GLY D 1 116 ? 38.13000 -0.37000 41.53400 1.000 42.01820 116 GLY D N 1
ATOM 13547 C CA . GLY D 1 116 ? 36.73100 -0.43300 41.91200 1.000 37.45712 116 GLY D CA 1
ATOM 13548 C C . GLY D 1 116 ? 35.77200 -0.14900 40.75600 1.000 36.86231 116 GLY D C 1
ATOM 13549 O O . GLY D 1 116 ? 35.98400 0.80100 39.99200 1.000 36.37805 116 GLY D O 1
ATOM 13553 N N . ALA D 1 117 ? 34.72900 -0.97500 40.62900 1.000 34.14883 117 ALA D N 1
ATOM 13554 C CA . ALA D 1 117 ? 33.63100 -0.77000 39.68100 1.000 33.09607 117 ALA D CA 1
ATOM 13555 C C . ALA D 1 117 ? 32.31500 -1.02800 40.41000 1.000 33.87248 117 ALA D C 1
ATOM 13556 O O . ALA D 1 117 ? 32.16200 -2.06000 41.06900 1.000 36.83073 117 ALA D O 1
ATOM 13563 N N . VAL D 1 118 ? 31.37900 -0.09100 40.30300 1.000 31.09583 118 VAL D N 1
ATOM 13564 C CA . VAL D 1 118 ? 30.04500 -0.21500 40.89200 1.000 31.57221 118 VAL D CA 1
ATOM 13565 C C . VAL D 1 118 ? 29.03600 0.13900 39.80400 1.000 31.11689 118 VAL D C 1
ATOM 13566 O O . VAL D 1 118 ? 29.07400 1.25000 39.28200 1.000 31.14321 118 VAL D O 1
ATOM 13579 N N . TYR D 1 119 ? 28.09100 -0.75600 39.52800 1.000 30.14046 119 TYR D N 1
ATOM 13580 C CA . TYR D 1 119 ? 27.17600 -0.60500 38.40500 1.000 29.20613 119 TYR D CA 1
ATOM 13581 C C . TYR D 1 119 ? 25.74600 -0.56300 38.91400 1.000 34.11988 119 TYR D C 1
ATOM 13582 O O . TYR D 1 119 ? 25.32300 -1.46000 39.65600 1.000 32.80920 119 TYR D O 1
ATOM 13600 N N . LEU D 1 120 ? 25.01300 0.46000 38.50000 1.000 29.49827 120 LEU D N 1
ATOM 13601 C CA . LEU D 1 120 ? 23.60100 0.66300 38.79900 1.000 30.16941 120 LEU D CA 1
ATOM 13602 C C . LEU D 1 120 ? 22.80700 0.23900 37.55200 1.000 29.26404 120 LEU D C 1
ATOM 13603 O O . LEU D 1 120 ? 22.69200 1.01700 36.57500 1.000 29.69303 120 LEU D O 1
ATOM 13619 N N . PRO D 1 121 ? 22.32500 -0.99800 37.48800 1.000 29.57986 121 PRO D N 1
ATOM 13620 C CA . PRO D 1 121 ? 21.77000 -1.48500 36.21000 1.000 29.03243 121 PRO D CA 1
ATOM 13621 C C . PRO D 1 121 ? 20.53400 -0.76200 35.75900 1.000 30.70368 121 PRO D C 1
ATOM 13622 O O . PRO D 1 121 ? 20.31000 -0.63700 34.54800 1.000 30.33522 121 PRO D O 1
ATOM 13633 N N . TYR D 1 122 ? 19.67700 -0.31300 36.67300 1.000 27.55594 122 TYR D N 1
ATOM 13634 C CA . TYR D 1 122 ? 18.44200 0.31200 36.23800 1.000 31.47483 122 TYR D CA 1
ATOM 13635 C C . TYR D 1 122 ? 18.71600 1.62700 35.53500 1.000 35.63848 122 TYR D C 1
ATOM 13636 O O . TYR D 1 122 ? 17.99600 1.98100 34.61200 1.000 33.69088 122 TYR D O 1
ATOM 13654 N N . PHE D 1 123 ? 19.73500 2.35500 35.96400 1.000 29.17455 123 PHE D N 1
ATOM 13655 C CA . PHE D 1 123 ? 20.06800 3.64800 35.41100 1.000 32.19597 123 PHE D CA 1
ATOM 13656 C C . PHE D 1 123 ? 21.20900 3.58600 34.40600 1.000 31.03267 123 PHE D C 1
ATOM 13657 O O . PHE D 1 123 ? 21.61800 4.63100 33.89200 1.000 28.80345 123 PHE D O 1
ATOM 13674 N N . ASP D 1 124 ? 21.75400 2.40400 34.17600 1.000 27.67963 124 ASP D N 1
ATOM 13675 C CA . ASP D 1 124 ? 22.94000 2.21600 33.34700 1.000 28.25339 124 ASP D CA 1
ATOM 13676 C C . ASP D 1 124 ? 24.01500 3.23300 33.68600 1.000 29.24824 124 ASP D C 1
ATOM 13677 O O . ASP D 1 124 ? 24.51100 3.96100 32.81600 1.000 27.41118 124 ASP D O 1
ATOM 13686 N N . LYS D 1 125 ? 24.36500 3.28700 34.97600 1.000 29.98517 125 LYS D N 1
ATOM 13687 C CA . LYS D 1 125 ? 25.42900 4.15400 35.48600 1.000 29.79041 125 LYS D CA 1
ATOM 13688 C C . LYS D 1 125 ? 26.52600 3.27600 36.06400 1.000 31.20901 125 LYS D C 1
ATOM 13689 O O . LYS D 1 125 ? 26.27700 2.49600 36.99200 1.000 30.51682 125 LYS D O 1
ATOM 13708 N N . LEU D 1 126 ? 27.72700 3.37600 35.49200 1.000 29.59302 126 LEU D N 1
ATOM 13709 C CA . LEU D 1 126 ? 28.88300 2.61200 35.92200 1.000 27.79807 126 LEU D CA 1
ATOM 13710 C C . LEU D 1 126 ? 29.88700 3.56800 36.57900 1.000 33.79089 126 LEU D C 1
ATOM 13711 O O . LEU D 1 126 ? 30.45200 4.44300 35.91500 1.000 34.45150 126 LEU D O 1
ATOM 13727 N N . TYR D 1 127 ? 30.07300 3.42900 37.88100 1.000 31.02740 127 TYR D N 1
ATOM 13728 C CA . TYR D 1 127 ? 31.11800 4.15300 38.60000 1.000 33.44875 127 TYR D CA 1
ATOM 13729 C C . TYR D 1 127 ? 32.37900 3.30800 38.57100 1.000 38.01772 127 TYR D C 1
ATOM 13730 O O . TYR D 1 127 ? 32.32100 2.08600 38.73900 1.000 33.89091 127 TYR D O 1
ATOM 13748 N N . TRP D 1 128 ? 33.52300 3.94000 38.33500 1.000 37.62293 128 TRP D N 1
ATOM 13749 C CA . TRP D 1 128 ? 34.74900 3.15500 38.26800 1.000 33.87248 128 TRP D CA 1
ATOM 13750 C C . TRP D 1 128 ? 35.93700 4.00100 38.68300 1.000 37.20972 128 TRP D C 1
ATOM 13751 O O . TRP D 1 128 ? 35.89600 5.23400 38.63900 1.000 38.52830 128 TRP D O 1
ATOM 13772 N N . GLY D 1 129 ? 37.00700 3.30400 39.08500 1.000 38.70727 129 GLY D N 1
ATOM 13773 C CA . GLY D 1 129 ? 38.13100 3.96300 39.72000 1.000 42.93673 129 GLY D CA 1
ATOM 13774 C C . GLY D 1 129 ? 39.29300 3.02100 39.96700 1.000 42.08399 129 GLY D C 1
ATOM 13775 O O . GLY D 1 129 ? 39.11400 1.80400 40.12600 1.000 39.10995 129 GLY D O 1
ATOM 13779 N N . ALA D 1 130 ? 40.50500 3.57200 39.99300 1.000 44.30005 130 ALA D N 1
ATOM 13780 C CA . ALA D 1 130 ? 41.68900 2.78800 40.31200 1.000 46.80298 130 ALA D CA 1
ATOM 13781 C C . ALA D 1 130 ? 42.73600 3.71900 40.90100 1.000 45.92130 130 ALA D C 1
ATOM 13782 O O . ALA D 1 130 ? 42.90500 4.84300 40.42500 1.000 47.97154 130 ALA D O 1
ATOM 13789 N N . LYS D 1 131 ? 43.43000 3.24100 41.93800 1.000 52.01150 131 LYS D N 1
ATOM 13790 C CA . LYS D 1 131 ? 44.48500 4.01400 42.59200 1.000 48.55582 131 LYS D CA 1
ATOM 13791 C C . LYS D 1 131 ? 45.33500 4.75700 41.57000 1.000 52.73790 131 LYS D C 1
ATOM 13792 O O . LYS D 1 131 ? 45.94300 4.14100 40.68300 1.000 52.45892 131 LYS D O 1
ATOM 13811 N N . GLY D 1 132 ? 45.34100 6.08800 41.67200 1.000 52.04571 132 GLY D N 1
ATOM 13812 C CA . GLY D 1 132 ? 46.18500 6.92600 40.84700 1.000 55.60930 132 GLY D CA 1
ATOM 13813 C C . GLY D 1 132 ? 45.62700 7.27100 39.48600 1.000 58.07012 132 GLY D C 1
ATOM 13814 O O . GLY D 1 132 ? 46.26900 8.02200 38.73700 1.000 59.22815 132 GLY D O 1
ATOM 13818 N N . LEU D 1 133 ? 44.45300 6.76200 39.14000 1.000 55.88302 133 LEU D N 1
ATOM 13819 C CA . LEU D 1 133 ? 43.92400 6.90900 37.79600 1.000 54.35652 133 LEU D CA 1
ATOM 13820 C C . LEU D 1 133 ? 42.61300 7.68000 37.76000 1.000 51.96413 133 LEU D C 1
ATOM 13821 O O . LEU D 1 133 ? 42.02400 7.81900 36.68100 1.000 52.88002 133 LEU D O 1
ATOM 13837 N N . GLY D 1 134 ? 42.14100 8.19200 38.89200 1.000 52.95898 134 GLY D N 1
ATOM 13838 C CA . GLY D 1 134 ? 40.92800 8.97800 38.91600 1.000 52.46419 134 GLY D CA 1
ATOM 13839 C C . GLY D 1 134 ? 39.68300 8.13800 39.12500 1.000 47.65045 134 GLY D C 1
ATOM 13840 O O . GLY D 1 134 ? 39.71100 6.90400 39.13800 1.000 43.58417 134 GLY D O 1
ATOM 13844 N N . ALA D 1 135 ? 38.58400 8.84400 39.37600 1.000 42.57879 135 ALA D N 1
ATOM 13845 C CA . ALA D 1 135 ? 37.26500 8.25000 39.53400 1.000 46.31871 135 ALA D CA 1
ATOM 13846 C C . ALA D 1 135 ? 36.37200 8.79400 38.43400 1.000 45.53441 135 ALA D C 1
ATOM 13847 O O . ALA D 1 135 ? 36.46600 9.98400 38.09400 1.000 42.81829 135 ALA D O 1
ATOM 13854 N N . TYR D 1 136 ? 35.51400 7.93500 37.88200 1.000 38.43356 136 TYR D N 1
ATOM 13855 C CA . TYR D 1 136 ? 34.65100 8.29700 36.73600 1.000 39.55474 136 TYR D CA 1
ATOM 13856 C C . TYR D 1 136 ? 33.23600 7.75100 36.88200 1.000 39.15733 136 TYR D C 1
ATOM 13857 O O . TYR D 1 136 ? 33.02700 6.89100 37.71900 1.000 38.71517 136 TYR D O 1
ATOM 13875 N N . VAL D 1 137 ? 32.27200 8.30200 36.14900 1.000 39.17838 137 VAL D N 1
ATOM 13876 C CA . VAL D 1 137 ? 30.89200 7.74700 36.07400 1.000 32.44336 137 VAL D CA 1
ATOM 13877 C C . VAL D 1 137 ? 30.60100 7.67700 34.56500 1.000 37.13340 137 VAL D C 1
ATOM 13878 O O . VAL D 1 137 ? 30.46500 8.73400 33.96800 1.000 38.64937 137 VAL D O 1
ATOM 13891 N N . ASN D 1 138 ? 30.61500 6.48200 33.96300 1.000 33.77773 138 ASN D N 1
ATOM 13892 C CA . ASN D 1 138 ? 30.47300 6.30700 32.49100 1.000 38.44145 138 ASN D CA 1
ATOM 13893 C C . ASN D 1 138 ? 31.69400 6.96200 31.82600 1.000 38.02298 138 ASN D C 1
ATOM 13894 O O . ASN D 1 138 ? 32.78100 6.44400 31.97500 1.000 41.18125 138 ASN D O 1
ATOM 13905 N N . GLY D 1 139 ? 31.53600 8.07300 31.11600 1.000 36.22803 139 GLY D N 1
ATOM 13906 C CA . GLY D 1 139 ? 32.68600 8.76000 30.50800 1.000 40.01532 139 GLY D CA 1
ATOM 13907 C C . GLY D 1 139 ? 33.05800 10.05200 31.21600 1.000 48.06366 139 GLY D C 1
ATOM 13908 O O . GLY D 1 139 ? 33.72500 10.85000 30.58200 1.000 49.00851 139 GLY D O 1
ATOM 13912 N N . LYS D 1 140 ? 32.71200 10.25500 32.48200 1.000 41.18915 140 LYS D N 1
ATOM 13913 C CA . LYS D 1 140 ? 32.91700 11.57900 33.13400 1.000 41.93924 140 LYS D CA 1
ATOM 13914 C C . LYS D 1 140 ? 33.71300 11.52100 34.43900 1.000 45.14489 140 LYS D C 1
ATOM 13915 O O . LYS D 1 140 ? 33.19400 11.01900 35.41400 1.000 44.27899 140 LYS D O 1
ATOM 13934 N N . ARG D 1 141 ? 34.88400 12.14300 34.48200 1.000 40.83648 141 ARG D N 1
ATOM 13935 C CA . ARG D 1 141 ? 35.66300 12.24200 35.74200 1.000 45.06067 141 ARG D CA 1
ATOM 13936 C C . ARG D 1 141 ? 34.75500 12.83000 36.82200 1.000 44.44743 141 ARG D C 1
ATOM 13937 O O . ARG D 1 141 ? 33.96600 13.71700 36.48000 1.000 43.92632 141 ARG D O 1
ATOM 13958 N N . ILE D 1 142 ? 34.84500 12.34300 38.06500 1.000 43.11570 142 ILE D N 1
ATOM 13959 C CA . ILE D 1 142 ? 34.06000 12.84000 39.18400 1.000 40.16534 142 ILE D CA 1
ATOM 13960 C C . ILE D 1 142 ? 35.00100 13.20900 40.31500 1.000 42.19980 142 ILE D C 1
ATOM 13961 O O . ILE D 1 142 ? 36.15800 12.78400 40.35300 1.000 45.81339 142 ILE D O 1
ATOM 13977 N N . LYS D 1 143 ? 34.46800 13.96900 41.27600 1.000 44.85275 143 LYS D N 1
ATOM 13978 C CA . LYS D 1 143 ? 35.23800 14.47600 42.40400 1.000 48.49266 143 LYS D CA 1
ATOM 13979 C C . LYS D 1 143 ? 34.24800 14.78000 43.51600 1.000 46.76877 143 LYS D C 1
ATOM 13980 O O . LYS D 1 143 ? 33.11100 15.17800 43.23500 1.000 42.75776 143 LYS D O 1
ATOM 13999 N N . VAL D 1 144 ? 34.67300 14.55900 44.76300 1.000 46.27660 144 VAL D N 1
ATOM 14000 C CA . VAL D 1 144 ? 33.81100 14.85400 45.90500 1.000 46.75297 144 VAL D CA 1
ATOM 14001 C C . VAL D 1 144 ? 33.54300 16.35700 45.94300 1.000 52.05887 144 VAL D C 1
ATOM 14002 O O . VAL D 1 144 ? 34.27600 17.16300 45.36200 1.000 53.37745 144 VAL D O 1
ATOM 14015 N N . LYS D 1 145 ? 32.48200 16.74100 46.64400 1.000 46.58980 145 LYS D N 1
ATOM 14016 C CA . LYS D 1 145 ? 32.02000 18.11500 46.59300 1.000 56.86471 145 LYS D CA 1
ATOM 14017 C C . LYS D 1 145 ? 32.77700 18.96900 47.60000 1.000 62.06007 145 LYS D C 1
ATOM 14018 O O . LYS D 1 145 ? 33.01300 18.56000 48.73600 1.000 59.73874 145 LYS D O 1
ATOM 14037 N N . ASP D 1 146 ? 33.17700 20.15500 47.15300 1.000 74.72738 146 ASP D N 1
ATOM 14038 C CA . ASP D 1 146 ? 33.87500 21.12300 47.99400 1.000 81.84929 146 ASP D CA 1
ATOM 14039 C C . ASP D 1 146 ? 32.82300 21.95500 48.71400 1.000 76.48549 146 ASP D C 1
ATOM 14040 O O . ASP D 1 146 ? 32.41400 23.01900 48.24700 1.000 79.85958 146 ASP D O 1
ATOM 14049 N N . ASN D 1 147 ? 32.35800 21.44500 49.85000 1.000 61.35736 147 ASN D N 1
ATOM 14050 C CA . ASN D 1 147 ? 31.44100 22.15700 50.72400 1.000 61.35736 147 ASN D CA 1
ATOM 14051 C C . ASN D 1 147 ? 31.86400 21.89200 52.15900 1.000 65.02359 147 ASN D C 1
ATOM 14052 O O . ASN D 1 147 ? 32.34500 20.80200 52.48900 1.000 62.06534 147 ASN D O 1
ATOM 14063 N N . GLU D 1 148 ? 31.69500 22.90600 53.01000 1.000 65.10517 148 GLU D N 1
ATOM 14064 C CA . GLU D 1 148 ? 32.04600 22.78700 54.41600 1.000 66.51324 148 GLU D CA 1
ATOM 14065 C C . GLU D 1 148 ? 30.94100 23.23900 55.35300 1.000 66.56061 148 GLU D C 1
ATOM 14066 O O . GLU D 1 148 ? 31.04800 23.00700 56.57400 1.000 57.12527 148 GLU D O 1
ATOM 14078 N N . SER D 1 149 ? 29.91500 23.90500 54.83600 1.000 61.16523 149 SER D N 1
ATOM 14079 C CA . SER D 1 149 ? 28.79600 24.31200 55.67100 1.000 64.20243 149 SER D CA 1
ATOM 14080 C C . SER D 1 149 ? 27.98500 23.07900 56.02000 1.000 59.61241 149 SER D C 1
ATOM 14081 O O . SER D 1 149 ? 27.58800 22.31100 55.12900 1.000 61.91795 149 SER D O 1
ATOM 14089 N N . LEU D 1 150 ? 27.76000 22.85900 57.30500 1.000 63.27338 150 LEU D N 1
ATOM 14090 C CA . LEU D 1 150 ? 26.99700 21.68100 57.68300 1.000 66.59483 150 LEU D CA 1
ATOM 14091 C C . LEU D 1 150 ? 25.56200 21.79800 57.19900 1.000 67.71338 150 LEU D C 1
ATOM 14092 O O . LEU D 1 150 ? 24.98800 20.81800 56.71700 1.000 66.19741 150 LEU D O 1
ATOM 14108 N N . LYS D 1 151 ? 24.98300 22.99800 57.27300 1.000 62.44170 151 LYS D N 1
ATOM 14109 C CA . LYS D 1 151 ? 23.55600 23.13200 57.00600 1.000 65.20255 151 LYS D CA 1
ATOM 14110 C C . LYS D 1 151 ? 23.22100 22.90700 55.54600 1.000 59.64663 151 LYS D C 1
ATOM 14111 O O . LYS D 1 151 ? 22.04900 22.70600 55.22400 1.000 63.97346 151 LYS D O 1
ATOM 14130 N N . HIS D 1 152 ? 24.21600 22.96700 54.65900 1.000 58.79126 152 HIS D N 1
ATOM 14131 C CA . HIS D 1 152 ? 24.04200 22.64600 53.24700 1.000 59.94140 152 HIS D CA 1
ATOM 14132 C C . HIS D 1 152 ? 24.42600 21.21000 52.92700 1.000 56.41203 152 HIS D C 1
ATOM 14133 O O . HIS D 1 152 ? 24.28400 20.77800 51.78700 1.000 53.06426 152 HIS D O 1
ATOM 14147 N N . ALA D 1 153 ? 24.90300 20.45900 53.90400 1.000 57.13053 153 ALA D N 1
ATOM 14148 C CA . ALA D 1 153 ? 25.39100 19.11200 53.64700 1.000 53.98542 153 ALA D CA 1
ATOM 14149 C C . ALA D 1 153 ? 24.25100 18.10500 53.61300 1.000 51.77200 153 ALA D C 1
ATOM 14150 O O . ALA D 1 153 ? 23.24900 18.22700 54.33000 1.000 48.09787 153 ALA D O 1
ATOM 14157 N N . GLY D 1 154 ? 24.42100 17.09500 52.76800 1.000 48.51898 154 GLY D N 1
ATOM 14158 C CA . GLY D 1 154 ? 23.55400 15.92700 52.75500 1.000 52.85634 154 GLY D CA 1
ATOM 14159 C C . GLY D 1 154 ? 24.34900 14.71900 53.21600 1.000 46.57927 154 GLY D C 1
ATOM 14160 O O . GLY D 1 154 ? 25.49800 14.53400 52.79900 1.000 47.20303 154 GLY D O 1
ATOM 14164 N N . VAL D 1 155 ? 23.72300 13.88600 54.04200 1.000 46.90826 155 VAL D N 1
ATOM 14165 C CA . VAL D 1 155 ? 24.36000 12.68100 54.56000 1.000 50.09811 155 VAL D CA 1
ATOM 14166 C C . VAL D 1 155 ? 23.50300 11.46100 54.24000 1.000 46.83193 155 VAL D C 1
ATOM 14167 O O . VAL D 1 155 ? 22.29800 11.45300 54.51300 1.000 49.17958 155 VAL D O 1
ATOM 14180 N N . VAL D 1 156 ? 24.12400 10.42700 53.69400 1.000 46.03710 156 VAL D N 1
ATOM 14181 C CA . VAL D 1 156 ? 23.45700 9.14200 53.50600 1.000 45.43703 156 VAL D CA 1
ATOM 14182 C C . VAL D 1 156 ? 23.82100 8.27300 54.69400 1.000 47.60044 156 VAL D C 1
ATOM 14183 O O . VAL D 1 156 ? 24.94100 8.36500 55.20600 1.000 48.57951 156 VAL D O 1
ATOM 14196 N N . TYR D 1 157 ? 22.87800 7.44400 55.14100 1.000 47.83995 157 TYR D N 1
ATOM 14197 C CA . TYR D 1 157 ? 23.10000 6.59000 56.29700 1.000 49.85598 157 TYR D CA 1
ATOM 14198 C C . TYR D 1 157 ? 22.37900 5.26100 56.12800 1.000 49.34013 157 TYR D C 1
ATOM 14199 O O . TYR D 1 157 ? 21.50300 5.10000 55.27900 1.000 51.93254 157 TYR D O 1
ATOM 14217 N N . GLY D 1 158 ? 22.78000 4.29400 56.95000 1.000 50.84294 158 GLY D N 1
ATOM 14218 C CA . GLY D 1 158 ? 22.13300 3.00200 56.91600 1.000 50.97716 158 GLY D CA 1
ATOM 14219 C C . GLY D 1 158 ? 22.55000 2.18100 58.12400 1.000 58.38595 158 GLY D C 1
ATOM 14220 O O . GLY D 1 158 ? 23.64600 2.40400 58.65500 1.000 55.42243 158 GLY D O 1
ATOM 14224 N N . PHE D 1 159 ? 21.69100 1.27400 58.59300 1.000 67.41071 159 PHE D N 1
ATOM 14225 C CA . PHE D 1 159 ? 22.10700 0.31100 59.60900 1.000 70.18736 159 PHE D CA 1
ATOM 14226 C C . PHE D 1 159 ? 21.08700 -0.81200 59.69800 1.000 79.83062 159 PHE D C 1
ATOM 14227 O O . PHE D 1 159 ? 19.89000 -0.57300 59.50100 1.000 77.61457 159 PHE D O 1
ATOM 14244 N N . PRO D 1 160 ? 21.53200 -2.06100 59.98200 1.000 87.53681 160 PRO D N 1
ATOM 14245 C CA . PRO D 1 160 ? 20.72400 -3.29000 59.99400 1.000 81.11499 160 PRO D CA 1
ATOM 14246 C C . PRO D 1 160 ? 19.31300 -3.12300 60.55100 1.000 80.31752 160 PRO D C 1
ATOM 14247 O O . PRO D 1 160 ? 19.11300 -3.09100 61.76500 1.000 79.90169 160 PRO D O 1
ATOM 14258 N N . SER D 1 168 ? 20.47300 1.25900 69.77900 1.000 84.95755 168 SER D N 1
ATOM 14259 C CA . SER D 1 168 ? 20.15400 2.59200 70.28300 1.000 83.56265 168 SER D CA 1
ATOM 14260 C C . SER D 1 168 ? 21.36900 3.51400 70.26700 1.000 76.60655 168 SER D C 1
ATOM 14261 O O . SER D 1 168 ? 21.23900 4.73300 70.33300 1.000 78.86998 168 SER D O 1
ATOM 14268 N N . ILE D 1 169 ? 22.55800 2.91900 70.19800 1.000 76.71709 169 ILE D N 1
ATOM 14269 C CA . ILE D 1 169 ? 23.75300 3.69200 69.87300 1.000 76.25651 169 ILE D CA 1
ATOM 14270 C C . ILE D 1 169 ? 23.60200 4.31300 68.48500 1.000 74.12731 169 ILE D C 1
ATOM 14271 O O . ILE D 1 169 ? 23.89800 5.49500 68.26200 1.000 72.79294 169 ILE D O 1
ATOM 14287 N N . TYR D 1 170 ? 23.14800 3.51200 67.53100 1.000 71.09537 170 TYR D N 1
ATOM 14288 C CA . TYR D 1 170 ? 22.97700 4.01900 66.17400 1.000 69.81627 170 TYR D CA 1
ATOM 14289 C C . TYR D 1 170 ? 21.99900 5.18500 66.15600 1.000 68.73982 170 TYR D C 1
ATOM 14290 O O . TYR D 1 170 ? 22.24200 6.20100 65.49300 1.000 68.28450 170 TYR D O 1
ATOM 14308 N N . LEU D 1 171 ? 20.90700 5.07000 66.91600 1.000 74.25627 171 LEU D N 1
ATOM 14309 C CA . 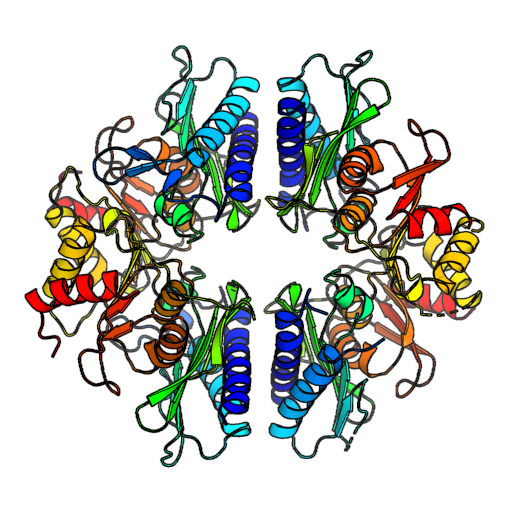LEU D 1 171 ? 19.92300 6.14400 66.99600 1.000 74.27733 171 LEU D CA 1
ATOM 14310 C C . LEU D 1 171 ? 20.54300 7.43300 67.53400 1.000 75.52748 171 LEU D C 1
ATOM 14311 O O . LEU D 1 171 ? 20.20900 8.52700 67.05900 1.000 71.77440 171 LEU D O 1
ATOM 14327 N N . ASN D 1 172 ? 21.45800 7.32500 68.51100 1.000 72.78241 172 ASN D N 1
ATOM 14328 C CA . ASN D 1 172 ? 22.06900 8.51200 69.11100 1.000 74.77212 172 ASN D CA 1
ATOM 14329 C C . ASN D 1 172 ? 23.01300 9.21000 68.14000 1.000 72.42710 172 ASN D C 1
ATOM 14330 O O . ASN D 1 172 ? 23.04200 10.44600 68.06300 1.000 72.37447 172 ASN D O 1
ATOM 14341 N N . ILE D 1 173 ? 23.84200 8.43600 67.43700 1.000 71.12169 173 ILE D N 1
ATOM 14342 C CA . ILE D 1 173 ? 24.69000 9.00700 66.39300 1.000 69.25041 173 ILE D CA 1
ATOM 14343 C C . ILE D 1 173 ? 23.82500 9.68000 65.33500 1.000 66.87907 173 ILE D C 1
ATOM 14344 O O . ILE D 1 173 ? 24.06600 10.83200 64.95300 1.000 66.28953 173 ILE D O 1
ATOM 14360 N N . PHE D 1 174 ? 22.79000 8.97300 64.86400 1.000 68.62665 174 PHE D N 1
ATOM 14361 C CA . PHE D 1 174 ? 21.84900 9.54200 63.89400 1.000 67.10015 174 PHE D CA 1
ATOM 14362 C C . PHE D 1 174 ? 21.37100 10.91100 64.35200 1.000 66.49218 174 PHE D C 1
ATOM 14363 O O . PHE D 1 174 ? 21.44100 11.88700 63.60200 1.000 64.49984 174 PHE D O 1
ATOM 14380 N N . LYS D 1 175 ? 20.92400 11.00900 65.60600 1.000 66.86591 175 LYS D N 1
ATOM 14381 C CA . LYS D 1 175 ? 20.34900 12.26400 66.09000 1.000 68.57138 175 LYS D CA 1
ATOM 14382 C C . LYS D 1 175 ? 21.36200 13.40200 66.05400 1.000 68.14764 175 LYS D C 1
ATOM 14383 O O . LYS D 1 175 ? 21.01600 14.54400 65.73600 1.000 67.60547 175 LYS D O 1
ATOM 14402 N N . ASP D 1 176 ? 22.60800 13.12800 66.42600 1.000 70.49529 176 ASP D N 1
ATOM 14403 C CA . ASP D 1 176 ? 23.57700 14.21400 66.53400 1.000 69.87417 176 ASP D CA 1
ATOM 14404 C C . ASP D 1 176 ? 23.91600 14.77900 65.15900 1.000 67.21332 176 ASP D C 1
ATOM 14405 O O . ASP D 1 176 ? 23.98900 15.99900 64.98400 1.000 67.11857 176 ASP D O 1
ATOM 14414 N N . VAL D 1 177 ? 24.11800 13.91200 64.16500 1.000 65.14728 177 VAL D N 1
ATOM 14415 C CA . VAL D 1 177 ? 24.32600 14.39300 62.80200 1.000 62.63383 177 VAL D CA 1
ATOM 14416 C C . VAL D 1 177 ? 23.05300 15.05300 62.28200 1.000 61.37315 177 VAL D C 1
ATOM 14417 O O . VAL D 1 177 ? 23.09400 16.14600 61.71700 1.000 60.52041 177 VAL D O 1
ATOM 14430 N N . PHE D 1 178 ? 21.90100 14.40700 62.50000 1.000 61.38368 178 PHE D N 1
ATOM 14431 C CA . PHE D 1 178 ? 20.60200 14.95000 62.10100 1.000 61.61265 178 PHE D CA 1
ATOM 14432 C C . PHE D 1 178 ? 20.46700 16.44200 62.39400 1.000 61.25208 178 PHE D C 1
ATOM 14433 O O . PHE D 1 178 ? 20.08600 17.23400 61.51900 1.000 59.68874 178 PHE D O 1
ATOM 14450 N N . TYR D 1 179 ? 20.79800 16.85500 63.62100 1.000 63.77080 179 TYR D N 1
ATOM 14451 C CA . TYR D 1 179 ? 20.52600 18.22500 64.03400 1.000 64.83146 179 TYR D CA 1
ATOM 14452 C C . TYR D 1 179 ? 21.41400 19.23700 63.33800 1.000 63.89977 179 TYR D C 1
ATOM 14453 O O . TYR D 1 179 ? 21.01300 20.39200 63.20200 1.000 66.66852 179 TYR D O 1
ATOM 14471 N N . GLU D 1 180 ? 22.59300 18.83800 62.86700 1.000 63.18389 180 GLU D N 1
ATOM 14472 C CA . GLU D 1 180 ? 23.54300 19.79900 62.29800 1.000 62.62330 180 GLU D CA 1
ATOM 14473 C C . GLU D 1 180 ? 23.51200 19.90600 60.77000 1.000 61.32841 180 GLU D C 1
ATOM 14474 O O . GLU D 1 180 ? 23.91200 20.94700 60.23400 1.000 59.20973 180 GLU D O 1
ATOM 14486 N N . VAL D 1 181 ? 23.08500 18.87300 60.02700 1.000 60.83624 181 VAL D N 1
ATOM 14487 C CA . VAL D 1 181 ? 23.22600 18.89200 58.56100 1.000 60.01509 181 VAL D CA 1
ATOM 14488 C C . VAL D 1 181 ? 21.89100 19.18100 57.87300 1.000 53.91436 181 VAL D C 1
ATOM 14489 O O . VAL D 1 181 ? 20.81100 19.08000 58.46000 1.000 57.10948 181 VAL D O 1
ATOM 14502 N N . GLY D 1 182 ? 21.98100 19.54100 56.59000 1.000 57.00947 182 GLY D N 1
ATOM 14503 C CA . GLY D 1 182 ? 20.78600 19.88700 55.82700 1.000 56.10936 182 GLY D CA 1
ATOM 14504 C C . GLY D 1 182 ? 19.78800 18.75000 55.73300 1.000 52.44313 182 GLY D C 1
ATOM 14505 O O . GLY D 1 182 ? 18.59000 18.93100 55.97600 1.000 55.70931 182 GLY D O 1
ATOM 14509 N N . SER D 1 183 ? 20.27100 17.54900 55.43600 1.000 49.27696 183 SER D N 1
ATOM 14510 C CA . SER D 1 183 ? 19.35300 16.43800 55.23400 1.000 48.98482 183 SER D CA 1
ATOM 14511 C C . SER D 1 183 ? 20.06700 15.11800 55.46500 1.000 48.58214 183 SER D C 1
ATOM 14512 O O . SER D 1 183 ? 21.26700 14.99300 55.20800 1.000 48.35843 183 SER D O 1
ATOM 14520 N N . MET D 1 184 ? 19.30000 14.12300 55.89200 1.000 49.02167 184 MET D N 1
ATOM 14521 C CA . MET D 1 184 ? 19.77600 12.74800 55.96200 1.000 49.01640 184 MET D CA 1
ATOM 14522 C C . MET D 1 184 ? 18.88900 11.85000 55.11900 1.000 47.40305 184 MET D C 1
ATOM 14523 O O . MET D 1 184 ? 17.65900 11.91600 55.21800 1.000 47.47411 184 MET D O 1
ATOM 14537 N N . ARG D 1 185 ? 19.51000 10.97000 54.33800 1.000 46.11869 185 ARG D N 1
ATOM 14538 C CA . ARG D 1 185 ? 18.77800 10.12300 53.40500 1.000 44.48165 185 ARG D CA 1
ATOM 14539 C C . ARG D 1 185 ? 19.20200 8.67700 53.60400 1.000 44.75800 185 ARG D C 1
ATOM 14540 O O . ARG D 1 185 ? 20.38400 8.40000 53.82000 1.000 45.24490 185 ARG D O 1
ATOM 14561 N N . ARG D 1 186 ? 18.23400 7.75900 53.48100 1.000 44.45270 186 ARG D N 1
ATOM 14562 C CA . ARG D 1 186 ? 18.46600 6.32300 53.62200 1.000 44.67904 186 ARG D CA 1
ATOM 14563 C C . ARG D 1 186 ? 18.04500 5.59000 52.34900 1.000 42.98936 186 ARG D C 1
ATOM 14564 O O . ARG D 1 186 ? 16.93300 5.03700 52.29300 1.000 43.22624 186 ARG D O 1
ATOM 14585 N N . PRO D 1 187 ? 18.91300 5.52300 51.32800 1.000 42.24454 187 PRO D N 1
ATOM 14586 C CA . PRO D 1 187 ? 18.49400 4.88900 50.06300 1.000 40.78910 187 PRO D CA 1
ATOM 14587 C C . PRO D 1 187 ? 18.59400 3.37200 50.03000 1.000 40.81805 187 PRO D C 1
ATOM 14588 O O . PRO D 1 187 ? 17.92900 2.76200 49.18100 1.000 40.74962 187 PRO D O 1
ATOM 14599 N N . GLY D 1 188 ? 19.40300 2.75700 50.88700 1.000 41.81291 188 GLY D N 1
ATOM 14600 C CA . GLY D 1 188 ? 19.36600 1.31900 51.09200 1.000 43.23676 188 GLY D CA 1
ATOM 14601 C C . GLY D 1 188 ? 20.33200 0.48900 50.28600 1.000 44.87907 188 GLY D C 1
ATOM 14602 O O . GLY D 1 188 ? 20.11400 -0.72300 50.16100 1.000 44.98960 188 GLY D O 1
ATOM 14606 N N . ALA D 1 189 ? 21.38200 1.09600 49.71700 1.000 39.93110 189 ALA D N 1
ATOM 14607 C CA . ALA D 1 189 ? 22.42300 0.32500 49.03200 1.000 43.60523 189 ALA D CA 1
ATOM 14608 C C . ALA D 1 189 ? 23.74500 1.03600 49.32100 1.000 45.47124 189 ALA D C 1
ATOM 14609 O O . ALA D 1 189 ? 24.03100 2.08300 48.72000 1.000 43.41573 189 ALA D O 1
ATOM 14616 N N . ALA D 1 190 ? 24.53400 0.45800 50.22200 1.000 41.34706 190 ALA D N 1
ATOM 14617 C CA . ALA D 1 190 ? 25.73300 1.12300 50.72200 1.000 43.90790 190 ALA D CA 1
ATOM 14618 C C . ALA D 1 190 ? 26.75400 1.39800 49.62800 1.000 44.98697 190 ALA D C 1
ATOM 14619 O O . ALA D 1 190 ? 27.45400 2.42100 49.68800 1.000 40.96017 190 ALA D O 1
ATOM 14626 N N . ALA D 1 191 ? 26.85700 0.51300 48.62400 1.000 39.34156 191 ALA D N 1
ATOM 14627 C CA . ALA D 1 191 ? 27.79500 0.76100 47.52700 1.000 41.71553 191 ALA D CA 1
ATOM 14628 C C . ALA D 1 191 ? 27.36100 1.96000 46.69800 1.000 40.10218 191 ALA D C 1
ATOM 14629 O O . ALA D 1 191 ? 28.20300 2.71800 46.19300 1.000 42.43930 191 ALA D O 1
ATOM 14636 N N . VAL D 1 192 ? 26.05100 2.14900 46.53900 1.000 39.27313 192 VAL D N 1
ATOM 14637 C CA . VAL D 1 192 ? 25.57600 3.30900 45.80600 1.000 37.91770 192 VAL D CA 1
ATOM 14638 C C . VAL D 1 192 ? 25.79400 4.56300 46.63100 1.000 39.27050 192 VAL D C 1
ATOM 14639 O O . VAL D 1 192 ? 26.16800 5.61300 46.09800 1.000 42.13663 192 VAL D O 1
ATOM 14652 N N . ASP D 1 193 ? 25.55900 4.47400 47.94300 1.000 40.14429 193 ASP D N 1
ATOM 14653 C CA . ASP D 1 193 ? 25.79100 5.61000 48.83400 1.000 40.95228 193 ASP D CA 1
ATOM 14654 C C . ASP D 1 193 ? 27.22100 6.11700 48.70700 1.000 43.55785 193 ASP D C 1
ATOM 14655 O O . ASP D 1 193 ? 27.46000 7.32800 48.57800 1.000 44.26057 193 ASP D O 1
ATOM 14664 N N . LEU D 1 194 ? 28.19100 5.19600 48.72200 1.000 42.14189 194 LEU D N 1
ATOM 14665 C CA . LEU D 1 194 ? 29.59400 5.58300 48.58300 1.000 44.68430 194 LEU D CA 1
ATOM 14666 C C . LEU D 1 194 ? 29.82300 6.32300 47.27200 1.000 45.27385 194 LEU D C 1
ATOM 14667 O O . LEU D 1 194 ? 30.47900 7.37200 47.23600 1.000 47.72151 194 LEU D O 1
ATOM 14683 N N . CYS D 1 195 ? 29.27800 5.78800 46.17500 1.000 38.85203 195 CYS D N 1
ATOM 14684 C CA . CYS D 1 195 ? 29.47800 6.40400 44.87700 1.000 40.47591 195 CYS D CA 1
ATOM 14685 C C . CYS D 1 195 ? 28.86000 7.78300 44.80300 1.000 37.04918 195 CYS D C 1
ATOM 14686 O O . CYS D 1 195 ? 29.36400 8.64100 44.06500 1.000 39.46263 195 CYS D O 1
ATOM 14694 N N . MET D 1 196 ? 27.74200 8.01100 45.49700 1.000 36.83336 196 MET D N 1
ATOM 14695 C CA . MET D 1 196 ? 27.11000 9.32500 45.40300 1.000 36.69387 196 MET D CA 1
ATOM 14696 C C . MET D 1 196 ? 27.90500 10.35000 46.18400 1.000 40.93649 196 MET D C 1
ATOM 14697 O O . MET D 1 196 ? 27.89600 11.53700 45.84000 1.000 39.22576 196 MET D O 1
ATOM 14711 N N . VAL D 1 197 ? 28.60100 9.91400 47.23300 1.000 41.35759 197 VAL D N 1
ATOM 14712 C CA . VAL D 1 197 ? 29.57200 10.78600 47.87400 1.000 41.33917 197 VAL D CA 1
ATOM 14713 C C . VAL D 1 197 ? 30.72200 11.07700 46.92200 1.000 45.72917 197 VAL D C 1
ATOM 14714 O O . VAL D 1 197 ? 31.13300 12.23400 46.76800 1.000 48.23210 197 VAL D O 1
ATOM 14727 N N . ALA D 1 198 ? 31.23100 10.04700 46.23700 1.000 43.06569 198 ALA D N 1
ATOM 14728 C CA . ALA D 1 198 ? 32.34300 10.23800 45.31500 1.000 42.36561 198 ALA D CA 1
ATOM 14729 C C . ALA D 1 198 ? 31.96000 11.13600 44.14700 1.000 45.81339 198 ALA D C 1
ATOM 14730 O O . ALA D 1 198 ? 32.82500 11.78900 43.55100 1.000 47.54781 198 ALA D O 1
ATOM 14737 N N . GLU D 1 199 ? 30.68500 11.17000 43.80100 1.000 41.33390 199 GLU D N 1
ATOM 14738 C CA . GLU D 1 199 ? 30.20100 11.98700 42.68800 1.000 42.22875 199 GLU D CA 1
ATOM 14739 C C . GLU D 1 199 ? 29.85300 13.41200 43.10600 1.000 46.22660 199 GLU D C 1
ATOM 14740 O O . GLU D 1 199 ? 29.70800 14.27800 42.23700 1.000 43.39468 199 GLU D O 1
ATOM 14752 N N . GLY D 1 200 ? 29.74100 13.68300 44.39600 1.000 45.83707 200 GLY D N 1
ATOM 14753 C CA . GLY D 1 200 ? 29.47000 15.02500 44.87600 1.000 50.30603 200 GLY D CA 1
ATOM 14754 C C . GLY D 1 200 ? 28.01600 15.34300 45.13100 1.000 50.83504 200 GLY D C 1
ATOM 14755 O O . GLY D 1 200 ? 27.67200 16.52600 45.22600 1.000 49.63490 200 GLY D O 1
ATOM 14759 N N . ILE D 1 201 ? 27.15300 14.33300 45.21200 1.000 44.87907 201 ILE D N 1
ATOM 14760 C CA . ILE D 1 201 ? 25.75700 14.56600 45.56500 1.000 48.88218 201 ILE D CA 1
ATOM 14761 C C . ILE D 1 201 ? 25.60300 14.70400 47.06900 1.000 48.35580 201 ILE D C 1
ATOM 14762 O O . ILE D 1 201 ? 24.93700 15.62200 47.56700 1.000 52.38786 201 ILE D O 1
ATOM 14778 N N . PHE D 1 202 ? 26.20600 13.78200 47.83200 1.000 45.08962 202 PHE D N 1
ATOM 14779 C CA . PHE D 1 202 ? 26.17700 13.82500 49.27900 1.000 49.70070 202 PHE D CA 1
ATOM 14780 C C . PHE D 1 202 ? 27.55800 14.18500 49.80200 1.000 50.13759 202 PHE D C 1
ATOM 14781 O O . PHE D 1 202 ? 28.58400 13.88400 49.17700 1.000 45.22384 202 PHE D O 1
ATOM 14798 N N . ASP D 1 203 ? 27.55200 14.91400 50.92000 1.000 46.58453 203 ASP D N 1
ATOM 14799 C CA . ASP D 1 203 ? 28.78600 15.38100 51.53700 1.000 52.23521 203 ASP D CA 1
ATOM 14800 C C . ASP D 1 203 ? 29.43300 14.29200 52.37800 1.000 54.08017 203 ASP D C 1
ATOM 14801 O O . ASP D 1 203 ? 30.66800 14.18100 52.42000 1.000 52.38523 203 ASP D O 1
ATOM 14810 N N . GLY D 1 204 ? 28.61500 13.49300 53.06600 1.000 52.10888 204 GLY D N 1
ATOM 14811 C CA . GLY D 1 204 ? 29.13900 12.49700 53.97800 1.000 52.69316 204 GLY D CA 1
ATOM 14812 C C . GLY D 1 204 ? 28.27500 11.25500 54.01900 1.000 48.96640 204 GLY D C 1
ATOM 14813 O O . GLY D 1 204 ? 27.16800 11.20700 53.46900 1.000 46.86615 204 GLY D O 1
ATOM 14817 N N . MET D 1 205 ? 28.79100 10.24700 54.72200 1.000 49.50594 205 MET D N 1
ATOM 14818 C CA . MET D 1 205 ? 28.17600 8.93300 54.76800 1.000 49.16905 205 MET D CA 1
ATOM 14819 C C . MET D 1 205 ? 28.54200 8.24300 56.06700 1.000 51.43248 205 MET D C 1
ATOM 14820 O O . MET D 1 205 ? 29.68400 8.32600 56.52000 1.000 54.45127 205 MET D O 1
ATOM 14834 N N . MET D 1 206 ? 27.55500 7.54900 56.63500 1.000 51.91149 206 MET D N 1
ATOM 14835 C CA . MET D 1 206 ? 27.64700 6.92500 57.95000 1.000 54.18544 206 MET D CA 1
ATOM 14836 C C . MET D 1 206 ? 26.83900 5.63600 57.90500 1.000 56.01987 206 MET D C 1
ATOM 14837 O O . MET D 1 206 ? 25.60700 5.67400 57.97600 1.000 55.26978 206 MET D O 1
ATOM 14851 N N . GLU D 1 207 ? 27.53300 4.50200 57.77900 1.000 54.15913 207 GLU D N 1
ATOM 14852 C CA . GLU D 1 207 ? 26.85800 3.21300 57.68800 1.000 53.39588 207 GLU D CA 1
ATOM 14853 C C . GLU D 1 207 ? 27.59500 2.18600 58.53800 1.000 55.21978 207 GLU D C 1
ATOM 14854 O O . GLU D 1 207 ? 28.82800 2.15200 58.59300 1.000 55.85407 207 GLU D O 1
ATOM 14866 N N . PHE D 1 208 ? 26.81600 1.37000 59.21200 1.000 56.16463 208 PHE D N 1
ATOM 14867 C CA . PHE D 1 208 ? 27.33900 0.49900 60.25500 1.000 58.32015 208 PHE D CA 1
ATOM 14868 C C . PHE D 1 208 ? 27.13500 -0.95700 59.88000 1.000 57.70166 208 PHE D C 1
ATOM 14869 O O . PHE D 1 208 ? 26.17100 -1.31500 59.19300 1.000 56.90156 208 PHE D O 1
ATOM 14886 N N . GLU D 1 209 ? 28.07500 -1.78500 60.32300 1.000 58.98076 209 GLU D N 1
ATOM 14887 C CA . GLU D 1 209 ? 27.97800 -3.23800 60.17500 1.000 58.87285 209 GLU D CA 1
ATOM 14888 C C . GLU D 1 209 ? 28.06000 -3.59000 58.70000 1.000 56.30675 209 GLU D C 1
ATOM 14889 O O . GLU D 1 209 ? 27.23200 -4.32400 58.14900 1.000 57.58848 209 GLU D O 1
ATOM 14901 N N . MET D 1 210 ? 29.09500 -3.04900 58.06900 1.000 55.55403 210 MET D N 1
ATOM 14902 C CA . MET D 1 210 ? 29.41900 -3.29100 56.67600 1.000 56.81471 210 MET D CA 1
ATOM 14903 C C . MET D 1 210 ? 30.28300 -4.53100 56.56600 1.000 57.91484 210 MET D C 1
ATOM 14904 O O . MET D 1 210 ? 30.93400 -4.94200 57.51200 1.000 55.77774 210 MET D O 1
ATOM 14918 N N . LYS D 1 211 ? 30.29100 -5.11300 55.38000 1.000 51.88517 211 LYS D N 1
ATOM 14919 C CA . LYS D 1 211 ? 31.16100 -6.20300 54.99400 1.000 55.96197 211 LYS D CA 1
ATOM 14920 C C . LYS D 1 211 ? 32.06900 -5.72300 53.86600 1.000 52.10098 211 LYS D C 1
ATOM 14921 O O . LYS D 1 211 ? 31.74400 -4.75800 53.16800 1.000 52.34049 211 LYS D O 1
ATOM 14940 N N . PRO D 1 212 ? 33.21400 -6.37800 53.66000 1.000 52.36417 212 PRO D N 1
ATOM 14941 C CA . PRO D 1 212 ? 34.21000 -5.83000 52.71900 1.000 51.28773 212 PRO D CA 1
ATOM 14942 C C . PRO D 1 212 ? 33.70000 -5.73000 51.30500 1.000 48.97956 212 PRO D C 1
ATOM 14943 O O . PRO D 1 212 ? 34.15300 -4.86100 50.55100 1.000 46.47926 212 PRO D O 1
ATOM 14954 N N . TRP D 1 213 ? 32.76300 -6.59900 50.91200 1.000 46.48715 213 TRP D N 1
ATOM 14955 C CA . TRP D 1 213 ? 32.20500 -6.47500 49.56200 1.000 44.17635 213 TRP D CA 1
ATOM 14956 C C . TRP D 1 213 ? 31.23500 -5.30700 49.43700 1.000 46.62401 213 TRP D C 1
ATOM 14957 O O . TRP D 1 213 ? 30.95700 -4.85700 48.31300 1.000 42.66827 213 TRP D O 1
ATOM 14978 N N . ASP D 1 214 ? 30.67300 -4.83400 50.55000 1.000 44.96065 214 ASP D N 1
ATOM 14979 C CA . ASP D 1 214 ? 29.75200 -3.70300 50.49900 1.000 48.51634 214 ASP D CA 1
ATOM 14980 C C . ASP D 1 214 ? 30.47900 -2.41900 50.11000 1.000 51.30878 214 ASP D C 1
ATOM 14981 O O . ASP D 1 214 ? 29.88500 -1.52500 49.48800 1.000 49.90072 214 ASP D O 1
ATOM 14990 N N . ILE D 1 215 ? 31.76500 -2.32200 50.44200 1.000 47.04775 215 ILE D N 1
ATOM 14991 C CA . ILE D 1 215 ? 32.46700 -1.04100 50.47900 1.000 44.84485 215 ILE D CA 1
ATOM 14992 C C . ILE D 1 215 ? 33.74400 -1.01500 49.65900 1.000 44.43164 215 ILE D C 1
ATOM 14993 O O . ILE D 1 215 ? 34.21300 0.07800 49.31000 1.000 49.68227 215 ILE D O 1
ATOM 15009 N N . THR D 1 216 ? 34.35500 -2.14700 49.32600 1.000 44.46323 216 THR D N 1
ATOM 15010 C CA . THR D 1 216 ? 35.70400 -2.11700 48.76500 1.000 44.58429 216 THR D CA 1
ATOM 15011 C C . THR D 1 216 ? 35.76700 -1.28500 47.49000 1.000 45.72654 216 THR D C 1
ATOM 15012 O O . THR D 1 216 ? 36.61300 -0.38800 47.35200 1.000 43.14201 216 THR D O 1
ATOM 15023 N N . ALA D 1 217 ? 34.89700 -1.58800 46.52900 1.000 40.91543 217 ALA D N 1
ATOM 15024 C CA . ALA D 1 217 ? 34.93200 -0.86300 45.27400 1.000 39.24155 217 ALA D CA 1
ATOM 15025 C C . ALA D 1 217 ? 34.69400 0.62300 45.50300 1.000 39.26787 217 ALA D C 1
ATOM 15026 O O . ALA D 1 217 ? 35.43500 1.46900 44.99000 1.000 44.31058 217 ALA D O 1
ATOM 15033 N N . GLY D 1 218 ? 33.66300 0.96000 46.28300 1.000 39.58369 218 GLY D N 1
ATOM 15034 C CA . GLY D 1 218 ? 33.36400 2.34900 46.56100 1.000 39.70476 218 GLY D CA 1
ATOM 15035 C C . GLY D 1 218 ? 34.47300 3.09100 47.26900 1.000 45.24490 218 GLY D C 1
ATOM 15036 O O . GLY D 1 218 ? 34.62200 4.31500 47.09000 1.000 41.22336 218 GLY D O 1
ATOM 15040 N N . LEU D 1 219 ? 35.26000 2.37500 48.07800 1.000 43.42363 219 LEU D N 1
ATOM 15041 C CA . LEU D 1 219 ? 36.40900 2.98500 48.72300 1.000 46.05026 219 LEU D CA 1
ATOM 15042 C C . LEU D 1 219 ? 37.45000 3.42400 47.70200 1.000 45.02908 219 LEU D C 1
ATOM 15043 O O . LEU D 1 219 ? 38.05800 4.49400 47.84600 1.000 47.26093 219 LEU D O 1
ATOM 15059 N N . VAL D 1 220 ? 37.68400 2.60900 46.67100 1.000 45.04487 220 VAL D N 1
ATOM 15060 C CA . VAL D 1 220 ? 38.65700 2.98800 45.65700 1.000 42.41035 220 VAL D CA 1
ATOM 15061 C C . VAL D 1 220 ? 38.15800 4.21100 44.91300 1.000 47.56360 220 VAL D C 1
ATOM 15062 O O . VAL D 1 220 ? 38.87100 5.21500 44.75700 1.000 46.67665 220 VAL D O 1
ATOM 15075 N N . ILE D 1 221 ? 36.89400 4.16200 44.49100 1.000 45.22384 221 ILE D N 1
ATOM 15076 C CA . ILE D 1 221 ? 36.29300 5.26900 43.76100 1.000 47.52675 221 ILE D CA 1
ATOM 15077 C C . ILE D 1 221 ? 36.27900 6.53100 44.61700 1.000 46.14501 221 ILE D C 1
ATOM 15078 O O . ILE D 1 221 ? 36.60300 7.62300 44.13600 1.000 44.17635 221 ILE D O 1
ATOM 15094 N N . LEU D 1 222 ? 35.95200 6.40000 45.90800 1.000 45.13436 222 LEU D N 1
ATOM 15095 C CA . LEU D 1 222 ? 35.81600 7.58400 46.74800 1.000 48.42160 222 LEU D CA 1
ATOM 15096 C C . LEU D 1 222 ? 37.16500 8.25000 47.00300 1.000 50.03231 222 LEU D C 1
ATOM 15097 O O . LEU D 1 222 ? 37.26300 9.48300 46.99700 1.000 49.09010 222 LEU D O 1
ATOM 15113 N N . LYS D 1 223 ? 38.20700 7.45900 47.24600 1.000 52.28785 223 LYS D N 1
ATOM 15114 C CA . LYS D 1 223 ? 39.53400 8.03500 47.45500 1.000 56.80418 223 LYS D CA 1
ATOM 15115 C C . LYS D 1 223 ? 40.04000 8.70500 46.17800 1.000 57.97537 223 LYS D C 1
ATOM 15116 O O . LYS D 1 223 ? 40.57500 9.82300 46.22600 1.000 49.72965 223 LYS D O 1
ATOM 15135 N N . GLU D 1 224 ? 39.85000 8.05000 45.02000 1.000 53.03004 224 GLU D N 1
ATOM 15136 C CA . GLU D 1 224 ? 40.21800 8.65500 43.74000 1.000 53.01162 224 GLU D CA 1
ATOM 15137 C C . GLU D 1 224 ? 39.44000 9.93800 43.47000 1.000 53.30376 224 GLU D C 1
ATOM 15138 O O . GLU D 1 224 ? 39.89600 10.78400 42.68300 1.000 55.41717 224 GLU D O 1
ATOM 15150 N N . ALA D 1 225 ? 38.26500 10.10300 44.07400 1.000 48.62425 225 ALA D N 1
ATOM 15151 C CA . ALA D 1 225 ? 37.46900 11.30700 43.89200 1.000 47.76362 225 ALA D CA 1
ATOM 15152 C C . ALA D 1 225 ? 37.82600 12.40600 44.88600 1.000 52.55104 225 ALA D C 1
ATOM 15153 O O . ALA D 1 225 ? 37.11800 13.42000 44.96400 1.000 50.41920 225 ALA D O 1
ATOM 15160 N N . GLY D 1 226 ? 38.89600 12.22900 45.64400 1.000 53.89330 226 GLY D N 1
ATOM 15161 C CA . GLY D 1 226 ? 39.28300 13.19800 46.64300 1.000 53.09058 226 GLY D CA 1
ATOM 15162 C C . GLY D 1 226 ? 38.58400 13.04300 47.97000 1.000 53.74592 226 GLY D C 1
ATOM 15163 O O . GLY D 1 226 ? 38.63400 13.96700 48.79000 1.000 54.22492 226 GLY D O 1
ATOM 15167 N N . GLY D 1 227 ? 37.94400 11.90700 48.22200 1.000 52.47471 227 GLY D N 1
ATOM 15168 C CA . GLY D 1 227 ? 37.28000 11.68400 49.48500 1.000 50.87978 227 GLY D CA 1
ATOM 15169 C C . GLY D 1 227 ? 38.23400 11.11800 50.51500 1.000 54.01963 227 GLY D C 1
ATOM 15170 O O . GLY D 1 227 ? 39.39400 10.80900 50.23700 1.000 53.75645 227 GLY D O 1
ATOM 15174 N N . VAL D 1 228 ? 37.71200 10.95700 51.73100 1.000 50.76135 228 VAL D N 1
ATOM 15175 C CA . VAL D 1 228 ? 38.46500 10.39700 52.84700 1.000 61.88900 228 VAL D CA 1
ATOM 15176 C C . VAL D 1 228 ? 37.51800 9.55500 53.69000 1.000 58.21487 228 VAL D C 1
ATOM 15177 O O . VAL D 1 228 ? 36.31000 9.81200 53.75100 1.000 56.21990 228 VAL D O 1
ATOM 15190 N N . TYR D 1 229 ? 38.06600 8.52200 54.32500 1.000 55.05134 229 TYR D N 1
ATOM 15191 C CA . TYR D 1 229 ? 37.21200 7.62300 55.07700 1.000 55.23294 229 TYR D CA 1
ATOM 15192 C C . TYR D 1 229 ? 37.98000 7.06600 56.25900 1.000 58.39384 229 TYR D C 1
ATOM 15193 O O . TYR D 1 229 ? 39.20700 6.96500 56.22700 1.000 58.75704 229 TYR D O 1
ATOM 15211 N N . THR D 1 230 ? 37.21700 6.66600 57.27800 1.000 58.85706 230 THR D N 1
ATOM 15212 C CA . THR D 1 230 ? 37.70500 5.92100 58.42900 1.000 61.20997 230 THR D CA 1
ATOM 15213 C C . THR D 1 230 ? 36.86900 4.65900 58.55000 1.000 60.70465 230 THR D C 1
ATOM 15214 O O . THR D 1 230 ? 35.63800 4.73800 58.59000 1.000 59.85191 230 THR D O 1
ATOM 15225 N N . LEU D 1 231 ? 37.52400 3.50500 58.59800 1.000 61.28366 231 LEU D N 1
ATOM 15226 C CA . LEU D 1 231 ? 36.83800 2.25500 58.88800 1.000 61.26524 231 LEU D CA 1
ATOM 15227 C C . LEU D 1 231 ? 37.02500 1.93200 60.36200 1.000 64.07874 231 LEU D C 1
ATOM 15228 O O . LEU D 1 231 ? 38.12700 2.07300 60.89200 1.000 65.92369 231 LEU D O 1
ATOM 15244 N N . VAL D 1 232 ? 35.93900 1.52200 61.01400 1.000 64.47615 232 VAL D N 1
ATOM 15245 C CA . VAL D 1 232 ? 35.91300 1.24300 62.44600 1.000 67.16595 232 VAL D CA 1
ATOM 15246 C C . VAL D 1 232 ? 35.52500 -0.21700 62.60000 1.000 67.26333 232 VAL D C 1
ATOM 15247 O O . VAL D 1 232 ? 34.42500 -0.62100 62.20200 1.000 65.78157 232 VAL D O 1
ATOM 15260 N N . GLY D 1 233 ? 36.42500 -1.01400 63.17700 1.000 69.19251 233 GLY D N 1
ATOM 15261 C CA . GLY D 1 233 ? 36.22200 -2.44200 63.29700 1.000 69.30041 233 GLY D CA 1
ATOM 15262 C C . GLY D 1 233 ? 37.25800 -3.20800 62.48600 1.000 69.03459 233 GLY D C 1
ATOM 15263 O O . GLY D 1 233 ? 38.42300 -2.84000 62.45800 1.000 69.68467 233 GLY D O 1
ATOM 15267 N N . GLU D 1 234 ? 36.79400 -4.28100 61.83300 1.000 67.89498 234 GLU D N 1
ATOM 15268 C CA . GLU D 1 234 ? 37.67200 -5.17000 61.07600 1.000 66.53166 234 GLU D CA 1
ATOM 15269 C C . GLU D 1 234 ? 37.39600 -4.98100 59.59200 1.000 65.54996 234 GLU D C 1
ATOM 15270 O O . GLU D 1 234 ? 36.42100 -5.54300 59.06200 1.000 67.18700 234 GLU D O 1
ATOM 15282 N N . PRO D 1 235 ? 38.21100 -4.19900 58.88400 1.000 62.82595 235 PRO D N 1
ATOM 15283 C CA . PRO D 1 235 ? 37.92700 -3.95100 57.45800 1.000 60.07036 235 PRO D CA 1
ATOM 15284 C C . PRO D 1 235 ? 37.76000 -5.21000 56.64200 1.000 60.66517 235 PRO D C 1
ATOM 15285 O O . PRO D 1 235 ? 37.08500 -5.17100 55.59900 1.000 56.80681 235 PRO D O 1
ATOM 15296 N N . PHE D 1 236 ? 38.36200 -6.32400 57.04800 1.000 61.66792 236 PHE D N 1
ATOM 15297 C CA . PHE D 1 236 ? 38.17500 -7.58900 56.35700 1.000 61.91795 236 PHE D CA 1
ATOM 15298 C C . PHE D 1 236 ? 37.10000 -8.44300 57.00600 1.000 60.90204 236 PHE D C 1
ATOM 15299 O O . PHE D 1 236 ? 36.82500 -9.54500 56.52400 1.000 58.69651 236 PHE D O 1
ATOM 15316 N N . GLY D 1 237 ? 36.47400 -7.94400 58.07000 1.000 62.67067 237 GLY D N 1
ATOM 15317 C CA . GLY D 1 237 ? 35.29900 -8.55900 58.64900 1.000 61.98638 237 GLY D CA 1
ATOM 15318 C C . GLY D 1 237 ? 34.17300 -7.55000 58.70500 1.000 61.22313 237 GLY D C 1
ATOM 15319 O O . GLY D 1 237 ? 33.87700 -6.89100 57.69700 1.000 59.15183 237 GLY D O 1
ATOM 15323 N N . VAL D 1 238 ? 33.54000 -7.39600 59.85800 1.000 61.86531 238 VAL D N 1
ATOM 15324 C CA . VAL D 1 238 ? 32.47000 -6.41600 60.00600 1.000 63.49445 238 VAL D CA 1
ATOM 15325 C C . VAL D 1 238 ? 33.08500 -5.08000 60.39900 1.000 64.86041 238 VAL D C 1
ATOM 15326 O O . VAL D 1 238 ? 33.92000 -5.01100 61.31500 1.000 64.32613 238 VAL D O 1
ATOM 15339 N N . SER D 1 239 ? 32.68000 -4.00800 59.71600 1.000 60.47567 239 SER D N 1
ATOM 15340 C CA . SER D 1 239 ? 33.17000 -2.69100 60.10100 1.000 61.28630 239 SER D CA 1
ATOM 15341 C C . SER D 1 239 ? 32.07200 -1.64700 59.97500 1.000 60.28618 239 SER D C 1
ATOM 15342 O O . SER D 1 239 ? 30.96100 -1.92600 59.51600 1.000 59.22552 239 SER D O 1
ATOM 15350 N N . ASP D 1 240 ? 32.39200 -0.44000 60.44200 1.000 61.21260 240 ASP D N 1
ATOM 15351 C CA . ASP D 1 240 ? 31.56700 0.75400 60.28000 1.000 60.35460 240 ASP D CA 1
ATOM 15352 C C . ASP D 1 240 ? 32.35000 1.73400 59.42400 1.000 59.19657 240 ASP D C 1
ATOM 15353 O O . ASP D 1 240 ? 33.57200 1.86600 59.57100 1.000 60.20722 240 ASP D O 1
ATOM 15362 N N . ILE D 1 241 ? 31.65700 2.41700 58.51300 1.000 57.14633 241 ILE D N 1
ATOM 15363 C CA . ILE D 1 241 ? 32.30100 3.32000 57.57100 1.000 55.85143 241 ILE D CA 1
ATOM 15364 C C . ILE D 1 241 ? 31.84400 4.74800 57.86000 1.000 56.08830 241 ILE D C 1
ATOM 15365 O O . ILE D 1 241 ? 30.63900 5.01000 57.98100 1.000 55.62772 241 ILE D O 1
ATOM 15381 N N . ILE D 1 242 ? 32.80700 5.66100 57.96700 1.000 56.87524 242 ILE D N 1
ATOM 15382 C CA . ILE D 1 242 ? 32.57700 7.10300 58.01200 1.000 56.87787 242 ILE D CA 1
ATOM 15383 C C . ILE D 1 242 ? 33.34700 7.68900 56.83800 1.000 55.38296 242 ILE D C 1
ATOM 15384 O O . ILE D 1 242 ? 34.56400 7.49200 56.72400 1.000 55.99092 242 ILE D O 1
ATOM 15400 N N . ALA D 1 243 ? 32.63900 8.36000 55.92600 1.000 56.26464 243 ALA D N 1
ATOM 15401 C CA . ALA D 1 243 ? 33.28400 8.83600 54.71400 1.000 51.90096 243 ALA D CA 1
ATOM 15402 C C . ALA D 1 243 ? 32.64100 10.14600 54.29000 1.000 50.94032 243 ALA D C 1
ATOM 15403 O O . ALA D 1 243 ? 31.51400 10.46600 54.68100 1.000 50.92453 243 ALA D O 1
ATOM 15410 N N . GLY D 1 244 ? 33.39600 10.92700 53.52900 1.000 50.31656 244 GLY D N 1
ATOM 15411 C CA . GLY D 1 244 ? 32.85700 12.15700 52.98700 1.000 52.22995 244 GLY D CA 1
ATOM 15412 C C . GLY D 1 244 ? 33.96100 13.01500 52.40700 1.000 54.29335 244 GLY D C 1
ATOM 15413 O O . GLY D 1 244 ? 35.08700 12.55400 52.20900 1.000 54.51443 244 GLY D O 1
ATOM 15417 N N . ASN D 1 245 ? 33.60100 14.26100 52.08300 1.000 56.61731 245 ASN D N 1
ATOM 15418 C CA . ASN D 1 245 ? 34.63300 15.27900 51.97200 1.000 58.47806 245 ASN D CA 1
ATOM 15419 C C . ASN D 1 245 ? 35.24300 15.48300 53.36200 1.000 59.44397 245 ASN D C 1
ATOM 15420 O O . ASN D 1 245 ? 34.63400 15.15400 54.39200 1.000 60.75728 245 ASN D O 1
ATOM 15431 N N . LYS D 1 246 ? 36.46900 16.01200 53.38600 1.000 61.80478 246 LYS D N 1
ATOM 15432 C CA . LYS D 1 246 ? 37.22500 16.18700 54.62600 1.000 63.34444 246 LYS D CA 1
ATOM 15433 C C . LYS D 1 246 ? 36.35500 16.79100 55.72400 1.000 61.71266 246 LYS D C 1
ATOM 15434 O O . LYS D 1 246 ? 36.47600 16.42600 56.89300 1.000 62.69962 246 LYS D O 1
ATOM 15453 N N . ALA D 1 247 ? 35.45300 17.69900 55.34600 1.000 63.51025 247 ALA D N 1
ATOM 15454 C CA . ALA D 1 247 ? 34.67200 18.42600 56.34400 1.000 58.71230 247 ALA D CA 1
ATOM 15455 C C . ALA D 1 247 ? 33.67400 17.51800 57.05100 1.000 58.00432 247 ALA D C 1
ATOM 15456 O O . ALA D 1 247 ? 33.67000 17.43300 58.27800 1.000 59.73874 247 ALA D O 1
ATOM 15463 N N . LEU D 1 248 ? 32.82500 16.81900 56.29800 1.000 57.29371 248 LEU D N 1
ATOM 15464 C CA . LEU D 1 248 ? 31.81300 15.98400 56.94100 1.000 57.00684 248 LEU D CA 1
ATOM 15465 C C . LEU D 1 248 ? 32.40800 14.70800 57.52500 1.000 56.94367 248 LEU D C 1
ATOM 15466 O O . LEU D 1 248 ? 31.86000 14.16200 58.48700 1.000 58.17013 248 LEU D O 1
ATOM 15482 N N . HIS D 1 249 ? 33.50700 14.19900 56.95600 1.000 58.66230 249 HIS D N 1
ATOM 15483 C CA . HIS D 1 249 ? 34.17400 13.05800 57.58100 1.000 61.20207 249 HIS D CA 1
ATOM 15484 C C . HIS D 1 249 ? 34.58700 13.40400 59.00300 1.000 64.63670 249 HIS D C 1
ATOM 15485 O O . HIS D 1 249 ? 34.39500 12.61600 59.93200 1.000 62.40222 249 HIS D O 1
ATOM 15499 N N . ASP D 1 250 ? 35.16700 14.58600 59.18100 1.000 66.81064 250 ASP D N 1
ATOM 15500 C CA . ASP D 1 250 ? 35.65600 14.98600 60.49500 1.000 64.58143 250 ASP D CA 1
ATOM 15501 C C . ASP D 1 250 ? 34.50500 15.20600 61.46900 1.000 67.14226 250 ASP D C 1
ATOM 15502 O O . ASP D 1 250 ? 34.54500 14.73900 62.61200 1.000 67.67917 250 ASP D O 1
ATOM 15511 N N . PHE D 1 251 ? 33.46200 15.90600 61.02900 1.000 64.18928 251 PHE D N 1
ATOM 15512 C CA . PHE D 1 251 ? 32.30400 16.10300 61.89200 1.000 65.08938 251 PHE D CA 1
ATOM 15513 C C . PHE D 1 251 ? 31.73300 14.76400 62.33900 1.000 65.28678 251 PHE D C 1
ATOM 15514 O O . PHE D 1 251 ? 31.56500 14.51100 63.53600 1.000 67.44493 251 PHE D O 1
ATOM 15531 N N . ILE D 1 252 ? 31.43300 13.88000 61.37800 1.000 63.11809 252 ILE D N 1
ATOM 15532 C CA . ILE D 1 252 ? 30.80600 12.61000 61.73200 1.000 63.19705 252 ILE D CA 1
ATOM 15533 C C . ILE D 1 252 ? 31.74300 11.78300 62.60600 1.000 65.27625 252 ILE D C 1
ATOM 15534 O O . ILE D 1 252 ? 31.30600 11.10600 63.54900 1.000 66.74748 252 ILE D O 1
ATOM 15550 N N . LEU D 1 253 ? 33.03900 11.79200 62.28300 1.000 65.47627 253 LEU D N 1
ATOM 15551 C CA . LEU D 1 253 ? 34.00400 11.08800 63.12200 1.000 67.62653 253 LEU D CA 1
ATOM 15552 C C . LEU D 1 253 ? 33.91000 11.58900 64.56100 1.000 71.67175 253 LEU D C 1
ATOM 15553 O O . LEU D 1 253 ? 33.73000 10.79800 65.49200 1.000 72.09285 253 LEU D O 1
ATOM 15569 N N . GLN D 1 254 ? 33.94700 12.91500 64.75100 1.000 73.17456 254 GLN D N 1
ATOM 15570 C CA . GLN D 1 254 ? 33.84800 13.45900 66.10700 1.000 77.95935 254 GLN D CA 1
ATOM 15571 C C . GLN D 1 254 ? 32.58400 12.95800 66.80000 1.000 78.82261 254 GLN D C 1
ATOM 15572 O O . GLN D 1 254 ? 32.61800 12.56200 67.96900 1.000 76.75394 254 GLN D O 1
ATOM 15586 N N . VAL D 1 255 ? 31.46500 12.95800 66.09000 1.000 72.20076 255 VAL D N 1
ATOM 15587 C CA . VAL D 1 255 ? 30.20300 12.50600 66.65100 1.000 72.56133 255 VAL D CA 1
ATOM 15588 C C . VAL D 1 255 ? 30.34500 11.03900 67.03600 1.000 74.13784 255 VAL D C 1
ATOM 15589 O O . VAL D 1 255 ? 30.80600 10.72100 68.14800 1.000 75.77751 255 VAL D O 1
#

B-factor: mean 43.94, std 19.8, range [14.14, 131.08]

Radius of gyration: 28.84 Å; Cα contacts (8 Å, |Δi|>4): 2595; chains: 4; bounding box: 63×67×83 Å

Organism: Aquifex aeolicus (strain VF5) (NCBI:txid224324)

Secondary structure (DSSP, 8-state):
--HHHHHHHHHHHHHHHHHHHHHTT---GGGPEEETTTEEE-HHHHHHHHHHHHHHHHH-TTSEEEETTTEEESS--SEEEEEEEEETHHHHHHT----EEEEEEEETTEEEEEEEEETTTTEEEEEETTTEEEETTEE--------GGG-EEEEE--SS-SS-HHHHHHHHHHHHHHSSEEEB-S-HHHHHHHHHTTS-SEEEEEEE-HHHHHHHHHHHHHTT-EEEEEE-TTSSEEEEEESHHHHHHHHHHHTTTS--/-HHHHHHHHHHHHHHHHHHHHHHTT---GGGPEE-SSS-EE-HHHHHHHHHHHHHHHHH-TTSEEEETTTEEESS--SEEEEEEEEETHHHHHHT----EEEEEEEETTEEEEEEEEETTTTEEEEEETTTEEEETTEE--------GGG-EEEEE--SS-SS-HHHHHHHHHHHHHHSSEEEB-S-HHHHHHHHHTTS-SEEEEEEE-HHHHHHHHHHHHHTT-EEEEEE-TTSSEEEEEESHHHHHHHHHHHTTTS---/-HHHHHHHHHHHHHHHHHHHHHTTT----HHHHHHHHHHHHHHHHH-TTSEEEETTTB---EEEEEEEEE-HHHHHHT----EEEEEEEETTEEEEEEEEETTTTEEEEEETTTEEEETTEE--------GGG-EEEEE---HHHHHHHHHHHHHSSEEEB-S-HHHHHHHHHHTS-SEEEEEEE-HHHHHHHHHHHHHTT-EEEEEE-TTSSEEEEEESHHHHHHHHHHHT-/-HHHHHHHHHHHHHHHHHHHHHTTT--GGG----HHHHHHHHHHHHHHHHH-TTSEEEETTTEEES-S-SEEEEEEEEE-HHHHHHT----EEEEEEEETTEEEEEEEEETTTTEEEEEETTS-EEETTEE--------GGG-EEEEE---HHHHHHHHHHHHSSEEEB-S-HHHHHHHHHHTS-SEEEEEEE-HHHHHHHHHHHHHTT-EEEEEE-TTSSEEEEEESHHHHHHHHH-

Solvent-accessible surface area: 34314 Å² total; per-residue (Å²): 158,16,136,92,35,7,35,0,0,2,10,0,0,2,2,0,0,6,4,0,32,24,25,52,69,81,17,119,98,132,48,26,89,141,64,71,123,17,81,20,1,1,92,0,1,50,34,0,0,86,47,0,8,67,1,0,40,76,16,23,104,114,15,33,0,24,1,55,29,91,30,68,85,55,107,64,22,92,41,67,0,13,0,2,0,4,10,10,20,34,0,2,38,19,23,6,26,14,2,0,0,0,0,0,0,7,84,26,141,68,35,5,0,0,0,0,0,11,2,112,60,23,49,0,2,26,0,0,104,69,61,3,0,44,5,53,16,130,158,9,145,12,38,117,19,126,41,53,54,46,1,0,0,0,3,12,13,45,17,75,30,181,62,90,44,52,42,0,17,45,0,6,60,29,0,12,110,66,0,9,6,0,24,5,1,23,2,10,0,2,1,0,0,12,0,0,38,19,17,0,0,0,0,0,6,1,24,20,83,11,35,18,4,7,0,0,7,6,0,0,129,37,5,42,6,54,68,34,50,14,55,96,62,87,22,36,1,4,0,0,0,0,1,103,25,0,26,70,37,0,29,91,10,0,115,128,63,16,152,56,141,35,144,88,21,8,37,2,0,3,10,0,0,2,1,0,0,6,6,0,32,26,25,53,69,101,17,120,109,150,45,24,88,110,90,50,109,12,75,14,2,1,92,0,1,60,35,0,0,91,61,0,7,76,0,0,36,73,15,20,100,114,16,36,0,25,1,54,30,84,30,67,93,57,108,53,26,98,45,69,0,12,0,2,0,4,10,9,20,35,0,2,38,19,24,5,27,13,2,0,0,0,0,0,0,7,84,22,131,70,35,5,0,0,0,0,0,11,3,112,61,22,49,0,3,26,0,0,102,68,62,2,0,45,3,53,21,132,157,11,148,18,39,130,17,135,28,38,85,53,1,0,0,0,4,11,15,47,21,69,34,182,61,92,48,53,41,0,17,43,0,6,61,27,0,14,111,60,2,8,7,0,25,5,1,22,3,10,0,2,1,0,0,11,0,0,39,18,18,0,0,0,0,0,6,1,24,20,85,12,36,18,4,8,0,0,7,6,0,0,127,33,5,52,6,47,70,31,50,8,52,96,55,86,22,39,1,4,1,0,0,0,10,132,26,0,15,53,41,0,31,105,10,0,115,129,66,15,157,13,139,47,144,102,44,7,36,4,0,1,9,0,0,2,1,0,0,8,6,0,32,30,20,52,70,132,74,123,67,20,113,0,1,85,37,0,0,91,57,0,26,68,0,0,62,71,18,14,103,118,22,49,10,17,0,74,42,91,33,96,62,114,42,64,0,6,0,2,0,4,11,10,19,68,0,4,66,17,23,7,26,16,2,0,0,0,0,0,0,4,86,40,140,77,36,3,0,0,0,0,0,9,2,107,56,23,51,0,2,25,0,0,98,64,81,3,0,44,3,42,26,124,165,13,137,9,43,132,12,125,42,39,152,46,1,0,0,0,2,7,13,110,65,62,111,47,19,79,20,8,66,47,0,41,178,96,14,20,7,0,21,7,4,21,2,8,0,1,0,0,0,9,0,0,35,16,19,1,0,0,1,0,10,8,81,14,84,10,39,18,5,4,0,0,4,5,0,0,111,43,3,43,2,38,64,43,41,73,58,121,64,76,28,77,4,33,0,3,0,0,3,117,22,0,13,86,46,0,35,113,12,28,155,167,61,140,80,43,7,27,0,0,1,9,0,0,2,2,0,0,8,7,0,31,29,25,51,73,104,20,114,96,132,55,92,104,43,8,93,0,1,72,37,0,0,90,58,0,22,63,0,0,38,83,22,21,103,108,9,12,0,18,1,69,47,95,30,53,103,54,71,85,17,114,34,66,0,6,0,2,0,5,11,10,19,74,0,3,52,21,23,4,28,15,2,0,0,0,0,0,0,5,104,36,128,72,32,5,0,0,0,0,1,10,2,111,61,22,52,0,1,27,0,0,99,68,73,2,0,51,18,40,13,121,159,16,140,7,45,118,29,117,42,47,129,93,0,0,0,0,2,10,19,112,104,124,60,29,99,47,8,66,79,0,27,138,92,13,21,7,1,23,9,3,22,2,8,0,3,1,0,0,10,1,0,43,16,17,1,1,0,0,0,7,6,77,17,95,9,41,18,4,5,0,0,5,6,0,0,106,35,2,41,2,43,66,39,42,75,53,116,56,94,31,78,4,35,0,15,0,0,3,114,21,0,17,85,41,3,87,153,58

Sequence (992 aa):
NLKKYLEVAKIAALAGGQVLKENFGKVKKENIEEKGEKDFVSYVDKTSEERIKEVILKFFPDHEVVGEEMGAEGSGSEYRWFIDPLDGTKNYINGFPIFAVSVGLVKGEEPIVGAVYLPYFDKLYWGAKGLGAYVNGKRIKVKDNESLKHAGVVYGFPSRSRRDISIYLNIFKDVFYEVGSMRRPGAAAVDLCMVAEGIFDGMMEFEMKPWDITAGLVILKEAGGVYTLVGEPFGVSDIIIAGNKALHDFILQVAKKYMEVNLKKYLEVAKIAALAGGQVLKENFGKVKKENIEEKGEKDFVSYVDKTSEERIKEVILKFFPDHEVVGEEMGAEGSGSEYRWFIDPLDGTKNYINGFPIFAVSVGLVKGEEPIVGAVYLPYFDKLYWGAKGLGAYVNGKRIKVKDNESLKHAGVVYGFPSRSRRDISIYLNIFKDVFYEVGSMRRPGAAAVDLCMVAEGIFDGMMEFEMKPWDITAGLVILKEAGGVYTLVGEPFGVSDIIIAGNKALHDFILQVAKKYMEVALKKYLEVAKIAALAGGQVLKENFGKVFVSYVDKTSEERIKEVILKFFPDHEVVGEEMGASEYRWFIDPLDGTKNYINGFPIFAVSVGLVKGEEPIVGAVYLPYFDKLYWGAKGLGAYVNGKRIKVKDNESLKHAGVVYGFPISIYLNIFKDVFYEVGSMRRPGAAAVDLCMVAEGIFDGMMEFEMKPWDITAGLVILKEAGGVYTLVGEPFGVSDIIAGNKALHDFILQVAKKLKKYLEVAKIAALAGGQVLKENFGKVKKENIFVSYVDKTSEERIKEVILKFFPDHEVVGEEMGAEGSGSEYRWFIDPLDGTKNYINGFPIFAVSVGLVKGEEPIVGAVYLPYFDKLYWGAKGLGAYVNGKRIKVKDNESLKHAGVVYGFPSIYLNIFKDVFYEVGSMRRPGAAAVDLCMVAEGIFDGMMEFEMKPWDITAGLVILKEAGGVYTLVGEPFGVSDIIAGNKALHDFILQV

InterPro domains:
  IPR000760 Inositol monophosphatase-like [PF00459] (4-260)
  IPR000760 Inositol monophosphatase-like [PR00377] (41-61)
  IPR000760 Inositol monophosphatase-like [PR00377] (63-79)
  IPR000760 Inositol monophosphatase-like [PR00377] (83-99)
  IPR000760 Inositol monophosphatase-like [PR00377] (132-155)
  IPR000760 Inositol monophosphatase-like [PR00377] (179-200)
  IPR000760 Inositol monophosphatase-like [PR00377] (210-234)
  IPR020583 Inositol monophosphatase, metal-binding site [PS00629] (83-96)
  IPR022337 Inositol monophosphatase SuhB-like [PR01959] (20-42)
  IPR022337 Inositol monophosphatase SuhB-like [PR01959] (158-184)
  IPR022337 Inositol monophosphatase SuhB-like [PR01959] (200-212)
  IPR033942 Inositol monophosphatase [cd01639] (7-245)